Protein AF-0000000077412425 (afdb_homodimer)

Foldseek 3Di:
DPPDPVVVVVQVVQQVVLVVVLVVLCVVVVQWDADPPGRKIFGPCLVVQQFAAEEEEALWDQNLQCWQLFHRMYHYDTQSGGDALVVLLVVLVVSQVVHQLAYEYEYWDALRNCVSNVVSQVVCVVVVGHYDYHYQQQEQVQPPDPSNPGTGDDQSVLLRNLLSLVRNVRDGPVVSRVVSNVQSLQKHKYFQDCVQLPPPPPPDDPPVDDDDDDCVDDPPPSDDLVNLLVRLVVRLVSAADEDDVPDPPPPPDDPPPSRRHRHYDYAAWEKEKEKAWAPPDDPVSQVSSVLSNVVVCVVRNYFYAYYHYYHNIDRPVDTTIMMMMGTDPDPVSLVSLQDDIDRNSNDDDNHPDDTGDDSPDDDDDPPPDDPDPADDQAFAFADPLVLVLQLQLLLLLLVLLLVCLQVLLVQQVQPHVSRQSVLSNQLSVVVVVCVVVVNARSRGLLRNLQVSLVSLCVRNHDDLSNLSSLLSNQLSVLRRVHHHHDDDDLVSNLVSLVRSLVSSCVPVVDDAPQQALSPLSVQLSVQLVVCVVVPDDNLVSLVVSLVRLCVRQQVSDDPVGPGGDSNSNSSSRSSVSSSVSSPVSPPPD/DPPDPVVVVVQVVQQVVLVVVLVVLCVVVVQWDADPPGRKIFGPCLVVQQFAAEEEEALWDQNLQCWQLFHRMYHYDTQSGGDALVVLLVVLVVSQVVHQLAYEYEYWDALRNCVSNVVSQVVCVVVVGHYYYHYQQQEQVQPPDPSNPGTGDDQSVLLRNLLSLVRNVRDGPVVSRVVSNVQSLQKHKYFQDCVQLPPPPPDDDPPVDDDDDDCPDDPPPSDDLVRLLVSLVVRLVSAADEDDVPDPPPPPDDDPPSRRHRHYDYAAWEKEKEKAWQPPDDPVSQVSSVLSNVVVCVVRNYFYAYYHYYHNIDRPVDTTIMMMMGTDPDPVSLVSLQDDIDRNSNDDDNHPDDTGDDSPDDDDDPPPDDPDPADDQAFAFADPLVLVLQLQLLLLLLVLLLVCLQVLLVQQVQPHPSRQSVLSNQLSVVVVVCVVVVNARSRGLLRNLQNSLVSLCVRNHDDLSNLSSLLSNQLSVLRRVHHHHDDDDLVSNLVSLVRSLVSSCVVVVDDAPQQALSPLSVQLSVQLVVCVVVPDDNLVSLVVSLVRLCVRQQVSDDPVGPGGDSNSNSSSRSSVSSSVSNCVSVPPD

Secondary structure (DSSP, 8-state):
----HHHHHHHHHHHHHHHHHHHHHHHH-TTEEEETTSSEEEETTTTT--SPEEEEEESSB-GGGBSTTSBSEEEEPGGGPPPPHHHHHHHHHHHHTT--S-EEEEEE--HHHHHHHHHHHHHHHHTT--EEEEEE--BGGGTTS-GGG----THHHHHHHHHHHHHHTT--HHHHHHHHHHHHTTEEEEE---HHHHHT---------S--------------HHHHHHHHHHHHHHHEE---TT---------TT-----EE--TT-EEEEEEEEESSS-HHHHHHHHHHHHHHHHHTT-EEEEEEEE--SB-SS--EEEEEEEE---THHHHHHTS----TT----STT-SSPPPS--EE--S------SS----SPPPPHHHHHHHHHHHHHHHHHHHHTHHHHHHHHHTTS-S-HHHHHHHHHHHHHHHHHTT-S--S-HHHHHHHHHHHHHHHT-HHHHHHHHHHHHHHHHHHHTS-TTPPP-HHHHHHHHHHHHHHHHHHHT--TTSSSTHHHHHHHHHHHHHHHHTT--HHHHHHHHHHHHHHHHHHT--TT-SS--HHHHHHHHHHHHHHHHHHHHS---/----HHHHHHHHHHHHHHHHHHHHHHHH-TTEEEETTSSEEEETTTTT--SPEEEEEESSB-GGGBSTTSBSEEEEPGGGPPPPHHHHHHHHHHHHTT--S-EEEEEE--HHHHHHHHHHHHHHHHTT--EEEEEE--BGGGTTS-GGG----THHHHHHHHHHHHHHTT--HHHHHHHHHHHHTTEEEEE---HHHHHT---------S--------------HHHHHHHHHHHHHHHEE---TT---------TT-----EE--TT-EEEEEEEEESSS-HHHHHHHHHHHHHHHHHTT-EEEEEEEE--SB-SS--EEEEEEEE---THHHHHHTS----TT----STT-SSPPPS--EE--S------SS----SPPPPHHHHHHHHHHHHHHHHHHHHTHHHHHHHHHTTS-S-HHHHHHHHHHHHHHHHHTT-S--S-HHHHHHHHHHHHHHHT-HHHHHHHHHHHHHHHHHHHTS-TTPPP-HHHHHHHHHHHHHHHHHHHT--TTSSSTHHHHHHHHHHHHHHHHTT--HHHHHHHHHHHHHHHHHTT--TT-SS--HHHHHHHHHHHHHHHHHHHHS---

Organism: Phaedon cochleariae (NCBI:txid80249)

pLDDT: mean 85.63, std 17.8, range [21.22, 98.81]

Radius of gyration: 37.85 Å; Cα contacts (8 Å, |Δi|>4): 2326; chains: 2; bounding box: 78×133×84 Å

Sequence (1178 aa):
MQAPQTGKLLNNQGRNLSKNSLLGLTSLNQEVALFDYDNVLIQRNYIENEQVRIVSGGAYFLAEFVGKGMLTASIEGDNYLAPSSKIVLRTLRELSYNHIKGNLVIVRANSGDLLNFGLAVERAVNDNLRVKLLPISDDVDNVGVPKTCKRGLSGIILILKMAGAMSERQHSLTDIFKFCKKYSNNVVSTDIDYSLLSDNDGGNECTCNSKSAVHYGVKRMRSSLNLAQGLCVEALNHIVTIPQEDSNIEFDDYGEDGQHSKLLLKPEDNIVILLNNNGILNRNEEWLFAKEILDFLAGSSVQVHRFYVGNFMRCLERNNLNLTVMKVEDKEVLSYLDDPCSAPGWHKMNQGLIGPLSTDNVLNSKLKRKERLSPPIRGIKLDDNLANVLLFSTQFACDALISCEKQLNIIDAEKGDGDTGTRLKNAAEILLKRMKQDKLITSYPFTFFESLSKILESSLGGTIGCIYSILFEAAAKVFNEYSESTEITPSIWLNSFECAGEALKRYGNVEDGDGTMYDPIYAFTQTSRHEFEQGNNCMDSFGKGVKVAEETAQLTKKPKYRYPDSGAHAVGIWMRAVFEGVKLRCSFDMQAPQTGKLLNNQGRNLSKNSLLGLTSLNQEVALFDYDNVLIQRNYIENEQVRIVSGGAYFLAEFVGKGMLTASIEGDNYLAPSSKIVLRTLRELSYNHIKGNLVIVRANSGDLLNFGLAVERAVNDNLRVKLLPISDDVDNVGVPKTCKRGLSGIILILKMAGAMSERQHSLTDIFKFCKKYSNNVVSTDIDYSLLSDNDGGNECTCNSKSAVHYGVKRMRSSLNLAQGLCVEALNHIVTIPQEDSNIEFDDYGEDGQHSKLLLKPEDNIVILLNNNGILNRNEEWLFAKEILDFLAGSSVQVHRFYVGNFMRCLERNNLNLTVMKVEDKEVLSYLDDPCSAPGWHKMNQGLIGPLSTDNVLNSKLKRKERLSPPIRGIKLDDNLANVLLFSTQFACDALISCEKQLNIIDAEKGDGDTGTRLKNAAEILLKRMKQDKLITSYPFTFFESLSKILESSLGGTIGCIYSILFEAAAKVFNEYSESTEITPSIWLNSFECAGEALKRYGNVEDGDGTMYDPIYAFTQTSRHEFEQGNNCMDSFGKGVKVAEETAQLTKKPKYRYPDSGAHAVGIWMRAVFEGVKLRCSFD

Nearest PDB structures (foldseek):
  1un8-assembly1_B  TM=7.872E-01  e=1.068E-27  Citrobacter freundii
  1un9-assembly1_B  TM=7.916E-01  e=6.550E-26  Citrobacter freundii
  3ct4-assembly1_A  TM=8.100E-01  e=1.190E-18  Lactococcus lactis subsp. lactis
  1oi3-assembly1_A  TM=7.765E-01  e=7.299E-17  Escherichia coli
  3pnq-assembly1_B  TM=7.733E-01  e=5.716E-16  Escherichia coli K-12

Solvent-accessible surface area (backbone atoms only — not comparable to full-atom values): 59917 Å² total; per-residue (Å²): 132,74,80,57,71,66,58,52,52,53,45,52,53,40,44,48,45,54,47,43,18,50,43,14,46,22,31,44,37,72,62,31,23,32,38,73,88,49,57,31,36,32,32,65,59,53,86,77,50,80,42,34,36,33,34,37,38,17,35,43,56,45,60,47,38,36,20,61,31,25,23,40,27,18,41,43,24,62,90,55,30,43,37,54,32,66,59,50,32,51,48,53,53,48,69,40,59,97,43,84,47,32,37,42,35,46,34,55,29,33,54,59,33,29,36,23,50,36,37,18,49,51,51,38,43,69,68,70,44,59,68,49,77,46,73,32,62,19,24,40,77,36,50,93,47,49,48,54,67,30,36,33,52,66,42,50,58,61,49,44,33,35,47,13,27,40,18,72,70,60,42,50,51,68,56,44,50,52,52,49,56,59,48,52,74,39,30,40,15,44,73,45,80,55,68,72,51,63,61,70,50,74,75,76,77,67,72,76,78,84,78,82,78,85,67,77,61,54,60,58,84,61,60,48,70,65,52,46,42,50,47,42,50,51,44,46,59,64,42,39,41,65,78,58,91,80,57,80,64,74,67,77,70,74,58,88,85,70,58,50,62,58,44,80,46,51,70,66,38,40,29,36,39,39,40,34,37,30,75,69,61,55,72,60,49,48,21,32,44,50,32,43,44,51,52,56,38,49,74,55,44,34,34,43,48,39,59,44,74,44,68,60,62,40,47,75,49,46,71,41,38,34,45,24,45,29,62,51,90,49,74,64,55,58,54,26,66,56,42,76,62,65,15,77,54,61,71,87,46,49,63,86,60,86,60,55,61,54,77,83,38,68,36,78,74,80,66,78,75,70,80,74,87,66,68,65,91,44,23,26,48,49,57,71,67,56,18,47,34,54,50,46,13,50,50,35,19,30,51,49,42,46,72,39,19,66,61,30,15,57,38,21,42,73,85,51,88,31,46,58,12,57,32,49,23,54,30,29,51,53,49,52,52,35,49,75,66,67,70,57,53,49,39,24,53,18,29,30,26,39,45,50,15,56,49,32,38,71,51,41,31,72,68,68,11,44,51,51,20,31,27,25,38,38,27,14,46,54,35,51,75,41,53,48,83,46,79,87,48,72,66,56,54,52,49,19,54,43,43,11,47,50,43,39,34,66,27,47,32,44,51,83,79,61,39,43,48,58,29,16,52,47,43,20,45,54,45,22,48,53,35,43,74,72,66,47,56,67,66,57,17,49,50,54,9,40,51,45,11,38,52,42,9,55,62,26,38,47,90,92,46,96,46,32,31,39,62,10,40,48,51,27,50,34,47,46,27,27,50,54,29,38,56,69,63,48,74,79,120,134,76,81,56,70,66,57,55,52,52,43,53,53,40,44,49,43,53,48,43,18,50,44,14,46,21,31,43,37,72,63,31,21,32,38,71,86,50,59,31,36,30,34,66,60,54,87,77,50,80,40,33,36,32,33,36,37,17,35,42,56,46,59,47,37,36,21,60,31,25,22,40,28,17,40,44,25,62,89,55,31,42,38,53,32,66,60,50,33,52,48,53,52,48,68,42,59,97,46,86,48,30,37,42,35,44,35,54,29,33,54,60,34,30,37,22,49,35,37,19,48,50,51,37,44,69,69,70,43,59,68,49,77,46,74,34,62,18,24,42,80,37,52,93,45,50,48,53,67,31,36,34,55,67,43,49,58,61,49,44,33,36,47,13,26,40,19,74,70,60,42,50,50,66,56,46,48,54,50,49,56,59,48,52,73,38,29,41,16,44,73,46,81,55,68,71,50,63,61,70,50,73,78,79,77,67,72,75,75,88,78,82,82,80,71,76,60,53,60,59,83,61,60,47,72,66,51,46,41,50,46,43,51,52,44,46,58,64,41,39,41,65,76,58,91,81,58,79,64,75,66,77,68,72,57,88,84,70,57,50,59,58,44,80,45,53,70,66,39,38,30,35,37,38,40,33,36,30,74,69,61,54,72,60,50,48,21,32,45,52,33,42,46,49,52,57,37,49,74,55,46,34,33,42,49,40,59,44,74,45,68,60,62,42,47,76,51,48,72,42,38,35,45,22,44,29,61,51,88,49,76,64,55,58,52,27,66,54,41,75,62,64,15,76,53,61,70,88,47,49,64,85,58,85,59,56,60,52,76,82,39,69,36,78,75,81,66,78,74,70,80,74,87,66,65,66,90,45,25,28,48,48,54,71,67,58,17,48,36,54,51,47,13,50,50,36,18,31,51,48,42,46,71,39,19,68,60,30,15,57,38,21,42,76,82,52,88,30,47,58,12,55,32,49,24,54,31,28,52,53,51,51,51,35,50,75,68,66,69,56,54,49,40,24,55,18,28,29,26,39,46,50,14,57,50,32,39,72,52,41,30,71,71,67,10,44,51,51,20,30,27,24,39,36,26,14,46,54,34,51,76,42,54,49,82,46,79,87,47,71,65,56,54,51,49,19,53,42,42,10,47,50,45,39,33,65,26,47,33,44,52,81,78,60,38,44,48,59,31,16,53,47,44,19,46,53,44,23,49,53,36,41,73,73,66,46,55,66,67,58,17,48,50,53,9,41,53,46,11,37,53,42,11,56,62,27,38,47,89,94,47,95,47,34,32,39,61,11,40,48,50,26,49,34,47,47,27,28,51,53,29,38,56,71,64,48,74,77,123

Structure (mmCIF, N/CA/C/O backbone):
data_AF-0000000077412425-model_v1
#
loop_
_entity.id
_entity.type
_entity.pdbx_description
1 polymer 'Triokinase/FMN cyclase'
#
loop_
_atom_site.group_PDB
_atom_site.id
_atom_site.type_symbol
_atom_site.label_atom_id
_atom_site.label_alt_id
_atom_site.label_comp_id
_atom_site.label_asym_id
_atom_site.label_entity_id
_atom_site.label_seq_id
_atom_site.pdbx_PDB_ins_code
_atom_site.Cartn_x
_atom_site.Cartn_y
_atom_site.Cartn_z
_atom_site.occupancy
_atom_site.B_iso_or_equiv
_atom_site.auth_seq_id
_atom_site.auth_comp_id
_atom_site.auth_asym_id
_atom_site.auth_atom_id
_atom_site.pdbx_PDB_model_num
ATOM 1 N N . MET A 1 1 ? 6.07 -15.68 -41.281 1 21.22 1 MET A N 1
ATOM 2 C CA . MET A 1 1 ? 6.027 -14.32 -40.75 1 21.22 1 MET A CA 1
ATOM 3 C C . MET A 1 1 ? 6.902 -14.188 -39.5 1 21.22 1 MET A C 1
ATOM 5 O O . MET A 1 1 ? 6.758 -14.961 -38.562 1 21.22 1 MET A O 1
ATOM 9 N N . GLN A 1 2 ? 8.047 -13.617 -39.688 1 22.64 2 GLN A N 1
ATOM 10 C CA . GLN A 1 2 ? 9.18 -13.422 -38.781 1 22.64 2 GLN A CA 1
ATOM 11 C C . GLN A 1 2 ? 8.758 -12.711 -37.5 1 22.64 2 GLN A C 1
ATOM 13 O O . GLN A 1 2 ? 8.117 -11.656 -37.531 1 22.64 2 GLN A O 1
ATOM 18 N N . ALA A 1 3 ? 8.617 -13.531 -36.469 1 33.59 3 ALA A N 1
ATOM 19 C CA . ALA A 1 3 ? 8.289 -12.883 -35.219 1 33.59 3 ALA A CA 1
ATOM 20 C C . ALA A 1 3 ? 9.055 -11.57 -35.062 1 33.59 3 ALA A C 1
ATOM 22 O O . ALA A 1 3 ? 10.281 -11.555 -35.094 1 33.59 3 ALA A O 1
ATOM 23 N N . PRO A 1 4 ? 8.5 -10.453 -35.406 1 32.81 4 PRO A N 1
ATOM 24 C CA . PRO A 1 4 ? 9.242 -9.211 -35.594 1 32.81 4 PRO A CA 1
ATOM 25 C C . PRO A 1 4 ? 10.188 -8.891 -34.438 1 32.81 4 PRO A C 1
ATOM 27 O O . PRO A 1 4 ? 9.961 -9.344 -33.312 1 32.81 4 PRO A O 1
ATOM 30 N N . GLN A 1 5 ? 11.43 -8.453 -34.656 1 36.12 5 GLN A N 1
ATOM 31 C CA . GLN A 1 5 ? 12.578 -7.969 -33.906 1 36.12 5 GLN A CA 1
ATOM 32 C C . GLN A 1 5 ? 12.125 -7.105 -32.719 1 36.12 5 GLN A C 1
ATOM 34 O O . GLN A 1 5 ? 12.805 -7.051 -31.688 1 36.12 5 GLN A O 1
ATOM 39 N N . THR A 1 6 ? 11.109 -6.375 -32.875 1 35.28 6 THR A N 1
ATOM 40 C CA . THR A 1 6 ? 10.539 -5.457 -31.906 1 35.28 6 THR A CA 1
ATOM 41 C C . THR A 1 6 ? 9.992 -6.219 -30.703 1 35.28 6 THR A C 1
ATOM 43 O O . THR A 1 6 ? 10.008 -5.707 -29.578 1 35.28 6 THR A O 1
ATOM 46 N N . GLY A 1 7 ? 9.445 -7.438 -31 1 35.56 7 GLY A N 1
ATOM 47 C CA . GLY A 1 7 ? 8.93 -8.25 -29.906 1 35.56 7 GLY A CA 1
ATOM 48 C C . GLY A 1 7 ? 10.008 -8.734 -28.953 1 35.56 7 GLY A C 1
ATOM 49 O O . GLY A 1 7 ? 9.789 -8.797 -27.75 1 35.56 7 GLY A O 1
ATOM 50 N N . LYS A 1 8 ? 11.148 -9 -29.562 1 44.06 8 LYS A N 1
ATOM 51 C CA . LYS A 1 8 ? 12.297 -9.477 -28.797 1 44.06 8 LYS A CA 1
ATOM 52 C C . LYS A 1 8 ? 12.852 -8.367 -27.891 1 44.06 8 LYS A C 1
ATOM 54 O O . LYS A 1 8 ? 13.219 -8.609 -26.75 1 44.06 8 LYS A O 1
ATOM 59 N N . LEU A 1 9 ? 13.008 -7.223 -28.422 1 38.5 9 LEU A N 1
ATOM 60 C CA . LEU A 1 9 ? 13.539 -6.07 -27.703 1 38.5 9 LEU A CA 1
ATOM 61 C C . LEU A 1 9 ? 12.633 -5.691 -26.531 1 38.5 9 LEU A C 1
ATOM 63 O O . LEU A 1 9 ? 13.109 -5.375 -25.453 1 38.5 9 LEU A O 1
ATOM 67 N N . LEU A 1 10 ? 11.375 -5.715 -26.859 1 40.81 10 LEU A N 1
ATOM 68 C CA . LEU A 1 10 ? 10.398 -5.457 -25.812 1 40.81 10 LEU A CA 1
ATOM 69 C C . LEU A 1 10 ? 10.453 -6.543 -24.75 1 40.81 10 LEU A C 1
ATOM 71 O O . LEU A 1 10 ? 10.305 -6.254 -23.547 1 40.81 10 LEU A O 1
ATOM 75 N N . ASN A 1 11 ? 10.867 -7.738 -25.219 1 49.59 11 ASN A N 1
ATOM 76 C CA . ASN A 1 11 ? 10.969 -8.891 -24.328 1 49.59 11 ASN A CA 1
ATOM 77 C C . ASN A 1 11 ? 12.195 -8.797 -23.422 1 49.59 11 ASN A C 1
ATOM 79 O O . ASN A 1 11 ? 12.117 -9.102 -22.234 1 49.59 11 ASN A O 1
ATOM 83 N N . ASN A 1 12 ? 13.359 -8.312 -23.984 1 50.84 12 ASN A N 1
ATOM 84 C CA . ASN A 1 12 ? 14.57 -8.172 -23.188 1 50.84 12 ASN A CA 1
ATOM 85 C C . ASN A 1 12 ? 14.445 -7.027 -22.172 1 50.84 12 ASN A C 1
ATOM 87 O O . ASN A 1 12 ? 14.914 -7.141 -21.047 1 50.84 12 ASN A O 1
ATOM 91 N N . GLN A 1 13 ? 13.805 -6.035 -22.734 1 55.97 13 GLN A N 1
ATOM 92 C CA . GLN A 1 13 ? 13.57 -4.898 -21.844 1 55.97 13 GLN A CA 1
ATOM 93 C C . GLN A 1 13 ? 12.617 -5.27 -20.719 1 55.97 13 GLN A C 1
ATOM 95 O O . GLN A 1 13 ? 12.844 -4.895 -19.562 1 55.97 13 GLN A O 1
ATOM 100 N N . GLY A 1 14 ? 11.672 -6.055 -21.109 1 59.66 14 GLY A N 1
ATOM 101 C CA . GLY A 1 14 ? 10.727 -6.527 -20.109 1 59.66 14 GLY A CA 1
ATOM 102 C C . GLY A 1 14 ? 11.352 -7.453 -19.078 1 59.66 14 GLY A C 1
ATOM 103 O O . GLY A 1 14 ? 11.102 -7.328 -17.875 1 59.66 14 GLY A O 1
ATOM 104 N N . ARG A 1 15 ? 12.195 -8.336 -19.594 1 65.31 15 ARG A N 1
ATOM 105 C CA . ARG A 1 15 ? 12.891 -9.273 -18.719 1 65.31 15 ARG A CA 1
ATOM 106 C C . ARG A 1 15 ? 13.82 -8.539 -17.766 1 65.31 15 ARG A C 1
ATOM 108 O O . ARG A 1 15 ? 13.891 -8.883 -16.578 1 65.31 15 ARG A O 1
ATOM 115 N N . ASN A 1 16 ? 14.336 -7.664 -18.281 1 73.94 16 ASN A N 1
ATOM 116 C CA . ASN A 1 16 ? 15.258 -6.898 -17.438 1 73.94 16 ASN A CA 1
ATOM 117 C C . ASN A 1 16 ? 14.516 -6.078 -16.391 1 73.94 16 ASN A C 1
ATOM 119 O O . ASN A 1 16 ? 14.977 -5.945 -15.258 1 73.94 16 ASN A O 1
ATOM 123 N N . LEU A 1 17 ? 13.359 -5.762 -16.797 1 77.19 17 LEU A N 1
ATOM 124 C CA . LEU A 1 17 ? 12.562 -4.961 -15.875 1 77.19 17 LEU A CA 1
ATOM 125 C C . LEU A 1 17 ? 12.094 -5.805 -14.695 1 77.19 17 LEU A C 1
ATOM 127 O O . LEU A 1 17 ? 12.148 -5.355 -13.547 1 77.19 17 LEU A O 1
ATOM 131 N N . SER A 1 18 ? 11.664 -6.992 -15.016 1 82.31 18 SER A N 1
ATOM 132 C CA . SER A 1 18 ? 11.203 -7.887 -13.961 1 82.31 18 SER A CA 1
ATOM 133 C C . SER A 1 18 ? 12.344 -8.258 -13.016 1 82.31 18 SER A C 1
ATOM 135 O O . SER A 1 18 ? 12.172 -8.25 -11.797 1 82.31 18 SER A O 1
ATOM 137 N N . LYS A 1 19 ? 13.438 -8.523 -13.602 1 87.44 19 LYS A N 1
ATOM 138 C CA . LYS A 1 19 ? 14.602 -8.906 -12.812 1 87.44 19 LYS A CA 1
ATOM 139 C C . LYS A 1 19 ? 15.055 -7.758 -11.914 1 87.44 19 LYS A C 1
ATOM 141 O O . LYS A 1 19 ? 15.344 -7.961 -10.734 1 87.44 19 LYS A O 1
ATOM 146 N N . ASN A 1 20 ? 15.109 -6.594 -12.453 1 87.81 20 ASN A N 1
ATOM 147 C CA . ASN A 1 20 ? 15.555 -5.441 -11.68 1 87.81 20 ASN A CA 1
ATOM 148 C C . ASN A 1 20 ? 14.562 -5.098 -10.57 1 87.81 20 ASN A C 1
ATOM 150 O O . ASN A 1 20 ? 14.961 -4.648 -9.492 1 87.81 20 ASN A O 1
ATOM 154 N N . SER A 1 21 ? 13.32 -5.258 -10.859 1 88.69 21 SER A N 1
ATOM 155 C CA . SER A 1 21 ? 12.312 -5.059 -9.828 1 88.69 21 SER A CA 1
ATOM 156 C C . SER A 1 21 ? 12.484 -6.043 -8.672 1 88.69 21 SER A C 1
ATOM 158 O O . SER A 1 21 ? 12.398 -5.664 -7.504 1 88.69 21 SER A O 1
ATOM 160 N N . LEU A 1 22 ? 12.758 -7.273 -9.047 1 92.69 22 LEU A N 1
ATOM 161 C CA . LEU A 1 22 ? 12.953 -8.305 -8.031 1 92.69 22 LEU A CA 1
ATOM 162 C C . LEU A 1 22 ? 14.219 -8.023 -7.227 1 92.69 22 LEU A C 1
ATOM 164 O O . LEU A 1 22 ? 14.242 -8.242 -6.012 1 92.69 22 LEU A O 1
ATOM 168 N N . LEU A 1 23 ? 15.203 -7.574 -7.883 1 93.19 23 LEU A N 1
ATOM 169 C CA . LEU A 1 23 ? 16.422 -7.219 -7.176 1 93.19 23 LEU A CA 1
ATOM 170 C C . LEU A 1 23 ? 16.188 -6.043 -6.234 1 93.19 23 LEU A C 1
ATOM 172 O O . LEU A 1 23 ? 16.781 -5.977 -5.152 1 93.19 23 LEU A O 1
ATOM 176 N N . GLY A 1 24 ? 15.359 -5.102 -6.68 1 92.94 24 GLY A N 1
ATOM 177 C CA . GLY A 1 24 ? 14.938 -4.043 -5.777 1 92.94 24 GLY A CA 1
ATOM 178 C C . GLY A 1 24 ? 14.258 -4.559 -4.523 1 92.94 24 GLY A C 1
ATOM 179 O O . GLY A 1 24 ? 14.578 -4.125 -3.412 1 92.94 24 GLY A O 1
ATOM 180 N N . LEU A 1 25 ? 13.367 -5.484 -4.727 1 93.12 25 LEU A N 1
ATOM 181 C CA . LEU A 1 25 ? 12.664 -6.102 -3.605 1 93.12 25 LEU A CA 1
ATOM 182 C C . LEU A 1 25 ? 13.648 -6.773 -2.652 1 93.12 25 LEU A C 1
ATOM 184 O O . LEU A 1 25 ? 13.539 -6.613 -1.434 1 93.12 25 LEU A O 1
ATOM 188 N N . THR A 1 26 ? 14.656 -7.477 -3.164 1 94.06 26 THR A N 1
ATOM 189 C CA . THR A 1 26 ? 15.625 -8.18 -2.332 1 94.06 26 THR A CA 1
ATOM 190 C C . THR A 1 26 ? 16.547 -7.195 -1.615 1 94.06 26 THR A C 1
ATOM 192 O O . THR A 1 26 ? 17.047 -7.488 -0.532 1 94.06 26 THR A O 1
ATOM 195 N N . SER A 1 27 ? 16.766 -6.039 -2.201 1 92.75 27 SER A N 1
ATOM 196 C CA . SER A 1 27 ? 17.594 -5.027 -1.567 1 92.75 27 SER A CA 1
ATOM 197 C C . SER A 1 27 ? 16.922 -4.434 -0.338 1 92.75 27 SER A C 1
ATOM 199 O O . SER A 1 27 ? 17.594 -4.066 0.632 1 92.75 27 SER A O 1
ATOM 201 N N . LEU A 1 28 ? 15.656 -4.383 -0.404 1 91.62 28 LEU A N 1
ATOM 202 C CA . LEU A 1 28 ? 14.914 -3.82 0.717 1 91.62 28 LEU A CA 1
ATOM 203 C C . LEU A 1 28 ? 14.578 -4.898 1.741 1 91.62 28 LEU A C 1
ATOM 205 O O . LEU A 1 28 ? 14.43 -4.609 2.93 1 91.62 28 LEU A O 1
ATOM 209 N N . ASN A 1 29 ? 14.383 -6.102 1.283 1 90.81 29 ASN A N 1
ATOM 210 C CA . ASN A 1 29 ? 14.195 -7.262 2.146 1 90.81 29 ASN A CA 1
ATOM 211 C C . ASN A 1 29 ? 15.375 -8.227 2.055 1 90.81 29 ASN A C 1
ATOM 213 O O . ASN A 1 29 ? 15.344 -9.172 1.269 1 90.81 29 ASN A O 1
ATOM 217 N N . GLN A 1 30 ? 16.328 -8.086 2.904 1 89.25 30 GLN A N 1
ATOM 218 C CA . GLN A 1 30 ? 17.609 -8.781 2.781 1 89.25 30 GLN A CA 1
ATOM 219 C C . GLN A 1 30 ? 17.5 -10.227 3.258 1 89.25 30 GLN A C 1
ATOM 221 O O . GLN A 1 30 ? 18.453 -10.992 3.17 1 89.25 30 GLN A O 1
ATOM 226 N N . GLU A 1 31 ? 16.328 -10.641 3.68 1 90.62 31 GLU A N 1
ATOM 227 C CA . GLU A 1 31 ? 16.109 -12.016 4.102 1 90.62 31 GLU A CA 1
ATOM 228 C C . GLU A 1 31 ? 15.828 -12.922 2.904 1 90.62 31 GLU A C 1
ATOM 230 O O . GLU A 1 31 ? 15.844 -14.148 3.029 1 90.62 31 GLU A O 1
ATOM 235 N N . VAL A 1 32 ? 15.602 -12.328 1.789 1 94.75 32 VAL A N 1
ATOM 236 C CA . VAL A 1 32 ? 15.312 -13.094 0.581 1 94.75 32 VAL A CA 1
ATOM 237 C C . VAL A 1 32 ? 16.375 -12.805 -0.481 1 94.75 32 VAL A C 1
ATOM 239 O O . VAL A 1 32 ? 17.141 -11.852 -0.355 1 94.75 32 VAL A O 1
ATOM 242 N N . ALA A 1 33 ? 16.484 -13.633 -1.443 1 96.06 33 ALA A N 1
ATOM 243 C CA . ALA A 1 33 ? 17.438 -13.5 -2.533 1 96.06 33 ALA A CA 1
ATOM 244 C C . ALA A 1 33 ? 16.844 -13.977 -3.854 1 96.06 33 ALA A C 1
ATOM 246 O O . ALA A 1 33 ? 15.789 -14.609 -3.871 1 96.06 33 ALA A O 1
ATOM 247 N N . LEU A 1 34 ? 17.469 -13.539 -4.926 1 96.62 34 LEU A N 1
ATOM 248 C CA . LEU A 1 34 ? 17.109 -13.977 -6.266 1 96.62 34 LEU A CA 1
ATOM 249 C C . LEU A 1 34 ? 18.078 -15.031 -6.781 1 96.62 34 LEU A C 1
ATOM 251 O O . LEU A 1 34 ? 19.297 -14.836 -6.746 1 96.62 34 LEU A O 1
ATOM 255 N N . PHE A 1 35 ? 17.562 -16.141 -7.219 1 95.81 35 PHE A N 1
ATOM 256 C CA . PHE A 1 35 ? 18.469 -17.141 -7.785 1 95.81 35 PHE A CA 1
ATOM 257 C C . PHE A 1 35 ? 19.109 -16.625 -9.062 1 95.81 35 PHE A C 1
ATOM 259 O O . PHE A 1 35 ? 18.516 -15.82 -9.789 1 95.81 35 PHE A O 1
ATOM 266 N N . ASP A 1 36 ? 20.234 -17.125 -9.422 1 92.56 36 ASP A N 1
ATOM 267 C CA . ASP A 1 36 ? 21.016 -16.641 -10.547 1 92.56 36 ASP A CA 1
ATOM 268 C C . ASP A 1 36 ? 20.453 -17.156 -11.875 1 92.56 36 ASP A C 1
ATOM 270 O O . ASP A 1 36 ? 20.75 -16.609 -12.938 1 92.56 36 ASP A O 1
ATOM 274 N N . TYR A 1 37 ? 19.562 -18.141 -11.828 1 91.75 37 TYR A N 1
ATOM 275 C CA . TYR A 1 37 ? 19.203 -18.797 -13.078 1 91.75 37 TYR A CA 1
ATOM 276 C C . TYR A 1 37 ? 17.891 -18.234 -13.625 1 91.75 37 TYR A C 1
ATOM 278 O O . TYR A 1 37 ? 17.562 -18.438 -14.797 1 91.75 37 TYR A O 1
ATOM 286 N N . ASP A 1 38 ? 17.141 -17.562 -12.766 1 93.38 38 ASP A N 1
ATOM 287 C CA . ASP A 1 38 ? 15.898 -17 -13.281 1 93.38 38 ASP A CA 1
ATOM 288 C C . ASP A 1 38 ? 15.203 -16.156 -12.211 1 93.38 38 ASP A C 1
ATOM 290 O O . ASP A 1 38 ? 15.797 -15.82 -11.188 1 93.38 38 ASP A O 1
ATOM 294 N N . ASN A 1 39 ? 13.906 -15.734 -12.523 1 93.62 39 ASN A N 1
ATOM 295 C CA . ASN A 1 39 ? 13.109 -14.898 -11.617 1 93.62 39 ASN A CA 1
ATOM 296 C C . ASN A 1 39 ? 12.5 -15.727 -10.492 1 93.62 39 ASN A C 1
ATOM 298 O O . ASN A 1 39 ? 11.281 -15.812 -10.367 1 93.62 39 ASN A O 1
ATOM 302 N N . VAL A 1 40 ? 13.414 -16.25 -9.75 1 97 40 VAL A N 1
ATOM 303 C CA . VAL A 1 40 ? 13.008 -17.062 -8.609 1 97 40 VAL A CA 1
ATOM 304 C C . VAL A 1 40 ? 13.492 -16.422 -7.316 1 97 40 VAL A C 1
ATOM 306 O O . VAL A 1 40 ? 14.695 -16.391 -7.043 1 97 40 VAL A O 1
ATOM 309 N N . LEU A 1 41 ? 12.578 -15.93 -6.602 1 97.12 41 LEU A N 1
ATOM 310 C CA . LEU A 1 41 ? 12.883 -15.367 -5.289 1 97.12 41 LEU A CA 1
ATOM 311 C C . LEU A 1 41 ? 12.805 -16.438 -4.211 1 97.12 41 LEU A C 1
ATOM 313 O O . LEU A 1 41 ? 11.891 -17.266 -4.211 1 97.12 41 LEU A O 1
ATOM 317 N N . ILE A 1 42 ? 13.766 -16.438 -3.299 1 97.69 42 ILE A N 1
ATOM 318 C CA . ILE A 1 42 ? 13.883 -17.516 -2.326 1 97.69 42 ILE A CA 1
ATOM 319 C C . ILE A 1 42 ? 14.336 -16.953 -0.981 1 97.69 42 ILE A C 1
ATOM 321 O O . ILE A 1 42 ? 14.992 -15.914 -0.927 1 97.69 42 ILE A O 1
ATOM 325 N N . GLN A 1 43 ? 13.852 -17.594 0.121 1 96.62 43 GLN A N 1
ATOM 326 C CA . GLN A 1 43 ? 14.422 -17.281 1.426 1 96.62 43 GLN A CA 1
ATOM 327 C C . GLN A 1 43 ? 15.914 -17.609 1.469 1 96.62 43 GLN A C 1
ATOM 329 O O . GLN A 1 43 ? 16.328 -18.703 1.089 1 96.62 43 GLN A O 1
ATOM 334 N N . ARG A 1 44 ? 16.719 -16.688 1.948 1 92.81 44 ARG A N 1
ATOM 335 C CA . ARG A 1 44 ? 18.172 -16.859 1.936 1 92.81 44 ARG A CA 1
ATOM 336 C C . ARG A 1 44 ? 18.578 -18.078 2.74 1 92.81 44 ARG A C 1
ATOM 338 O O . ARG A 1 44 ? 19.562 -18.75 2.4 1 92.81 44 ARG A O 1
ATOM 345 N N . ASN A 1 45 ? 17.859 -18.406 3.742 1 92.62 45 ASN A N 1
ATOM 346 C CA . ASN A 1 45 ? 18.266 -19.5 4.633 1 92.62 45 ASN A CA 1
ATOM 347 C C . ASN A 1 45 ? 17.484 -20.781 4.332 1 92.62 45 ASN A C 1
ATOM 349 O O . ASN A 1 45 ? 17.266 -21.594 5.227 1 92.62 45 ASN A O 1
ATOM 353 N N . TYR A 1 46 ? 17.047 -20.969 3.096 1 94.06 46 TYR A N 1
ATOM 354 C CA . TYR A 1 46 ? 16.172 -22.062 2.748 1 94.06 46 TYR A CA 1
ATOM 355 C C . TYR A 1 46 ? 16.844 -23.406 3.012 1 94.06 46 TYR A C 1
ATOM 357 O O . TYR A 1 46 ? 16.172 -24.391 3.342 1 94.06 46 TYR A O 1
ATOM 365 N N . ILE A 1 47 ? 18.172 -23.516 2.936 1 92.31 47 ILE A N 1
ATOM 366 C CA . ILE A 1 47 ? 18.891 -24.766 3.104 1 92.31 47 ILE A CA 1
ATOM 367 C C . ILE A 1 47 ? 18.812 -25.219 4.562 1 92.31 47 ILE A C 1
ATOM 369 O O . ILE A 1 47 ? 18.797 -26.422 4.852 1 92.31 47 ILE A O 1
ATOM 373 N N . GLU A 1 48 ? 18.766 -24.219 5.418 1 91.19 48 GLU A N 1
ATOM 374 C CA . GLU A 1 48 ? 18.781 -24.516 6.852 1 91.19 48 GLU A CA 1
ATOM 375 C C . GLU A 1 48 ? 17.375 -24.812 7.363 1 91.19 48 GLU A C 1
ATOM 377 O O . GLU A 1 48 ? 17.219 -25.391 8.445 1 91.19 48 GLU A O 1
ATOM 382 N N . ASN A 1 49 ? 16.438 -24.5 6.57 1 88.81 49 ASN A N 1
ATOM 383 C CA . ASN A 1 49 ? 15.047 -24.719 6.984 1 88.81 49 ASN A CA 1
ATOM 384 C C . ASN A 1 49 ? 14.602 -26.156 6.727 1 88.81 49 ASN A C 1
ATOM 386 O O . ASN A 1 49 ? 14.727 -26.656 5.609 1 88.81 49 ASN A O 1
ATOM 390 N N . GLU A 1 50 ? 14.102 -26.828 7.762 1 91 50 GLU A N 1
ATOM 391 C CA . GLU A 1 50 ? 13.727 -28.234 7.637 1 91 50 GLU A CA 1
ATOM 392 C C . GLU A 1 50 ? 12.211 -28.406 7.609 1 91 50 GLU A C 1
ATOM 394 O O . GLU A 1 50 ? 11.703 -29.484 7.922 1 91 50 GLU A O 1
ATOM 399 N N . GLN A 1 51 ? 11.531 -27.422 7.363 1 96.56 51 GLN A N 1
ATOM 400 C CA . GLN A 1 51 ? 10.078 -27.5 7.277 1 96.56 51 GLN A CA 1
ATOM 401 C C . GLN A 1 51 ? 9.625 -27.734 5.836 1 96.56 51 GLN A C 1
ATOM 403 O O . GLN A 1 51 ? 10.438 -27.688 4.91 1 96.56 51 GLN A O 1
ATOM 408 N N . VAL A 1 52 ? 8.344 -28.078 5.711 1 98.56 52 VAL A N 1
ATOM 409 C CA . VAL A 1 52 ? 7.766 -28.172 4.375 1 98.56 52 VAL A CA 1
ATOM 410 C C . VAL A 1 52 ? 7.977 -26.844 3.633 1 98.56 52 VAL A C 1
ATOM 412 O O . VAL A 1 52 ? 7.809 -25.781 4.207 1 98.56 52 VAL A O 1
ATOM 415 N N . ARG A 1 53 ? 8.469 -26.906 2.465 1 98.56 53 ARG A N 1
ATOM 416 C CA . ARG A 1 53 ? 8.711 -25.703 1.689 1 98.56 53 ARG A CA 1
ATOM 417 C C . ARG A 1 53 ? 7.492 -25.344 0.844 1 98.56 53 ARG A C 1
ATOM 419 O O . ARG A 1 53 ? 6.988 -26.172 0.089 1 98.56 53 ARG A O 1
ATOM 426 N N . ILE A 1 54 ? 6.992 -24.141 1.056 1 98.81 54 ILE A N 1
ATOM 427 C CA . ILE A 1 54 ? 5.836 -23.656 0.316 1 98.81 54 ILE A CA 1
ATOM 428 C C . ILE A 1 54 ? 6.301 -22.875 -0.913 1 98.81 54 ILE A C 1
ATOM 430 O O . ILE A 1 54 ? 7.051 -21.906 -0.793 1 98.81 54 ILE A O 1
ATOM 434 N N . VAL A 1 55 ? 5.852 -23.281 -2.092 1 98.69 55 VAL A N 1
ATOM 435 C CA . VAL A 1 55 ? 6.277 -22.688 -3.355 1 98.69 55 VAL A CA 1
ATOM 436 C C . VAL A 1 55 ? 5.062 -22.172 -4.117 1 98.69 55 VAL A C 1
ATOM 438 O O . VAL A 1 55 ? 4.004 -22.797 -4.121 1 98.69 55 VAL A O 1
ATOM 441 N N . SER A 1 56 ? 5.141 -21.047 -4.645 1 98.06 56 SER A N 1
ATOM 442 C CA . SER A 1 56 ? 4.098 -20.484 -5.492 1 98.06 56 SER A CA 1
ATOM 443 C C . SER A 1 56 ? 4.691 -19.656 -6.629 1 98.06 56 SER A C 1
ATOM 445 O O . SER A 1 56 ? 5.879 -19.781 -6.941 1 98.06 56 SER A O 1
ATOM 447 N N . GLY A 1 57 ? 3.971 -18.906 -7.266 1 94.69 57 GLY A N 1
ATOM 448 C CA . GLY A 1 57 ? 4.363 -18.078 -8.398 1 94.69 57 GLY A CA 1
ATOM 449 C C . GLY A 1 57 ? 3.359 -18.094 -9.531 1 94.69 57 GLY A C 1
ATOM 450 O O . GLY A 1 57 ? 2.184 -18.406 -9.32 1 94.69 57 GLY A O 1
ATOM 451 N N . GLY A 1 58 ? 3.816 -17.719 -10.688 1 92 58 GLY A N 1
ATOM 452 C CA . GLY A 1 58 ? 2.949 -17.688 -11.852 1 92 58 GLY A CA 1
ATOM 453 C C . GLY A 1 58 ? 2.951 -16.344 -12.562 1 92 58 GLY A C 1
ATOM 454 O O . GLY A 1 58 ? 3.961 -15.641 -12.555 1 92 58 GLY A O 1
ATOM 455 N N . ALA A 1 59 ? 1.857 -16.094 -13.234 1 85.25 59 ALA A N 1
ATOM 456 C CA . ALA A 1 59 ? 1.71 -14.875 -14.016 1 85.25 59 ALA A CA 1
ATOM 457 C C . ALA A 1 59 ? 1.52 -13.664 -13.102 1 85.25 59 ALA A C 1
ATOM 459 O O . ALA A 1 59 ? 1.888 -12.547 -13.461 1 85.25 59 ALA A O 1
ATOM 460 N N . TYR A 1 60 ? 0.897 -13.891 -11.984 1 84.31 60 TYR A N 1
ATOM 461 C CA . TYR A 1 60 ? 0.737 -12.812 -11.016 1 84.31 60 TYR A CA 1
ATOM 462 C C . TYR A 1 60 ? 1.957 -12.711 -10.109 1 84.31 60 TYR A C 1
ATOM 464 O O . TYR A 1 60 ? 2.588 -13.727 -9.789 1 84.31 60 TYR A O 1
ATOM 472 N N . PHE A 1 61 ? 2.258 -11.547 -9.719 1 85.69 61 PHE A N 1
ATOM 473 C CA . PHE A 1 61 ? 3.426 -11.266 -8.891 1 85.69 61 PHE A CA 1
ATOM 474 C C . PHE A 1 61 ? 3.172 -11.664 -7.445 1 85.69 61 PHE A C 1
ATOM 476 O O . PHE A 1 61 ? 2.324 -11.07 -6.773 1 85.69 61 PHE A O 1
ATOM 483 N N . LEU A 1 62 ? 3.887 -12.703 -6.895 1 92.44 62 LEU A N 1
ATOM 484 C CA . LEU A 1 62 ? 3.721 -13.18 -5.527 1 92.44 62 LEU A CA 1
ATOM 485 C C . LEU A 1 62 ? 5.039 -13.109 -4.762 1 92.44 62 LEU A C 1
ATOM 487 O O . LEU A 1 62 ? 5.125 -13.562 -3.621 1 92.44 62 LEU A O 1
ATOM 491 N N . ALA A 1 63 ? 6.047 -12.484 -5.367 1 93.62 63 ALA A N 1
ATOM 492 C CA . ALA A 1 63 ? 7.398 -12.461 -4.809 1 93.62 63 ALA A CA 1
ATOM 493 C C . ALA A 1 63 ? 7.418 -11.766 -3.451 1 93.62 63 ALA A C 1
ATOM 495 O O . ALA A 1 63 ? 8.242 -12.086 -2.594 1 93.62 63 ALA A O 1
ATOM 496 N N . GLU A 1 64 ? 6.504 -10.891 -3.207 1 93.12 64 GLU A N 1
ATOM 497 C CA . GLU A 1 64 ? 6.473 -10.133 -1.962 1 93.12 64 GLU A CA 1
ATOM 498 C C . GLU A 1 64 ? 6.02 -11 -0.793 1 93.12 64 GLU A C 1
ATOM 500 O O . GLU A 1 64 ? 6.145 -10.602 0.367 1 93.12 64 GLU A O 1
ATOM 505 N N . PHE A 1 65 ? 5.582 -12.195 -1.059 1 96.31 65 PHE A N 1
ATOM 506 C CA . PHE A 1 65 ? 5.078 -13.055 -0.002 1 96.31 65 PHE A CA 1
ATOM 507 C C . PHE A 1 65 ? 6.109 -14.109 0.376 1 96.31 65 PHE A C 1
ATOM 509 O O . PHE A 1 65 ? 5.816 -15.031 1.148 1 96.31 65 PHE A O 1
ATOM 516 N N . VAL A 1 66 ? 7.328 -13.977 -0.175 1 97.31 66 VAL A N 1
ATOM 517 C CA . VAL A 1 66 ? 8.422 -14.836 0.249 1 97.31 66 VAL A CA 1
ATOM 518 C C . VAL A 1 66 ? 8.992 -14.344 1.577 1 97.31 66 VAL A C 1
ATOM 520 O O . VAL A 1 66 ? 9.344 -13.164 1.708 1 97.31 66 VAL A O 1
ATOM 523 N N . GLY A 1 67 ? 9.023 -15.18 2.514 1 95.88 67 GLY A N 1
ATOM 524 C CA . GLY A 1 67 ? 9.516 -14.883 3.848 1 95.88 67 GLY A CA 1
ATOM 525 C C . GLY A 1 67 ? 9.094 -15.906 4.883 1 95.88 67 GLY A C 1
ATOM 526 O O . GLY A 1 67 ? 8.195 -16.719 4.629 1 95.88 67 GLY A O 1
ATOM 527 N N . LYS A 1 68 ? 9.75 -15.836 6.043 1 95.38 68 LYS A N 1
ATOM 528 C CA . LYS A 1 68 ? 9.391 -16.734 7.137 1 95.38 68 LYS A CA 1
ATOM 529 C C . LYS A 1 68 ? 7.906 -16.609 7.48 1 95.38 68 LYS A C 1
ATOM 531 O O . LYS A 1 68 ? 7.387 -15.508 7.621 1 95.38 68 LYS A O 1
ATOM 536 N N . GLY A 1 69 ? 7.195 -17.766 7.504 1 96.19 69 GLY A N 1
ATOM 537 C CA . GLY A 1 69 ? 5.789 -17.797 7.867 1 96.19 69 GLY A CA 1
ATOM 538 C C . GLY A 1 69 ? 4.859 -17.766 6.668 1 96.19 69 GLY A C 1
ATOM 539 O O . GLY A 1 69 ? 3.639 -17.812 6.82 1 96.19 69 GLY A O 1
ATOM 540 N N . MET A 1 70 ? 5.438 -17.719 5.449 1 97.25 70 MET A N 1
ATOM 541 C CA . MET A 1 70 ? 4.641 -17.75 4.227 1 97.25 70 MET A CA 1
ATOM 542 C C . MET A 1 70 ? 5.363 -18.516 3.123 1 97.25 70 MET A C 1
ATOM 544 O O . MET A 1 70 ? 5.68 -19.688 3.283 1 97.25 70 MET A O 1
ATOM 548 N N . LEU A 1 71 ? 5.805 -17.922 2.037 1 98.31 71 LEU A N 1
ATOM 549 C CA . LEU A 1 71 ? 6.414 -18.641 0.926 1 98.31 71 LEU A CA 1
ATOM 550 C C . LEU A 1 71 ? 7.902 -18.859 1.17 1 98.31 71 LEU A C 1
ATOM 552 O O . LEU A 1 71 ? 8.594 -17.953 1.665 1 98.31 71 LEU A O 1
ATOM 556 N N . THR A 1 72 ? 8.359 -20.047 0.859 1 98.31 72 THR A N 1
ATOM 557 C CA . THR A 1 72 ? 9.797 -20.312 0.798 1 98.31 72 THR A CA 1
ATOM 558 C C . THR A 1 72 ? 10.398 -19.766 -0.492 1 98.31 72 THR A C 1
ATOM 560 O O . THR A 1 72 ? 11.508 -19.234 -0.487 1 98.31 72 THR A O 1
ATOM 563 N N . ALA A 1 73 ? 9.633 -19.938 -1.526 1 98.38 73 ALA A N 1
ATOM 564 C CA . ALA A 1 73 ? 10.094 -19.469 -2.828 1 98.38 73 ALA A CA 1
ATOM 565 C C . ALA A 1 73 ? 8.914 -19.047 -3.705 1 98.38 73 ALA A C 1
ATOM 567 O O . ALA A 1 73 ? 7.805 -19.562 -3.553 1 98.38 73 ALA A O 1
ATOM 568 N N . SER A 1 74 ? 9.164 -18.109 -4.566 1 97.69 74 SER A N 1
ATOM 569 C CA . SER A 1 74 ? 8.219 -17.703 -5.598 1 97.69 74 SER A CA 1
ATOM 570 C C . SER A 1 74 ? 8.875 -17.703 -6.977 1 97.69 74 SER A C 1
ATOM 572 O O . SER A 1 74 ? 9.93 -17.094 -7.176 1 97.69 74 SER A O 1
ATOM 574 N N . ILE A 1 75 ? 8.281 -18.391 -7.902 1 97.12 75 ILE A N 1
ATOM 575 C CA . ILE A 1 75 ? 8.758 -18.469 -9.281 1 97.12 75 ILE A CA 1
ATOM 576 C C . ILE A 1 75 ? 7.926 -17.562 -10.172 1 97.12 75 ILE A C 1
ATOM 578 O O . ILE A 1 75 ? 6.777 -17.875 -10.492 1 97.12 75 ILE A O 1
ATOM 582 N N . GLU A 1 76 ? 8.586 -16.531 -10.57 1 92.75 76 GLU A N 1
ATOM 583 C CA . GLU A 1 76 ? 7.855 -15.508 -11.328 1 92.75 76 GLU A CA 1
ATOM 584 C C . GLU A 1 76 ? 8.125 -15.633 -12.82 1 92.75 76 GLU A C 1
ATOM 586 O O . GLU A 1 76 ? 9.266 -15.852 -13.234 1 92.75 76 GLU A O 1
ATOM 591 N N . GLY A 1 77 ? 7.035 -15.555 -13.594 1 87.75 77 GLY A N 1
ATOM 592 C CA . GLY A 1 77 ? 7.215 -15.523 -15.039 1 87.75 77 GLY A CA 1
ATOM 593 C C . GLY A 1 77 ? 7.555 -14.141 -15.562 1 87.75 77 GLY A C 1
ATOM 594 O O . GLY A 1 77 ? 7.496 -13.156 -14.828 1 87.75 77 GLY A O 1
ATOM 595 N N . ASP A 1 78 ? 7.949 -14.109 -16.781 1 78.44 78 ASP A N 1
ATOM 596 C CA . ASP A 1 78 ? 8.242 -12.836 -17.422 1 78.44 78 ASP A CA 1
ATOM 597 C C . ASP A 1 78 ? 6.973 -12.211 -18 1 78.44 78 ASP A C 1
ATOM 599 O O . ASP A 1 78 ? 6.117 -12.914 -18.547 1 78.44 78 ASP A O 1
ATOM 603 N N . ASN A 1 79 ? 6.84 -10.945 -17.891 1 70.81 79 ASN A N 1
ATOM 604 C CA . ASN A 1 79 ? 5.77 -10.172 -18.516 1 70.81 79 ASN A CA 1
ATOM 605 C C . ASN A 1 79 ? 4.395 -10.734 -18.172 1 70.81 79 ASN A C 1
ATOM 607 O O . ASN A 1 79 ? 3.537 -10.859 -19.047 1 70.81 79 ASN A O 1
ATOM 611 N N . TYR A 1 80 ? 4.277 -11.359 -17.062 1 70.12 80 TYR A N 1
ATOM 612 C CA . TYR A 1 80 ? 3.004 -11.805 -16.5 1 70.12 80 TYR A CA 1
ATOM 613 C C . TYR A 1 80 ? 2.502 -13.055 -17.219 1 70.12 80 TYR A C 1
ATOM 615 O O . TYR A 1 80 ? 1.295 -13.242 -17.375 1 70.12 80 TYR A O 1
ATOM 623 N N . LEU A 1 81 ? 3.463 -13.703 -17.734 1 81.19 81 LEU A N 1
ATOM 624 C CA . LEU A 1 81 ? 3.201 -15.055 -18.234 1 81.19 81 LEU A CA 1
ATOM 625 C C . LEU A 1 81 ? 3.592 -16.094 -17.203 1 81.19 81 LEU A C 1
ATOM 627 O O . LEU A 1 81 ? 4.293 -15.789 -16.234 1 81.19 81 LEU A O 1
ATOM 631 N N . ALA A 1 82 ? 3.094 -17.234 -17.422 1 88.31 82 ALA A N 1
ATOM 632 C CA . ALA A 1 82 ? 3.48 -18.344 -16.547 1 88.31 82 ALA A CA 1
ATOM 633 C C . ALA A 1 82 ? 4.961 -18.672 -16.719 1 88.31 82 ALA A C 1
ATOM 635 O O . ALA A 1 82 ? 5.492 -18.641 -17.828 1 88.31 82 ALA A O 1
ATOM 636 N N . PRO A 1 83 ? 5.668 -18.953 -15.625 1 92.25 83 PRO A N 1
ATOM 637 C CA . PRO A 1 83 ? 7.043 -19.438 -15.773 1 92.25 83 PRO A CA 1
ATOM 638 C C . PRO A 1 83 ? 7.129 -20.781 -16.5 1 92.25 83 PRO A C 1
ATOM 640 O O . PRO A 1 83 ? 6.164 -21.547 -16.5 1 92.25 83 PRO A O 1
ATOM 643 N N . SER A 1 84 ? 8.266 -21.016 -17.125 1 90.94 84 SER A N 1
ATOM 644 C CA . SER A 1 84 ? 8.43 -22.266 -17.875 1 90.94 84 SER A CA 1
ATOM 645 C C . SER A 1 84 ? 8.477 -23.469 -16.922 1 90.94 84 SER A C 1
ATOM 647 O O . SER A 1 84 ? 8.953 -23.359 -15.797 1 90.94 84 SER A O 1
ATOM 649 N N . SER A 1 85 ? 8.023 -24.609 -17.438 1 93.06 85 SER A N 1
ATOM 650 C CA . SER A 1 85 ? 8.062 -25.844 -16.641 1 93.06 85 SER A CA 1
ATOM 651 C C . SER A 1 85 ? 9.492 -26.203 -16.281 1 93.06 85 SER A C 1
ATOM 653 O O . SER A 1 85 ? 9.734 -26.797 -15.219 1 93.06 85 SER A O 1
ATOM 655 N N . LYS A 1 86 ? 10.453 -25.828 -17.125 1 91.12 86 LYS A N 1
ATOM 656 C CA . LYS A 1 86 ? 11.859 -26.125 -16.875 1 91.12 86 LYS A CA 1
ATOM 657 C C . LYS A 1 86 ? 12.375 -25.406 -15.641 1 91.12 86 LYS A C 1
ATOM 659 O O . LYS A 1 86 ? 13.07 -26 -14.812 1 91.12 86 LYS A O 1
ATOM 664 N N . ILE A 1 87 ? 11.984 -24.156 -15.555 1 93.5 87 ILE A N 1
ATOM 665 C CA . ILE A 1 87 ? 12.43 -23.344 -14.422 1 93.5 87 ILE A CA 1
ATOM 666 C C . ILE A 1 87 ? 11.75 -23.828 -13.141 1 93.5 87 ILE A C 1
ATOM 668 O O . ILE A 1 87 ? 12.367 -23.859 -12.078 1 93.5 87 ILE A O 1
ATOM 672 N N . VAL A 1 88 ? 10.469 -24.141 -13.25 1 96.56 88 VAL A N 1
ATOM 673 C CA . VAL A 1 88 ? 9.734 -24.656 -12.094 1 96.56 88 VAL A CA 1
ATOM 674 C C . VAL A 1 88 ? 10.375 -25.953 -11.609 1 96.56 88 VAL A C 1
ATOM 676 O O . VAL A 1 88 ? 10.625 -26.125 -10.414 1 96.56 88 VAL A O 1
ATOM 679 N N . LEU A 1 89 ? 10.695 -26.859 -12.539 1 94.88 89 LEU A N 1
ATOM 680 C CA . LEU A 1 89 ? 11.289 -28.141 -12.188 1 94.88 89 LEU A CA 1
ATOM 681 C C . LEU A 1 89 ? 12.672 -27.938 -11.562 1 94.88 89 LEU A C 1
ATOM 683 O O . LEU A 1 89 ? 13 -28.578 -10.555 1 94.88 89 LEU A O 1
ATOM 687 N N . ARG A 1 90 ? 13.445 -27.078 -12.188 1 94.75 90 ARG A N 1
ATOM 688 C CA . ARG A 1 90 ? 14.773 -26.797 -11.648 1 94.75 90 ARG A CA 1
ATOM 689 C C . ARG A 1 90 ? 14.688 -26.312 -10.211 1 94.75 90 ARG A C 1
ATOM 691 O O . ARG A 1 90 ? 15.484 -26.719 -9.359 1 94.75 90 ARG A O 1
ATOM 698 N N . THR A 1 91 ? 13.758 -25.453 -9.953 1 96.75 91 THR A N 1
ATOM 699 C CA . THR A 1 91 ? 13.57 -24.891 -8.625 1 96.75 91 THR A CA 1
ATOM 700 C C . THR A 1 91 ? 13.133 -25.969 -7.637 1 96.75 91 THR A C 1
ATOM 702 O O . THR A 1 91 ? 13.625 -26.031 -6.508 1 96.75 91 THR A O 1
ATOM 705 N N . LEU A 1 92 ? 12.203 -26.828 -8.039 1 96.75 92 LEU A N 1
ATOM 706 C CA . LEU A 1 92 ? 11.742 -27.906 -7.172 1 96.75 92 LEU A CA 1
ATOM 707 C C . LEU A 1 92 ? 12.891 -28.844 -6.828 1 96.75 92 LEU A C 1
ATOM 709 O O . LEU A 1 92 ? 13 -29.312 -5.691 1 96.75 92 LEU A O 1
ATOM 713 N N . ARG A 1 93 ? 13.758 -29.141 -7.82 1 95.25 93 ARG A N 1
ATOM 714 C CA . ARG A 1 93 ? 14.93 -29.969 -7.57 1 95.25 93 ARG A CA 1
ATOM 715 C C . ARG A 1 93 ? 15.883 -29.297 -6.586 1 95.25 93 ARG A C 1
ATOM 717 O O . ARG A 1 93 ? 16.391 -29.938 -5.672 1 95.25 93 ARG A O 1
ATOM 724 N N . GLU A 1 94 ? 16.047 -28 -6.84 1 95.06 94 GLU A N 1
ATOM 725 C CA . GLU A 1 94 ? 16.906 -27.219 -5.945 1 95.06 94 GLU A CA 1
ATOM 726 C C . GLU A 1 94 ? 16.391 -27.266 -4.512 1 95.06 94 GLU A C 1
ATOM 728 O O . GLU A 1 94 ? 17.156 -27.469 -3.572 1 95.06 94 GLU A O 1
ATOM 733 N N . LEU A 1 95 ? 15.102 -27.094 -4.285 1 96.19 95 LEU A N 1
ATOM 734 C CA . LEU A 1 95 ? 14.484 -27.031 -2.965 1 96.19 95 LEU A CA 1
ATOM 735 C C . LEU A 1 95 ? 14.453 -28.422 -2.316 1 96.19 95 LEU A C 1
ATOM 737 O O . LEU A 1 95 ? 14.32 -28.531 -1.096 1 96.19 95 LEU A O 1
ATOM 741 N N . SER A 1 96 ? 14.562 -29.453 -3.131 1 94.81 96 SER A N 1
ATOM 742 C CA . SER A 1 96 ? 14.508 -30.828 -2.621 1 94.81 96 SER A CA 1
ATOM 743 C C . SER A 1 96 ? 15.898 -31.344 -2.273 1 94.81 96 SER A C 1
ATOM 745 O O . SER A 1 96 ? 16.031 -32.406 -1.688 1 94.81 96 SER A O 1
ATOM 747 N N . TYR A 1 97 ? 16.906 -30.578 -2.674 1 91.06 97 TYR A N 1
ATOM 748 C CA . TYR A 1 97 ? 18.281 -31 -2.393 1 91.06 97 TYR A CA 1
ATOM 749 C C . TYR A 1 97 ? 18.5 -31.172 -0.895 1 91.06 97 TYR A C 1
ATOM 751 O O . TYR A 1 97 ? 18.359 -30.203 -0.128 1 91.06 97 TYR A O 1
ATOM 759 N N . ASN A 1 98 ? 18.781 -32.406 -0.465 1 89.38 98 ASN A N 1
ATOM 760 C CA . ASN A 1 98 ? 19.016 -32.781 0.932 1 89.38 98 ASN A CA 1
ATOM 761 C C . ASN A 1 98 ? 17.828 -32.375 1.811 1 89.38 98 ASN A C 1
ATOM 763 O O . ASN A 1 98 ? 18.016 -31.844 2.908 1 89.38 98 ASN A O 1
ATOM 767 N N . HIS A 1 99 ? 16.609 -32.438 1.269 1 93.19 99 HIS A N 1
ATOM 768 C CA . HIS A 1 99 ? 15.398 -32.062 1.977 1 93.19 99 HIS A CA 1
ATOM 769 C C . HIS A 1 99 ? 14.336 -33.156 1.891 1 93.19 99 HIS A C 1
ATOM 771 O O . HIS A 1 99 ? 13.922 -33.531 0.794 1 93.19 99 HIS A O 1
ATOM 777 N N . ILE A 1 100 ? 13.82 -33.562 3.047 1 92.81 100 ILE A N 1
ATOM 778 C CA . ILE A 1 100 ? 12.984 -34.75 3.037 1 92.81 100 ILE A CA 1
ATOM 779 C C . ILE A 1 100 ? 11.539 -34.375 3.346 1 92.81 100 ILE A C 1
ATOM 781 O O . ILE A 1 100 ? 10.617 -35.188 3.121 1 92.81 100 ILE A O 1
ATOM 785 N N . LYS A 1 101 ? 11.258 -33.156 3.846 1 96.5 101 LYS A N 1
ATOM 786 C CA . LYS A 1 101 ? 9.93 -32.812 4.324 1 96.5 101 LYS A CA 1
ATOM 787 C C . LYS A 1 101 ? 8.992 -32.5 3.16 1 96.5 101 LYS A C 1
ATOM 789 O O . LYS A 1 101 ? 7.77 -32.469 3.33 1 96.5 101 LYS A O 1
ATOM 794 N N . GLY A 1 102 ? 9.547 -32.219 1.938 1 97.94 102 GLY A N 1
ATOM 795 C CA . GLY A 1 102 ? 8.742 -32.094 0.735 1 97.94 102 GLY A CA 1
ATOM 796 C C . GLY A 1 102 ? 8.414 -30.641 0.399 1 97.94 102 GLY A C 1
ATOM 797 O O . GLY A 1 102 ? 8.773 -29.734 1.143 1 97.94 102 GLY A O 1
ATOM 798 N N . ASN A 1 103 ? 7.82 -30.453 -0.798 1 98.31 103 ASN A N 1
ATOM 799 C CA . ASN A 1 103 ? 7.422 -29.156 -1.335 1 98.31 103 ASN A CA 1
ATOM 800 C C . ASN A 1 103 ? 5.926 -29.109 -1.634 1 98.31 103 ASN A C 1
ATOM 802 O O . ASN A 1 103 ? 5.379 -30.047 -2.225 1 98.31 103 ASN A O 1
ATOM 806 N N . LEU A 1 104 ? 5.258 -28.109 -1.141 1 98.81 104 LEU A N 1
ATOM 807 C CA . LEU A 1 104 ? 3.873 -27.844 -1.522 1 98.81 104 LEU A CA 1
ATOM 808 C C . LEU A 1 104 ? 3.789 -26.672 -2.5 1 98.81 104 LEU A C 1
ATOM 810 O O . LEU A 1 104 ? 4.16 -25.547 -2.164 1 98.81 104 LEU A O 1
ATOM 814 N N . VAL A 1 105 ? 3.328 -26.984 -3.703 1 98.56 105 VAL A N 1
ATOM 815 C CA . VAL A 1 105 ? 3.143 -25.953 -4.727 1 98.56 105 VAL A CA 1
ATOM 816 C C . VAL A 1 105 ? 1.693 -25.469 -4.723 1 98.56 105 VAL A C 1
ATOM 818 O O . VAL A 1 105 ? 0.768 -26.266 -4.898 1 98.56 105 VAL A O 1
ATOM 821 N N . ILE A 1 106 ? 1.481 -24.203 -4.453 1 98.19 106 ILE A N 1
ATOM 822 C CA . ILE A 1 106 ? 0.153 -23.609 -4.477 1 98.19 106 ILE A CA 1
ATOM 823 C C . ILE A 1 106 ? 0.081 -22.562 -5.586 1 98.19 106 ILE A C 1
ATOM 825 O O . ILE A 1 106 ? 0.844 -21.594 -5.586 1 98.19 106 ILE A O 1
ATOM 829 N N . VAL A 1 107 ? -0.814 -22.734 -6.523 1 95.62 107 VAL A N 1
ATOM 830 C CA . VAL A 1 107 ? -0.87 -21.812 -7.66 1 95.62 107 VAL A CA 1
ATOM 831 C C . VAL A 1 107 ? -2.316 -21.406 -7.918 1 95.62 107 VAL A C 1
ATOM 833 O O . VAL A 1 107 ? -3.248 -22.156 -7.609 1 95.62 107 VAL A O 1
ATOM 836 N N . ARG A 1 108 ? -2.42 -20.203 -8.375 1 92.62 108 ARG A N 1
ATOM 837 C CA . ARG A 1 108 ? -3.729 -19.719 -8.812 1 92.62 108 ARG A CA 1
ATOM 838 C C . ARG A 1 108 ? -4.195 -20.469 -10.062 1 92.62 108 ARG A C 1
ATOM 840 O O . ARG A 1 108 ? -3.4 -20.734 -10.969 1 92.62 108 ARG A O 1
ATOM 847 N N . ALA A 1 109 ? -5.477 -20.75 -10.07 1 89.12 109 ALA A N 1
ATOM 848 C CA . ALA A 1 109 ? -6.012 -21.469 -11.219 1 89.12 109 ALA A CA 1
ATOM 849 C C . ALA A 1 109 ? -6.004 -20.594 -12.469 1 89.12 109 ALA A C 1
ATOM 851 O O . ALA A 1 109 ? -6.668 -19.547 -12.508 1 89.12 109 ALA A O 1
ATOM 852 N N . ASN A 1 110 ? -5.277 -20.938 -13.336 1 86 110 ASN A N 1
ATOM 853 C CA . ASN A 1 110 ? -5.172 -20.453 -14.703 1 86 110 ASN A CA 1
ATOM 854 C C . ASN A 1 110 ? -4.488 -21.469 -15.617 1 86 110 ASN A C 1
ATOM 856 O O . ASN A 1 110 ? -3.586 -22.188 -15.18 1 86 110 ASN A O 1
ATOM 860 N N . SER A 1 111 ? -4.902 -21.516 -16.766 1 83.19 111 SER A N 1
ATOM 861 C CA . SER A 1 111 ? -4.48 -22.578 -17.672 1 83.19 111 SER A CA 1
ATOM 862 C C . SER A 1 111 ? -2.959 -22.625 -17.797 1 83.19 111 SER A C 1
ATOM 864 O O . SER A 1 111 ? -2.348 -23.688 -17.672 1 83.19 111 SER A O 1
ATOM 866 N N . GLY A 1 112 ? -2.355 -21.469 -17.984 1 84.75 112 GLY A N 1
ATOM 867 C CA . GLY A 1 112 ? -0.914 -21.422 -18.172 1 84.75 112 GLY A CA 1
ATOM 868 C C . GLY A 1 112 ? -0.137 -21.875 -16.953 1 84.75 112 GLY A C 1
ATOM 869 O O . GLY A 1 112 ? 0.785 -22.688 -17.062 1 84.75 112 GLY A O 1
ATOM 870 N N . ASP A 1 113 ? -0.485 -21.406 -15.852 1 90.44 113 ASP A N 1
ATOM 871 C CA . ASP A 1 113 ? 0.204 -21.766 -14.609 1 90.44 113 ASP A CA 1
ATOM 872 C C . ASP A 1 113 ? -0.014 -23.234 -14.266 1 90.44 113 ASP A C 1
ATOM 874 O O . ASP A 1 113 ? 0.932 -23.953 -13.914 1 90.44 113 ASP A O 1
ATOM 878 N N . LEU A 1 114 ? -1.204 -23.703 -14.414 1 91.25 114 LEU A N 1
ATOM 879 C CA . LEU A 1 114 ? -1.514 -25.078 -14.023 1 91.25 114 LEU A CA 1
ATOM 880 C C . LEU A 1 114 ? -0.793 -26.078 -14.914 1 91.25 114 LEU A C 1
ATOM 882 O O . LEU A 1 114 ? -0.307 -27.109 -14.445 1 91.25 114 LEU A O 1
ATOM 886 N N . LEU A 1 115 ? -0.709 -25.75 -16.141 1 90.12 115 LEU A N 1
ATOM 887 C CA . LEU A 1 115 ? -0.05 -26.656 -17.078 1 90.12 115 LEU A CA 1
ATOM 888 C C . LEU A 1 115 ? 1.454 -26.688 -16.828 1 90.12 115 LEU A C 1
ATOM 890 O O . LEU A 1 115 ? 2.041 -27.766 -16.703 1 90.12 115 LEU A O 1
ATOM 894 N N . ASN A 1 116 ? 2.049 -25.531 -16.703 1 92.75 116 ASN A N 1
ATOM 895 C CA . ASN A 1 116 ? 3.498 -25.484 -16.547 1 92.75 116 ASN A CA 1
ATOM 896 C C . ASN A 1 116 ? 3.934 -26.016 -15.18 1 92.75 116 ASN A C 1
ATOM 898 O O . ASN A 1 116 ? 4.898 -26.781 -15.094 1 92.75 116 ASN A O 1
ATOM 902 N N . PHE A 1 117 ? 3.266 -25.641 -14.195 1 95.31 117 PHE A N 1
ATOM 903 C CA . PHE A 1 117 ? 3.578 -26.172 -12.867 1 95.31 117 PHE A CA 1
ATOM 904 C C . PHE A 1 117 ? 3.223 -27.641 -12.781 1 95.31 117 PHE A C 1
ATOM 906 O O . PHE A 1 117 ? 3.936 -28.422 -12.141 1 95.31 117 PHE A O 1
ATOM 913 N N . GLY A 1 118 ? 2.104 -28 -13.367 1 93.19 118 GLY A N 1
ATOM 914 C CA . GLY A 1 118 ? 1.692 -29.391 -13.367 1 93.19 118 GLY A CA 1
ATOM 915 C C . GLY A 1 118 ? 2.711 -30.312 -14.016 1 93.19 118 GLY A C 1
ATOM 916 O O . GLY A 1 118 ? 3.033 -31.375 -13.469 1 93.19 118 GLY A O 1
ATOM 917 N N . LEU A 1 119 ? 3.197 -29.906 -15.164 1 92.62 119 LEU A N 1
ATOM 918 C CA . LEU A 1 119 ? 4.215 -30.688 -15.852 1 92.62 119 LEU A CA 1
ATOM 919 C C . LEU A 1 119 ? 5.465 -30.828 -14.984 1 92.62 119 LEU A C 1
ATOM 921 O O . LEU A 1 119 ? 6.02 -31.922 -14.875 1 92.62 119 LEU A O 1
ATOM 925 N N . ALA A 1 120 ? 5.863 -29.75 -14.414 1 94.88 120 ALA A N 1
ATOM 926 C CA . ALA A 1 120 ? 7.043 -29.781 -13.547 1 94.88 120 ALA A CA 1
ATOM 927 C C . ALA A 1 120 ? 6.832 -30.703 -12.359 1 94.88 120 ALA A C 1
ATOM 929 O O . ALA A 1 120 ? 7.738 -31.453 -11.977 1 94.88 120 ALA A O 1
ATOM 930 N N . VAL A 1 121 ? 5.684 -30.672 -11.812 1 94.62 121 VAL A N 1
ATOM 931 C CA . VAL A 1 121 ? 5.379 -31.5 -10.648 1 94.62 121 VAL A CA 1
ATOM 932 C C . VAL A 1 121 ? 5.379 -32.969 -11.039 1 94.62 121 VAL A C 1
ATOM 934 O O . VAL A 1 121 ? 5.914 -33.812 -10.312 1 94.62 121 VAL A O 1
ATOM 937 N N . GLU A 1 122 ? 4.766 -33.312 -12.203 1 91 122 GLU A N 1
ATOM 938 C CA . GLU A 1 122 ? 4.773 -34.719 -12.68 1 91 122 GLU A CA 1
ATOM 939 C C . GLU A 1 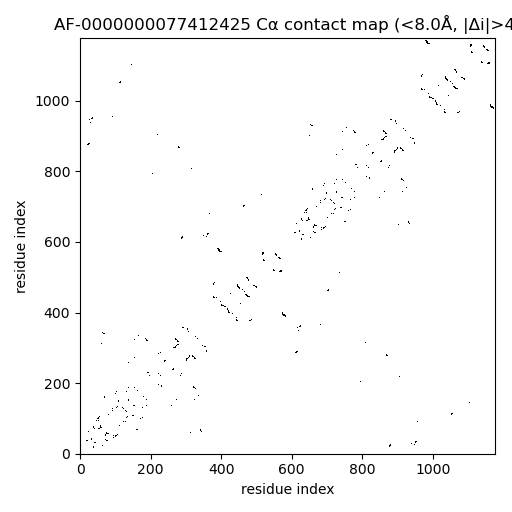122 ? 6.199 -35.219 -12.859 1 91 122 GLU A C 1
ATOM 941 O O . GLU A 1 122 ? 6.504 -36.344 -12.5 1 91 122 GLU A O 1
ATOM 946 N N . ARG A 1 123 ? 6.984 -34.406 -13.391 1 91.19 123 ARG A N 1
ATOM 947 C CA . ARG A 1 123 ? 8.383 -34.781 -13.602 1 91.19 123 ARG A CA 1
ATOM 948 C C . ARG A 1 123 ? 9.109 -34.938 -12.266 1 91.19 123 ARG A C 1
ATOM 950 O O . ARG A 1 123 ? 9.93 -35.844 -12.102 1 91.19 123 ARG A O 1
ATOM 957 N N . ALA A 1 124 ? 8.82 -34.062 -11.375 1 93.25 124 ALA A N 1
ATOM 958 C CA . ALA A 1 124 ? 9.438 -34.125 -10.055 1 93.25 124 ALA A CA 1
ATOM 959 C C . ALA A 1 124 ? 9.047 -35.438 -9.344 1 93.25 124 ALA A C 1
ATOM 961 O O . ALA A 1 124 ? 9.891 -36.062 -8.711 1 93.25 124 ALA A O 1
ATOM 962 N N . VAL A 1 125 ? 7.797 -35.781 -9.461 1 90 125 VAL A N 1
ATOM 963 C CA . VAL A 1 125 ? 7.316 -37 -8.844 1 90 125 VAL A CA 1
ATOM 964 C C . VAL A 1 125 ? 8.023 -38.219 -9.484 1 90 125 VAL A C 1
ATOM 966 O O . VAL A 1 125 ? 8.414 -39.156 -8.789 1 90 125 VAL A O 1
ATOM 969 N N . ASN A 1 126 ? 8.18 -38.156 -10.789 1 87.62 126 ASN A N 1
ATOM 970 C CA . ASN A 1 126 ? 8.883 -39.219 -11.5 1 87.62 126 ASN A CA 1
ATOM 971 C C . ASN A 1 126 ? 10.344 -39.312 -11.07 1 87.62 126 ASN A C 1
ATOM 973 O O . ASN A 1 126 ? 10.953 -40.375 -11.148 1 87.62 126 ASN A O 1
ATOM 977 N N . ASP A 1 127 ? 10.844 -38.188 -10.586 1 87.62 127 ASP A N 1
ATOM 978 C CA . ASP A 1 127 ? 12.195 -38.156 -10.039 1 87.62 127 ASP A CA 1
ATOM 979 C C . ASP A 1 127 ? 12.211 -38.594 -8.578 1 87.62 127 ASP A C 1
ATOM 981 O O . ASP A 1 127 ? 13.227 -38.438 -7.891 1 87.62 127 ASP A O 1
ATOM 985 N N . ASN A 1 128 ? 11.078 -39.031 -8.047 1 89.12 128 ASN A N 1
ATOM 986 C CA . ASN A 1 128 ? 10.891 -39.5 -6.68 1 89.12 128 ASN A CA 1
ATOM 987 C C . ASN A 1 128 ? 11.016 -38.375 -5.668 1 89.12 128 ASN A C 1
ATOM 989 O O . ASN A 1 128 ? 11.555 -38.562 -4.578 1 89.12 128 ASN A O 1
ATOM 993 N N . LEU A 1 129 ? 10.75 -37.188 -6.098 1 94.25 129 LEU A N 1
ATOM 994 C CA . LEU A 1 129 ? 10.688 -36.062 -5.18 1 94.25 129 LEU A CA 1
ATOM 995 C C . LEU A 1 129 ? 9.312 -35.969 -4.523 1 94.25 129 LEU A C 1
ATOM 997 O O . LEU A 1 129 ? 8.305 -36.344 -5.133 1 94.25 129 LEU A O 1
ATOM 1001 N N . ARG A 1 130 ? 9.297 -35.531 -3.305 1 96.5 130 ARG A N 1
ATOM 1002 C CA . ARG A 1 130 ? 8.047 -35.375 -2.574 1 96.5 130 ARG A CA 1
ATOM 1003 C C . ARG A 1 130 ? 7.438 -34 -2.852 1 96.5 130 ARG A C 1
ATOM 1005 O O . ARG A 1 130 ? 7.828 -33 -2.232 1 96.5 130 ARG A O 1
ATOM 1012 N N . VAL A 1 131 ? 6.496 -33.969 -3.771 1 97.12 131 VAL A N 1
ATOM 1013 C CA . VAL A 1 131 ? 5.891 -32.719 -4.184 1 97.12 131 VAL A CA 1
ATOM 1014 C C . VAL A 1 131 ? 4.383 -32.906 -4.355 1 97.12 131 VAL A C 1
ATOM 1016 O O . VAL A 1 131 ? 3.928 -33.938 -4.844 1 97.12 131 VAL A O 1
ATOM 1019 N N . LYS A 1 132 ? 3.58 -31.938 -3.895 1 96.56 132 LYS A N 1
ATOM 1020 C CA . LYS A 1 132 ? 2.145 -31.859 -4.145 1 96.56 132 LYS A CA 1
ATOM 1021 C C . LYS A 1 132 ? 1.773 -30.5 -4.73 1 96.56 132 LYS A C 1
ATOM 1023 O O . LYS A 1 132 ? 2.441 -29.5 -4.461 1 96.56 132 LYS A O 1
ATOM 1028 N N . LEU A 1 133 ? 0.764 -30.484 -5.559 1 96.38 133 LEU A N 1
ATOM 1029 C CA . LEU A 1 133 ? 0.285 -29.25 -6.168 1 96.38 133 LEU A CA 1
ATOM 1030 C C . LEU A 1 133 ? -1.162 -28.984 -5.773 1 96.38 133 LEU A C 1
ATOM 1032 O O . LEU A 1 133 ? -2.002 -29.875 -5.805 1 96.38 133 LEU A O 1
ATOM 1036 N N . LEU A 1 134 ? -1.455 -27.797 -5.305 1 95.94 134 LEU A N 1
ATOM 1037 C CA . LEU A 1 134 ? -2.799 -27.359 -4.934 1 95.94 134 LEU A CA 1
ATOM 1038 C C . LEU A 1 134 ? -3.227 -26.156 -5.766 1 95.94 134 LEU A C 1
ATOM 1040 O O . LEU A 1 134 ? -2.717 -25.047 -5.574 1 95.94 134 LEU A O 1
ATOM 1044 N N . PRO A 1 135 ? -4.117 -26.297 -6.711 1 93.75 135 PRO A N 1
ATOM 1045 C CA . PRO A 1 135 ? -4.684 -25.156 -7.426 1 93.75 135 PRO A CA 1
ATOM 1046 C C . PRO A 1 135 ? -5.762 -24.422 -6.625 1 93.75 135 PRO A C 1
ATOM 1048 O O . PRO A 1 135 ? -6.547 -25.062 -5.922 1 93.75 135 PRO A O 1
ATOM 1051 N N . ILE A 1 136 ? -5.766 -23.156 -6.668 1 94.56 136 ILE A N 1
ATOM 1052 C CA . ILE A 1 136 ? -6.789 -22.375 -5.992 1 94.56 136 ILE A CA 1
ATOM 1053 C C . ILE A 1 136 ? -7.727 -21.75 -7.023 1 94.56 136 ILE A C 1
ATOM 1055 O O . ILE A 1 136 ? -7.293 -20.953 -7.867 1 94.56 136 ILE A O 1
ATOM 1059 N N . SER A 1 137 ? -8.992 -22.094 -7.012 1 92.44 137 SER A N 1
ATOM 1060 C CA . SER A 1 137 ? -10.039 -21.594 -7.906 1 92.44 137 SER A CA 1
ATOM 1061 C C . SER A 1 137 ? -11.172 -20.938 -7.129 1 92.44 137 SER A C 1
ATOM 1063 O O . SER A 1 137 ? -12.289 -21.453 -7.109 1 92.44 137 SER A O 1
ATOM 1065 N N . ASP A 1 138 ? -10.961 -19.734 -6.668 1 93.75 138 ASP A N 1
ATOM 1066 C CA . ASP A 1 138 ? -11.883 -19.141 -5.703 1 93.75 138 ASP A CA 1
ATOM 1067 C C . ASP A 1 138 ? -12.844 -18.172 -6.383 1 93.75 138 ASP A C 1
ATOM 1069 O O . ASP A 1 138 ? -13.656 -17.531 -5.719 1 93.75 138 ASP A O 1
ATOM 1073 N N . ASP A 1 139 ? -12.812 -18.062 -7.695 1 93.19 139 ASP A N 1
ATOM 1074 C CA . ASP A 1 139 ? -13.703 -17.156 -8.398 1 93.19 139 ASP A CA 1
ATOM 1075 C C . ASP A 1 139 ? -15.148 -17.656 -8.367 1 93.19 139 ASP A C 1
ATOM 1077 O O . ASP A 1 139 ? -15.422 -18.781 -8.812 1 93.19 139 ASP A O 1
ATOM 1081 N N . VAL A 1 140 ? -16.031 -16.875 -7.934 1 92.62 140 VAL A N 1
ATOM 1082 C CA . VAL A 1 140 ? -17.422 -17.266 -7.824 1 92.62 140 VAL A CA 1
ATOM 1083 C C . VAL A 1 140 ? -18 -17.531 -9.219 1 92.62 140 VAL A C 1
ATOM 1085 O O . VAL A 1 140 ? -18.922 -18.328 -9.375 1 92.62 140 VAL A O 1
ATOM 1088 N N . ASP A 1 141 ? -17.484 -16.906 -10.211 1 89.38 141 ASP A N 1
ATOM 1089 C CA . ASP A 1 141 ? -18 -16.984 -11.57 1 89.38 141 ASP A CA 1
ATOM 1090 C C . ASP A 1 141 ? -17.516 -18.25 -12.273 1 89.38 141 ASP A C 1
ATOM 1092 O O . ASP A 1 141 ? -17.734 -18.438 -13.469 1 89.38 141 ASP A O 1
ATOM 1096 N N . ASN A 1 142 ? -16.812 -19.047 -11.492 1 88.25 142 ASN A N 1
ATOM 1097 C CA . ASN A 1 142 ? -16.328 -20.312 -12.047 1 88.25 142 ASN A CA 1
ATOM 1098 C C . ASN A 1 142 ? -17.484 -21.297 -12.227 1 88.25 142 ASN A C 1
ATOM 1100 O O . ASN A 1 142 ? -17.328 -22.312 -12.914 1 88.25 142 ASN A O 1
ATOM 1104 N N . VAL A 1 143 ? -18.625 -21 -11.688 1 81.06 143 VAL A N 1
ATOM 1105 C CA . VAL A 1 143 ? -19.75 -21.922 -11.758 1 81.06 143 VAL A CA 1
ATOM 1106 C C . VAL A 1 143 ? -20.281 -21.984 -13.188 1 81.06 143 VAL A C 1
ATOM 1108 O O . VAL A 1 143 ? -20.547 -20.953 -13.812 1 81.06 143 VAL A O 1
ATOM 1111 N N . GLY A 1 144 ? -20.453 -23.094 -13.719 1 75.56 144 GLY A N 1
ATOM 1112 C CA . GLY A 1 144 ? -21.047 -23.328 -15.023 1 75.56 144 GLY A CA 1
ATOM 1113 C C . GLY A 1 144 ? -20.078 -23.141 -16.172 1 75.56 144 GLY A C 1
ATOM 1114 O O . GLY A 1 144 ? -20.453 -23.219 -17.328 1 75.56 144 GLY A O 1
ATOM 1115 N N . VAL A 1 145 ? -18.906 -22.766 -15.82 1 78.31 145 VAL A N 1
ATOM 1116 C CA . VAL A 1 145 ? -17.922 -22.609 -16.891 1 78.31 145 VAL A CA 1
ATOM 1117 C C . VAL A 1 145 ? -17.031 -23.844 -16.969 1 78.31 145 VAL A C 1
ATOM 1119 O O . VAL A 1 145 ? -16.828 -24.547 -15.969 1 78.31 145 VAL A O 1
ATOM 1122 N N . PRO A 1 146 ? -16.562 -24.078 -18.219 1 75.62 146 PRO A N 1
ATOM 1123 C CA . PRO A 1 146 ? -15.641 -25.203 -18.344 1 75.62 146 PRO A CA 1
ATOM 1124 C C . PRO A 1 146 ? -14.43 -25.062 -17.406 1 75.62 146 PRO A C 1
ATOM 1126 O O . PRO A 1 146 ? -13.984 -23.953 -17.125 1 75.62 146 PRO A O 1
ATOM 1129 N N . LYS A 1 147 ? -14.008 -26.172 -16.891 1 74.5 147 LYS A N 1
ATOM 1130 C CA . LYS A 1 147 ? -12.922 -26.203 -15.914 1 74.5 147 LYS A CA 1
ATOM 1131 C C . LYS A 1 147 ? -11.688 -25.484 -16.453 1 74.5 147 LYS A C 1
ATOM 1133 O O . LYS A 1 147 ? -10.93 -24.891 -15.688 1 74.5 147 LYS A O 1
ATOM 1138 N N . THR A 1 148 ? -11.531 -25.562 -17.781 1 72.5 148 THR A N 1
ATOM 1139 C CA . THR A 1 148 ? -10.367 -24.938 -18.406 1 72.5 148 THR A CA 1
ATOM 1140 C C . THR A 1 148 ? -10.422 -23.422 -18.234 1 72.5 148 THR A C 1
ATOM 1142 O O . THR A 1 148 ? -9.406 -22.734 -18.391 1 72.5 148 THR A O 1
ATOM 1145 N N . CYS A 1 149 ? -11.57 -23.016 -17.891 1 71.81 149 CYS A N 1
ATOM 1146 C CA . CYS A 1 149 ? -11.766 -21.562 -17.828 1 71.81 149 CYS A CA 1
ATOM 1147 C C . CYS A 1 149 ? -11.828 -21.094 -16.375 1 71.81 149 CYS A C 1
ATOM 1149 O O . CYS A 1 149 ? -12 -19.891 -16.125 1 71.81 149 CYS A O 1
ATOM 1151 N N . LYS A 1 150 ? -11.703 -22.031 -15.531 1 80.25 150 LYS A N 1
ATOM 1152 C CA . LYS A 1 150 ? -11.781 -21.625 -14.133 1 80.25 150 LYS A CA 1
ATOM 1153 C C . LYS A 1 150 ? -10.562 -20.797 -13.727 1 80.25 150 LYS A C 1
ATOM 1155 O O . LYS A 1 150 ? -9.445 -21.078 -14.164 1 80.25 150 LYS A O 1
ATOM 1160 N N . ARG A 1 151 ? -10.867 -19.781 -12.969 1 87.56 151 ARG A N 1
ATOM 1161 C CA . ARG A 1 151 ? -9.805 -18.844 -12.594 1 87.56 151 ARG A CA 1
ATOM 1162 C C . ARG A 1 151 ? -9.742 -18.672 -11.078 1 87.56 151 ARG A C 1
ATOM 1164 O O . ARG A 1 151 ? -10.727 -18.906 -10.375 1 87.56 151 ARG A O 1
ATOM 1171 N N . GLY A 1 152 ? -8.523 -18.438 -10.641 1 91.5 152 GLY A N 1
ATOM 1172 C CA . GLY A 1 152 ? -8.312 -18.047 -9.258 1 91.5 152 GLY A CA 1
ATOM 1173 C C . GLY A 1 152 ? -8.117 -16.547 -9.094 1 91.5 152 GLY A C 1
ATOM 1174 O O . GLY A 1 152 ? -7.531 -15.891 -9.953 1 91.5 152 GLY A O 1
ATOM 1175 N N . LEU A 1 153 ? -8.656 -16.047 -7.992 1 93.12 153 LEU A N 1
ATOM 1176 C CA . LEU A 1 153 ? -8.492 -14.633 -7.672 1 93.12 153 LEU A CA 1
ATOM 1177 C C . LEU A 1 153 ? -7.648 -14.461 -6.414 1 93.12 153 LEU A C 1
ATOM 1179 O O . LEU A 1 153 ? -6.578 -15.055 -6.289 1 93.12 153 LEU A O 1
ATOM 1183 N N . SER A 1 154 ? -8 -13.602 -5.508 1 95.31 154 SER A N 1
ATOM 1184 C CA . SER A 1 154 ? -7.109 -13.203 -4.422 1 95.31 154 SER A CA 1
ATOM 1185 C C . SER A 1 154 ? -7.188 -14.18 -3.256 1 95.31 154 SER A C 1
ATOM 1187 O O . SER A 1 154 ? -6.414 -14.078 -2.299 1 95.31 154 SER A O 1
ATOM 1189 N N . GLY A 1 155 ? -8.023 -15.188 -3.246 1 96.62 155 GLY A N 1
ATOM 1190 C CA . GLY A 1 155 ? -8.148 -16.141 -2.158 1 96.62 155 GLY A CA 1
ATOM 1191 C C . GLY A 1 155 ? -6.855 -16.891 -1.872 1 96.62 155 GLY A C 1
ATOM 1192 O O . GLY A 1 155 ? -6.625 -17.328 -0.743 1 96.62 155 GLY A O 1
ATOM 1193 N N . ILE A 1 156 ? -6.008 -16.984 -2.865 1 97.19 156 ILE A N 1
ATOM 1194 C CA . ILE A 1 156 ? -4.758 -17.734 -2.754 1 97.19 156 ILE A CA 1
ATOM 1195 C C . ILE A 1 156 ? -3.885 -17.109 -1.666 1 97.19 156 ILE A C 1
ATOM 1197 O O . ILE A 1 156 ? -3.135 -17.812 -0.987 1 97.19 156 ILE A O 1
ATOM 1201 N N . ILE A 1 157 ? -4.016 -15.812 -1.418 1 97 157 ILE A N 1
ATOM 1202 C CA . ILE A 1 157 ? -3.178 -15.117 -0.446 1 97 157 ILE A CA 1
ATOM 1203 C C . ILE A 1 157 ? -3.447 -15.664 0.953 1 97 157 ILE A C 1
ATOM 1205 O O . ILE A 1 157 ? -2.514 -15.93 1.713 1 97 157 ILE A O 1
ATOM 1209 N N . LEU A 1 158 ? -4.715 -15.883 1.278 1 97.06 158 LEU A N 1
ATOM 1210 C CA . LEU A 1 158 ? -5.082 -16.422 2.584 1 97.06 158 LEU A CA 1
ATOM 1211 C C . LEU A 1 158 ? -4.586 -17.859 2.738 1 97.06 158 LEU A C 1
ATOM 1213 O O . LEU A 1 158 ? -4.102 -18.234 3.807 1 97.06 158 LEU A O 1
ATOM 1217 N N . ILE A 1 159 ? -4.66 -18.609 1.671 1 98.25 159 ILE A N 1
ATOM 1218 C CA . ILE A 1 159 ? -4.234 -20 1.701 1 98.25 159 ILE A CA 1
ATOM 1219 C C . ILE A 1 159 ? -2.719 -20.062 1.872 1 98.25 159 ILE A C 1
ATOM 1221 O O . ILE A 1 159 ? -2.213 -20.891 2.646 1 98.25 159 ILE A O 1
ATOM 1225 N N . LEU A 1 160 ? -1.979 -19.234 1.204 1 98.38 160 LEU A N 1
ATOM 1226 C CA . LEU A 1 160 ? -0.526 -19.188 1.325 1 98.38 160 LEU A CA 1
ATOM 1227 C C . LEU A 1 160 ? -0.109 -18.859 2.756 1 98.38 160 LEU A C 1
ATOM 1229 O O . LEU A 1 160 ? 0.844 -19.453 3.277 1 98.38 160 LEU A O 1
ATOM 1233 N N . LYS A 1 161 ? -0.805 -17.875 3.338 1 97.38 161 LYS A N 1
ATOM 1234 C CA . LYS A 1 161 ? -0.475 -17.5 4.711 1 97.38 161 LYS A CA 1
ATOM 1235 C C . LYS A 1 161 ? -0.698 -18.672 5.668 1 97.38 161 LYS A C 1
ATOM 1237 O O . LYS A 1 161 ? 0.135 -18.922 6.539 1 97.38 161 LYS A O 1
ATOM 1242 N N . MET A 1 162 ? -1.793 -19.375 5.539 1 97.75 162 MET A N 1
ATOM 1243 C CA . MET A 1 162 ? -2.092 -20.516 6.398 1 97.75 162 MET A CA 1
ATOM 1244 C C . MET A 1 162 ? -1.078 -21.641 6.188 1 97.75 162 MET A C 1
ATOM 1246 O O . MET A 1 162 ? -0.577 -22.219 7.156 1 97.75 162 MET A O 1
ATOM 1250 N N . ALA A 1 163 ? -0.751 -21.891 4.91 1 98.75 163 ALA A N 1
ATOM 1251 C CA . ALA A 1 163 ? 0.223 -22.938 4.598 1 98.75 163 ALA A CA 1
ATOM 1252 C C . ALA A 1 163 ? 1.582 -22.625 5.215 1 98.75 163 ALA A C 1
ATOM 1254 O O . ALA A 1 163 ? 2.217 -23.5 5.812 1 98.75 163 ALA A O 1
ATOM 1255 N N . GLY A 1 164 ? 2.002 -21.375 5.074 1 98.5 164 GLY A N 1
ATOM 1256 C CA . GLY A 1 164 ? 3.266 -20.953 5.664 1 98.5 164 GLY A CA 1
ATOM 1257 C C . GLY A 1 164 ? 3.291 -21.094 7.176 1 98.5 164 GLY A C 1
ATOM 1258 O O . GLY A 1 164 ? 4.289 -21.547 7.746 1 98.5 164 GLY A O 1
ATOM 1259 N N . ALA A 1 165 ? 2.201 -20.688 7.816 1 97.88 165 ALA A N 1
ATOM 1260 C CA . ALA A 1 165 ? 2.1 -20.812 9.266 1 97.88 165 ALA A CA 1
ATOM 1261 C C . ALA A 1 165 ? 2.174 -22.266 9.711 1 97.88 165 ALA A C 1
ATOM 1263 O O . ALA A 1 165 ? 2.861 -22.594 10.68 1 97.88 165 ALA A O 1
ATOM 1264 N N . MET A 1 166 ? 1.48 -23.156 9.023 1 98.44 166 MET A N 1
ATOM 1265 C CA . MET A 1 166 ? 1.484 -24.578 9.344 1 98.44 166 MET A CA 1
ATOM 1266 C C . MET A 1 166 ? 2.873 -25.188 9.148 1 98.44 166 MET A C 1
ATOM 1268 O O . MET A 1 166 ? 3.311 -26.016 9.938 1 98.44 166 MET A O 1
ATOM 1272 N N . SER A 1 167 ? 3.512 -24.719 8.07 1 98.44 167 SER A N 1
ATOM 1273 C CA . SER A 1 167 ? 4.879 -25.172 7.836 1 98.44 167 SER A CA 1
ATOM 1274 C C . SER A 1 167 ? 5.797 -24.781 8.992 1 98.44 167 SER A C 1
ATOM 1276 O O . SER A 1 167 ? 6.574 -25.594 9.477 1 98.44 167 SER A O 1
ATOM 1278 N N . GLU A 1 168 ? 5.707 -23.531 9.477 1 97.38 168 GLU A N 1
ATOM 1279 C CA . GLU A 1 168 ? 6.516 -23.047 10.594 1 97.38 168 GLU A CA 1
ATOM 1280 C C . GLU A 1 168 ? 6.242 -23.859 11.859 1 97.38 168 GLU A C 1
ATOM 1282 O O . GLU A 1 168 ? 7.133 -24.031 12.695 1 97.38 168 GLU A O 1
ATOM 1287 N N . ARG A 1 169 ? 5.031 -24.375 11.93 1 97.25 169 ARG A N 1
ATOM 1288 C CA . ARG A 1 169 ? 4.652 -25.172 13.086 1 97.25 169 ARG A CA 1
ATOM 1289 C C . ARG A 1 169 ? 4.984 -26.656 12.859 1 97.25 169 ARG A C 1
ATOM 1291 O O . ARG A 1 169 ? 4.516 -27.516 13.602 1 97.25 169 ARG A O 1
ATOM 1298 N N . GLN A 1 170 ? 5.625 -27.031 11.773 1 97.31 170 GLN A N 1
ATOM 1299 C CA . GLN A 1 170 ? 6.234 -28.312 11.484 1 97.31 170 GLN A CA 1
ATOM 1300 C C . GLN A 1 170 ? 5.18 -29.359 11.117 1 97.31 170 GLN A C 1
ATOM 1302 O O . GLN A 1 170 ? 5.352 -30.547 11.383 1 97.31 170 GLN A O 1
ATOM 1307 N N . HIS A 1 171 ? 4.027 -28.922 10.602 1 98.12 171 HIS A N 1
ATOM 1308 C CA . HIS A 1 171 ? 3.078 -29.875 10.039 1 98.12 171 HIS A CA 1
ATOM 1309 C C . HIS A 1 171 ? 3.666 -30.594 8.836 1 98.12 171 HIS A C 1
ATOM 1311 O O . HIS A 1 171 ? 4.543 -30.062 8.156 1 98.12 171 HIS A O 1
ATOM 1317 N N . SER A 1 172 ? 3.197 -31.766 8.578 1 98.31 172 SER A N 1
ATOM 1318 C CA . SER A 1 172 ? 3.68 -32.562 7.445 1 98.31 172 SER A CA 1
ATOM 1319 C C . SER A 1 172 ? 3.096 -32.031 6.133 1 98.31 172 SER A C 1
ATOM 1321 O O . SER A 1 172 ? 2.088 -31.328 6.129 1 98.31 172 SER A O 1
ATOM 1323 N N . LEU A 1 173 ? 3.734 -32.375 5.047 1 98.5 173 LEU A N 1
ATOM 1324 C CA . LEU A 1 173 ? 3.268 -32 3.717 1 98.5 173 LEU A CA 1
ATOM 1325 C C . LEU A 1 173 ? 1.822 -32.438 3.504 1 98.5 173 LEU A C 1
ATOM 1327 O O . LEU A 1 173 ? 1.004 -31.688 2.998 1 98.5 173 LEU A O 1
ATOM 1331 N N . THR A 1 174 ? 1.492 -33.656 3.9 1 98.19 174 THR A N 1
ATOM 1332 C CA . THR A 1 174 ? 0.158 -34.219 3.717 1 98.19 174 THR A CA 1
ATOM 1333 C C . THR A 1 174 ? -0.87 -33.469 4.547 1 98.19 174 THR A C 1
ATOM 1335 O O . THR A 1 174 ? -1.964 -33.156 4.066 1 98.19 174 THR A O 1
ATOM 1338 N N . ASP A 1 175 ? -0.481 -33.125 5.766 1 98.25 175 ASP A N 1
ATOM 1339 C CA . ASP A 1 175 ? -1.396 -32.375 6.645 1 98.25 175 ASP A CA 1
ATOM 1340 C C . ASP A 1 175 ? -1.684 -30.984 6.105 1 98.25 175 ASP A C 1
ATOM 1342 O O . ASP A 1 175 ? -2.832 -30.547 6.105 1 98.25 175 ASP A O 1
ATOM 1346 N N . ILE A 1 176 ? -0.626 -30.281 5.676 1 98.69 176 ILE A N 1
ATOM 1347 C CA . ILE A 1 176 ? -0.8 -28.938 5.133 1 98.69 176 ILE A CA 1
ATOM 1348 C C . ILE A 1 176 ? -1.674 -29 3.883 1 98.69 176 ILE A C 1
ATOM 1350 O O . ILE A 1 176 ? -2.615 -28.219 3.738 1 98.69 176 ILE A O 1
ATOM 1354 N N . PHE A 1 177 ? -1.391 -29.984 3.039 1 98.38 177 PHE A N 1
ATOM 1355 C CA . PHE A 1 177 ? -2.129 -30.125 1.791 1 98.38 177 PHE A CA 1
ATOM 1356 C C . PHE A 1 177 ? -3.609 -30.359 2.064 1 98.38 177 PHE A C 1
ATOM 1358 O O . PHE A 1 177 ? -4.469 -29.703 1.475 1 98.38 177 PHE A O 1
ATOM 1365 N N . LYS A 1 178 ? -3.918 -31.297 2.934 1 97.56 178 LYS A N 1
ATOM 1366 C CA . LYS A 1 178 ? -5.305 -31.641 3.234 1 97.56 178 LYS A CA 1
ATOM 1367 C C . LYS A 1 178 ? -6.055 -30.453 3.836 1 97.56 178 LYS A C 1
ATOM 1369 O O . LYS A 1 178 ? -7.195 -30.188 3.459 1 97.56 178 LYS A O 1
ATOM 1374 N N . PHE A 1 179 ? -5.418 -29.828 4.691 1 96.69 179 PHE A N 1
ATOM 1375 C CA . PHE A 1 179 ? -6.039 -28.688 5.359 1 96.69 179 PHE A CA 1
ATOM 1376 C C . PHE A 1 179 ? -6.324 -27.562 4.363 1 96.69 179 PHE A C 1
ATOM 1378 O O . PHE A 1 179 ? -7.438 -27.031 4.32 1 96.69 179 PHE A O 1
ATOM 1385 N N . CYS A 1 180 ? -5.309 -27.156 3.57 1 97.5 180 CYS A N 1
ATOM 1386 C CA . CYS A 1 180 ? -5.449 -26.062 2.609 1 97.5 180 CYS A CA 1
ATOM 1387 C C . CYS A 1 180 ? -6.473 -26.422 1.534 1 97.5 180 CYS A C 1
ATOM 1389 O O . CYS A 1 180 ? -7.215 -25.562 1.072 1 97.5 180 CYS A O 1
ATOM 1391 N N . LYS A 1 181 ? -6.484 -27.641 1.141 1 95.31 181 LYS A N 1
ATOM 1392 C CA . LYS A 1 181 ? -7.473 -28.094 0.161 1 95.31 181 LYS A CA 1
ATOM 1393 C C . LYS A 1 181 ? -8.891 -27.969 0.71 1 95.31 181 LYS A C 1
ATOM 1395 O O . LYS A 1 181 ? -9.781 -27.453 0.029 1 95.31 181 LYS A O 1
ATOM 1400 N N . LYS A 1 182 ? -9.062 -28.422 1.885 1 92.31 182 LYS A N 1
ATOM 1401 C CA . LYS A 1 182 ? -10.367 -28.312 2.533 1 92.31 182 LYS A CA 1
ATOM 1402 C C . LYS A 1 182 ? -10.812 -26.859 2.643 1 92.31 182 LYS A C 1
ATOM 1404 O O . LYS A 1 182 ? -11.953 -26.531 2.303 1 92.31 182 LYS A O 1
ATOM 1409 N N . TYR A 1 183 ? -9.977 -26.031 3.01 1 92.5 183 TYR A N 1
ATOM 1410 C CA . TYR A 1 183 ? -10.352 -24.641 3.285 1 92.5 183 TYR A CA 1
ATOM 1411 C C . TYR A 1 183 ? -10.492 -23.844 1.993 1 92.5 183 TYR A C 1
ATOM 1413 O O . TYR A 1 183 ? -11.133 -22.797 1.972 1 92.5 183 TYR A O 1
ATOM 1421 N N . SER A 1 184 ? -9.734 -24.281 0.984 1 93.19 184 SER A N 1
ATOM 1422 C CA . SER A 1 184 ? -9.898 -23.609 -0.304 1 93.19 184 SER A CA 1
ATOM 1423 C C . SER A 1 184 ? -11.359 -23.609 -0.739 1 93.19 184 SER A C 1
ATOM 1425 O O . SER A 1 184 ? -11.797 -22.703 -1.459 1 93.19 184 SER A O 1
ATOM 1427 N N . ASN A 1 185 ? -12.141 -24.547 -0.249 1 89.88 185 ASN A N 1
ATOM 1428 C CA . ASN A 1 185 ? -13.562 -24.641 -0.569 1 89.88 185 ASN A CA 1
ATOM 1429 C C . ASN A 1 185 ? -14.383 -23.625 0.234 1 89.88 185 ASN A C 1
ATOM 1431 O O . ASN A 1 185 ? -15.539 -23.359 -0.093 1 89.88 185 ASN A O 1
ATOM 1435 N N . ASN A 1 186 ? -13.805 -23.062 1.256 1 93 186 ASN A N 1
ATOM 1436 C CA . ASN A 1 186 ? -14.469 -22.078 2.096 1 93 186 ASN A CA 1
ATOM 1437 C C . ASN A 1 186 ? -14.094 -20.656 1.688 1 93 186 ASN A C 1
ATOM 1439 O O . ASN A 1 186 ? -14.391 -19.703 2.406 1 93 186 ASN A O 1
ATOM 1443 N N . VAL A 1 187 ? -13.375 -20.5 0.61 1 96.06 187 VAL A N 1
ATOM 1444 C CA . VAL A 1 187 ? -12.938 -19.188 0.14 1 96.06 187 VAL A CA 1
ATOM 1445 C C . VAL A 1 187 ? -13.609 -18.875 -1.19 1 96.06 187 VAL A C 1
ATOM 1447 O O . VAL A 1 187 ? -13.57 -19.672 -2.127 1 96.06 187 VAL A O 1
ATOM 1450 N N . VAL A 1 188 ? -14.242 -17.766 -1.257 1 96.06 188 VAL A N 1
ATOM 1451 C CA . VAL A 1 188 ? -14.867 -17.312 -2.496 1 96.06 188 VAL A CA 1
ATOM 1452 C C . VAL A 1 188 ? -14.469 -15.859 -2.773 1 96.06 188 VAL A C 1
ATOM 1454 O O . VAL A 1 188 ? -14.391 -15.047 -1.853 1 96.06 188 VAL A O 1
ATOM 1457 N N . SER A 1 189 ? -14.148 -15.57 -3.998 1 96.12 189 SER A N 1
ATOM 1458 C CA . SER A 1 189 ? -13.734 -14.234 -4.41 1 96.12 189 SER A CA 1
ATOM 1459 C C . SER A 1 189 ? -14.547 -13.75 -5.609 1 96.12 189 SER A C 1
ATOM 1461 O O . SER A 1 189 ? -15.141 -14.562 -6.328 1 96.12 189 SER A O 1
ATOM 1463 N N . THR A 1 190 ? -14.648 -12.445 -5.777 1 94.94 190 THR A N 1
ATOM 1464 C CA . THR A 1 190 ? -15.273 -11.844 -6.949 1 94.94 190 THR A CA 1
ATOM 1465 C C . THR A 1 190 ? -14.547 -10.562 -7.352 1 94.94 190 THR A C 1
ATOM 1467 O O . THR A 1 190 ? -13.906 -9.922 -6.52 1 94.94 190 THR A O 1
ATOM 1470 N N . ASP A 1 191 ? -14.617 -10.273 -8.633 1 91.19 191 ASP A N 1
ATOM 1471 C CA . ASP A 1 191 ? -14.195 -8.961 -9.117 1 91.19 191 ASP A CA 1
ATOM 1472 C C . ASP A 1 191 ? -15.266 -7.91 -8.859 1 91.19 191 ASP A C 1
ATOM 1474 O O . ASP A 1 191 ? -16.453 -8.164 -9.062 1 91.19 191 ASP A O 1
ATOM 1478 N N . ILE A 1 192 ? -14.852 -6.871 -8.25 1 90.5 192 ILE A N 1
ATOM 1479 C CA . ILE A 1 192 ? -15.781 -5.754 -8.102 1 90.5 192 ILE A CA 1
ATOM 1480 C C . ILE A 1 192 ? -15.781 -4.906 -9.367 1 90.5 192 ILE A C 1
ATOM 1482 O O . ILE A 1 192 ? -14.727 -4.488 -9.844 1 90.5 192 ILE A O 1
ATOM 1486 N N . ASP A 1 193 ? -16.953 -4.77 -9.953 1 79.5 193 ASP A N 1
ATOM 1487 C CA . ASP A 1 193 ? -17.109 -3.938 -11.148 1 79.5 193 ASP A CA 1
ATOM 1488 C C . ASP A 1 193 ? -17 -2.455 -10.797 1 79.5 193 ASP A C 1
ATOM 1490 O O . ASP A 1 193 ? -17.875 -1.894 -10.148 1 79.5 193 ASP A O 1
ATOM 1494 N N . TYR A 1 194 ? -15.953 -1.812 -11.18 1 71.69 194 TYR A N 1
ATOM 1495 C CA . TYR A 1 194 ? -15.703 -0.423 -10.812 1 71.69 194 TYR A CA 1
ATOM 1496 C C . TYR A 1 194 ? -15.961 0.506 -11.992 1 71.69 194 TYR A C 1
ATOM 1498 O O . TYR A 1 194 ? -15.539 1.664 -11.984 1 71.69 194 TYR A O 1
ATOM 1506 N N . SER A 1 195 ? -16.531 0.027 -13.016 1 65.62 195 SER A N 1
ATOM 1507 C CA . SER A 1 195 ? -16.781 0.827 -14.211 1 65.62 195 SER A CA 1
ATOM 1508 C C . SER A 1 195 ? -17.5 2.129 -13.859 1 65.62 195 SER A C 1
ATOM 1510 O O . SER A 1 195 ? -17.281 3.156 -14.508 1 65.62 195 SER A O 1
ATOM 1512 N N . LEU A 1 196 ? -18.312 2.025 -12.859 1 58.28 196 LEU A N 1
ATOM 1513 C CA . LEU A 1 196 ? -19.094 3.193 -12.461 1 58.28 196 LEU A CA 1
ATOM 1514 C C . LEU A 1 196 ? -18.219 4.215 -11.742 1 58.28 196 LEU A C 1
ATOM 1516 O O . LEU A 1 196 ? -18.578 5.391 -11.648 1 58.28 196 LEU A O 1
ATOM 1520 N N . LEU A 1 197 ? -17.141 3.812 -11.211 1 61.03 197 LEU A N 1
ATOM 1521 C CA . LEU A 1 197 ? -16.219 4.734 -10.539 1 61.03 197 LEU A CA 1
ATOM 1522 C C . LEU A 1 197 ? -15.508 5.621 -11.555 1 61.03 197 LEU A C 1
ATOM 1524 O O . LEU A 1 197 ? -15.164 6.766 -11.25 1 61.03 197 LEU A O 1
ATOM 1528 N N . SER A 1 198 ? -15.195 5.152 -12.867 1 52.06 198 SER A N 1
ATOM 1529 C CA . SER A 1 198 ? -14.484 5.867 -13.922 1 52.06 198 SER A CA 1
ATOM 1530 C C . SER A 1 198 ? -15.383 6.891 -14.609 1 52.06 198 SER A C 1
ATOM 1532 O O . SER A 1 198 ? -14.914 7.934 -15.055 1 52.06 198 SER A O 1
ATOM 1534 N N . ASP A 1 199 ? -16.688 6.613 -14.977 1 46.09 199 ASP A N 1
ATOM 1535 C CA . ASP A 1 199 ? -17.578 7.496 -15.734 1 46.09 199 ASP A CA 1
ATOM 1536 C C . ASP A 1 199 ? -17.828 8.805 -14.984 1 46.09 199 ASP A C 1
ATOM 1538 O O . ASP A 1 199 ? -18.078 9.844 -15.602 1 46.09 199 ASP A O 1
ATOM 1542 N N . ASN A 1 200 ? -17.953 8.82 -13.906 1 40.59 200 ASN A N 1
ATOM 1543 C CA . ASN A 1 200 ? -18.328 10.078 -13.258 1 40.59 200 ASN A CA 1
ATOM 1544 C C . ASN A 1 200 ? -17.203 11.094 -13.305 1 40.59 200 ASN A C 1
ATOM 1546 O O . ASN A 1 200 ? -17.188 12.047 -12.523 1 40.59 200 ASN A O 1
ATOM 1550 N N . ASP A 1 201 ? -16.125 10.711 -13.922 1 36.97 201 ASP A N 1
ATOM 1551 C CA . ASP A 1 201 ? -15.289 11.859 -14.266 1 36.97 201 ASP A CA 1
ATOM 1552 C C . ASP A 1 201 ? -15.969 12.734 -15.32 1 36.97 201 ASP A C 1
ATOM 1554 O O . ASP A 1 201 ? -16.312 12.25 -16.406 1 36.97 201 ASP A O 1
ATOM 1558 N N . GLY A 1 202 ? -16.891 13.57 -15.156 1 32.75 202 GLY A N 1
ATOM 1559 C CA . GLY A 1 202 ? -17.359 14.562 -1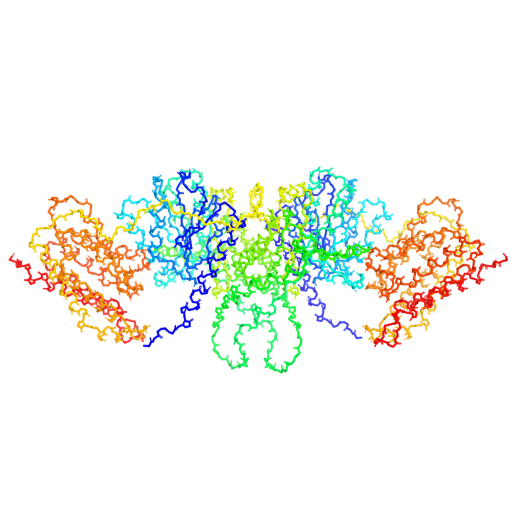6.109 1 32.75 202 GLY A CA 1
ATOM 1560 C C . GLY A 1 202 ? -16.375 14.82 -17.234 1 32.75 202 GLY A C 1
ATOM 1561 O O . GLY A 1 202 ? -16.5 15.82 -17.953 1 32.75 202 GLY A O 1
ATOM 1562 N N . GLY A 1 203 ? -15.148 14.562 -17.188 1 31.52 203 GLY A N 1
ATOM 1563 C CA . GLY A 1 203 ? -14.43 14.992 -18.375 1 31.52 203 GLY A CA 1
ATOM 1564 C C . GLY A 1 203 ? -14.953 14.367 -19.656 1 31.52 203 GLY A C 1
ATOM 1565 O O . GLY A 1 203 ? -14.992 13.141 -19.781 1 31.52 203 GLY A O 1
ATOM 1566 N N . ASN A 1 204 ? -16.062 15.016 -20.328 1 29.03 204 ASN A N 1
ATOM 1567 C CA . ASN A 1 204 ? -16.297 15 -21.766 1 29.03 204 ASN A CA 1
ATOM 1568 C C . ASN A 1 204 ? -15.047 14.609 -22.547 1 29.03 204 ASN A C 1
ATOM 1570 O O . ASN A 1 204 ? -13.953 14.547 -21.984 1 29.03 204 ASN A O 1
ATOM 1574 N N . GLU A 1 205 ? -14.93 15.5 -23.859 1 27.8 205 GLU A N 1
ATOM 1575 C CA . GLU A 1 205 ? -14.344 15.773 -25.156 1 27.8 205 GLU A CA 1
ATOM 1576 C C . GLU A 1 205 ? -12.836 15.992 -25.047 1 27.8 205 GLU A C 1
ATOM 1578 O O . GLU A 1 205 ? -12.383 16.828 -24.266 1 27.8 205 GLU A O 1
ATOM 1583 N N . CYS A 1 206 ? -12.086 15.062 -25.484 1 27.61 206 CYS A N 1
ATOM 1584 C CA . CYS A 1 206 ? -10.719 15.227 -25.953 1 27.61 206 CYS A CA 1
ATOM 1585 C C . CYS A 1 206 ? -10.57 16.5 -26.797 1 27.61 206 CYS A C 1
ATOM 1587 O O . CYS A 1 206 ? -10.906 16.5 -27.984 1 27.61 206 CYS A O 1
ATOM 1589 N N . THR A 1 207 ? -11.203 17.656 -26.578 1 25.97 207 THR A N 1
ATOM 1590 C CA . THR A 1 207 ? -10.609 18.688 -27.406 1 25.97 207 THR A CA 1
ATOM 1591 C C . THR A 1 207 ? -9.102 18.766 -27.203 1 25.97 207 THR A C 1
ATOM 1593 O O . THR A 1 207 ? -8.633 18.906 -26.078 1 25.97 207 THR A O 1
ATOM 1596 N N . CYS A 1 208 ? -8.305 18.016 -28.109 1 26.66 208 CYS A N 1
ATOM 1597 C CA . CYS A 1 208 ? -6.887 18.047 -28.453 1 26.66 208 CYS A CA 1
ATOM 1598 C C . CYS A 1 208 ? -6.352 19.469 -28.438 1 26.66 208 CYS A C 1
ATOM 1600 O O . CYS A 1 208 ? -5.293 19.75 -29.016 1 26.66 208 CYS A O 1
ATOM 1602 N N . ASN A 1 209 ? -7.043 20.578 -28.172 1 24.03 209 ASN A N 1
ATOM 1603 C CA . ASN A 1 209 ? -6.238 21.766 -28.422 1 24.03 209 ASN A CA 1
ATOM 1604 C C . ASN A 1 209 ? -4.922 21.719 -27.656 1 24.03 209 ASN A C 1
ATOM 1606 O O . ASN A 1 209 ? -4.816 21.062 -26.625 1 24.03 209 ASN A O 1
ATOM 1610 N N . SER A 1 210 ? -3.754 22.422 -28.234 1 24.08 210 SER A N 1
ATOM 1611 C CA . SER A 1 210 ? -2.32 22.609 -28.031 1 24.08 210 SER A CA 1
ATOM 1612 C C . SER A 1 210 ? -1.983 22.75 -26.547 1 24.08 210 SER A C 1
ATOM 1614 O O . SER A 1 210 ? -1.09 22.078 -26.047 1 24.08 210 SER A O 1
ATOM 1616 N N . LYS A 1 211 ? -1.734 24.016 -26.141 1 25.08 211 LYS A N 1
ATOM 1617 C CA . LYS A 1 211 ? -0.762 24.656 -25.266 1 25.08 211 LYS A CA 1
ATOM 1618 C C . LYS A 1 211 ? -1.075 24.391 -23.797 1 25.08 211 LYS A C 1
ATOM 1620 O O . LYS A 1 211 ? -0.362 24.859 -22.906 1 25.08 211 LYS A O 1
ATOM 1625 N N . SER A 1 212 ? -2.295 24.484 -23.422 1 25.98 212 SER A N 1
ATOM 1626 C CA . SER A 1 212 ? -2.418 24.891 -22.031 1 25.98 212 SER A CA 1
ATOM 1627 C C . SER A 1 212 ? -1.962 23.781 -21.094 1 25.98 212 SER A C 1
ATOM 1629 O O . SER A 1 212 ? -2.037 22.594 -21.438 1 25.98 212 SER A O 1
ATOM 1631 N N . ALA A 1 213 ? -1.236 24.109 -19.938 1 26.66 213 ALA A N 1
ATOM 1632 C CA . ALA A 1 213 ? -0.566 23.656 -18.719 1 26.66 213 ALA A CA 1
ATOM 1633 C C . ALA A 1 213 ? -1.371 22.562 -18.016 1 26.66 213 ALA A C 1
ATOM 1635 O O . ALA A 1 213 ? -2.596 22.5 -18.156 1 26.66 213 ALA A O 1
ATOM 1636 N N . VAL A 1 214 ? -0.624 21.547 -17.484 1 27.94 214 VAL A N 1
ATOM 1637 C CA . VAL A 1 214 ? -0.597 20.344 -16.656 1 27.94 214 VAL A CA 1
ATOM 1638 C C . VAL A 1 214 ? -1.553 20.5 -15.477 1 27.94 214 VAL A C 1
ATOM 1640 O O . VAL A 1 214 ? -1.157 20.969 -14.406 1 27.94 214 VAL A O 1
ATOM 1643 N N . HIS A 1 215 ? -2.504 21.312 -15.57 1 26.28 215 HIS A N 1
ATOM 1644 C CA . HIS A 1 215 ? -3.289 21.203 -14.344 1 26.28 215 HIS A CA 1
ATOM 1645 C C . HIS A 1 215 ? -3.838 19.781 -14.18 1 26.28 215 HIS A C 1
ATOM 1647 O O . HIS A 1 215 ? -4.855 19.438 -14.773 1 26.28 215 HIS A O 1
ATOM 1653 N N . TYR A 1 216 ? -3.023 18.734 -14.352 1 30.22 216 TYR A N 1
ATOM 1654 C CA . TYR A 1 216 ? -3.438 17.422 -13.891 1 30.22 216 TYR A CA 1
ATOM 1655 C C . TYR A 1 216 ? -4.289 17.516 -12.633 1 30.22 216 TYR A C 1
ATOM 1657 O O . TYR A 1 216 ? -3.779 17.844 -11.555 1 30.22 216 TYR A O 1
ATOM 1665 N N . GLY A 1 217 ? -5.367 18.203 -12.734 1 28.66 217 GLY A N 1
ATOM 1666 C CA . GLY A 1 217 ? -6.398 18.484 -11.75 1 28.66 217 GLY A CA 1
ATOM 1667 C C . GLY A 1 217 ? -6.703 17.312 -10.844 1 28.66 217 GLY A C 1
ATOM 1668 O O . GLY A 1 217 ? -6.277 16.188 -11.125 1 28.66 217 GLY A O 1
ATOM 1669 N N . VAL A 1 218 ? -7.371 17.609 -9.719 1 30.19 218 VAL A N 1
ATOM 1670 C CA . VAL A 1 218 ? -7.945 16.922 -8.57 1 30.19 218 VAL A CA 1
ATOM 1671 C C . VAL A 1 218 ? -8.727 15.695 -9.031 1 30.19 218 VAL A C 1
ATOM 1673 O O . VAL A 1 218 ? -9.75 15.828 -9.719 1 30.19 218 VAL A O 1
ATOM 1676 N N . LYS A 1 219 ? -8.188 14.703 -9.445 1 35.88 219 LYS A N 1
ATOM 1677 C CA . LYS A 1 219 ? -9.117 13.578 -9.461 1 35.88 219 LYS A CA 1
ATOM 1678 C C . LYS A 1 219 ? -9.984 13.555 -8.211 1 35.88 219 LYS A C 1
ATOM 1680 O O . LYS A 1 219 ? -9.477 13.391 -7.098 1 35.88 219 LYS A O 1
ATOM 1685 N N . ARG A 1 220 ? -11.055 14.305 -8.016 1 37.06 220 ARG A N 1
ATOM 1686 C CA . ARG A 1 220 ? -12.094 14.312 -6.996 1 37.06 220 ARG A CA 1
ATOM 1687 C C . ARG A 1 220 ? -12.367 12.906 -6.48 1 37.06 220 ARG A C 1
ATOM 1689 O O . ARG A 1 220 ? -12.188 11.93 -7.207 1 37.06 220 ARG A O 1
ATOM 1696 N N . MET A 1 221 ? -12.297 12.773 -5.203 1 45.91 221 MET A N 1
ATOM 1697 C CA . MET A 1 221 ? -12.93 11.594 -4.629 1 45.91 221 MET A CA 1
ATOM 1698 C C . MET A 1 221 ? -14.109 11.133 -5.484 1 45.91 221 MET A C 1
ATOM 1700 O O . MET A 1 221 ? -15.102 11.852 -5.605 1 45.91 221 MET A O 1
ATOM 1704 N N . ARG A 1 222 ? -13.844 10.312 -6.531 1 48.5 222 ARG A N 1
ATOM 1705 C CA . ARG A 1 222 ? -14.75 9.781 -7.547 1 48.5 222 ARG A CA 1
ATOM 1706 C C . ARG A 1 222 ? -16 9.18 -6.91 1 48.5 222 ARG A C 1
ATOM 1708 O O . ARG A 1 222 ? -17.078 9.195 -7.516 1 48.5 222 ARG A O 1
ATOM 1715 N N . SER A 1 223 ? -15.703 8.531 -5.625 1 53.03 223 SER A N 1
ATOM 1716 C CA . SER A 1 223 ? -16.828 7.703 -5.191 1 53.03 223 SER A CA 1
ATOM 1717 C C . SER A 1 223 ? -17.734 8.461 -4.219 1 53.03 223 SER A C 1
ATOM 1719 O O . SER A 1 223 ? -17.234 9.109 -3.293 1 53.03 223 SER A O 1
ATO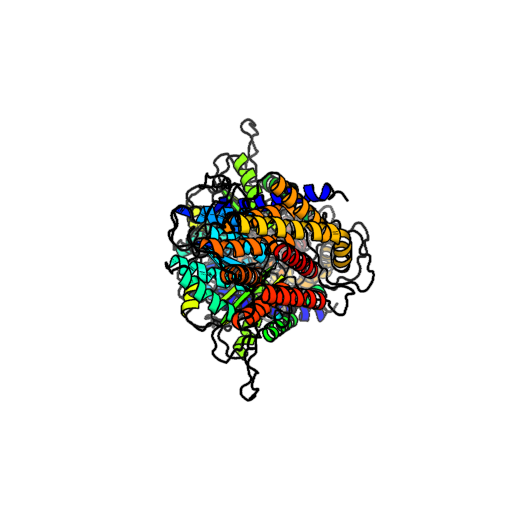M 1721 N N . SER A 1 224 ? -18.844 8.812 -4.59 1 63.88 224 SER A N 1
ATOM 1722 C CA . SER A 1 224 ? -19.844 9.148 -3.59 1 63.88 224 SER A CA 1
ATOM 1723 C C . SER A 1 224 ? -20.078 7.996 -2.619 1 63.88 224 SER A C 1
ATOM 1725 O O . SER A 1 224 ? -19.766 6.844 -2.932 1 63.88 224 SER A O 1
ATOM 1727 N N . LEU A 1 225 ? -20.25 8.375 -1.399 1 68.81 225 LEU A N 1
ATOM 1728 C CA . LEU A 1 225 ? -20.594 7.383 -0.386 1 68.81 225 LEU A CA 1
ATOM 1729 C C . LEU A 1 225 ? -21.594 6.371 -0.93 1 68.81 225 LEU A C 1
ATOM 1731 O O . LEU A 1 225 ? -21.453 5.168 -0.703 1 68.81 225 LEU A O 1
ATOM 1735 N N . ASN A 1 226 ? -22.438 6.848 -1.651 1 71.44 226 ASN A N 1
ATOM 1736 C CA . ASN A 1 226 ? -23.5 5.988 -2.174 1 71.44 226 ASN A CA 1
ATOM 1737 C C . ASN A 1 226 ? -22.953 5.016 -3.221 1 71.44 226 ASN A C 1
ATOM 1739 O O . ASN A 1 226 ? -23.375 3.857 -3.27 1 71.44 226 ASN A O 1
ATOM 1743 N N . LEU A 1 227 ? -22.078 5.469 -3.924 1 77.94 227 LEU A N 1
ATOM 1744 C CA . LEU A 1 227 ? -21.484 4.605 -4.945 1 77.94 227 LEU A CA 1
ATOM 1745 C C . LEU A 1 227 ? -20.656 3.502 -4.309 1 77.94 227 LEU A C 1
ATOM 1747 O O . LEU A 1 227 ? -20.75 2.336 -4.695 1 77.94 227 LEU A O 1
ATOM 1751 N N . ALA A 1 228 ? -19.859 3.898 -3.393 1 81.31 228 ALA A N 1
ATOM 1752 C CA . ALA A 1 228 ? -19.062 2.908 -2.688 1 81.31 228 ALA A CA 1
ATOM 1753 C C . ALA A 1 228 ? -19.938 1.854 -2.023 1 81.31 228 ALA A C 1
ATOM 1755 O O . ALA A 1 228 ? -19.656 0.656 -2.113 1 81.31 228 ALA A O 1
ATOM 1756 N N . GLN A 1 229 ? -21 2.318 -1.425 1 83.69 229 GLN A N 1
ATOM 1757 C CA . GLN A 1 229 ? -21.922 1.408 -0.766 1 83.69 229 GLN A CA 1
ATOM 1758 C C . GLN A 1 229 ? -22.578 0.458 -1.771 1 83.69 229 GLN A C 1
ATOM 1760 O O . GLN A 1 229 ? -22.656 -0.749 -1.528 1 83.69 229 GLN A O 1
ATOM 1765 N N . GLY A 1 230 ? -22.984 0.996 -2.801 1 85.38 230 GLY A N 1
ATOM 1766 C CA . GLY A 1 230 ? -23.609 0.183 -3.826 1 85.38 230 GLY A CA 1
ATOM 1767 C C . GLY A 1 230 ? -22.703 -0.888 -4.391 1 85.38 230 GLY A C 1
ATOM 1768 O O . GLY A 1 230 ? -23.109 -2.039 -4.547 1 85.38 230 GLY A O 1
ATOM 1769 N N . LEU A 1 231 ? -21.531 -0.531 -4.652 1 87.12 231 LEU A N 1
ATOM 1770 C CA . LEU A 1 231 ? -20.562 -1.461 -5.219 1 87.12 231 LEU A CA 1
ATOM 1771 C C . LEU A 1 231 ? -20.25 -2.584 -4.234 1 87.12 231 LEU A C 1
ATOM 1773 O O . LEU A 1 231 ? -20.156 -3.75 -4.625 1 87.12 231 LEU A O 1
ATOM 1777 N N . CYS A 1 232 ? -20.062 -2.205 -3.01 1 90.06 232 CYS A N 1
ATOM 1778 C CA . CYS A 1 232 ? -19.75 -3.188 -1.978 1 90.06 232 CYS A CA 1
ATOM 1779 C C . CYS A 1 232 ? -20.906 -4.164 -1.788 1 90.06 232 CYS A C 1
ATOM 1781 O O . CYS A 1 232 ? -20.688 -5.375 -1.706 1 90.06 232 CYS A O 1
ATOM 1783 N N . VAL A 1 233 ? -22.078 -3.635 -1.755 1 89.69 233 VAL A N 1
ATOM 1784 C CA . VAL A 1 233 ? -23.266 -4.465 -1.557 1 89.69 233 VAL A CA 1
ATOM 1785 C C . VAL A 1 233 ? -23.438 -5.418 -2.738 1 89.69 233 VAL A C 1
ATOM 1787 O O . VAL A 1 233 ? -23.719 -6.602 -2.553 1 89.69 233 VAL A O 1
ATOM 1790 N N . GLU A 1 234 ? -23.25 -4.949 -3.879 1 90.5 234 GLU A N 1
ATOM 1791 C CA . GLU A 1 234 ? -23.359 -5.773 -5.078 1 90.5 234 GLU A CA 1
ATOM 1792 C C . GLU A 1 234 ? -22.328 -6.898 -5.066 1 90.5 234 GLU A C 1
ATOM 1794 O O . GLU A 1 234 ? -22.641 -8.047 -5.395 1 90.5 234 GLU A O 1
ATOM 1799 N N . ALA A 1 235 ? -21.141 -6.543 -4.766 1 92.31 235 ALA A N 1
ATOM 1800 C CA . ALA A 1 235 ? -20.078 -7.543 -4.711 1 92.31 235 ALA A CA 1
ATOM 1801 C C . ALA A 1 235 ? -20.391 -8.609 -3.666 1 92.31 235 ALA A C 1
ATOM 1803 O O . ALA A 1 235 ? -20.219 -9.805 -3.924 1 92.31 235 ALA A O 1
ATOM 1804 N N . LEU A 1 236 ? -20.812 -8.164 -2.502 1 93.12 236 LEU A N 1
ATOM 1805 C CA . LEU A 1 236 ? -21.109 -9.094 -1.42 1 93.12 236 LEU A CA 1
ATOM 1806 C C . LEU A 1 236 ? -22.297 -9.984 -1.787 1 93.12 236 LEU A C 1
ATOM 1808 O O . LEU A 1 236 ? -22.25 -11.195 -1.562 1 93.12 236 LEU A O 1
ATOM 1812 N N . ASN A 1 237 ? -23.297 -9.414 -2.402 1 90.44 237 ASN A N 1
ATOM 1813 C CA . ASN A 1 237 ? -24.453 -10.195 -2.816 1 90.44 237 ASN A CA 1
ATOM 1814 C C . ASN A 1 237 ? -24.078 -11.219 -3.885 1 90.44 237 ASN A C 1
ATOM 1816 O O . ASN A 1 237 ? -24.734 -12.258 -4.008 1 90.44 237 ASN A O 1
ATOM 1820 N N . HIS A 1 238 ? -23.062 -10.867 -4.578 1 90.56 238 HIS A N 1
ATOM 1821 C CA . HIS A 1 238 ? -22.625 -11.75 -5.648 1 90.56 238 HIS A CA 1
ATOM 1822 C C . HIS A 1 238 ? -21.906 -12.977 -5.086 1 90.56 238 HIS A C 1
ATOM 1824 O O . HIS A 1 238 ? -21.891 -14.039 -5.715 1 90.56 238 HIS A O 1
ATOM 1830 N N . ILE A 1 239 ? -21.359 -12.867 -3.846 1 92.19 239 ILE A N 1
ATOM 1831 C CA . ILE A 1 239 ? -20.5 -13.969 -3.414 1 92.19 239 ILE A CA 1
ATOM 1832 C C . ILE A 1 239 ? -21.094 -14.625 -2.17 1 92.19 239 ILE A C 1
ATOM 1834 O O . ILE A 1 239 ? -20.719 -15.734 -1.803 1 92.19 239 ILE A O 1
ATOM 1838 N N . VAL A 1 240 ? -22.047 -13.93 -1.49 1 90.31 240 VAL A N 1
ATOM 1839 C CA . VAL A 1 240 ? -22.594 -14.523 -0.274 1 90.31 240 VAL A CA 1
ATOM 1840 C C . VAL A 1 240 ? -24.109 -14.555 -0.356 1 90.31 240 VAL A C 1
ATOM 1842 O O . VAL A 1 240 ? -24.719 -13.719 -1.027 1 90.31 240 VAL A O 1
ATOM 1845 N N . THR A 1 241 ? -24.672 -15.562 0.179 1 88.19 241 THR A N 1
ATOM 1846 C CA . THR A 1 241 ? -26.109 -15.656 0.406 1 88.19 241 THR A CA 1
ATOM 1847 C C . THR A 1 241 ? -26.422 -15.711 1.898 1 88.19 241 THR A C 1
ATOM 1849 O O . THR A 1 241 ? -25.859 -16.547 2.625 1 88.19 241 THR A O 1
ATOM 1852 N N . ILE A 1 242 ? -27.172 -14.836 2.334 1 85.31 242 ILE A N 1
ATOM 1853 C CA . ILE A 1 242 ? -27.609 -14.789 3.729 1 85.31 242 ILE A CA 1
ATOM 1854 C C . ILE A 1 242 ? -29.109 -15.055 3.812 1 85.31 242 ILE A C 1
ATOM 1856 O O . ILE A 1 242 ? -29.922 -14.188 3.457 1 85.31 242 ILE A O 1
ATOM 1860 N N . PRO A 1 243 ? -29.438 -16.328 4.168 1 76.81 243 PRO A N 1
ATOM 1861 C CA . PRO A 1 243 ? -30.875 -16.641 4.211 1 76.81 243 PRO A CA 1
ATOM 1862 C C . PRO A 1 243 ? -31.641 -15.742 5.172 1 76.81 243 PRO A C 1
ATOM 1864 O O . PRO A 1 243 ? -31.109 -15.344 6.215 1 76.81 243 PRO A O 1
ATOM 1867 N N . GLN A 1 244 ? -32.688 -15.133 4.703 1 63.53 244 GLN A N 1
ATOM 1868 C CA . GLN A 1 244 ? -33.562 -14.391 5.594 1 63.53 244 GLN A CA 1
ATOM 1869 C C . GLN A 1 244 ? -34.344 -15.336 6.512 1 63.53 244 GLN A C 1
ATOM 1871 O O . GLN A 1 244 ? -34.594 -16.5 6.164 1 63.53 244 GLN A O 1
ATOM 1876 N N . GLU A 1 245 ? -34.469 -15.156 7.855 1 56 245 GLU A N 1
ATOM 1877 C CA . GLU A 1 245 ? -35.156 -15.992 8.828 1 56 245 GLU A CA 1
ATOM 1878 C C . GLU A 1 245 ? -36.25 -16.828 8.164 1 56 245 GLU A C 1
ATOM 1880 O O . GLU A 1 245 ? -36.375 -18.016 8.461 1 56 245 GLU A O 1
ATOM 1885 N N . ASP A 1 246 ? -37.281 -16.203 7.641 1 48.06 246 ASP A N 1
ATOM 1886 C CA . ASP A 1 246 ? -38.5 -16.922 7.352 1 48.06 246 ASP A CA 1
ATOM 1887 C C . ASP A 1 246 ? -38.406 -17.672 6.031 1 48.06 246 ASP A C 1
ATOM 1889 O O . ASP A 1 246 ? -39.406 -18.266 5.57 1 48.06 246 ASP A O 1
ATOM 1893 N N . SER A 1 247 ? -37.5 -17.406 5.297 1 45.5 247 SER A N 1
ATOM 1894 C CA . SER A 1 247 ? -37.688 -18.016 3.979 1 45.5 247 SER A CA 1
ATOM 1895 C C . SER A 1 247 ? -37.094 -19.422 3.932 1 45.5 247 SER A C 1
ATOM 1897 O O . SER A 1 247 ? -35.938 -19.625 4.246 1 45.5 247 SER A O 1
ATOM 1899 N N . ASN A 1 248 ? -37.906 -20.422 4.176 1 42.03 248 ASN A N 1
ATOM 1900 C CA . ASN A 1 248 ? -37.719 -21.844 3.922 1 42.03 248 ASN A CA 1
ATOM 1901 C C . ASN A 1 248 ? -37.062 -22.094 2.572 1 42.03 248 ASN A C 1
ATOM 1903 O O . ASN A 1 248 ? -37.656 -22.703 1.681 1 42.03 248 ASN A O 1
ATOM 1907 N N . ILE A 1 249 ? -36.531 -21.078 2.029 1 42.5 249 ILE A N 1
ATOM 1908 C CA . ILE A 1 249 ? -36.031 -21.406 0.703 1 42.5 249 ILE A CA 1
ATOM 1909 C C . ILE A 1 249 ? -35 -22.531 0.812 1 42.5 249 ILE A C 1
ATOM 1911 O O . ILE A 1 249 ? -34.031 -22.406 1.538 1 42.5 249 ILE A O 1
ATOM 1915 N N . GLU A 1 250 ? -35.5 -23.672 0.644 1 38.12 250 GLU A N 1
ATOM 1916 C CA . GLU A 1 250 ? -34.656 -24.828 0.371 1 38.12 250 GLU A CA 1
ATOM 1917 C C . GLU A 1 250 ? -33.5 -24.469 -0.564 1 38.12 250 GLU A C 1
ATOM 1919 O O . GLU A 1 250 ? -33.719 -24.219 -1.754 1 38.12 250 GLU A O 1
ATOM 1924 N N . PHE A 1 251 ? -32.656 -23.688 -0.079 1 40.5 251 PHE A N 1
ATOM 1925 C CA . PHE A 1 251 ? -31.531 -23.406 -0.952 1 40.5 251 PHE A CA 1
ATOM 1926 C C . PHE A 1 251 ? -30.922 -24.703 -1.475 1 40.5 251 PHE A C 1
ATOM 1928 O O . PHE A 1 251 ? -30.766 -25.672 -0.721 1 40.5 251 PHE A O 1
ATOM 1935 N N . ASP A 1 252 ? -31.344 -25.031 -2.619 1 36.88 252 ASP A N 1
ATOM 1936 C CA . ASP A 1 252 ? -30.719 -26.141 -3.33 1 36.88 252 ASP A CA 1
ATOM 1937 C C . ASP A 1 252 ? -29.219 -26.203 -3.025 1 36.88 252 ASP A C 1
ATOM 1939 O O . ASP A 1 252 ? -28.5 -25.219 -3.158 1 36.88 252 ASP A O 1
ATOM 1943 N N . ASP A 1 253 ? -28.906 -27.078 -2.129 1 37.88 253 ASP A N 1
ATOM 1944 C CA . ASP A 1 253 ? -27.547 -27.516 -1.783 1 37.88 253 ASP A CA 1
ATOM 1945 C C . ASP A 1 253 ? -26.578 -27.234 -2.924 1 37.88 253 ASP A C 1
ATOM 1947 O O . ASP A 1 253 ? -26.984 -27 -4.059 1 37.88 253 ASP A O 1
ATOM 1951 N N . TYR A 1 254 ? -25.234 -27.547 -2.504 1 38.75 254 TYR A N 1
ATOM 1952 C CA . TYR A 1 254 ? -23.953 -27.672 -3.191 1 38.75 254 TYR A CA 1
ATOM 1953 C C . TYR A 1 254 ? -24.125 -28.406 -4.52 1 38.75 254 TYR A C 1
ATOM 1955 O O . TYR A 1 254 ? -24.797 -29.438 -4.59 1 38.75 254 TYR A O 1
ATOM 1963 N N . GLY A 1 255 ? -24.328 -27.734 -5.477 1 38.44 255 GLY A N 1
ATOM 1964 C CA . GLY A 1 255 ? -24.188 -28.609 -6.629 1 38.44 255 GLY A CA 1
ATOM 1965 C C . GLY A 1 255 ? -23.188 -29.734 -6.414 1 38.44 255 GLY A C 1
ATOM 1966 O O . GLY A 1 255 ? -22.344 -29.641 -5.523 1 38.44 255 GLY A O 1
ATOM 1967 N N . GLU A 1 256 ? -23.594 -30.922 -6.566 1 39.03 256 GLU A N 1
ATOM 1968 C CA . GLU A 1 256 ? -22.844 -32.156 -6.402 1 39.03 256 GLU A CA 1
ATOM 1969 C C . GLU A 1 256 ? -21.344 -31.922 -6.602 1 39.03 256 GLU A C 1
ATOM 1971 O O . GLU A 1 256 ? -20.516 -32.625 -6.027 1 39.03 256 GLU A O 1
ATOM 1976 N N . ASP A 1 257 ? -20.859 -31.25 -7.703 1 42.59 257 ASP A N 1
ATOM 1977 C CA . ASP A 1 257 ? -19.453 -31.359 -8.102 1 42.59 257 ASP A CA 1
ATOM 1978 C C . ASP A 1 257 ? -18.594 -30.328 -7.375 1 42.59 257 ASP A C 1
ATOM 1980 O O . ASP A 1 257 ? -17.484 -30.016 -7.812 1 42.59 257 ASP A O 1
ATOM 1984 N N . GLY A 1 258 ? -18.953 -29.797 -6.117 1 43.62 258 GLY A N 1
ATOM 1985 C CA . GLY A 1 258 ? -18.031 -28.953 -5.355 1 43.62 258 GLY A CA 1
ATOM 1986 C C . GLY A 1 258 ? -17.922 -27.547 -5.906 1 43.62 258 GLY A C 1
ATOM 1987 O O . GLY A 1 258 ? -16.969 -26.828 -5.59 1 43.62 258 GLY A O 1
ATOM 1988 N N . GLN A 1 259 ? -18.375 -27.25 -7.051 1 47.66 259 GLN A N 1
ATOM 1989 C CA . GLN A 1 259 ? -18.156 -25.969 -7.711 1 47.66 259 GLN A CA 1
ATOM 1990 C C . GLN A 1 259 ? -18.641 -24.812 -6.844 1 47.66 259 GLN A C 1
ATOM 1992 O O . GLN A 1 259 ? -19.688 -24.906 -6.195 1 47.66 259 GLN A O 1
ATOM 1997 N N . HIS A 1 260 ? -17.656 -23.938 -6.508 1 54.19 260 HIS A N 1
ATOM 1998 C CA . HIS A 1 260 ? -17.797 -22.797 -5.605 1 54.19 260 HIS A CA 1
ATOM 1999 C C . HIS A 1 260 ? -18.953 -21.906 -6.023 1 54.19 260 HIS A C 1
ATOM 2001 O O . HIS A 1 260 ? -18.906 -21.266 -7.082 1 54.19 260 HIS A O 1
ATOM 2007 N N . SER A 1 261 ? -20.203 -22.266 -5.52 1 71 261 SER A N 1
ATOM 2008 C CA . SER A 1 261 ? -21.438 -21.484 -5.34 1 71 261 SER A CA 1
ATOM 2009 C C . SER A 1 261 ? -21.25 -20.406 -4.285 1 71 261 SER A C 1
ATOM 2011 O O . SER A 1 261 ? -20.234 -20.375 -3.586 1 71 261 SER A O 1
ATOM 2013 N N . LYS A 1 262 ? -22.031 -19.406 -4.312 1 82.94 262 LYS A N 1
ATOM 2014 C CA . LYS A 1 262 ? -22.094 -18.406 -3.252 1 82.94 262 LYS A CA 1
ATOM 2015 C C . LYS A 1 262 ? -21.891 -19.047 -1.88 1 82.94 262 LYS A C 1
ATOM 2017 O O . LYS A 1 262 ? -22.25 -20.203 -1.671 1 82.94 262 LYS A O 1
ATOM 2022 N N . LEU A 1 263 ? -21.094 -18.438 -1.047 1 90.31 263 LEU A N 1
ATOM 2023 C CA . LEU A 1 263 ? -20.953 -18.875 0.334 1 90.31 263 LEU A CA 1
ATOM 2024 C C . LEU A 1 263 ? -22.234 -18.656 1.12 1 90.31 263 LEU A C 1
ATOM 2026 O O . LEU A 1 263 ? -22.797 -17.547 1.095 1 90.31 263 LEU A O 1
ATOM 2030 N N . LEU A 1 264 ? -22.703 -19.672 1.688 1 89.62 264 LEU A N 1
ATOM 2031 C CA . LEU A 1 264 ? -23.859 -19.531 2.57 1 89.62 264 LEU A CA 1
ATOM 2032 C C . LEU A 1 264 ? -23.422 -19.031 3.947 1 89.62 264 LEU A C 1
ATOM 2034 O O . LEU A 1 264 ? -22.641 -19.688 4.629 1 89.62 264 LEU A O 1
ATOM 2038 N N . LEU A 1 265 ? -23.922 -17.891 4.277 1 91.81 265 LEU A N 1
ATOM 2039 C CA . LEU A 1 265 ? -23.609 -17.312 5.586 1 91.81 265 LEU A CA 1
ATOM 2040 C C . LEU A 1 265 ? -24.859 -17.203 6.445 1 91.81 265 LEU A C 1
ATOM 2042 O O . LEU A 1 265 ? -25.922 -16.844 5.949 1 91.81 265 LEU A O 1
ATOM 2046 N N . LYS A 1 266 ? -24.734 -17.609 7.652 1 91.19 266 LYS A N 1
ATOM 2047 C CA . LYS A 1 266 ? -25.781 -17.469 8.664 1 91.19 266 LYS A CA 1
ATOM 2048 C C . LYS A 1 266 ? -25.375 -16.469 9.734 1 91.19 266 LYS A C 1
ATOM 2050 O O . LYS A 1 266 ? -24.203 -16.141 9.883 1 91.19 266 LYS A O 1
ATOM 2055 N N . PRO A 1 267 ? -26.406 -16.016 10.438 1 90.44 267 PRO A N 1
ATOM 2056 C CA . PRO A 1 267 ? -26.062 -15.141 11.57 1 90.44 267 PRO A CA 1
ATOM 2057 C C . PRO A 1 267 ? -25.078 -15.797 12.539 1 90.44 267 PRO A C 1
ATOM 2059 O O . PRO A 1 267 ? -25.172 -17 12.797 1 90.44 267 PRO A O 1
ATOM 2062 N N . GLU A 1 268 ? -24.047 -15.156 12.914 1 89.38 268 GLU A N 1
ATOM 2063 C CA . GLU A 1 268 ? -23.047 -15.531 13.906 1 89.38 268 GLU A CA 1
ATOM 2064 C C . GLU A 1 268 ? -21.922 -16.328 13.266 1 89.38 268 GLU A C 1
ATOM 2066 O O . GLU A 1 268 ? -21 -16.766 13.953 1 89.38 268 GLU A O 1
ATOM 2071 N N . ASP A 1 269 ? -22.062 -16.531 11.938 1 93 269 ASP A N 1
ATOM 2072 C CA . ASP A 1 269 ? -20.922 -17.141 11.266 1 93 269 ASP A CA 1
ATOM 2073 C C . ASP A 1 269 ? -19.688 -16.234 11.375 1 93 269 ASP A C 1
ATOM 2075 O O . ASP A 1 269 ? -19.812 -15.008 11.438 1 93 269 ASP A O 1
ATOM 2079 N N . ASN A 1 270 ? -18.594 -16.875 11.469 1 94.56 270 ASN A N 1
ATOM 2080 C CA . ASN A 1 270 ? -17.312 -16.188 11.531 1 94.56 270 ASN A CA 1
ATOM 2081 C C . ASN A 1 270 ? -16.625 -16.156 10.172 1 94.56 270 ASN A C 1
ATOM 2083 O O . ASN A 1 270 ? -16.5 -17.203 9.516 1 94.56 270 ASN A O 1
ATOM 2087 N N . ILE A 1 271 ? -16.203 -14.961 9.734 1 96 271 ILE A N 1
ATOM 2088 C CA . ILE A 1 271 ? -15.586 -14.914 8.414 1 96 271 ILE A CA 1
ATOM 2089 C C . ILE A 1 271 ? -14.352 -14.016 8.461 1 96 271 ILE A C 1
ATOM 2091 O O . ILE A 1 271 ? -14.133 -13.297 9.438 1 96 271 ILE A O 1
ATOM 2095 N N . VAL A 1 272 ? -13.523 -14.148 7.469 1 95.81 272 VAL A N 1
ATOM 2096 C CA . VAL A 1 272 ? -12.367 -13.305 7.168 1 95.81 272 VAL A CA 1
ATOM 2097 C C . VAL A 1 272 ? -12.539 -12.672 5.793 1 95.81 272 VAL A C 1
ATOM 2099 O O . VAL A 1 272 ? -13.039 -13.305 4.859 1 95.81 272 VAL A O 1
ATOM 2102 N N . ILE A 1 273 ? -12.211 -11.383 5.703 1 96.62 273 ILE A N 1
ATOM 2103 C CA . ILE A 1 273 ? -12.375 -10.664 4.445 1 96.62 273 ILE A CA 1
ATOM 2104 C C . ILE A 1 273 ? -11.016 -10.18 3.949 1 96.62 273 ILE A C 1
ATOM 2106 O O . ILE A 1 273 ? -10.172 -9.75 4.746 1 96.62 273 ILE A O 1
ATOM 2110 N N . LEU A 1 274 ? -10.766 -10.273 2.664 1 96.56 274 LEU A N 1
ATOM 2111 C CA . LEU A 1 274 ? -9.602 -9.703 1.995 1 96.56 274 LEU A CA 1
ATOM 2112 C C . LEU A 1 274 ? -10.023 -8.867 0.793 1 96.56 274 LEU A C 1
ATOM 2114 O O . LEU A 1 274 ? -10.656 -9.375 -0.135 1 96.56 274 LEU A O 1
ATOM 2118 N N . LEU A 1 275 ? -9.828 -7.598 0.877 1 95.88 275 LEU A N 1
AT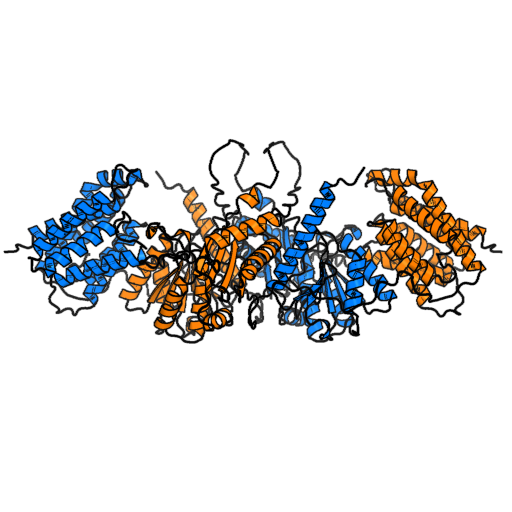OM 2119 C CA . LEU A 1 275 ? -10.055 -6.676 -0.231 1 95.88 275 LEU A CA 1
ATOM 2120 C C . LEU A 1 275 ? -8.75 -6.371 -0.959 1 95.88 275 LEU A C 1
ATOM 2122 O O . LEU A 1 275 ? -7.914 -5.613 -0.454 1 95.88 275 LEU A O 1
ATOM 2126 N N . ASN A 1 276 ? -8.57 -6.906 -2.148 1 94.38 276 ASN A N 1
ATOM 2127 C CA . ASN A 1 276 ? -7.387 -6.68 -2.967 1 94.38 276 ASN A CA 1
ATOM 2128 C C . ASN A 1 276 ? -7.57 -5.488 -3.904 1 94.38 276 ASN A C 1
ATOM 2130 O O . ASN A 1 276 ? -8.461 -5.496 -4.758 1 94.38 276 ASN A O 1
ATOM 2134 N N . ASN A 1 277 ? -6.742 -4.512 -3.719 1 91.62 277 ASN A N 1
ATOM 2135 C CA . ASN A 1 277 ? -6.793 -3.303 -4.539 1 91.62 277 ASN A CA 1
ATOM 2136 C C . ASN A 1 277 ? -5.535 -3.146 -5.387 1 91.62 277 ASN A C 1
ATOM 2138 O O . ASN A 1 277 ? -4.5 -2.701 -4.891 1 91.62 277 ASN A O 1
ATOM 2142 N N . ASN A 1 278 ? -5.691 -3.465 -6.617 1 87.12 278 ASN A N 1
ATOM 2143 C CA . ASN A 1 278 ? -4.57 -3.283 -7.531 1 87.12 278 ASN A CA 1
ATOM 2144 C C . ASN A 1 278 ? -4.676 -1.962 -8.289 1 87.12 278 ASN A C 1
ATOM 2146 O O . ASN A 1 278 ? -4.742 -1.951 -9.523 1 87.12 278 ASN A O 1
ATOM 2150 N N . GLY A 1 279 ? -4.664 -0.892 -7.527 1 79.25 279 GLY A N 1
ATOM 2151 C CA . GLY A 1 279 ? -4.508 0.428 -8.117 1 79.25 279 GLY A CA 1
ATOM 2152 C C . GLY A 1 279 ? -5.828 1.09 -8.461 1 79.25 279 GLY A C 1
ATOM 2153 O O . GLY A 1 279 ? -5.855 2.117 -9.148 1 79.25 279 GLY A O 1
ATOM 2154 N N . ILE A 1 280 ? -6.945 0.522 -8.039 1 82.75 280 ILE A N 1
ATOM 2155 C CA . ILE A 1 280 ? -8.234 1.102 -8.383 1 82.75 280 ILE A CA 1
ATOM 2156 C C . ILE A 1 280 ? -8.633 2.141 -7.34 1 82.75 280 ILE A C 1
ATOM 2158 O O . ILE A 1 280 ? -8.984 3.273 -7.68 1 82.75 280 ILE A O 1
ATOM 2162 N N . LEU A 1 281 ? -8.57 1.771 -6.121 1 85.12 281 LEU A N 1
ATOM 2163 C CA . LEU A 1 281 ? -8.945 2.646 -5.016 1 85.12 281 LEU A CA 1
ATOM 2164 C C . LEU A 1 281 ? -7.73 3.357 -4.438 1 85.12 281 LEU A C 1
ATOM 2166 O O . LEU A 1 281 ? -6.652 2.766 -4.336 1 85.12 281 LEU A O 1
ATOM 2170 N N . ASN A 1 282 ? -7.91 4.602 -4.133 1 82.31 282 ASN A N 1
ATOM 2171 C CA . ASN A 1 282 ? -6.891 5.215 -3.287 1 82.31 282 ASN A CA 1
ATOM 2172 C C . ASN A 1 282 ? -7.02 4.77 -1.834 1 82.31 282 ASN A C 1
ATOM 2174 O O . ASN A 1 282 ? -7.969 4.066 -1.479 1 82.31 282 ASN A O 1
ATOM 2178 N N . ARG A 1 283 ? -6.145 5.113 -1.02 1 84.38 283 ARG A N 1
ATOM 2179 C CA . ARG A 1 283 ? -6.074 4.598 0.344 1 84.38 283 ARG A CA 1
ATOM 2180 C C . ARG A 1 283 ? -7.312 4.992 1.144 1 84.38 283 ARG A C 1
ATOM 2182 O O . ARG A 1 283 ? -7.832 4.191 1.923 1 84.38 283 ARG A O 1
ATOM 2189 N N . ASN A 1 284 ? -7.805 6.234 1.077 1 83.62 284 ASN A N 1
ATOM 2190 C CA . ASN A 1 284 ? -9.008 6.668 1.78 1 83.62 284 ASN A CA 1
ATOM 2191 C C . ASN A 1 284 ? -10.234 5.875 1.332 1 83.62 284 ASN A C 1
ATOM 2193 O O . ASN A 1 284 ? -11.102 5.555 2.145 1 83.62 284 ASN A O 1
ATOM 2197 N N . GLU A 1 285 ? -10.242 5.621 0.106 1 85.88 285 GLU A N 1
ATOM 2198 C CA . GLU A 1 285 ? -11.336 4.824 -0.433 1 85.88 285 GLU A CA 1
ATOM 2199 C C . GLU A 1 285 ? -11.281 3.389 0.087 1 85.88 285 GLU A C 1
ATOM 2201 O O . GLU A 1 285 ? -12.32 2.76 0.298 1 85.88 285 GLU A O 1
ATOM 2206 N N . GLU A 1 286 ? -10.078 2.898 0.182 1 90.25 286 GLU A N 1
ATOM 2207 C CA . GLU A 1 286 ? -9.938 1.565 0.763 1 90.25 286 GLU A CA 1
ATOM 2208 C C . GLU A 1 286 ? -10.641 1.479 2.115 1 90.25 286 GLU A C 1
ATOM 2210 O O . GLU A 1 286 ? -11.367 0.518 2.385 1 90.25 286 GLU A O 1
ATOM 2215 N N . TRP A 1 287 ? -10.414 2.492 2.926 1 90.19 287 TRP A N 1
ATOM 2216 C CA . TRP A 1 287 ? -11.023 2.521 4.25 1 90.19 287 TRP A CA 1
ATOM 2217 C C . TRP A 1 287 ? -12.539 2.648 4.145 1 90.19 287 TRP A C 1
ATOM 2219 O O . TRP A 1 287 ? -13.281 2.006 4.902 1 90.19 287 TRP A O 1
ATOM 2229 N N . LEU A 1 288 ? -12.977 3.488 3.277 1 89.56 288 LEU A N 1
ATOM 2230 C CA . LEU A 1 288 ? -14.406 3.67 3.07 1 89.56 288 LEU A CA 1
ATOM 2231 C C . LEU A 1 288 ? -15.07 2.354 2.676 1 89.56 288 LEU A C 1
ATOM 2233 O O . LEU A 1 288 ? -16.125 2 3.209 1 89.56 288 LEU A O 1
ATOM 2237 N N . PHE A 1 289 ? -14.477 1.63 1.715 1 92.06 289 PHE A N 1
ATOM 2238 C CA . PHE A 1 289 ? -15.008 0.346 1.271 1 92.06 289 PHE A CA 1
ATOM 2239 C C . PHE A 1 289 ? -15.047 -0.651 2.422 1 92.06 289 PHE A C 1
ATOM 2241 O O . PHE A 1 289 ? -16.016 -1.4 2.568 1 92.06 289 PHE A O 1
ATOM 2248 N N . ALA A 1 290 ? -13.969 -0.641 3.162 1 93.19 290 ALA A N 1
ATOM 2249 C CA . ALA A 1 290 ? -13.93 -1.541 4.312 1 93.19 290 ALA A CA 1
ATOM 2250 C C . ALA A 1 290 ? -15.094 -1.27 5.262 1 93.19 290 ALA A C 1
ATOM 2252 O O . ALA A 1 290 ? -15.75 -2.203 5.73 1 93.19 290 ALA A O 1
ATOM 2253 N N . LYS A 1 291 ? -15.336 -0.046 5.539 1 92.19 291 LYS A N 1
ATOM 2254 C CA . LYS A 1 291 ? -16.422 0.328 6.43 1 92.19 291 LYS A CA 1
ATOM 2255 C C . LYS A 1 291 ? -17.766 -0.144 5.875 1 92.19 291 LYS A C 1
ATOM 2257 O O . LYS A 1 291 ? -18.594 -0.706 6.609 1 92.19 291 LYS A O 1
ATOM 2262 N N . GLU A 1 292 ? -17.969 0.111 4.602 1 90.94 292 GLU A N 1
ATOM 2263 C CA . GLU A 1 292 ? -19.234 -0.248 3.977 1 90.94 292 GLU A CA 1
ATOM 2264 C C . GLU A 1 292 ? -19.453 -1.757 4.008 1 90.94 292 GLU A C 1
ATOM 2266 O O . GLU A 1 292 ? -20.578 -2.221 4.234 1 90.94 292 GLU A O 1
ATOM 2271 N N . ILE A 1 293 ? -18.422 -2.482 3.723 1 94.5 293 ILE A N 1
ATOM 2272 C CA . ILE A 1 293 ? -18.5 -3.938 3.746 1 94.5 293 ILE A CA 1
ATOM 2273 C C . ILE A 1 293 ? -18.844 -4.414 5.156 1 94.5 293 ILE A C 1
ATOM 2275 O O . ILE A 1 293 ? -19.734 -5.242 5.344 1 94.5 293 ILE A O 1
ATOM 2279 N N . LEU A 1 294 ? -18.156 -3.854 6.141 1 94.31 294 LEU A N 1
ATOM 2280 C CA . LEU A 1 294 ? -18.391 -4.234 7.531 1 94.31 294 LEU A CA 1
ATOM 2281 C C . LEU A 1 294 ? -19.797 -3.877 7.969 1 94.31 294 LEU A C 1
ATOM 2283 O O . LEU A 1 294 ? -20.453 -4.664 8.656 1 94.31 294 LEU A O 1
ATOM 2287 N N . ASP A 1 295 ? -20.25 -2.688 7.582 1 91.44 295 ASP A N 1
ATOM 2288 C CA . ASP A 1 295 ? -21.594 -2.252 7.941 1 91.44 295 ASP A CA 1
ATOM 2289 C C . ASP A 1 295 ? -22.656 -3.197 7.371 1 91.44 295 ASP A C 1
ATOM 2291 O O . ASP A 1 295 ? -23.609 -3.553 8.055 1 91.44 295 ASP A O 1
ATOM 2295 N N . PHE A 1 296 ? -22.469 -3.582 6.129 1 91.44 296 PHE A N 1
ATOM 2296 C CA . PHE A 1 296 ? -23.406 -4.492 5.477 1 91.44 296 PHE A CA 1
ATOM 2297 C C . PHE A 1 296 ? -23.484 -5.82 6.219 1 91.44 296 PHE A C 1
ATOM 2299 O O . PHE A 1 296 ? -24.562 -6.324 6.496 1 91.44 296 PHE A O 1
ATOM 2306 N N . LEU A 1 297 ? -22.344 -6.367 6.52 1 93.06 297 LEU A N 1
ATOM 2307 C CA . LEU A 1 297 ? -22.266 -7.676 7.16 1 93.06 297 LEU A CA 1
ATOM 2308 C C . LEU A 1 297 ? -22.766 -7.602 8.602 1 93.06 297 LEU A C 1
ATOM 2310 O O . LEU A 1 297 ? -23.359 -8.555 9.109 1 93.06 297 LEU A O 1
ATOM 2314 N N . ALA A 1 298 ? -22.469 -6.488 9.289 1 90.75 298 ALA A N 1
ATOM 2315 C CA . ALA A 1 298 ? -22.984 -6.289 10.641 1 90.75 298 ALA A CA 1
ATOM 2316 C C . ALA A 1 298 ? -24.5 -6.309 10.664 1 90.75 298 ALA A C 1
ATOM 2318 O O . ALA A 1 298 ? -25.109 -6.797 11.625 1 90.75 298 ALA A O 1
ATOM 2319 N N . GLY A 1 299 ? -25.078 -5.766 9.656 1 88.56 299 GLY A N 1
ATOM 2320 C CA . GLY A 1 299 ? -26.531 -5.77 9.547 1 88.56 299 GLY A CA 1
ATOM 2321 C C . GLY A 1 299 ? -27.125 -7.168 9.508 1 88.56 299 GLY A C 1
ATOM 2322 O O . GLY A 1 299 ? -28.266 -7.371 9.914 1 88.56 299 GLY A O 1
ATOM 2323 N N . SER A 1 300 ? -26.344 -8.109 9.062 1 89.44 300 SER A N 1
ATOM 2324 C CA . SER A 1 300 ? -26.812 -9.492 8.969 1 89.44 300 SER A CA 1
ATOM 2325 C C . SER A 1 300 ? -26.266 -10.328 10.125 1 89.44 300 SER A C 1
ATOM 2327 O O . SER A 1 300 ? -26.328 -11.555 10.094 1 89.44 300 SER A O 1
ATOM 2329 N N . SER A 1 301 ? -25.594 -9.719 11.117 1 91.62 301 SER A N 1
ATOM 2330 C CA . SER A 1 301 ? -25.047 -10.32 12.328 1 91.62 301 SER A CA 1
ATOM 2331 C C . SER A 1 301 ? -23.953 -11.336 12 1 91.62 301 SER A C 1
ATOM 2333 O O . SER A 1 301 ? -23.828 -12.359 12.672 1 91.62 301 SER A O 1
ATOM 2335 N N . VAL A 1 302 ? -23.375 -11.148 10.852 1 93.62 302 VAL A N 1
ATOM 2336 C CA . VAL A 1 302 ? -22.188 -11.93 10.516 1 93.62 302 VAL A CA 1
ATOM 2337 C C . VAL A 1 302 ? -20.969 -11.32 11.203 1 93.62 302 VAL A C 1
ATOM 2339 O O . VAL A 1 302 ? -20.828 -10.102 11.258 1 93.62 302 VAL A O 1
ATOM 2342 N N . GLN A 1 303 ? -20.125 -12.18 11.703 1 93.31 303 GLN A N 1
ATOM 2343 C CA . GLN A 1 303 ? -19 -11.703 12.484 1 93.31 303 GLN A CA 1
ATOM 2344 C C . GLN A 1 303 ? -17.719 -11.719 11.656 1 93.31 303 GLN A C 1
ATOM 2346 O O . GLN A 1 303 ? -17.234 -12.789 11.258 1 93.31 303 GLN A O 1
ATOM 2351 N N . VAL A 1 304 ? -17.172 -10.539 11.414 1 95.06 304 VAL A N 1
ATOM 2352 C CA . VAL A 1 304 ? -15.906 -10.43 10.711 1 95.06 304 VAL A CA 1
ATOM 2353 C C . VAL A 1 304 ? -14.758 -10.375 11.719 1 95.06 304 VAL A C 1
ATOM 2355 O O . VAL A 1 304 ? -14.703 -9.469 12.555 1 95.06 304 VAL A O 1
ATOM 2358 N N . HIS A 1 305 ? -13.852 -11.297 11.664 1 93.69 305 HIS A N 1
ATOM 2359 C CA . HIS A 1 305 ? -12.781 -11.391 12.656 1 93.69 305 HIS A CA 1
ATOM 2360 C C . HIS A 1 305 ? -11.5 -10.75 12.141 1 93.69 305 HIS A C 1
ATOM 2362 O O . HIS A 1 305 ? -10.695 -10.242 12.93 1 93.69 305 HIS A O 1
ATOM 2368 N N . ARG A 1 306 ? -11.234 -10.867 10.891 1 94.75 306 ARG A N 1
ATOM 2369 C CA . ARG A 1 306 ? -10.094 -10.227 10.242 1 94.75 306 ARG A CA 1
ATOM 2370 C C . ARG A 1 306 ? -10.5 -9.586 8.922 1 94.75 306 ARG A C 1
ATOM 2372 O O . ARG A 1 306 ? -11.305 -10.141 8.18 1 94.75 306 ARG A O 1
ATOM 2379 N N . PHE A 1 307 ? -10 -8.445 8.664 1 95.12 307 PHE A N 1
ATOM 2380 C CA . PHE A 1 307 ? -10.195 -7.719 7.418 1 95.12 307 PHE A CA 1
ATOM 2381 C C . PHE A 1 307 ? -8.875 -7.188 6.879 1 95.12 307 PHE A C 1
ATOM 2383 O O . PHE A 1 307 ? -8.242 -6.332 7.5 1 95.12 307 PHE A O 1
ATOM 2390 N N . TYR A 1 308 ? -8.43 -7.758 5.762 1 94.62 308 TYR A N 1
ATOM 2391 C CA . TYR A 1 308 ? -7.191 -7.34 5.117 1 94.62 308 TYR A CA 1
ATOM 2392 C C . TYR A 1 308 ? -7.477 -6.477 3.893 1 94.62 308 TYR A C 1
ATOM 2394 O O . TYR A 1 308 ? -8.305 -6.836 3.051 1 94.62 308 TYR A O 1
ATOM 2402 N N . VAL A 1 309 ? -6.855 -5.352 3.814 1 93 309 VAL A N 1
ATOM 2403 C CA . VAL A 1 309 ? -6.988 -4.477 2.654 1 93 309 VAL A CA 1
ATOM 2404 C C . VAL A 1 309 ? -5.602 -4.078 2.146 1 93 309 VAL A C 1
ATOM 2406 O O . VAL A 1 309 ? -4.703 -3.797 2.941 1 93 309 VAL A O 1
ATOM 2409 N N . GLY A 1 310 ? -5.383 -4.102 0.85 1 90.62 310 GLY A N 1
ATOM 2410 C CA . GLY A 1 310 ? -4.113 -3.699 0.266 1 90.62 310 GLY A CA 1
ATOM 2411 C C . GLY A 1 310 ? -3.904 -4.238 -1.137 1 90.62 310 GLY A C 1
ATOM 2412 O O . GLY A 1 310 ? -4.848 -4.707 -1.774 1 90.62 310 GLY A O 1
ATOM 2413 N N . ASN A 1 311 ? -2.711 -4.047 -1.603 1 90.06 311 ASN A N 1
ATOM 2414 C CA . ASN A 1 311 ? -2.305 -4.562 -2.904 1 90.06 311 ASN A CA 1
ATOM 2415 C C . ASN A 1 311 ? -1.586 -5.902 -2.779 1 90.06 311 ASN A C 1
ATOM 2417 O O . ASN A 1 311 ? -0.355 -5.957 -2.822 1 90.06 311 ASN A O 1
ATOM 2421 N N . PHE A 1 312 ? -2.336 -6.977 -2.715 1 91.31 312 PHE A N 1
ATOM 2422 C CA . PHE A 1 312 ? -1.78 -8.297 -2.447 1 91.31 312 PHE A CA 1
ATOM 2423 C C . PHE A 1 312 ? -1.427 -9.008 -3.746 1 91.31 312 PHE A C 1
ATOM 2425 O O . PHE A 1 312 ? -0.33 -9.555 -3.883 1 91.31 312 PHE A O 1
ATOM 2432 N N . MET A 1 313 ? -2.383 -9.086 -4.57 1 86.19 313 MET A N 1
ATOM 2433 C CA . MET A 1 313 ? -2.184 -9.766 -5.844 1 86.19 313 MET A CA 1
ATOM 2434 C C . MET A 1 313 ? -2.209 -8.773 -7 1 86.19 313 MET A C 1
ATOM 2436 O O . MET A 1 313 ? -3.174 -8.023 -7.16 1 86.19 313 MET A O 1
ATOM 2440 N N . ARG A 1 314 ? -1.105 -8.852 -7.738 1 79.69 314 ARG A N 1
ATOM 2441 C CA . ARG A 1 314 ? -0.947 -7.832 -8.766 1 79.69 314 ARG A CA 1
ATOM 2442 C C . ARG A 1 314 ? -0.764 -8.469 -10.141 1 79.69 314 ARG A C 1
ATOM 2444 O O . ARG A 1 314 ? -0.152 -9.531 -10.266 1 79.69 314 ARG A O 1
ATOM 2451 N N . CYS A 1 315 ? -1.501 -7.965 -11.016 1 68.88 315 CYS A N 1
ATOM 2452 C CA . CYS A 1 315 ? -1.225 -8.219 -12.43 1 68.88 315 CYS A CA 1
ATOM 2453 C C . CYS A 1 315 ? -0.863 -6.922 -13.148 1 68.88 315 CYS A C 1
ATOM 2455 O O . CYS A 1 315 ? -1.439 -5.871 -12.875 1 68.88 315 CYS A O 1
ATOM 2457 N N . LEU A 1 316 ? 0.223 -6.867 -13.719 1 59.56 316 LEU A N 1
ATOM 2458 C CA . LEU A 1 316 ? 0.738 -5.648 -14.336 1 59.56 316 LEU A CA 1
ATOM 2459 C C . LEU A 1 316 ? -0.19 -5.164 -15.445 1 59.56 316 LEU A C 1
ATOM 2461 O O . LEU A 1 316 ? -0.212 -3.975 -15.766 1 59.56 316 LEU A O 1
ATOM 2465 N N . GLU A 1 317 ? -0.862 -6.137 -15.938 1 57.62 317 GLU A N 1
ATOM 2466 C CA . GLU A 1 317 ? -1.569 -5.773 -17.156 1 57.62 317 GLU A CA 1
ATOM 2467 C C . GLU A 1 317 ? -2.869 -5.039 -16.859 1 57.62 317 GLU A C 1
ATOM 2469 O O . GLU A 1 317 ? -3.322 -4.207 -17.641 1 57.62 317 GLU A O 1
ATOM 2474 N N . ARG A 1 318 ? -3.42 -5.355 -15.711 1 67.5 318 ARG A N 1
ATOM 2475 C CA . ARG A 1 318 ? -4.73 -4.762 -15.461 1 67.5 318 ARG A CA 1
ATOM 2476 C C . ARG A 1 318 ? -4.922 -4.457 -13.984 1 67.5 318 ARG A C 1
ATOM 2478 O O . ARG A 1 318 ? -4.613 -5.293 -13.125 1 67.5 318 ARG A O 1
ATOM 2485 N N . ASN A 1 319 ? -5.355 -3.182 -13.781 1 76.44 319 ASN A N 1
ATOM 2486 C CA . ASN A 1 319 ? -5.816 -2.877 -12.438 1 76.44 319 ASN A CA 1
ATOM 2487 C C . ASN A 1 319 ? -7.113 -3.605 -12.109 1 76.44 319 ASN A C 1
ATOM 2489 O O . ASN A 1 319 ? -7.934 -3.848 -12.992 1 76.44 319 ASN A O 1
ATOM 2493 N N . ASN A 1 320 ? -7.215 -4.066 -10.945 1 84.38 320 ASN A N 1
ATOM 2494 C CA . ASN A 1 320 ? -8.438 -4.754 -10.547 1 84.38 320 ASN A CA 1
ATOM 2495 C C . ASN A 1 320 ? -8.719 -4.598 -9.055 1 84.38 320 ASN A C 1
ATOM 2497 O O . ASN A 1 320 ? -7.848 -4.156 -8.305 1 84.38 320 ASN A O 1
ATOM 2501 N N . LEU A 1 321 ? -9.953 -4.789 -8.781 1 90.25 321 LEU A N 1
ATOM 2502 C CA . LEU A 1 321 ? -10.477 -4.785 -7.418 1 90.25 321 LEU A CA 1
ATOM 2503 C C . LEU A 1 321 ? -11.234 -6.074 -7.125 1 90.25 321 LEU A C 1
ATOM 2505 O O . LEU A 1 321 ? -12.195 -6.406 -7.824 1 90.25 321 LEU A O 1
ATOM 2509 N N . ASN A 1 322 ? -10.68 -6.867 -6.105 1 94.12 322 ASN A N 1
ATOM 2510 C CA . ASN A 1 322 ? -11.289 -8.148 -5.773 1 94.12 322 ASN A CA 1
ATOM 2511 C C . ASN A 1 322 ? -11.703 -8.211 -4.305 1 94.12 322 ASN A C 1
ATOM 2513 O O . ASN A 1 322 ? -10.992 -7.719 -3.432 1 94.12 322 ASN A O 1
ATOM 2517 N N . LEU A 1 323 ? -12.852 -8.75 -4.086 1 96.69 323 LEU A N 1
ATOM 2518 C CA . LEU A 1 323 ? -13.32 -9.031 -2.732 1 96.69 323 LEU A CA 1
ATOM 2519 C C . LEU A 1 323 ? -13.297 -10.531 -2.451 1 96.69 323 LEU A C 1
ATOM 2521 O O . LEU A 1 323 ? -13.844 -11.32 -3.223 1 96.69 323 LEU A O 1
ATOM 2525 N N . THR A 1 324 ? -12.609 -10.969 -1.459 1 97.44 324 THR A N 1
ATOM 2526 C CA . THR A 1 324 ? -12.516 -12.359 -1.041 1 97.44 324 THR A CA 1
ATOM 2527 C C . THR A 1 324 ? -13.125 -12.555 0.345 1 97.44 324 THR A C 1
ATOM 2529 O O . THR A 1 324 ? -12.859 -11.773 1.261 1 97.44 324 THR A O 1
ATOM 2532 N N . VAL A 1 325 ? -13.992 -13.547 0.528 1 97.38 325 VAL A N 1
ATOM 2533 C CA . VAL A 1 325 ? -14.578 -13.922 1.81 1 97.38 325 VAL A CA 1
ATOM 2534 C C . VAL A 1 325 ? -14.219 -15.367 2.141 1 97.38 325 VAL A C 1
ATOM 2536 O O . VAL A 1 325 ? -14.312 -16.25 1.28 1 97.38 325 VAL A O 1
ATOM 2539 N N . MET A 1 326 ? -13.766 -15.578 3.312 1 96.62 326 MET A N 1
ATOM 2540 C CA . MET A 1 326 ? -13.461 -16.922 3.789 1 96.62 326 MET A CA 1
ATOM 2541 C C . MET A 1 326 ? -14.258 -17.25 5.051 1 96.62 326 MET A C 1
ATOM 2543 O O . MET A 1 326 ? -14.195 -16.516 6.035 1 96.62 326 MET A O 1
ATOM 2547 N N . LYS A 1 327 ? -15.023 -18.281 5.039 1 95.44 327 LYS A N 1
ATOM 2548 C CA . LYS A 1 327 ? -15.742 -18.734 6.223 1 95.44 327 LYS A CA 1
ATOM 2549 C C . LYS A 1 327 ? -14.805 -19.438 7.199 1 95.44 327 LYS A C 1
ATOM 2551 O O . LYS A 1 327 ? -13.984 -20.266 6.789 1 95.44 327 LYS A O 1
ATOM 2556 N N . VAL A 1 328 ? -14.875 -19.062 8.438 1 94.38 328 VAL A N 1
ATOM 2557 C CA . VAL A 1 328 ? -14.016 -19.641 9.469 1 94.38 328 VAL A CA 1
ATOM 2558 C C . VAL A 1 328 ? -14.789 -20.688 10.258 1 94.38 328 VAL A C 1
ATOM 2560 O O . VAL A 1 328 ? -15.617 -20.359 11.109 1 94.38 328 VAL A O 1
ATOM 2563 N N . GLU A 1 329 ? -14.508 -21.906 10.07 1 88.75 329 GLU A N 1
ATOM 2564 C CA . GLU A 1 329 ? -15.148 -23 10.781 1 88.75 329 GLU A CA 1
ATOM 2565 C C . GLU A 1 329 ? -14.344 -23.406 12.023 1 88.75 329 GLU A C 1
ATOM 2567 O O . GLU A 1 329 ? -14.906 -23.875 13.008 1 88.75 329 GLU A O 1
ATOM 2572 N N . ASP A 1 330 ? -13.016 -23.25 11.82 1 84.06 330 ASP A N 1
ATOM 2573 C CA . ASP A 1 330 ? -12.062 -23.594 12.875 1 84.06 330 ASP A CA 1
ATOM 2574 C C . ASP A 1 330 ? -11.297 -22.359 13.344 1 84.06 330 ASP A C 1
ATOM 2576 O O . ASP A 1 330 ? -10.664 -21.672 12.539 1 84.06 330 ASP A O 1
ATOM 2580 N N . LYS A 1 331 ? -11.32 -22.203 14.688 1 84.44 331 LYS A N 1
ATOM 2581 C CA . LYS A 1 331 ? -10.625 -21.047 15.242 1 84.44 331 LYS A CA 1
ATOM 2582 C C . LYS A 1 331 ? -9.125 -21.125 14.977 1 84.44 331 LYS A C 1
ATOM 2584 O O . LYS A 1 331 ? -8.43 -20.109 15.039 1 84.44 331 LYS A O 1
ATOM 2589 N N . GLU A 1 332 ? -8.68 -22.281 14.68 1 90.06 332 GLU A N 1
ATOM 2590 C CA . GLU A 1 332 ? -7.258 -22.469 14.383 1 90.06 332 GLU A CA 1
ATOM 2591 C C . GLU A 1 332 ? -6.84 -21.656 13.148 1 90.06 332 GLU A C 1
ATOM 2593 O O . GLU A 1 332 ? -5.691 -21.234 13.047 1 90.06 332 GLU A O 1
ATOM 2598 N N . VAL A 1 333 ? -7.762 -21.406 12.32 1 93.81 333 VAL A N 1
ATOM 2599 C CA . VAL A 1 333 ? -7.516 -20.641 11.094 1 93.81 333 VAL A CA 1
ATOM 2600 C C . VAL A 1 333 ? -7.051 -19.234 11.445 1 93.81 333 VAL A C 1
ATOM 2602 O O . VAL A 1 333 ? -6.113 -18.719 10.836 1 93.81 333 VAL A O 1
ATOM 2605 N N . LEU A 1 334 ? -7.715 -18.656 12.445 1 93.31 334 LEU A N 1
ATOM 2606 C CA . LEU A 1 334 ? -7.355 -17.297 12.859 1 93.31 334 LEU A CA 1
ATOM 2607 C C . LEU A 1 334 ? -5.949 -17.266 13.445 1 93.31 334 LEU A C 1
ATOM 2609 O O . LEU A 1 334 ? -5.215 -16.281 13.25 1 93.31 334 LEU A O 1
ATOM 2613 N N . SER A 1 335 ? -5.598 -18.312 14.133 1 94.06 335 SER A N 1
ATOM 2614 C CA . SER A 1 335 ? -4.25 -18.391 14.695 1 94.06 335 SER A CA 1
ATOM 2615 C C . SER A 1 335 ? -3.199 -18.5 13.594 1 94.06 335 SER A C 1
ATOM 2617 O O . SER A 1 335 ? -2.102 -17.953 13.727 1 94.06 335 SER A O 1
ATOM 2619 N N . TYR A 1 336 ? -3.48 -19.234 12.484 1 95.94 336 TYR A N 1
ATOM 2620 C CA . TYR A 1 336 ? -2.561 -19.312 11.352 1 95.94 336 TYR A CA 1
ATOM 2621 C C . TYR A 1 336 ? -2.41 -17.969 10.664 1 95.94 336 TYR A C 1
ATOM 2623 O O . TYR A 1 336 ? -1.303 -17.562 10.297 1 95.94 336 TYR A O 1
ATOM 2631 N N . LEU A 1 337 ? -3.504 -17.25 10.57 1 94.94 337 LEU A N 1
ATOM 2632 C CA . LEU A 1 337 ? -3.486 -15.945 9.906 1 94.94 337 LEU A CA 1
ATOM 2633 C C . LEU A 1 337 ? -2.725 -14.914 10.734 1 94.94 337 LEU A C 1
ATOM 2635 O O . LEU A 1 337 ? -2.127 -13.992 10.188 1 94.94 337 LEU A O 1
ATOM 2639 N N . ASP A 1 338 ? -2.732 -15.117 12.039 1 93.5 338 ASP A N 1
ATOM 2640 C CA . ASP A 1 338 ? -2.092 -14.18 12.945 1 93.5 338 ASP A CA 1
ATOM 2641 C C . ASP A 1 338 ? -0.646 -14.578 13.227 1 93.5 338 ASP A C 1
ATOM 2643 O O . ASP A 1 338 ? 0.085 -13.852 13.906 1 93.5 338 ASP A O 1
ATOM 2647 N N . ASP A 1 339 ? -0.214 -15.703 12.719 1 95 339 ASP A N 1
ATOM 2648 C CA . ASP A 1 339 ? 1.135 -16.188 13 1 95 339 ASP A CA 1
ATOM 2649 C C . ASP A 1 339 ? 2.188 -15.211 12.484 1 95 339 ASP A C 1
ATOM 2651 O O . ASP A 1 339 ? 1.987 -14.562 11.453 1 95 339 ASP A O 1
ATOM 2655 N N . PRO A 1 340 ? 3.33 -15.07 13.242 1 91.94 340 PRO A N 1
ATOM 2656 C CA . PRO A 1 340 ? 4.375 -14.141 12.797 1 91.94 340 PRO A CA 1
ATOM 2657 C C . PRO A 1 340 ? 4.809 -14.398 11.352 1 91.94 340 PRO A C 1
ATOM 2659 O O . PRO A 1 340 ? 4.883 -15.547 10.914 1 91.94 340 PRO A O 1
ATOM 2662 N N . CYS A 1 341 ? 5.02 -13.32 10.617 1 91.62 341 CYS A N 1
ATOM 2663 C CA . CYS A 1 341 ? 5.395 -13.391 9.203 1 91.62 341 CYS A CA 1
ATOM 2664 C C . CYS A 1 341 ? 6.375 -12.289 8.844 1 91.62 341 CYS A C 1
ATOM 2666 O O . CYS A 1 341 ? 6.227 -11.148 9.297 1 91.62 341 CYS A O 1
ATOM 2668 N N . SER A 1 342 ? 7.395 -12.625 8.078 1 90.06 342 SER A N 1
ATOM 2669 C CA . SER A 1 342 ? 8.391 -11.625 7.699 1 90.06 342 SER A CA 1
ATOM 2670 C C . SER A 1 342 ? 8.219 -11.195 6.246 1 90.06 342 SER A C 1
ATOM 2672 O O . SER A 1 342 ? 8.961 -10.336 5.754 1 90.06 342 SER A O 1
ATOM 2674 N N . ALA A 1 343 ? 7.258 -11.797 5.492 1 92.38 343 ALA A N 1
ATOM 2675 C CA . ALA A 1 343 ? 7.02 -11.398 4.105 1 92.38 343 ALA A CA 1
ATOM 2676 C C . ALA A 1 343 ? 6.488 -9.977 4.027 1 92.38 343 ALA A C 1
ATOM 2678 O O . ALA A 1 343 ? 5.484 -9.641 4.66 1 92.38 343 ALA A O 1
ATOM 2679 N N . PRO A 1 344 ? 7.086 -9.148 3.23 1 88.62 344 PRO A N 1
ATOM 2680 C CA . PRO A 1 344 ? 6.691 -7.738 3.182 1 88.62 344 PRO A CA 1
ATOM 2681 C C . PRO A 1 344 ? 5.289 -7.539 2.611 1 88.62 344 PRO A C 1
ATOM 2683 O O . PRO A 1 344 ? 4.633 -6.539 2.916 1 88.62 344 PRO A O 1
ATOM 2686 N N . GLY A 1 345 ? 4.859 -8.422 1.803 1 90.25 345 GLY A N 1
ATOM 2687 C CA . GLY A 1 345 ? 3.545 -8.289 1.193 1 90.25 345 GLY A CA 1
ATOM 2688 C C . GLY A 1 345 ? 2.408 -8.562 2.158 1 90.25 345 GLY A C 1
ATOM 2689 O O . GLY A 1 345 ? 1.255 -8.227 1.882 1 90.25 345 GLY A O 1
ATOM 2690 N N . TRP A 1 346 ? 2.727 -9.234 3.258 1 91.19 346 TRP A N 1
ATOM 2691 C CA . TRP A 1 346 ? 1.713 -9.531 4.266 1 91.19 346 TRP A CA 1
ATOM 2692 C C . TRP A 1 346 ? 1.672 -8.438 5.332 1 91.19 346 TRP A C 1
ATOM 2694 O O . TRP A 1 346 ? 2.65 -8.234 6.055 1 91.19 346 TRP A O 1
ATOM 2704 N N . HIS A 1 347 ? 0.651 -7.641 5.289 1 77 347 HIS A N 1
ATOM 2705 C CA . HIS A 1 347 ? 0.511 -6.57 6.27 1 77 347 HIS A CA 1
ATOM 2706 C C . HIS A 1 347 ? -0.427 -6.977 7.402 1 77 347 HIS A C 1
ATOM 2708 O O . HIS A 1 347 ? -1.573 -7.359 7.156 1 77 347 HIS A O 1
ATOM 2714 N N . LYS A 1 348 ? 0.159 -6.883 8.539 1 71.25 348 LYS A N 1
ATOM 2715 C CA . LYS A 1 348 ? -0.623 -7.211 9.727 1 71.25 348 LYS A CA 1
ATOM 2716 C C . LYS A 1 348 ? -1.694 -6.156 9.984 1 71.25 348 LYS A C 1
ATOM 2718 O O . LYS A 1 348 ? -1.428 -4.953 9.891 1 71.25 348 LYS A O 1
ATOM 2723 N N . MET A 1 349 ? -2.906 -6.637 9.781 1 72.12 349 MET A N 1
ATOM 2724 C CA . MET A 1 349 ? -3.977 -5.73 10.18 1 72.12 349 MET A CA 1
ATOM 2725 C C . MET A 1 349 ? -4.883 -6.379 11.227 1 72.12 349 MET A C 1
ATOM 2727 O O . MET A 1 349 ? -5.254 -7.547 11.086 1 72.12 349 MET A O 1
ATOM 2731 N N . ASN A 1 350 ? -5.211 -5.777 12.266 1 73 350 ASN A N 1
ATOM 2732 C CA . ASN A 1 350 ? -6.176 -6.137 13.297 1 73 350 ASN A CA 1
ATOM 2733 C C . ASN A 1 350 ? -5.898 -7.527 13.867 1 73 350 ASN A C 1
ATOM 2735 O O . ASN A 1 350 ? -6.809 -8.352 13.961 1 73 350 ASN A O 1
ATOM 2739 N N . GLN A 1 351 ? -4.559 -7.781 14.117 1 70.31 351 GLN A N 1
ATOM 2740 C CA . GLN A 1 351 ? -4.141 -9.086 14.617 1 70.31 351 GLN A CA 1
ATOM 2741 C C . GLN A 1 351 ? -4.414 -9.211 16.109 1 70.31 351 GLN A C 1
ATOM 2743 O O . GLN A 1 351 ? -4.492 -8.211 16.812 1 70.31 351 GLN A O 1
ATOM 2748 N N . GLY A 1 352 ? -4.594 -10.406 16.484 1 66.31 352 GLY A N 1
ATOM 2749 C CA . GLY A 1 352 ? -4.633 -10.75 17.906 1 66.31 352 GLY A CA 1
ATOM 2750 C C . GLY A 1 352 ? -5.898 -10.273 18.594 1 66.31 352 GLY A C 1
ATOM 2751 O O . GLY A 1 352 ? -5.969 -10.266 19.828 1 66.31 352 GLY A O 1
ATOM 2752 N N . LEU A 1 353 ? -6.82 -9.805 17.828 1 73.38 353 LEU A N 1
ATOM 2753 C CA . LEU A 1 353 ? -8.055 -9.312 18.438 1 73.38 353 LEU A CA 1
ATOM 2754 C C . LEU A 1 353 ? -8.906 -10.477 18.938 1 73.38 353 LEU A C 1
ATOM 2756 O O . LEU A 1 353 ? -8.984 -11.523 18.281 1 73.38 353 LEU A O 1
ATOM 2760 N N . ILE A 1 354 ? -9.297 -10.164 20.172 1 74.25 354 ILE A N 1
ATOM 2761 C CA . ILE A 1 354 ? -10.25 -11.117 20.719 1 74.25 354 ILE A CA 1
ATOM 2762 C C . ILE A 1 354 ? -11.664 -10.75 20.281 1 74.25 354 ILE A C 1
ATOM 2764 O O . ILE A 1 354 ? -12.156 -9.664 20.594 1 74.25 354 ILE A O 1
ATOM 2768 N N . GLY A 1 355 ? -12.281 -11.422 19.359 1 79.81 355 GLY A N 1
ATOM 2769 C CA . GLY A 1 355 ? -13.633 -11.18 18.891 1 79.81 355 GLY A CA 1
ATOM 2770 C C . GLY A 1 355 ? -13.688 -10.555 17.516 1 79.81 355 GLY A C 1
ATOM 2771 O O . GLY A 1 355 ? -12.656 -10.359 16.875 1 79.81 355 GLY A O 1
ATOM 2772 N N . PRO A 1 356 ? -14.93 -10.195 17.078 1 87.75 356 PRO A N 1
ATOM 2773 C CA . PRO A 1 356 ? -15.109 -9.617 15.742 1 87.75 356 PRO A CA 1
ATOM 2774 C C . PRO A 1 356 ? -14.789 -8.125 15.695 1 87.75 356 PRO A C 1
ATOM 2776 O O . PRO A 1 356 ? -14.703 -7.477 16.734 1 87.75 356 PRO A O 1
ATOM 2779 N N . LEU A 1 357 ? -14.586 -7.586 14.547 1 90.88 357 LEU A N 1
ATOM 2780 C CA . LEU A 1 357 ? -14.32 -6.172 14.328 1 90.88 357 LEU A CA 1
ATOM 2781 C C . LEU A 1 357 ? -15.57 -5.336 14.602 1 90.88 357 LEU A C 1
ATOM 2783 O O . LEU A 1 357 ? -16.688 -5.742 14.258 1 90.88 357 LEU A O 1
ATOM 2787 N N . SER A 1 358 ? -15.336 -4.258 15.281 1 84.75 358 SER A N 1
ATOM 2788 C CA . SER A 1 358 ? -16.438 -3.342 15.562 1 84.75 358 SER A CA 1
ATOM 2789 C C . SER A 1 358 ? -16.406 -2.135 14.625 1 84.75 358 SER A C 1
ATOM 2791 O O . SER A 1 358 ? -15.328 -1.652 14.273 1 84.75 358 SER A O 1
ATOM 2793 N N . THR A 1 359 ? -17.578 -1.667 14.258 1 82.88 359 THR A N 1
ATOM 2794 C CA . THR A 1 359 ? -17.656 -0.466 13.438 1 82.88 359 THR A CA 1
ATOM 2795 C C . THR A 1 359 ? -17.984 0.757 14.289 1 82.88 359 THR A C 1
ATOM 2797 O O . THR A 1 359 ? -17.969 1.887 13.797 1 82.88 359 THR A O 1
ATOM 2800 N N . ASP A 1 360 ? -18.25 0.536 15.555 1 83.25 360 ASP A N 1
ATOM 2801 C CA . ASP A 1 360 ? -18.5 1.643 16.469 1 83.25 360 ASP A CA 1
ATOM 2802 C C . ASP A 1 360 ? -17.203 2.086 17.156 1 83.25 360 ASP A C 1
ATOM 2804 O O . ASP A 1 360 ? -16.875 1.592 18.234 1 83.25 360 ASP A O 1
ATOM 2808 N N . ASN A 1 361 ? -16.547 3.006 16.609 1 91.25 361 ASN A N 1
ATOM 2809 C CA . ASN A 1 361 ? -15.25 3.395 17.141 1 91.25 361 ASN A CA 1
ATOM 2810 C C . ASN A 1 361 ? -15.172 4.898 17.391 1 91.25 361 ASN A C 1
ATOM 2812 O O . ASN A 1 361 ? -14.094 5.488 17.328 1 91.25 361 ASN A O 1
ATOM 2816 N N . VAL A 1 362 ? -16.375 5.5 17.734 1 93.56 362 VAL A N 1
ATOM 2817 C CA . VAL A 1 362 ? -16.406 6.902 18.125 1 93.56 362 VAL A CA 1
ATOM 2818 C C . VAL A 1 362 ? -16.172 7.023 19.625 1 93.56 362 VAL A C 1
ATOM 2820 O O . VAL A 1 362 ? -16.75 6.281 20.422 1 93.56 362 VAL A O 1
ATOM 2823 N N . LEU A 1 363 ? -15.305 7.836 20.031 1 93.88 363 LEU A N 1
ATOM 2824 C CA . LEU A 1 363 ? -14.945 8.055 21.422 1 93.88 363 LEU A CA 1
ATOM 2825 C C . LEU A 1 363 ? -15.453 9.406 21.922 1 93.88 363 LEU A C 1
ATOM 2827 O O . LEU A 1 363 ? -15.266 10.43 21.25 1 93.88 363 LEU A O 1
ATOM 2831 N N . ASN A 1 364 ? -16.094 9.422 23.031 1 92.06 364 ASN A N 1
ATOM 2832 C CA . ASN A 1 364 ? -16.547 10.672 23.641 1 92.06 364 ASN A CA 1
ATOM 2833 C C . ASN A 1 364 ? -15.406 11.375 24.375 1 92.06 364 ASN A C 1
ATOM 2835 O O . ASN A 1 364 ? -14.633 10.742 25.094 1 92.06 364 ASN A O 1
ATOM 2839 N N . SER A 1 365 ? -15.375 12.727 24.141 1 89.56 365 SER A N 1
ATOM 2840 C CA . SER A 1 365 ? -14.367 13.523 24.828 1 89.56 365 SER A CA 1
ATOM 2841 C C . SER A 1 365 ? -14.594 13.523 26.328 1 89.56 365 SER A C 1
ATOM 2843 O O . SER A 1 365 ? -15.727 13.359 26.797 1 89.56 365 SER A O 1
ATOM 2845 N N . LYS A 1 366 ? -13.578 13.602 27.047 1 86.19 366 LYS A N 1
ATOM 2846 C CA . LYS A 1 366 ? -13.664 13.656 28.5 1 86.19 366 LYS A CA 1
ATOM 2847 C C . LYS A 1 366 ? -13.859 15.094 28.984 1 86.19 366 LYS A C 1
ATOM 2849 O O . LYS A 1 366 ? -14.406 15.32 30.078 1 86.19 366 LYS A O 1
ATOM 2854 N N . LEU A 1 367 ? -13.297 16.047 28.172 1 82.75 367 LEU A N 1
ATOM 2855 C CA . LEU A 1 367 ? -13.453 17.453 28.516 1 82.75 367 LEU A CA 1
ATOM 2856 C C . LEU A 1 367 ? -14.906 17.891 28.359 1 82.75 367 LEU A C 1
ATOM 2858 O O . LEU A 1 367 ? -15.492 17.75 27.281 1 82.75 367 LEU A O 1
ATOM 2862 N N . LYS A 1 368 ? -15.641 17.844 29.469 1 66.44 368 LYS A N 1
ATOM 2863 C CA . LYS A 1 368 ? -17.047 18.219 29.484 1 66.44 368 LYS A CA 1
ATOM 2864 C C . LYS A 1 368 ? -17.203 19.734 29.344 1 66.44 368 LYS A C 1
ATOM 2866 O O . LYS A 1 368 ? -18.234 20.219 28.875 1 66.44 368 LYS A O 1
ATOM 2871 N N . ARG A 1 369 ? -16.156 20.5 29.641 1 61.19 369 ARG A N 1
ATOM 2872 C CA . ARG A 1 369 ? -16.406 21.922 29.828 1 61.19 369 ARG A CA 1
ATOM 2873 C C . ARG A 1 369 ? -16.453 22.656 28.484 1 61.19 369 ARG A C 1
ATOM 2875 O O . ARG A 1 369 ? -15.625 22.406 27.594 1 61.19 369 ARG A O 1
ATOM 2882 N N . LYS A 1 370 ? -17.625 23.25 28.391 1 57.38 370 LYS A N 1
ATOM 2883 C CA . LYS A 1 370 ? -17.938 24.125 27.266 1 57.38 370 LYS A CA 1
ATOM 2884 C C . LYS A 1 370 ? -16.938 25.281 27.172 1 57.38 370 LYS A C 1
ATOM 2886 O O . LYS A 1 370 ? -16.391 25.719 28.172 1 57.38 370 LYS A O 1
ATOM 2891 N N . GLU A 1 371 ? -16.312 25.5 25.984 1 59.47 371 GLU A N 1
ATOM 2892 C CA . GLU A 1 371 ? -15.445 26.625 25.688 1 59.47 371 GLU A CA 1
ATOM 2893 C C . GLU A 1 371 ? -15.922 27.891 26.406 1 59.47 371 GLU A C 1
ATOM 2895 O O . GLU A 1 371 ? -17.125 28.188 26.422 1 59.47 371 GLU A O 1
ATOM 2900 N N . ARG A 1 372 ? -15.109 28.328 27.453 1 58.44 372 ARG A N 1
ATOM 2901 C CA . ARG A 1 372 ? -15.461 29.625 28.031 1 58.44 372 ARG A CA 1
ATOM 2902 C C . ARG A 1 372 ? -15.523 30.703 26.953 1 58.44 372 ARG A C 1
ATOM 2904 O O . ARG A 1 372 ? -14.602 30.844 26.156 1 58.44 372 ARG A O 1
ATOM 2911 N N . LEU A 1 373 ? -16.656 31.281 26.797 1 58.88 373 LEU A N 1
ATOM 2912 C CA . LEU A 1 373 ? -16.891 32.312 25.797 1 58.88 373 LEU A CA 1
ATOM 2913 C C . LEU A 1 373 ? -16.094 33.562 26.125 1 58.88 373 LEU A C 1
ATOM 2915 O O . LEU A 1 373 ? -15.578 34.25 25.219 1 58.88 373 LEU A O 1
ATOM 2919 N N . SER A 1 374 ? -15.93 33.844 27.5 1 70.12 374 SER A N 1
ATOM 2920 C CA . SER A 1 374 ? -15.25 35.094 27.844 1 70.12 374 SER A CA 1
ATOM 2921 C C . SER A 1 374 ? -13.859 34.844 28.406 1 70.12 374 SER A C 1
ATOM 2923 O O . SER A 1 374 ? -13.672 33.938 29.234 1 70.12 374 SER A O 1
ATOM 2925 N N . PRO A 1 375 ? -12.898 35.625 27.875 1 82.25 375 PRO A N 1
ATOM 2926 C CA . PRO A 1 375 ? -11.539 35.469 28.406 1 82.25 375 PRO A CA 1
ATOM 2927 C C . PRO A 1 375 ? -11.445 35.781 29.891 1 82.25 375 PRO A C 1
ATOM 2929 O O . PRO A 1 375 ? -12.227 36.594 30.406 1 82.25 375 PRO A O 1
ATOM 2932 N N . PRO A 1 376 ? -10.633 35.188 30.562 1 84.5 376 PRO A N 1
ATOM 2933 C CA . PRO A 1 376 ? -10.453 35.469 32 1 84.5 376 PRO A CA 1
ATOM 2934 C C . PRO A 1 376 ? -9.844 36.844 32.25 1 84.5 376 PRO A C 1
ATOM 2936 O O . PRO A 1 376 ? -9.109 37.344 31.406 1 84.5 376 PRO A O 1
ATOM 2939 N N . ILE A 1 377 ? -10.219 37.406 33.375 1 89.88 377 ILE A N 1
ATOM 2940 C CA . ILE A 1 377 ? -9.633 38.688 33.812 1 89.88 377 ILE A CA 1
ATOM 2941 C C . ILE A 1 377 ? -8.328 38.438 34.562 1 89.88 377 ILE A C 1
ATOM 2943 O O . ILE A 1 377 ? -8.336 37.906 35.656 1 89.88 377 ILE A O 1
ATOM 2947 N N . ARG A 1 378 ? -7.293 38.75 33.844 1 90.19 378 ARG A N 1
ATOM 2948 C CA . ARG A 1 378 ? -5.973 38.5 34.406 1 90.19 378 ARG A CA 1
ATOM 2949 C C . ARG A 1 378 ? -4.965 39.531 33.906 1 90.19 378 ARG A C 1
ATOM 2951 O O . ARG A 1 378 ? -5.215 40.219 32.938 1 90.19 378 ARG A O 1
ATOM 2958 N N . GLY A 1 379 ? -3.85 39.719 34.656 1 91.62 379 GLY A N 1
ATOM 2959 C CA . GLY A 1 379 ? -2.738 40.531 34.219 1 91.62 379 GLY A CA 1
ATOM 2960 C C . GLY A 1 379 ? -2.771 41.938 34.812 1 91.62 379 GLY A C 1
ATOM 2961 O O . GLY A 1 379 ? -3.475 42.188 35.812 1 91.62 379 GLY A O 1
ATOM 2962 N N . ILE A 1 380 ? -2.072 42.781 34.188 1 94.25 380 ILE A N 1
ATOM 2963 C CA . ILE A 1 380 ? -1.917 44.156 34.656 1 94.25 380 ILE A CA 1
ATOM 2964 C C . ILE A 1 380 ? -3.256 44.875 34.562 1 94.25 380 ILE A C 1
ATOM 2966 O O . ILE A 1 380 ? -3.982 44.75 33.562 1 94.25 380 ILE A O 1
ATOM 2970 N N . LYS A 1 381 ? -3.57 45.625 35.562 1 95.44 381 LYS A N 1
ATOM 2971 C CA . LYS A 1 381 ? -4.746 46.5 35.5 1 95.44 381 LYS A CA 1
ATOM 2972 C C . LYS A 1 381 ? -4.355 47.906 35.156 1 95.44 381 LYS A C 1
ATOM 2974 O O . LYS A 1 381 ? -3.477 48.5 35.781 1 95.44 381 LYS A O 1
ATOM 2979 N N . LEU A 1 382 ? -4.992 48.469 34.188 1 95.06 382 LEU A N 1
ATOM 2980 C CA . LEU A 1 382 ? -4.777 49.875 33.781 1 95.06 382 LEU A CA 1
ATOM 2981 C C . LEU A 1 382 ? -5.633 50.812 34.625 1 95.06 382 LEU A C 1
ATOM 2983 O O . LEU A 1 382 ? -6.746 50.438 35.031 1 95.06 382 LEU A O 1
ATOM 2987 N N . ASP A 1 383 ? -5.043 51.938 34.875 1 92.69 383 ASP A N 1
ATOM 2988 C CA . ASP A 1 383 ? -5.895 52.969 35.5 1 92.69 383 ASP A CA 1
ATOM 2989 C C . ASP A 1 383 ? -6.941 53.469 34.5 1 92.69 383 ASP A C 1
ATOM 2991 O O . ASP A 1 383 ? -6.902 53.125 33.312 1 92.69 383 ASP A O 1
ATOM 2995 N N . ASP A 1 384 ? -7.84 54.219 34.938 1 92.38 384 ASP A N 1
ATOM 2996 C CA . ASP A 1 384 ? -8.984 54.656 34.125 1 92.38 384 ASP A CA 1
ATOM 2997 C C . ASP A 1 384 ? -8.531 55.5 32.938 1 92.38 384 ASP A C 1
ATOM 2999 O O . ASP A 1 384 ? -9.117 55.406 31.859 1 92.38 384 ASP A O 1
ATOM 3003 N N . ASN A 1 385 ? -7.598 56.312 33.125 1 91.81 385 ASN A N 1
ATOM 3004 C CA . ASN A 1 385 ? -7.109 57.156 32.031 1 91.81 385 ASN A CA 1
ATOM 3005 C C . ASN A 1 385 ? -6.508 56.344 30.906 1 91.81 385 ASN A C 1
ATOM 3007 O O . ASN A 1 385 ? -6.824 56.562 29.734 1 91.81 385 ASN A O 1
ATOM 3011 N N . LEU A 1 386 ? -5.703 55.5 31.297 1 92.94 386 LEU A N 1
ATOM 3012 C CA . LEU A 1 386 ? -5.055 54.656 30.297 1 92.94 386 LEU A CA 1
ATOM 3013 C C . LEU A 1 386 ? -6.059 53.719 29.625 1 92.94 386 LEU A C 1
ATOM 3015 O O . LEU A 1 386 ? -5.941 53.406 28.438 1 92.94 386 LEU A O 1
ATOM 3019 N N . ALA A 1 387 ? -6.973 53.188 30.391 1 94.19 387 ALA A N 1
ATOM 3020 C CA . ALA A 1 387 ? -8.039 52.375 29.828 1 94.19 387 ALA A CA 1
ATOM 3021 C C . ALA A 1 387 ? -8.828 53.125 28.766 1 94.19 387 ALA A C 1
ATOM 3023 O O . ALA A 1 387 ? -9.227 52.562 27.75 1 94.19 387 ALA A O 1
ATOM 3024 N N . ASN A 1 388 ? -9.031 54.375 29.047 1 93 388 ASN A N 1
ATOM 3025 C CA . ASN A 1 388 ? -9.742 55.219 28.094 1 93 388 ASN A CA 1
ATOM 3026 C C . ASN A 1 388 ? -8.914 55.469 26.844 1 93 388 ASN A C 1
ATOM 3028 O O . ASN A 1 388 ? -9.461 55.625 25.75 1 93 388 ASN A O 1
ATOM 3032 N N . VAL A 1 389 ? -7.668 55.625 27.016 1 93.94 389 VAL A N 1
ATOM 3033 C CA . VAL A 1 389 ? -6.785 55.812 25.859 1 93.94 389 VAL A CA 1
ATOM 3034 C C . VAL A 1 389 ? -6.871 54.594 24.953 1 93.94 389 VAL A C 1
ATOM 3036 O O . VAL A 1 389 ? -6.93 54.719 23.719 1 93.94 389 VAL A O 1
ATOM 3039 N N . LEU A 1 390 ? -6.82 53.438 25.578 1 94.75 390 LEU A N 1
ATOM 3040 C CA . LEU A 1 390 ? -6.918 52.188 24.812 1 94.75 390 LEU A CA 1
ATOM 3041 C C . LEU A 1 390 ? -8.242 52.125 24.062 1 94.75 390 LEU A C 1
ATOM 3043 O O . LEU A 1 390 ? -8.281 51.719 22.891 1 94.75 390 LEU A O 1
ATOM 3047 N N . LEU A 1 391 ? -9.273 52.469 24.672 1 93.69 391 LEU A N 1
ATOM 3048 C CA . LEU A 1 391 ? -10.602 52.5 24.078 1 93.69 391 LEU A CA 1
ATOM 3049 C C . LEU A 1 391 ? -10.648 53.438 22.875 1 93.69 391 LEU A C 1
ATOM 3051 O O . LEU A 1 391 ? -11.109 53.062 21.797 1 93.69 391 LEU A O 1
ATOM 3055 N N . PHE A 1 392 ? -10.156 54.656 23.047 1 93.12 392 PHE A N 1
ATOM 3056 C CA . PHE A 1 392 ? -10.203 55.656 22 1 93.12 392 PHE A CA 1
ATOM 3057 C C . PHE A 1 392 ? -9.312 55.281 20.828 1 93.12 392 PHE A C 1
ATOM 3059 O O . PHE A 1 392 ? -9.695 55.469 19.672 1 93.12 392 PHE A O 1
ATOM 3066 N N . SER A 1 393 ? -8.164 54.875 21.125 1 95.5 393 SER A N 1
ATOM 3067 C CA . SER A 1 393 ? -7.25 54.469 20.062 1 95.5 393 SER A CA 1
ATOM 3068 C C . SER A 1 393 ? -7.832 53.344 19.219 1 95.5 393 SER A C 1
ATOM 3070 O O . SER A 1 393 ? -7.652 53.312 18 1 95.5 393 SER A O 1
ATOM 3072 N N . THR A 1 394 ? -8.516 52.375 19.844 1 96.62 394 THR A N 1
ATOM 3073 C CA . THR A 1 394 ? -9.164 51.281 19.125 1 96.62 394 THR A CA 1
ATOM 3074 C C . THR A 1 394 ? -10.289 51.812 18.25 1 96.62 394 THR A C 1
ATOM 3076 O O . THR A 1 394 ? -10.453 51.375 17.109 1 96.62 394 THR A O 1
ATOM 3079 N N . GLN A 1 395 ? -11.023 52.688 18.797 1 96.25 395 GLN A N 1
ATOM 3080 C CA . GLN A 1 395 ? -12.086 53.312 18.016 1 96.25 395 GLN A CA 1
ATOM 3081 C C . GLN A 1 395 ? -11.523 54.031 16.781 1 96.25 395 GLN A C 1
ATOM 3083 O O . GLN A 1 395 ? -12.086 53.906 15.695 1 96.25 395 GLN A O 1
ATOM 3088 N N . PHE A 1 396 ? -10.445 54.75 16.938 1 96.94 396 PHE A N 1
ATOM 3089 C CA . PHE A 1 396 ? -9.805 55.438 15.828 1 96.94 396 PHE A CA 1
ATOM 3090 C C . PHE A 1 396 ? -9.367 54.438 14.75 1 96.94 396 PHE A C 1
ATOM 3092 O O . PHE A 1 396 ? -9.562 54.688 13.555 1 96.94 396 PHE A O 1
ATOM 3099 N N . ALA A 1 397 ? -8.781 53.406 15.195 1 97.88 397 ALA A N 1
ATOM 3100 C CA . ALA A 1 397 ? -8.328 52.375 14.25 1 97.88 397 ALA A CA 1
ATOM 3101 C C . ALA A 1 397 ? -9.5 51.812 13.484 1 97.88 397 ALA A C 1
ATOM 3103 O O . ALA A 1 397 ? -9.43 51.625 12.266 1 97.88 397 ALA A O 1
ATOM 3104 N N . CYS A 1 398 ? -10.578 51.438 14.172 1 97.94 398 CYS A N 1
ATOM 3105 C CA . CYS A 1 398 ? -11.766 50.875 13.547 1 97.94 398 CYS A CA 1
ATOM 3106 C C . CYS A 1 398 ? -12.367 51.844 12.539 1 97.94 398 CYS A C 1
ATOM 3108 O O . CYS A 1 398 ? -12.688 51.438 11.414 1 97.94 398 CYS A O 1
ATOM 3110 N N . ASP A 1 399 ? -12.445 53.062 12.898 1 97.88 399 ASP A N 1
ATOM 3111 C CA . ASP A 1 399 ? -13 54.094 12.008 1 97.88 399 ASP A CA 1
ATOM 3112 C C . ASP A 1 399 ? -12.141 54.25 10.758 1 97.88 399 ASP A C 1
ATOM 3114 O O . ASP A 1 399 ? -12.664 54.438 9.664 1 97.88 399 ASP A O 1
ATOM 3118 N N . ALA A 1 400 ? -10.906 54.281 10.961 1 98.12 400 ALA A N 1
ATOM 3119 C CA . ALA A 1 400 ? -9.992 54.406 9.828 1 98.12 400 ALA A CA 1
ATOM 3120 C C . ALA A 1 400 ? -10.164 53.25 8.852 1 98.12 400 ALA A C 1
ATOM 3122 O O . ALA A 1 400 ? -10.164 53.469 7.633 1 98.12 400 ALA A O 1
ATOM 3123 N N . LEU A 1 401 ? -10.242 52.031 9.344 1 97.94 401 LEU A N 1
ATOM 3124 C CA . LEU A 1 401 ? -10.391 50.875 8.492 1 97.94 401 LEU A CA 1
ATOM 3125 C C . LEU A 1 401 ? -11.719 50.875 7.75 1 97.94 401 LEU A C 1
ATOM 3127 O O . LEU A 1 401 ? -11.797 50.469 6.59 1 97.94 401 LEU A O 1
ATOM 3131 N N . ILE A 1 402 ? -12.766 51.312 8.445 1 98 402 ILE A N 1
ATOM 3132 C CA . ILE A 1 402 ? -14.078 51.438 7.812 1 98 402 ILE A CA 1
ATOM 3133 C C . ILE A 1 402 ? -14 52.438 6.664 1 98 402 ILE A C 1
ATOM 3135 O O . ILE A 1 402 ? -14.523 52.188 5.578 1 98 402 ILE A O 1
ATOM 3139 N N . SER A 1 403 ? -13.328 53.531 6.883 1 98 403 SER A N 1
ATOM 3140 C CA . SER A 1 403 ? -13.219 54.594 5.895 1 98 403 SER A CA 1
ATOM 3141 C C . SER A 1 403 ? -12.383 54.156 4.699 1 98 403 SER A C 1
ATOM 3143 O O . SER A 1 403 ? -12.539 54.688 3.598 1 98 403 SER A O 1
ATOM 3145 N N . CYS A 1 404 ? -11.531 53.25 4.871 1 97.56 404 CYS A N 1
ATOM 3146 C CA . CYS A 1 404 ? -10.602 52.844 3.82 1 97.56 404 CYS A CA 1
ATOM 3147 C C . CYS A 1 404 ? -11.07 51.594 3.121 1 97.56 404 CYS A C 1
ATOM 3149 O O . CYS A 1 404 ? -10.305 50.938 2.412 1 97.56 404 CYS A O 1
ATOM 3151 N N . GLU A 1 405 ? -12.289 51.156 3.27 1 97.88 405 GLU A N 1
ATOM 3152 C CA . GLU A 1 405 ? -12.82 49.906 2.725 1 97.88 405 GLU A CA 1
ATOM 3153 C C . GLU A 1 405 ? -12.594 49.812 1.217 1 97.88 405 GLU A C 1
ATOM 3155 O O . GLU A 1 405 ? -12.031 48.844 0.72 1 97.88 405 GLU A O 1
ATOM 3160 N N . LYS A 1 406 ? -13 50.812 0.507 1 97.25 406 LYS A N 1
ATOM 3161 C CA . LYS A 1 406 ? -12.945 50.812 -0.952 1 97.25 406 LYS A CA 1
ATOM 3162 C C . LYS A 1 406 ? -11.5 50.75 -1.445 1 97.25 406 LYS A C 1
ATOM 3164 O O . LYS A 1 406 ? -11.195 50.031 -2.395 1 97.25 406 LYS A O 1
ATOM 3169 N N . GLN A 1 407 ? -10.734 51.531 -0.84 1 96.81 407 GLN A N 1
ATOM 3170 C CA . GLN A 1 407 ? -9.32 51.562 -1.211 1 96.81 407 GLN A CA 1
ATOM 3171 C C . GLN A 1 407 ? -8.672 50.188 -1.019 1 96.81 407 GLN A C 1
ATOM 3173 O O . GLN A 1 407 ? -7.965 49.688 -1.905 1 96.81 407 GLN A O 1
ATOM 3178 N N . LEU A 1 408 ? -8.891 49.562 0.071 1 97.19 408 LEU A N 1
ATOM 3179 C CA . LEU A 1 408 ? -8.297 48.281 0.381 1 97.19 408 LEU A CA 1
ATOM 3180 C C . LEU A 1 408 ? -8.836 47.188 -0.552 1 97.19 408 LEU A C 1
ATOM 3182 O O . LEU A 1 408 ? -8.109 46.25 -0.916 1 97.19 408 LEU A O 1
ATOM 3186 N N . ASN A 1 409 ? -10.086 47.25 -0.893 1 97.12 409 ASN A N 1
ATOM 3187 C CA . ASN A 1 409 ? -10.664 46.312 -1.832 1 97.12 409 ASN A CA 1
ATOM 3188 C C . ASN A 1 409 ? -10.031 46.406 -3.215 1 97.12 409 ASN A C 1
ATOM 3190 O O . ASN A 1 409 ? -9.797 45.406 -3.881 1 97.12 409 ASN A O 1
ATOM 3194 N N . ILE A 1 410 ? -9.789 47.625 -3.596 1 96.19 410 ILE A N 1
ATOM 3195 C CA . ILE A 1 410 ? -9.156 47.875 -4.887 1 96.19 410 ILE A CA 1
ATOM 3196 C C . ILE A 1 410 ? -7.75 47.281 -4.887 1 96.19 410 ILE A C 1
ATOM 3198 O O . ILE A 1 410 ? -7.359 46.594 -5.84 1 96.19 410 ILE A O 1
ATOM 3202 N N . ILE A 1 411 ? -7.074 47.469 -3.891 1 95.56 411 ILE A N 1
ATOM 3203 C CA . ILE A 1 411 ? -5.719 46.969 -3.756 1 95.56 411 ILE A CA 1
ATOM 3204 C C . ILE A 1 411 ? -5.738 45.438 -3.766 1 95.56 411 ILE A C 1
ATOM 3206 O O . ILE A 1 411 ? -4.961 44.812 -4.48 1 95.56 411 ILE A O 1
ATOM 3210 N N . ASP A 1 412 ? -6.641 44.875 -3.037 1 94.12 412 ASP A N 1
ATOM 3211 C CA . ASP A 1 412 ? -6.723 43.406 -2.9 1 94.12 412 ASP A CA 1
ATOM 3212 C C . ASP A 1 412 ? -7.176 42.781 -4.203 1 94.12 412 ASP A C 1
ATOM 3214 O O . ASP A 1 412 ? -6.844 41.625 -4.477 1 94.12 412 ASP A O 1
ATOM 3218 N N . ALA A 1 413 ? -7.938 43.406 -4.984 1 92.75 413 ALA A N 1
ATOM 3219 C CA . ALA A 1 413 ? -8.508 42.844 -6.211 1 92.75 413 ALA A CA 1
ATOM 3220 C C . ALA A 1 413 ? -7.414 42.531 -7.234 1 92.75 413 ALA A C 1
ATOM 3222 O O . ALA A 1 413 ? -7.594 41.688 -8.109 1 92.75 413 ALA A O 1
ATOM 3223 N N . GLU A 1 414 ? -6.367 43.219 -7.074 1 91.62 414 GLU A N 1
ATOM 3224 C CA . GLU A 1 414 ? -5.277 42.969 -8.016 1 91.62 414 GLU A CA 1
ATOM 3225 C C . GLU A 1 414 ? -4.746 41.562 -7.902 1 91.62 414 GLU A C 1
ATOM 3227 O O . GLU A 1 414 ? -4.406 40.938 -8.914 1 91.62 414 GLU A O 1
ATOM 3232 N N . LYS A 1 415 ? -4.594 41.062 -6.754 1 84.19 415 LYS A N 1
ATOM 3233 C CA . LYS A 1 415 ? -3.979 39.75 -6.543 1 84.19 415 LYS A CA 1
ATOM 3234 C C . LYS A 1 415 ? -4.965 38.781 -5.902 1 84.19 415 LYS A C 1
ATOM 3236 O O . LYS A 1 415 ? -4.73 37.562 -5.891 1 84.19 415 LYS A O 1
ATOM 3241 N N . GLY A 1 416 ? -5.996 39.281 -5.391 1 85.19 416 GLY A N 1
ATOM 3242 C CA . GLY A 1 416 ? -6.906 38.438 -4.629 1 85.19 416 GLY A CA 1
ATOM 3243 C C . GLY A 1 416 ? -8.359 38.594 -5.039 1 85.19 416 GLY A C 1
ATOM 3244 O O . GLY A 1 416 ? -8.648 38.844 -6.207 1 85.19 416 GLY A O 1
ATOM 3245 N N . ASP A 1 417 ? -9.242 38.375 -4.062 1 87.19 417 ASP A N 1
ATOM 3246 C CA . ASP A 1 417 ? -10.664 38.375 -4.371 1 87.19 417 ASP A CA 1
ATOM 3247 C C . ASP A 1 417 ? -11.281 39.75 -4.082 1 87.19 417 ASP A C 1
ATOM 3249 O O . ASP A 1 417 ? -12.492 39.906 -4.195 1 87.19 417 ASP A O 1
ATOM 3253 N N . GLY A 1 418 ? -10.438 40.688 -3.619 1 91.19 418 GLY A N 1
ATOM 3254 C CA . GLY A 1 418 ? -10.859 42.062 -3.494 1 91.19 418 GLY A CA 1
ATOM 3255 C C . GLY A 1 418 ? -11.82 42.312 -2.344 1 91.19 418 GLY A C 1
ATOM 3256 O O . GLY A 1 418 ? -12.742 43.125 -2.447 1 91.19 418 GLY A O 1
ATOM 3257 N N . ASP A 1 419 ? -11.672 41.562 -1.315 1 92.88 419 ASP A N 1
ATOM 3258 C CA . ASP A 1 419 ? -12.648 41.719 -0.235 1 92.88 419 ASP A CA 1
ATOM 3259 C C . ASP A 1 419 ? -11.953 42.031 1.09 1 92.88 419 ASP A C 1
ATOM 3261 O O . ASP A 1 419 ? -12.578 41.969 2.15 1 92.88 419 ASP A O 1
ATOM 3265 N N . THR A 1 420 ? -10.688 42.312 1.047 1 93.94 420 THR A N 1
ATOM 3266 C CA . THR A 1 420 ? -9.945 42.594 2.27 1 93.94 420 THR A CA 1
ATOM 3267 C C . THR A 1 420 ? -10.562 43.781 3.012 1 93.94 420 THR A C 1
ATOM 3269 O O . THR A 1 420 ? -10.75 43.719 4.227 1 93.94 420 THR A O 1
ATOM 3272 N N . GLY A 1 421 ? -10.852 44.844 2.305 1 96.06 421 GLY A N 1
ATOM 3273 C CA . GLY A 1 421 ? -11.453 46 2.916 1 96.06 421 GLY A CA 1
ATOM 3274 C C . GLY A 1 421 ? -12.805 45.719 3.549 1 96.06 421 GLY A C 1
ATOM 3275 O O . GLY A 1 421 ? -13.086 46.188 4.656 1 96.06 421 GLY A O 1
ATOM 3276 N N . THR A 1 422 ? -13.578 45 2.822 1 96.19 422 THR A N 1
ATOM 3277 C CA . THR A 1 422 ? -14.914 44.656 3.305 1 96.19 422 THR A CA 1
ATOM 3278 C C . THR A 1 422 ? -14.828 43.781 4.555 1 96.19 422 THR A C 1
ATOM 3280 O O . THR A 1 422 ? -15.594 44 5.504 1 96.19 422 THR A O 1
ATOM 3283 N N . ARG A 1 423 ? -13.938 42.875 4.621 1 94.62 423 ARG A N 1
ATOM 3284 C CA . ARG A 1 423 ? -13.773 42 5.777 1 94.62 423 ARG A CA 1
ATOM 3285 C C . ARG A 1 423 ? -13.297 42.812 6.992 1 94.62 423 ARG A C 1
ATOM 3287 O O . ARG A 1 423 ? -13.797 42.594 8.102 1 94.62 423 ARG A O 1
ATOM 3294 N N . LEU A 1 424 ? -12.398 43.656 6.742 1 96.56 424 LEU A N 1
ATOM 3295 C CA . LEU A 1 424 ? -11.875 44.469 7.832 1 96.56 424 LEU A CA 1
ATOM 3296 C C . LEU A 1 424 ? -12.938 45.438 8.344 1 96.56 424 LEU A C 1
ATOM 3298 O O . LEU A 1 424 ? -13.031 45.656 9.555 1 96.56 424 LEU A O 1
ATOM 3302 N N . LYS A 1 425 ? -13.664 46 7.441 1 97.25 425 LYS A N 1
ATOM 3303 C CA . LYS A 1 425 ? -14.758 46.875 7.832 1 97.25 425 LYS A CA 1
ATOM 3304 C C . LYS A 1 425 ? -15.766 46.125 8.711 1 97.25 425 LYS A C 1
ATOM 3306 O O . LYS A 1 425 ? -16.172 46.656 9.75 1 97.25 425 LYS A O 1
ATOM 3311 N N . ASN A 1 426 ? -16.172 45.031 8.25 1 96 426 ASN A N 1
ATOM 3312 C CA . ASN A 1 426 ? -17.141 44.25 9.008 1 96 426 ASN A CA 1
ATOM 3313 C C . ASN A 1 426 ? -16.625 43.938 10.414 1 96 426 ASN A C 1
ATOM 3315 O O . ASN A 1 426 ? -17.375 44.031 11.391 1 96 426 ASN A O 1
ATOM 3319 N N . ALA A 1 427 ? -15.398 43.531 10.508 1 95.94 427 ALA A N 1
ATOM 3320 C CA . ALA A 1 427 ? -14.797 43.25 11.812 1 95.94 427 ALA A CA 1
ATOM 3321 C C . ALA A 1 427 ? -14.766 44.5 12.68 1 95.94 427 ALA A C 1
ATOM 3323 O O . ALA A 1 427 ? -15.039 44.438 13.883 1 95.94 427 ALA A O 1
ATOM 3324 N N . ALA A 1 428 ? -14.391 45.594 12.109 1 97.12 428 ALA A N 1
ATOM 3325 C CA . ALA A 1 428 ? -14.328 46.875 12.82 1 97.12 428 ALA A CA 1
ATOM 3326 C C . ALA A 1 428 ? -15.695 47.281 13.352 1 97.12 428 ALA A C 1
ATOM 3328 O O . ALA A 1 428 ? -15.812 47.75 14.477 1 97.12 428 ALA A O 1
ATOM 3329 N N . GLU A 1 429 ? -16.672 47.062 12.578 1 97.12 429 GLU A N 1
ATOM 3330 C CA . GLU A 1 429 ? -18.031 47.406 12.984 1 97.12 429 GLU A CA 1
ATOM 3331 C C . GLU A 1 429 ? -18.484 46.562 14.164 1 97.12 429 GLU A C 1
ATOM 3333 O O . GLU A 1 429 ? -19.156 47.031 15.078 1 97.12 429 GLU A O 1
ATOM 3338 N N . ILE A 1 430 ? -18.156 45.344 14.109 1 95.69 430 ILE A N 1
ATOM 3339 C CA . ILE A 1 430 ? -18.5 44.438 15.203 1 95.69 430 ILE A CA 1
ATOM 3340 C C . ILE A 1 430 ? -17.766 44.875 16.484 1 95.69 430 ILE A C 1
ATOM 3342 O O . ILE A 1 430 ? -18.359 44.844 17.562 1 95.69 430 ILE A O 1
ATOM 3346 N N . LEU A 1 431 ? -16.547 45.219 16.344 1 95.12 431 LEU A N 1
ATOM 3347 C CA . LEU A 1 431 ? -15.766 45.688 17.5 1 95.12 431 LEU A CA 1
ATOM 3348 C C . LEU A 1 431 ? -16.359 46.938 18.094 1 95.12 431 LEU A C 1
ATOM 3350 O O . LEU A 1 431 ? -16.469 47.062 19.312 1 95.12 431 LEU A O 1
ATOM 3354 N N . LEU A 1 432 ? -16.719 47.875 17.234 1 96.19 432 LEU A N 1
ATOM 3355 C CA . LEU A 1 432 ? -17.312 49.125 17.688 1 96.19 432 LEU A CA 1
ATOM 3356 C C . LEU A 1 432 ? -18.641 48.875 18.406 1 96.19 432 LEU A C 1
ATOM 3358 O O . LEU A 1 432 ? -18.938 49.5 19.406 1 96.19 432 LEU A O 1
ATOM 3362 N N . LYS A 1 433 ? -19.359 47.969 17.875 1 95.62 433 LYS A N 1
ATOM 3363 C CA . LYS A 1 433 ? -20.625 47.594 18.5 1 95.62 433 LYS A CA 1
ATOM 3364 C C . LYS A 1 433 ? -20.406 47 19.891 1 95.62 433 LYS A C 1
ATOM 3366 O O . LYS A 1 433 ? -21.109 47.375 20.844 1 95.62 433 LYS A O 1
ATOM 3371 N N . ARG A 1 434 ? -19.453 46.188 19.984 1 93.56 434 ARG A N 1
ATOM 3372 C CA . ARG A 1 434 ? -19.156 45.562 21.281 1 93.56 434 ARG A CA 1
ATOM 3373 C C . ARG A 1 434 ? -18.641 46.594 22.266 1 93.56 434 ARG A C 1
ATOM 3375 O O . ARG A 1 434 ? -18.891 46.5 23.469 1 93.56 434 ARG A O 1
ATOM 3382 N N . MET A 1 435 ? -17.891 47.531 21.766 1 91.94 435 MET A N 1
ATOM 3383 C CA . MET A 1 435 ? -17.391 48.625 22.609 1 91.94 435 MET A CA 1
ATOM 3384 C C . MET A 1 435 ? -18.531 49.469 23.141 1 91.94 435 MET A C 1
ATOM 3386 O O . MET A 1 435 ? -18.547 49.812 24.328 1 91.94 435 MET A O 1
ATOM 3390 N N . LYS A 1 436 ? -19.438 49.719 22.312 1 92.06 436 LYS A N 1
ATOM 3391 C CA . LYS A 1 436 ? -20.594 50.531 22.703 1 92.06 436 LYS A CA 1
ATOM 3392 C C . LYS A 1 436 ? -21.438 49.812 23.75 1 92.06 436 LYS A C 1
ATOM 3394 O O . LYS A 1 436 ? -22.062 50.469 24.594 1 92.06 436 LYS A O 1
ATOM 3399 N N . GLN A 1 437 ? -21.375 48.531 23.75 1 93.12 437 GLN A N 1
ATOM 3400 C CA . GLN A 1 437 ? -22.156 47.719 24.672 1 93.12 437 GLN A CA 1
ATOM 3401 C C . GLN A 1 437 ? -21.359 47.375 25.938 1 93.12 437 GLN A C 1
ATOM 3403 O O . GLN A 1 437 ? -21.781 46.594 26.766 1 93.12 437 GLN A O 1
ATOM 3408 N N . ASP A 1 438 ? -20.219 47.906 26.047 1 88.94 438 ASP A N 1
ATOM 3409 C CA . ASP A 1 438 ? -19.312 47.688 27.172 1 88.94 438 ASP A CA 1
ATOM 3410 C C . ASP A 1 438 ? -18.984 46.219 27.359 1 88.94 438 ASP A C 1
ATOM 3412 O O . ASP A 1 438 ? -18.922 45.719 28.484 1 88.94 438 ASP A O 1
ATOM 3416 N N . LYS A 1 439 ? -18.828 45.594 26.25 1 88.62 439 LYS A N 1
ATOM 3417 C CA . LYS A 1 439 ? -18.516 44.188 26.281 1 88.62 439 LYS A CA 1
ATOM 3418 C C . LYS A 1 439 ? -17.031 43.938 26.047 1 88.62 439 LYS A C 1
ATOM 3420 O O . LYS A 1 439 ? -16.578 42.781 26.062 1 88.62 439 LYS A O 1
ATOM 3425 N N . LEU A 1 440 ? -16.344 44.969 25.828 1 91 440 LEU A N 1
ATOM 3426 C CA . LEU A 1 440 ? -14.891 44.906 25.703 1 91 440 LEU A CA 1
ATOM 3427 C C . LEU A 1 440 ? -14.203 45.531 26.906 1 91 440 LEU A C 1
ATOM 3429 O O . LEU A 1 440 ? -14.297 46.75 27.109 1 91 440 LEU A O 1
ATOM 3433 N N . ILE A 1 441 ? -13.547 44.719 27.656 1 91.88 441 ILE A N 1
ATOM 3434 C CA . ILE A 1 441 ? -12.883 45.188 28.875 1 91.88 441 ILE A CA 1
ATOM 3435 C C . ILE A 1 441 ? -11.539 45.812 28.5 1 91.88 441 ILE A C 1
ATOM 3437 O O . ILE A 1 441 ? -10.633 45.125 28.016 1 91.88 441 ILE A O 1
ATOM 3441 N N . THR A 1 442 ? -11.375 47.062 28.766 1 93.69 442 THR A N 1
ATOM 3442 C CA . THR A 1 442 ? -10.148 47.781 28.359 1 93.69 442 THR A CA 1
ATOM 3443 C C . THR A 1 442 ? -9.234 47.969 29.562 1 93.69 442 THR A C 1
ATOM 3445 O O . THR A 1 442 ? -8.062 48.312 29.406 1 93.69 442 THR A O 1
ATOM 3448 N N . SER A 1 443 ? -9.727 47.719 30.797 1 94.88 443 SER A N 1
ATOM 3449 C CA . SER A 1 443 ? -8.938 47.906 32 1 94.88 443 SER A CA 1
ATOM 3450 C C . SER A 1 443 ? -7.867 46.844 32.156 1 94.88 443 SER A C 1
ATOM 3452 O O . SER A 1 443 ? -6.906 47 32.906 1 94.88 443 SER A O 1
ATOM 3454 N N . TYR A 1 444 ? -8.102 45.719 31.484 1 95.5 444 TYR A N 1
ATOM 3455 C CA . TYR A 1 444 ? -7.145 44.625 31.516 1 95.5 444 TYR A CA 1
ATOM 3456 C C . TYR A 1 444 ? -6.664 44.312 30.109 1 95.5 444 TYR A C 1
ATOM 3458 O O . TYR A 1 444 ? -7.328 43.562 29.375 1 95.5 444 TYR A O 1
ATOM 3466 N N . PRO A 1 445 ? -5.43 44.719 29.812 1 96.44 445 PRO A N 1
ATOM 3467 C CA . PRO A 1 445 ? -4.922 44.5 28.453 1 96.44 445 PRO A CA 1
ATOM 3468 C C . PRO A 1 445 ? -4.926 43.031 28.047 1 96.44 445 PRO A C 1
ATOM 3470 O O . PRO A 1 445 ? -5.176 42.719 26.891 1 96.44 445 PRO A O 1
ATOM 3473 N N . PHE A 1 446 ? -4.621 42.094 28.969 1 95.25 446 PHE A N 1
ATOM 3474 C CA . PHE A 1 446 ? -4.676 40.688 28.656 1 95.25 446 PHE A CA 1
ATOM 3475 C C . PHE A 1 446 ? -6.059 40.281 28.141 1 95.25 446 PHE A C 1
ATOM 3477 O O . PHE A 1 446 ? -6.184 39.688 27.078 1 95.25 446 PHE A O 1
ATOM 3484 N N . THR A 1 447 ? -7.078 40.625 28.906 1 94.44 447 THR A N 1
ATOM 3485 C CA . THR A 1 447 ? -8.461 40.312 28.578 1 94.44 447 THR A CA 1
ATOM 3486 C C . THR A 1 447 ? -8.883 41 27.281 1 94.44 447 THR A C 1
ATOM 3488 O O . THR A 1 447 ? -9.602 40.438 26.469 1 94.44 447 THR A O 1
ATOM 3491 N N . PHE A 1 448 ? -8.422 42.219 27.203 1 95.38 448 PHE A N 1
ATOM 3492 C CA . PHE A 1 448 ? -8.758 43.031 26.031 1 95.38 448 PHE A CA 1
ATOM 3493 C C . PHE A 1 448 ? -8.227 42.375 24.75 1 95.38 448 PHE A C 1
ATOM 3495 O O . PHE A 1 448 ? -8.977 42.156 23.812 1 95.38 448 PHE A O 1
ATOM 3502 N N . PHE A 1 449 ? -6.957 42.062 24.719 1 96.44 449 PHE A N 1
ATOM 3503 C CA . PHE A 1 449 ? -6.324 41.5 23.516 1 96.44 449 PHE A CA 1
ATOM 3504 C C . PHE A 1 449 ? -6.848 40.094 23.25 1 96.44 449 PHE A C 1
ATOM 3506 O O . PHE A 1 449 ? -6.984 39.688 22.094 1 96.44 449 PHE A O 1
ATOM 3513 N N . GLU A 1 450 ? -7.137 39.344 24.25 1 93.94 450 GLU A N 1
ATOM 3514 C CA . GLU A 1 450 ? -7.746 38.031 24.062 1 93.94 450 GLU A CA 1
ATOM 3515 C C . GLU A 1 450 ? -9.117 38.125 23.391 1 93.94 450 GLU A C 1
ATOM 3517 O O . GLU A 1 450 ? -9.477 37.312 22.547 1 93.94 450 GLU A O 1
ATOM 3522 N N . SER A 1 451 ? -9.867 39.062 23.859 1 93.44 451 SER A N 1
ATOM 3523 C CA . SER A 1 451 ? -11.18 39.312 23.266 1 93.44 451 SER A CA 1
ATOM 3524 C C . SER A 1 451 ? -11.07 39.688 21.797 1 93.44 451 SER A C 1
ATOM 3526 O O . SER A 1 451 ? -11.844 39.219 20.969 1 93.44 451 SER A O 1
ATOM 3528 N N . LEU A 1 452 ? -10.109 40.562 21.531 1 94.81 452 LEU A N 1
ATOM 3529 C CA . LEU A 1 452 ? -9.898 40.938 20.141 1 94.81 452 LEU A CA 1
ATOM 3530 C C . LEU A 1 452 ? -9.555 39.719 19.281 1 94.81 452 LEU A C 1
ATOM 3532 O O . LEU A 1 452 ? -10.047 39.594 18.172 1 94.81 452 LEU A O 1
ATOM 3536 N N . SER A 1 453 ? -8.664 38.938 19.797 1 94.19 453 SER A N 1
ATOM 3537 C CA . SER A 1 453 ? -8.25 37.719 19.094 1 94.19 453 SER A CA 1
ATOM 3538 C C . SER A 1 453 ? -9.445 36.844 18.719 1 94.19 453 SER A C 1
ATOM 3540 O O . SER A 1 453 ? -9.586 36.438 17.578 1 94.19 453 SER A O 1
ATOM 3542 N N . LYS A 1 454 ? -10.32 36.625 19.625 1 90.75 454 LYS A N 1
ATOM 3543 C CA . LYS A 1 454 ? -11.477 35.75 19.422 1 90.75 454 LYS A CA 1
ATOM 3544 C C . LYS A 1 454 ? -12.477 36.375 18.453 1 90.75 454 LYS A C 1
ATOM 3546 O O . LYS A 1 454 ? -13.008 35.688 17.578 1 90.75 454 LYS A O 1
ATOM 3551 N N . ILE A 1 455 ? -12.703 37.625 18.609 1 90.88 455 ILE A N 1
ATOM 3552 C CA . ILE A 1 455 ? -13.664 38.312 17.766 1 90.88 455 ILE A CA 1
ATOM 3553 C C . ILE A 1 455 ? -13.172 38.344 16.328 1 90.88 455 ILE A C 1
ATOM 3555 O O . ILE A 1 455 ? -13.945 38.125 15.391 1 90.88 455 ILE A O 1
ATOM 3559 N N . LEU A 1 456 ? -11.938 38.594 16.125 1 91.31 456 LEU A N 1
ATOM 3560 C CA . LEU A 1 456 ? -11.398 38.719 14.766 1 91.31 456 LEU A CA 1
ATOM 3561 C C . LEU A 1 456 ? -11.336 37.375 14.078 1 91.31 456 LEU A C 1
ATOM 3563 O O . LEU A 1 456 ? -11.492 37.281 12.859 1 91.31 456 LEU A O 1
ATOM 3567 N N . GLU A 1 457 ? -11.078 36.375 14.805 1 88.38 457 GLU A N 1
ATOM 3568 C CA . GLU A 1 457 ? -11.094 35.031 14.219 1 88.38 457 GLU A CA 1
ATOM 3569 C C . GLU A 1 457 ? -12.445 34.719 13.57 1 88.38 457 GLU A C 1
ATOM 3571 O O . GLU A 1 457 ? -12.5 34.219 12.453 1 88.38 457 GLU A O 1
ATOM 3576 N N . SER A 1 458 ? -13.477 35.062 14.219 1 86.12 458 SER A N 1
ATOM 3577 C CA . SER A 1 458 ? -14.82 34.75 13.758 1 86.12 458 SER A CA 1
ATOM 3578 C C . SER A 1 458 ? -15.32 35.75 12.734 1 86.12 458 SER A C 1
ATOM 3580 O O . SER A 1 458 ? -16.047 35.406 11.797 1 86.12 458 SER A O 1
ATOM 3582 N N . SER A 1 459 ? -14.945 37 12.898 1 87.81 459 SER A N 1
ATOM 3583 C CA . SER A 1 459 ? -15.531 38.062 12.094 1 87.81 459 SER A CA 1
ATOM 3584 C C . SER A 1 459 ? -14.758 38.281 10.797 1 87.81 459 SER A C 1
ATOM 3586 O O . SER A 1 459 ? -15.352 38.594 9.758 1 87.81 459 SER A O 1
ATOM 3588 N N . LEU A 1 460 ? -13.477 38.25 10.891 1 87.94 460 LEU A N 1
ATOM 3589 C CA . LEU A 1 460 ? -12.648 38.469 9.711 1 87.94 460 LEU A CA 1
ATOM 3590 C C . LEU A 1 460 ? -12.516 37.156 8.906 1 87.94 460 LEU A C 1
ATOM 3592 O O . LEU A 1 460 ? -12.688 37.188 7.684 1 87.94 460 LEU A O 1
ATOM 3596 N N . GLY A 1 461 ? -12.297 36.156 9.57 1 78.5 461 GLY A N 1
ATOM 3597 C CA . GLY A 1 461 ? -12.133 34.844 8.938 1 78.5 461 GLY A CA 1
ATOM 3598 C C . GLY A 1 461 ? -10.945 34.781 8 1 78.5 461 GLY A C 1
ATOM 3599 O O . GLY A 1 461 ? -10.234 35.781 7.828 1 78.5 461 GLY A O 1
ATOM 3600 N N . GLY A 1 462 ? -10.672 33.562 7.508 1 78.56 462 GLY A N 1
ATOM 3601 C CA . GLY A 1 462 ? -9.633 33.375 6.512 1 78.56 462 GLY A CA 1
ATOM 3602 C C . GLY A 1 462 ? -8.234 33.531 7.07 1 78.56 462 GLY A C 1
ATOM 3603 O O . GLY A 1 462 ? -8.023 33.469 8.281 1 78.56 462 GLY A O 1
ATOM 3604 N N . THR A 1 463 ? -7.328 33.844 6.211 1 84.56 463 THR A N 1
ATOM 3605 C CA . THR A 1 463 ? -5.914 33.938 6.555 1 84.56 463 THR A CA 1
ATOM 3606 C C . THR A 1 463 ? -5.652 35.219 7.363 1 84.56 463 THR A C 1
ATOM 3608 O O . THR A 1 463 ? -4.93 35.188 8.359 1 84.56 463 THR A O 1
ATOM 3611 N N . ILE A 1 464 ? -6.266 36.312 6.973 1 89.38 464 ILE A N 1
ATOM 3612 C CA . ILE A 1 464 ? -6.043 37.594 7.641 1 89.38 464 ILE A CA 1
ATOM 3613 C C . ILE A 1 464 ? -6.602 37.531 9.062 1 89.38 464 ILE A C 1
ATOM 3615 O O . ILE A 1 464 ? -6 38.062 9.992 1 89.38 464 ILE A O 1
ATOM 3619 N N . GLY A 1 465 ? -7.75 36.875 9.195 1 90.69 465 GLY A N 1
ATOM 3620 C CA . GLY A 1 465 ? -8.312 36.688 10.523 1 90.69 465 GLY A CA 1
ATOM 3621 C C . GLY A 1 465 ? -7.43 35.875 11.445 1 90.69 465 GLY A C 1
ATOM 3622 O O . GLY A 1 465 ? -7.262 36.219 12.617 1 90.69 465 GLY A O 1
ATOM 3623 N N . CYS A 1 466 ? -6.914 34.938 10.906 1 91.19 466 CYS A N 1
ATOM 3624 C CA . CYS A 1 466 ? -6.023 34.094 11.688 1 91.19 466 CYS A CA 1
ATOM 3625 C C . CYS A 1 466 ? -4.762 34.844 12.086 1 91.19 466 CYS A C 1
ATOM 3627 O O . CYS A 1 466 ? -4.289 34.719 13.219 1 91.19 466 CYS A O 1
ATOM 3629 N N . ILE A 1 467 ? -4.242 35.594 11.227 1 93.31 467 ILE A N 1
ATOM 3630 C CA . ILE A 1 467 ? -3.023 36.344 11.469 1 93.31 467 ILE A CA 1
ATOM 3631 C C . ILE A 1 467 ? -3.248 37.344 12.609 1 93.31 467 ILE A C 1
ATOM 3633 O O . ILE A 1 467 ? -2.467 37.375 13.562 1 93.31 467 ILE A O 1
ATOM 3637 N N . TYR A 1 468 ? -4.289 38.062 12.539 1 96 468 TYR A N 1
ATOM 3638 C CA . TYR A 1 468 ? -4.574 39.031 13.586 1 96 468 TYR A CA 1
ATOM 3639 C C . TYR A 1 468 ? -4.863 38.344 14.906 1 96 468 TYR A C 1
ATOM 3641 O O . TYR A 1 468 ? -4.508 38.844 15.977 1 96 468 TYR A O 1
ATOM 3649 N N . SER A 1 469 ? -5.516 37.25 14.828 1 95 469 SER A N 1
ATOM 3650 C CA . SER A 1 469 ? -5.781 36.469 16.047 1 95 469 SER A CA 1
ATOM 3651 C C . SER A 1 469 ? -4.488 36.031 16.719 1 95 469 SER A C 1
ATOM 3653 O O . SER A 1 469 ? -4.363 36.125 17.938 1 95 469 SER A O 1
ATOM 3655 N N . ILE A 1 470 ? -3.566 35.656 15.914 1 94.62 470 ILE A N 1
ATOM 3656 C CA . ILE A 1 470 ? -2.268 35.25 16.438 1 94.62 470 ILE A CA 1
ATOM 3657 C C . ILE A 1 470 ? -1.569 36.438 17.078 1 94.62 470 ILE A C 1
ATOM 3659 O O . ILE A 1 470 ? -1.023 36.344 18.188 1 94.62 470 ILE A O 1
ATOM 3663 N N . LEU A 1 471 ? -1.61 37.531 16.406 1 96.31 471 LEU A N 1
ATOM 3664 C CA . LEU A 1 471 ? -0.963 38.75 16.891 1 96.31 471 LEU A CA 1
ATOM 3665 C C . LEU A 1 471 ? -1.516 39.156 18.266 1 96.31 471 LEU A C 1
ATOM 3667 O O . LEU A 1 471 ? -0.751 39.406 19.203 1 96.31 471 LEU A O 1
ATOM 3671 N N . PHE A 1 472 ? -2.801 39.125 18.375 1 96.62 472 PHE A N 1
ATOM 3672 C CA . PHE A 1 472 ? -3.426 39.625 19.594 1 96.62 472 PHE A CA 1
ATOM 3673 C C . PHE A 1 472 ? -3.299 38.594 20.719 1 96.62 472 PHE A C 1
ATOM 3675 O O . PHE A 1 472 ? -3.178 38.969 21.891 1 96.62 472 PHE A O 1
ATOM 3682 N N . GLU A 1 473 ? -3.314 37.375 20.375 1 94.44 473 GLU A N 1
ATOM 3683 C CA . GLU A 1 473 ? -3.074 36.344 21.391 1 94.44 473 GLU A CA 1
ATOM 3684 C C . GLU A 1 473 ? -1.676 36.469 21.984 1 94.44 473 GLU A C 1
ATOM 3686 O O . GLU A 1 473 ? -1.502 36.375 23.203 1 94.44 473 GLU A O 1
ATOM 3691 N N . ALA A 1 474 ? -0.732 36.656 21.125 1 95.62 474 ALA A N 1
ATOM 3692 C CA . ALA A 1 474 ? 0.653 36.781 21.562 1 95.62 474 ALA A CA 1
ATOM 3693 C C . ALA A 1 474 ? 0.857 38.062 22.375 1 95.62 474 ALA A C 1
ATOM 3695 O O . ALA A 1 474 ? 1.613 38.062 23.344 1 95.62 474 ALA A O 1
ATOM 3696 N N . ALA A 1 475 ? 0.211 39.094 21.953 1 96.69 475 ALA A N 1
ATOM 3697 C CA . ALA A 1 475 ? 0.283 40.344 22.688 1 96.69 475 ALA A CA 1
ATOM 3698 C C . ALA A 1 475 ? -0.289 40.188 24.094 1 96.69 475 ALA A C 1
ATOM 3700 O O . ALA A 1 475 ? 0.267 40.719 25.062 1 96.69 475 ALA A O 1
ATOM 3701 N N . ALA A 1 476 ? -1.361 39.531 24.219 1 95.69 476 ALA A N 1
ATOM 3702 C CA . ALA A 1 476 ? -2.041 39.312 25.5 1 95.69 476 ALA A CA 1
ATOM 3703 C C . ALA A 1 476 ? -1.136 38.594 26.484 1 95.69 476 ALA A C 1
ATOM 3705 O O . ALA A 1 476 ? -1.101 38.938 27.672 1 95.69 476 ALA A O 1
ATOM 3706 N N . LYS A 1 477 ? -0.445 37.688 26 1 93.75 477 LYS A N 1
ATOM 3707 C CA . LYS A 1 477 ? 0.386 36.844 26.828 1 93.75 477 LYS A CA 1
ATOM 3708 C C . LYS A 1 477 ? 1.365 37.656 27.672 1 93.75 477 LYS A C 1
ATOM 3710 O O . LYS A 1 477 ? 1.61 37.344 28.844 1 93.75 477 LYS A O 1
ATOM 3715 N N . VAL A 1 478 ? 1.923 38.688 27.125 1 95.5 478 VAL A N 1
ATOM 3716 C CA . VAL A 1 478 ? 2.938 39.5 27.781 1 95.5 478 VAL A CA 1
ATOM 3717 C C . VAL A 1 478 ? 2.346 40.156 29.031 1 95.5 478 VAL A C 1
ATOM 3719 O O . VAL A 1 478 ? 2.99 40.188 30.078 1 95.5 478 VAL A O 1
ATOM 3722 N N . PHE A 1 479 ? 1.127 40.625 28.984 1 95.38 479 PHE A N 1
ATOM 3723 C CA . PHE A 1 479 ? 0.496 41.312 30.094 1 95.38 479 PHE A CA 1
ATOM 3724 C C . PHE A 1 479 ? 0.115 40.344 31.203 1 95.38 479 PHE A C 1
ATOM 3726 O O . PHE A 1 479 ? -0.036 40.75 32.375 1 95.38 479 PHE A O 1
ATOM 3733 N N . ASN A 1 480 ? -0.04 39.125 30.828 1 92.38 480 ASN A N 1
ATOM 3734 C CA . ASN A 1 480 ? -0.399 38.094 31.797 1 92.38 480 ASN A CA 1
ATOM 3735 C C . ASN A 1 480 ? 0.799 37.688 32.656 1 92.38 480 ASN A C 1
ATOM 3737 O O . ASN A 1 480 ? 0.638 37.031 33.688 1 92.38 480 ASN A O 1
ATOM 3741 N N . GLU A 1 481 ? 1.979 38.062 32.25 1 91.94 481 GLU A N 1
ATOM 3742 C CA . GLU A 1 481 ? 3.197 37.688 32.969 1 91.94 481 GLU A CA 1
ATOM 3743 C C . GLU A 1 481 ? 3.404 38.594 34.188 1 91.94 481 GLU A C 1
ATOM 3745 O O . GLU A 1 481 ? 4.215 38.281 35.062 1 91.94 481 GLU A O 1
ATOM 3750 N N . TYR A 1 482 ? 2.633 39.656 34.312 1 92.94 482 TYR A N 1
ATOM 3751 C CA . TYR A 1 482 ? 2.807 40.656 35.375 1 92.94 482 TYR A CA 1
ATOM 3752 C C . TYR A 1 482 ? 1.642 40.594 36.344 1 92.94 482 TYR A C 1
ATOM 3754 O O . TYR A 1 482 ? 0.558 40.094 36.031 1 92.94 482 TYR A O 1
ATOM 3762 N N . SER A 1 483 ? 1.965 41.094 37.562 1 92.25 483 SER A N 1
ATOM 3763 C CA . SER A 1 483 ? 0.917 41.188 38.562 1 92.25 483 SER A CA 1
ATOM 3764 C C . SER A 1 483 ? -0.029 42.344 38.312 1 92.25 483 SER A C 1
ATOM 3766 O O . SER A 1 483 ? 0.319 43.281 37.594 1 92.25 483 SER A O 1
ATOM 3768 N N . GLU A 1 484 ? -1.149 42.281 38.875 1 92.31 484 GLU A N 1
ATOM 3769 C CA . GLU A 1 484 ? -2.197 43.281 38.688 1 92.31 484 GLU A CA 1
ATOM 3770 C C . GLU A 1 484 ? -1.723 44.656 39.125 1 92.31 484 GLU A C 1
ATOM 3772 O O . GLU A 1 484 ? -2.141 45.688 38.562 1 92.31 484 GLU A O 1
ATOM 3777 N N . SER A 1 485 ? -0.812 44.719 40.094 1 92.12 485 SER A N 1
ATOM 3778 C CA . SER A 1 485 ? -0.39 46 40.688 1 92.12 485 SER A CA 1
ATOM 3779 C C . SER A 1 485 ? 0.823 46.562 39.969 1 92.12 485 SER A C 1
ATOM 3781 O O . SER A 1 485 ? 1.259 47.688 40.25 1 92.12 485 SER A O 1
ATOM 3783 N N . THR A 1 486 ? 1.269 45.875 38.938 1 92.88 486 THR A N 1
ATOM 3784 C CA . THR A 1 486 ? 2.438 46.344 38.188 1 92.88 486 THR A CA 1
ATOM 3785 C C . THR A 1 486 ? 2.098 47.625 37.406 1 92.88 486 THR A C 1
ATOM 3787 O O . THR A 1 486 ? 1.033 47.688 36.812 1 92.88 486 THR A O 1
ATOM 3790 N N . GLU A 1 487 ? 2.951 48.625 37.531 1 91.25 487 GLU A N 1
ATOM 3791 C CA . GLU A 1 487 ? 2.76 49.844 36.75 1 91.25 487 GLU A CA 1
ATOM 3792 C C . GLU A 1 487 ? 3.105 49.625 35.281 1 91.25 487 GLU A C 1
ATOM 3794 O O . GLU A 1 487 ? 4.191 49.156 34.969 1 91.25 487 GLU A O 1
ATOM 3799 N N . ILE A 1 488 ? 2.221 49.938 34.438 1 92.31 488 ILE A N 1
ATOM 3800 C CA . ILE A 1 488 ? 2.412 49.75 33 1 92.31 488 ILE A CA 1
ATOM 3801 C C . ILE A 1 488 ? 3.338 50.844 32.469 1 92.31 488 ILE A C 1
ATOM 3803 O O . ILE A 1 488 ? 3.172 52.031 32.781 1 92.31 488 ILE A O 1
ATOM 3807 N N . THR A 1 489 ? 4.344 50.469 31.719 1 90.25 489 THR A N 1
ATOM 3808 C CA . THR A 1 489 ? 5.305 51.375 31.094 1 90.25 489 THR A CA 1
ATOM 3809 C C . THR A 1 489 ? 5.289 51.219 29.578 1 90.25 489 THR A C 1
ATOM 3811 O O . THR A 1 489 ? 4.824 50.188 29.047 1 90.25 489 THR A O 1
ATOM 3814 N N . PRO A 1 490 ? 5.738 52.25 28.875 1 90.69 490 PRO A N 1
ATOM 3815 C CA . PRO A 1 490 ? 5.852 52.125 27.422 1 90.69 490 PRO A CA 1
ATOM 3816 C C . PRO A 1 490 ? 6.691 50.906 27 1 90.69 490 PRO A C 1
ATOM 3818 O O . PRO A 1 490 ? 6.438 50.344 25.938 1 90.69 490 PRO A O 1
ATOM 3821 N N . SER A 1 491 ? 7.59 50.562 27.812 1 92 491 SER A N 1
ATOM 3822 C CA . SER A 1 491 ? 8.445 49.438 27.5 1 92 491 SER A CA 1
ATOM 3823 C C . SER A 1 491 ? 7.645 48.125 27.469 1 92 491 SER A C 1
ATOM 3825 O O . SER A 1 491 ? 7.922 47.25 26.672 1 92 491 SER A O 1
ATOM 3827 N N . ILE A 1 492 ? 6.66 48.031 28.344 1 95.06 492 ILE A N 1
ATOM 3828 C CA . ILE A 1 492 ? 5.824 46.844 28.391 1 95.06 492 ILE A CA 1
ATOM 3829 C C . ILE A 1 492 ? 4.961 46.75 27.141 1 95.06 492 ILE A C 1
ATOM 3831 O O . ILE A 1 492 ? 4.801 45.688 26.547 1 95.06 492 ILE A O 1
ATOM 3835 N N . TRP A 1 493 ? 4.465 47.906 26.734 1 94.69 493 TRP A N 1
ATOM 3836 C CA . TRP A 1 493 ? 3.672 47.938 25.516 1 94.69 493 TRP A CA 1
ATOM 3837 C C . TRP A 1 493 ? 4.512 47.562 24.297 1 94.69 493 TRP A C 1
ATOM 3839 O O . TRP A 1 493 ? 4.051 46.812 23.422 1 94.69 493 TRP A O 1
ATOM 3849 N N . LEU A 1 494 ? 5.699 48.125 24.234 1 95.19 494 LEU A N 1
ATOM 3850 C CA . LEU A 1 494 ? 6.598 47.812 23.125 1 95.19 494 LEU A CA 1
ATOM 3851 C C . LEU A 1 494 ? 6.973 46.344 23.125 1 95.19 494 LEU A C 1
ATOM 3853 O O . LEU A 1 494 ? 7.039 45.719 22.062 1 95.19 494 LEU A O 1
ATOM 3857 N N . ASN A 1 495 ? 7.211 45.812 24.281 1 95.88 495 ASN A N 1
ATOM 3858 C CA . ASN A 1 495 ? 7.504 44.375 24.406 1 95.88 495 ASN A CA 1
ATOM 3859 C C . ASN A 1 495 ? 6.34 43.531 23.922 1 95.88 495 ASN A C 1
ATOM 3861 O O . ASN A 1 495 ? 6.543 42.469 23.297 1 95.88 495 ASN A O 1
ATOM 3865 N N . SER A 1 496 ? 5.113 43.875 24.312 1 96.81 496 SER A N 1
ATOM 3866 C CA . SER A 1 496 ? 3.916 43.156 23.859 1 96.81 496 SER A CA 1
ATOM 3867 C C . SER A 1 496 ? 3.828 43.156 22.328 1 96.81 496 SER A C 1
ATOM 3869 O O . SER A 1 496 ? 3.555 42.094 21.734 1 96.81 496 SER A O 1
ATOM 3871 N N . PHE A 1 497 ? 4.074 44.25 21.719 1 96.44 497 PHE A N 1
ATOM 3872 C CA . PHE A 1 497 ? 4.008 44.375 20.266 1 96.44 497 PHE A CA 1
ATOM 3873 C C . PHE A 1 497 ? 5.105 43.531 19.609 1 96.44 497 PHE A C 1
ATOM 3875 O O . PHE A 1 497 ? 4.887 42.906 18.562 1 96.44 497 PHE A O 1
ATOM 3882 N N . GLU A 1 498 ? 6.262 43.562 20.156 1 95.88 498 GLU A N 1
ATOM 3883 C CA . GLU A 1 498 ? 7.379 42.75 19.672 1 95.88 498 GLU A CA 1
ATOM 3884 C C . GLU A 1 498 ? 7.059 41.25 19.719 1 95.88 498 GLU A C 1
ATOM 3886 O O . GLU A 1 498 ? 7.336 40.531 18.766 1 95.88 498 GLU A O 1
ATOM 3891 N N . CYS A 1 499 ? 6.488 40.844 20.797 1 95.88 499 CYS A N 1
ATOM 3892 C CA . CYS A 1 499 ? 6.113 39.438 20.953 1 95.88 499 CYS A CA 1
ATOM 3893 C C . CYS A 1 499 ? 5.043 39.031 19.953 1 95.88 499 CYS A C 1
ATOM 3895 O O . CYS A 1 499 ? 5.051 37.906 19.438 1 95.88 499 CYS A O 1
ATOM 3897 N N . ALA A 1 500 ? 4.152 39.906 19.719 1 96.31 500 ALA A N 1
ATOM 3898 C CA . ALA A 1 500 ? 3.131 39.688 18.703 1 96.31 500 ALA A CA 1
ATOM 3899 C C . ALA A 1 500 ? 3.762 39.469 17.328 1 96.31 500 ALA A C 1
ATOM 3901 O O . ALA A 1 500 ? 3.393 38.531 16.609 1 96.31 500 ALA A O 1
ATOM 3902 N N . GLY A 1 501 ? 4.711 40.312 16.984 1 95.56 501 GLY A N 1
ATOM 3903 C CA . GLY A 1 501 ? 5.422 40.156 15.719 1 95.56 501 GLY A CA 1
ATOM 3904 C C . GLY A 1 501 ? 6.195 38.844 15.633 1 95.56 501 GLY A C 1
ATOM 3905 O O . GLY A 1 501 ? 6.219 38.219 14.578 1 95.56 501 GLY A O 1
ATOM 3906 N N . GLU A 1 502 ? 6.789 38.5 16.688 1 94.12 502 GLU A N 1
ATOM 3907 C CA . GLU A 1 502 ? 7.555 37.25 16.719 1 94.12 502 GLU A CA 1
ATOM 3908 C C . GLU A 1 502 ? 6.648 36.031 16.531 1 94.12 502 GLU A C 1
ATOM 3910 O O . GLU A 1 502 ? 7.035 35.062 15.898 1 94.12 502 GLU A O 1
ATOM 3915 N N . ALA A 1 503 ? 5.504 36.094 17.172 1 93.19 503 ALA A N 1
ATOM 3916 C CA . ALA A 1 503 ? 4.539 35 17.016 1 93.19 503 ALA A CA 1
ATOM 3917 C C . ALA A 1 503 ? 4.102 34.875 15.555 1 93.19 503 ALA A C 1
ATOM 3919 O O . ALA A 1 503 ? 3.963 33.75 15.039 1 93.19 503 ALA A O 1
ATOM 3920 N N . LEU A 1 504 ? 3.867 35.969 14.969 1 93.19 504 LEU A N 1
ATOM 3921 C CA . LEU A 1 504 ? 3.48 35.969 13.562 1 93.19 504 LEU A CA 1
ATOM 3922 C C . LEU A 1 504 ? 4.602 35.375 12.695 1 93.19 504 LEU A C 1
ATOM 3924 O O . LEU A 1 504 ? 4.34 34.656 11.75 1 93.19 504 LEU A O 1
ATOM 3928 N N . LYS A 1 505 ? 5.797 35.781 12.969 1 91.12 505 LYS A N 1
ATOM 3929 C CA . LYS A 1 505 ? 6.941 35.219 12.242 1 91.12 505 LYS A CA 1
ATOM 3930 C C . LYS A 1 505 ? 7.012 33.719 12.383 1 91.12 505 LYS A C 1
ATOM 3932 O O . LYS A 1 505 ? 7.238 33 11.398 1 91.12 505 LYS A O 1
ATOM 3937 N N . ARG A 1 506 ? 6.762 33.312 13.508 1 86.88 506 ARG A N 1
ATOM 3938 C CA . ARG A 1 506 ? 6.895 31.875 13.836 1 86.88 506 ARG A CA 1
ATOM 3939 C C . ARG A 1 506 ? 5.793 31.062 13.172 1 86.88 506 ARG A C 1
ATOM 3941 O O . ARG A 1 506 ? 6.066 30.031 12.547 1 86.88 506 ARG A O 1
ATOM 3948 N N . TYR A 1 507 ? 4.555 31.516 13.297 1 88.81 507 TYR A N 1
ATOM 3949 C CA . TYR A 1 507 ? 3.42 30.688 12.875 1 88.81 507 TYR A CA 1
ATOM 3950 C C . TYR A 1 507 ? 3.01 31.016 11.445 1 88.81 507 TYR A C 1
ATOM 3952 O O . TYR A 1 507 ? 2.346 30.219 10.789 1 88.81 507 TYR A O 1
ATOM 3960 N N . GLY A 1 508 ? 3.346 32.188 11.047 1 85.25 508 GLY A N 1
ATOM 3961 C CA . GLY A 1 508 ? 3.031 32.562 9.68 1 85.25 508 GLY A CA 1
ATOM 3962 C C . GLY A 1 508 ? 4.125 32.188 8.688 1 85.25 508 GLY A C 1
ATOM 3963 O O . GLY A 1 508 ? 3.938 32.312 7.477 1 85.25 508 GLY A O 1
ATOM 3964 N N . ASN A 1 509 ? 5.164 31.672 9.234 1 80.44 509 ASN A N 1
ATOM 3965 C CA . ASN A 1 509 ? 6.316 31.359 8.398 1 80.44 509 ASN A CA 1
ATOM 3966 C C . ASN A 1 509 ? 6.684 32.531 7.48 1 80.44 509 ASN A C 1
ATOM 3968 O O . ASN A 1 509 ? 6.77 32.344 6.262 1 80.44 509 ASN A O 1
ATOM 3972 N N . VAL A 1 510 ? 6.816 33.688 8.047 1 86.62 510 VAL A N 1
ATOM 3973 C CA . VAL A 1 510 ? 7.102 34.906 7.316 1 86.62 510 VAL A CA 1
ATOM 3974 C C . VAL A 1 510 ? 8.383 35.531 7.855 1 86.62 510 VAL A C 1
ATOM 3976 O O . VAL A 1 510 ? 8.82 35.219 8.961 1 86.62 510 VAL A O 1
ATOM 3979 N N . GLU A 1 511 ? 8.984 36.344 7.016 1 88.31 511 GLU A N 1
ATOM 3980 C CA . GLU A 1 511 ? 10.148 37.125 7.406 1 88.31 511 GLU A CA 1
ATOM 3981 C C . GLU A 1 511 ? 10.125 38.5 6.766 1 88.31 511 GLU A C 1
ATOM 3983 O O . GLU A 1 511 ? 9.344 38.75 5.844 1 88.31 511 GLU A O 1
ATOM 3988 N N . ASP A 1 512 ? 10.953 39.312 7.43 1 92.12 512 ASP A N 1
ATOM 3989 C CA . ASP A 1 512 ? 11.055 40.688 6.879 1 92.12 512 ASP A CA 1
ATOM 3990 C C . ASP A 1 512 ? 11.492 40.625 5.418 1 92.12 512 ASP A C 1
ATOM 3992 O O . ASP A 1 512 ? 12.422 39.906 5.062 1 92.12 512 ASP A O 1
ATOM 3996 N N . GLY A 1 513 ? 10.797 41.312 4.594 1 89.25 513 GLY A N 1
ATOM 3997 C CA . GLY A 1 513 ? 11.141 41.375 3.182 1 89.25 513 GLY A CA 1
ATOM 3998 C C . GLY A 1 513 ? 10.227 40.5 2.324 1 89.25 513 GLY A C 1
ATOM 3999 O O . GLY A 1 513 ? 10.242 40.625 1.096 1 89.25 513 GLY A O 1
ATOM 4000 N N . ASP A 1 514 ? 9.391 39.781 2.867 1 88.5 514 ASP A N 1
ATOM 4001 C CA . ASP A 1 514 ? 8.5 38.875 2.129 1 88.5 514 ASP A CA 1
ATOM 4002 C C . ASP A 1 514 ? 7.371 39.656 1.462 1 88.5 514 ASP A C 1
ATOM 4004 O O . ASP A 1 514 ? 6.676 39.125 0.592 1 88.5 514 ASP A O 1
ATOM 4008 N N . GLY A 1 515 ? 7.203 40.844 1.849 1 89.81 515 GLY A N 1
ATOM 4009 C CA . GLY A 1 515 ? 6.148 41.656 1.274 1 89.81 515 GLY A CA 1
ATOM 4010 C C . GLY A 1 515 ? 4.773 41.344 1.843 1 89.81 515 GLY A C 1
ATOM 4011 O O . GLY A 1 515 ? 3.787 41.312 1.107 1 89.81 515 GLY A O 1
ATOM 4012 N N . THR A 1 516 ? 4.758 41.062 3.164 1 91.94 516 THR A N 1
ATOM 4013 C CA . THR A 1 516 ? 3.516 40.719 3.85 1 91.94 516 THR A CA 1
ATOM 4014 C C . THR A 1 516 ? 3.225 41.75 4.961 1 91.94 516 THR A C 1
ATOM 4016 O O . THR A 1 516 ? 3.977 42.688 5.148 1 91.94 516 THR A O 1
ATOM 4019 N N . MET A 1 517 ? 2.182 41.469 5.672 1 93.81 517 MET A N 1
ATOM 4020 C CA . MET A 1 517 ? 1.793 42.344 6.781 1 93.81 517 MET A CA 1
ATOM 4021 C C . MET A 1 517 ? 2.85 42.312 7.883 1 93.81 517 MET A C 1
ATOM 4023 O O . MET A 1 517 ? 2.893 43.219 8.719 1 93.81 517 MET A O 1
ATOM 4027 N N . TYR A 1 518 ? 3.686 41.344 7.816 1 95 518 TYR A N 1
ATOM 4028 C CA . TYR A 1 518 ? 4.73 41.219 8.828 1 95 518 TYR A CA 1
ATOM 4029 C C . TYR A 1 518 ? 5.754 42.344 8.672 1 95 518 TYR A C 1
ATOM 4031 O O . TYR A 1 518 ? 6.312 42.844 9.664 1 95 518 TYR A O 1
ATOM 4039 N N . ASP A 1 519 ? 5.984 42.844 7.473 1 96.44 519 ASP A N 1
ATOM 4040 C CA . ASP A 1 519 ? 7.047 43.781 7.176 1 96.44 519 ASP A CA 1
ATOM 4041 C C . ASP A 1 519 ? 6.832 45.094 7.938 1 96.44 519 ASP A C 1
ATOM 4043 O O . ASP A 1 519 ? 7.723 45.562 8.664 1 96.44 519 ASP A O 1
ATOM 4047 N N . PRO A 1 520 ? 5.703 45.688 7.773 1 97.81 520 PRO A N 1
ATOM 4048 C CA . PRO A 1 520 ? 5.504 46.938 8.523 1 97.81 520 PRO A CA 1
ATOM 4049 C C . PRO A 1 520 ? 5.492 46.719 10.039 1 97.81 520 PRO A C 1
ATOM 4051 O O . PRO A 1 520 ? 5.922 47.594 10.789 1 97.81 520 PRO A O 1
ATOM 4054 N N . ILE A 1 521 ? 4.996 45.625 10.523 1 97.31 521 ILE A N 1
ATOM 4055 C CA . ILE A 1 521 ? 4.98 45.344 11.953 1 97.31 521 ILE A CA 1
ATOM 4056 C C . ILE A 1 521 ? 6.41 45.219 12.477 1 97.31 521 ILE A C 1
ATOM 4058 O O . ILE A 1 521 ? 6.738 45.781 13.523 1 97.31 521 ILE A O 1
ATOM 4062 N N . TYR A 1 522 ? 7.195 44.562 11.719 1 96.69 522 TYR A N 1
ATOM 4063 C CA . TYR A 1 522 ? 8.602 44.375 12.078 1 96.69 522 TYR A CA 1
ATOM 4064 C C . TYR A 1 522 ? 9.336 45.719 12.055 1 96.69 522 TYR A C 1
ATOM 4066 O O . TYR A 1 522 ? 10.102 46.031 12.977 1 96.69 522 TYR A O 1
ATOM 4074 N N . ALA A 1 523 ? 9.156 46.469 11.047 1 97.5 523 ALA A N 1
ATOM 4075 C CA . ALA A 1 523 ? 9.805 47.781 10.906 1 97.5 523 ALA A CA 1
ATOM 4076 C C . ALA A 1 523 ? 9.438 48.688 12.062 1 97.5 523 ALA A C 1
ATOM 4078 O O . ALA A 1 523 ? 10.289 49.406 12.586 1 97.5 523 ALA A O 1
ATOM 4079 N N . PHE A 1 524 ? 8.227 48.781 12.477 1 97.25 524 PHE A N 1
ATOM 4080 C CA . PHE A 1 524 ? 7.766 49.562 13.609 1 97.25 524 PHE A CA 1
ATOM 4081 C C . PHE A 1 524 ? 8.508 49.188 14.875 1 97.25 524 PHE A C 1
ATOM 4083 O O . PHE A 1 524 ? 9.008 50.062 15.602 1 97.25 524 PHE A O 1
ATOM 4090 N N . THR A 1 525 ? 8.477 47.812 15.109 1 95.94 525 THR A N 1
ATOM 4091 C CA . THR A 1 525 ? 9.07 47.312 16.344 1 95.94 525 THR A CA 1
ATOM 4092 C C . THR A 1 525 ? 10.555 47.656 16.422 1 95.94 525 THR A C 1
ATOM 4094 O O . THR A 1 525 ? 11.039 48.125 17.453 1 95.94 525 THR A O 1
ATOM 4097 N N . GLN A 1 526 ? 11.25 47.5 15.328 1 95.81 526 GLN A N 1
ATOM 4098 C CA . GLN A 1 526 ? 12.68 47.75 15.297 1 95.81 526 GLN A CA 1
ATOM 4099 C C . GLN A 1 526 ? 12.977 49.25 15.5 1 95.81 526 GLN A C 1
ATOM 4101 O O . GLN A 1 526 ? 13.844 49.594 16.297 1 95.81 526 GLN A O 1
ATOM 4106 N N . THR A 1 527 ? 12.273 50.031 14.844 1 96.56 527 THR A N 1
ATOM 4107 C CA . THR A 1 527 ? 12.5 51.469 14.891 1 96.56 527 THR A CA 1
ATOM 4108 C C . THR A 1 527 ? 12.109 52.031 16.266 1 96.56 527 THR A C 1
ATOM 4110 O O . THR A 1 527 ? 12.852 52.812 16.844 1 96.56 527 THR A O 1
ATOM 4113 N N . SER A 1 528 ? 10.938 51.688 16.766 1 95.69 528 SER A N 1
ATOM 4114 C CA . SER A 1 528 ? 10.477 52.188 18.062 1 95.69 528 SER A CA 1
ATOM 4115 C C . SER A 1 528 ? 11.422 51.75 19.188 1 95.69 528 SER A C 1
ATOM 4117 O O . SER A 1 528 ? 11.719 52.531 20.078 1 95.69 528 SER A O 1
ATOM 4119 N N . ARG A 1 529 ? 11.844 50.531 19.109 1 93.75 529 ARG A N 1
ATOM 4120 C CA . ARG A 1 529 ? 12.773 50.031 20.109 1 93.75 529 ARG A CA 1
ATOM 4121 C C . ARG A 1 529 ? 14.094 50.812 20.078 1 93.75 529 ARG A C 1
ATOM 4123 O O . ARG A 1 529 ? 14.609 51.219 21.125 1 93.75 529 ARG A O 1
ATOM 4130 N N . HIS A 1 530 ? 14.609 50.969 18.906 1 94.75 530 HIS A N 1
ATOM 4131 C CA . HIS A 1 530 ? 15.852 51.719 18.734 1 94.75 530 HIS A CA 1
ATOM 4132 C C . HIS A 1 530 ? 15.727 53.125 19.25 1 94.75 530 HIS A C 1
ATOM 4134 O O . HIS A 1 530 ? 16.609 53.594 19.984 1 94.75 530 HIS A O 1
ATOM 4140 N N . GLU A 1 531 ? 14.664 53.781 18.906 1 93.62 531 GLU A N 1
ATOM 4141 C CA . GLU A 1 531 ? 14.438 55.156 19.328 1 93.62 531 GLU A CA 1
ATOM 4142 C C . GLU A 1 531 ? 14.234 55.25 20.844 1 93.62 531 GLU A C 1
ATOM 4144 O O . GLU A 1 531 ? 14.695 56.188 21.484 1 93.62 531 GLU A O 1
ATOM 4149 N N . PHE A 1 532 ? 13.547 54.281 21.359 1 90.44 532 PHE A N 1
ATOM 4150 C CA . PHE A 1 532 ? 13.289 54.25 22.781 1 90.44 532 PHE A CA 1
ATOM 4151 C C . PHE A 1 532 ? 14.586 54.031 23.562 1 90.44 532 PHE A C 1
ATOM 4153 O O . PHE A 1 532 ? 14.812 54.688 24.594 1 90.44 532 PHE A O 1
ATOM 4160 N N . GLU A 1 533 ? 15.414 53.219 23.141 1 90.81 533 GLU A N 1
ATOM 4161 C CA . GLU A 1 533 ? 16.688 52.906 23.797 1 90.81 533 GLU A CA 1
ATOM 4162 C C . GLU A 1 533 ? 17.656 54.094 23.719 1 90.81 533 GLU A C 1
ATOM 4164 O O . GLU A 1 533 ? 18.531 54.25 24.578 1 90.81 533 GLU A O 1
ATOM 4169 N N . GLN A 1 534 ? 17.516 54.906 22.766 1 91.19 534 GLN A N 1
ATOM 4170 C CA . GLN A 1 534 ? 18.344 56.094 22.609 1 91.19 534 GLN A CA 1
ATOM 4171 C C . GLN A 1 534 ? 17.906 57.219 23.562 1 91.19 534 GLN A C 1
ATOM 4173 O O . GLN A 1 534 ? 18.578 58.219 23.688 1 91.19 534 GLN A O 1
ATOM 4178 N N . GLY A 1 535 ? 16.828 57.031 24.25 1 86.31 535 GLY A N 1
ATOM 4179 C CA . GLY A 1 535 ? 16.391 57.969 25.281 1 86.31 535 GLY A CA 1
ATOM 4180 C C . GLY A 1 535 ? 15.344 58.938 24.797 1 86.31 535 GLY A C 1
ATOM 4181 O O . GLY A 1 535 ? 14.992 59.875 25.516 1 86.31 535 GLY A O 1
ATOM 4182 N N . ASN A 1 536 ? 14.859 58.719 23.656 1 85.06 536 ASN A N 1
ATOM 4183 C CA . ASN A 1 536 ? 13.812 59.625 23.141 1 85.06 536 ASN A CA 1
ATOM 4184 C C . ASN A 1 536 ? 12.492 59.406 23.906 1 85.06 536 ASN A C 1
ATOM 4186 O O . ASN A 1 536 ? 12.289 58.375 24.531 1 85.06 536 ASN A O 1
ATOM 4190 N N . ASN A 1 537 ? 11.656 60.469 23.781 1 89.56 537 ASN A N 1
ATOM 4191 C CA . ASN A 1 537 ? 10.328 60.406 24.391 1 89.56 537 ASN A CA 1
ATOM 4192 C C . ASN A 1 537 ? 9.492 59.281 23.75 1 89.56 537 ASN A C 1
ATOM 4194 O O . ASN A 1 537 ? 9.625 59.031 22.547 1 89.56 537 ASN A O 1
ATOM 4198 N N . CYS A 1 538 ? 8.664 58.688 24.516 1 89.44 538 CYS A N 1
ATOM 4199 C CA . CYS A 1 538 ? 7.883 57.531 24.109 1 89.44 538 CYS A CA 1
ATOM 4200 C C . CYS A 1 538 ? 6.977 57.875 22.938 1 89.44 538 CYS A C 1
ATOM 4202 O O . CYS A 1 538 ? 6.82 57.094 22 1 89.44 538 CYS A O 1
ATOM 4204 N N . MET A 1 539 ? 6.43 59.062 22.922 1 91.31 539 MET A N 1
ATOM 4205 C CA . MET A 1 539 ? 5.516 59.469 21.875 1 91.31 539 MET A CA 1
ATOM 4206 C C . MET A 1 539 ? 6.266 59.688 20.562 1 91.31 539 MET A C 1
ATOM 4208 O O . MET A 1 539 ? 5.766 59.375 19.484 1 91.31 539 MET A O 1
ATOM 4212 N N . ASP A 1 540 ? 7.406 60.281 20.688 1 92.81 540 ASP A N 1
ATOM 4213 C CA . ASP A 1 540 ? 8.234 60.5 19.5 1 92.81 540 ASP A CA 1
ATOM 4214 C C . ASP A 1 540 ? 8.695 59.188 18.906 1 92.81 540 ASP A C 1
ATOM 4216 O O . ASP A 1 540 ? 8.703 59 17.688 1 92.81 540 ASP A O 1
ATOM 4220 N N . SER A 1 541 ? 9.094 58.312 19.781 1 94.75 541 SER A N 1
ATOM 4221 C CA . SER A 1 541 ? 9.508 57 19.328 1 94.75 541 SER A CA 1
ATOM 4222 C C . SER A 1 541 ? 8.367 56.25 18.641 1 94.75 541 SER A C 1
ATOM 4224 O O . SER A 1 541 ? 8.562 55.625 17.609 1 94.75 541 SER A O 1
ATOM 4226 N N . PHE A 1 542 ? 7.207 56.344 19.25 1 95.38 542 PHE A N 1
ATOM 4227 C CA . PHE A 1 542 ? 6.004 55.75 18.672 1 95.38 542 PHE A CA 1
ATOM 4228 C C . PHE A 1 542 ? 5.715 56.375 17.297 1 95.38 542 PHE A C 1
ATOM 4230 O O . PHE A 1 542 ? 5.484 55.625 16.328 1 95.38 542 PHE A O 1
ATOM 4237 N N . GLY A 1 543 ? 5.766 57.625 17.188 1 95.62 543 GLY A N 1
ATOM 4238 C CA . GLY A 1 543 ? 5.504 58.312 15.938 1 95.62 543 GLY A CA 1
ATOM 4239 C C . GLY A 1 543 ? 6.48 57.938 14.836 1 95.62 543 GLY A C 1
ATOM 4240 O O . GLY A 1 543 ? 6.086 57.75 13.688 1 95.62 543 GLY A O 1
ATOM 4241 N N . LYS A 1 544 ? 7.715 57.906 15.148 1 96.81 544 LYS A N 1
ATOM 4242 C CA . LYS A 1 544 ? 8.734 57.531 14.18 1 96.81 544 LYS A CA 1
ATOM 4243 C C . LYS A 1 544 ? 8.523 56.094 13.711 1 96.81 544 LYS A C 1
ATOM 4245 O O . LYS A 1 544 ? 8.703 55.781 12.531 1 96.81 544 LYS A O 1
ATOM 4250 N N . GLY A 1 545 ? 8.211 55.25 14.695 1 97.38 545 GLY A N 1
ATOM 4251 C CA . GLY A 1 545 ? 7.902 53.875 14.336 1 97.38 545 GLY A CA 1
ATOM 4252 C C . GLY A 1 545 ? 6.738 53.75 13.375 1 97.38 545 GLY A C 1
ATOM 4253 O O . GLY A 1 545 ? 6.797 53 12.414 1 97.38 545 GLY A O 1
ATOM 4254 N N . VAL A 1 546 ? 5.684 54.5 13.609 1 97.88 546 VAL A N 1
ATOM 4255 C CA . VAL A 1 546 ? 4.492 54.469 12.773 1 97.88 546 VAL A CA 1
ATOM 4256 C C . VAL A 1 546 ? 4.84 54.969 11.367 1 97.88 546 VAL A C 1
ATOM 4258 O O . VAL A 1 546 ? 4.379 54.406 10.375 1 97.88 546 VAL A O 1
ATOM 4261 N N . LYS A 1 547 ? 5.625 55.969 11.297 1 97.81 547 LYS A N 1
ATOM 4262 C CA . LYS A 1 547 ? 6.035 56.5 10.008 1 97.81 547 LYS A CA 1
ATOM 4263 C C . LYS A 1 547 ? 6.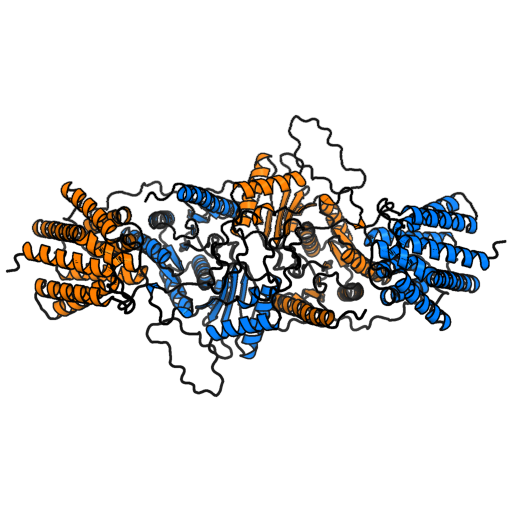789 55.469 9.188 1 97.81 547 LYS A C 1
ATOM 4265 O O . LYS A 1 547 ? 6.508 55.281 8 1 97.81 547 LYS A O 1
ATOM 4270 N N . VAL A 1 548 ? 7.676 54.844 9.812 1 98 548 VAL A N 1
ATOM 4271 C CA . VAL A 1 548 ? 8.477 53.812 9.125 1 98 548 VAL A CA 1
ATOM 4272 C C . VAL A 1 548 ? 7.582 52.656 8.703 1 98 548 VAL A C 1
ATOM 4274 O O . VAL A 1 548 ? 7.789 52.062 7.648 1 98 548 VAL A O 1
ATOM 4277 N N . ALA A 1 549 ? 6.645 52.25 9.555 1 98 549 ALA A N 1
ATOM 4278 C CA . ALA A 1 549 ? 5.719 51.188 9.219 1 98 549 ALA A CA 1
ATOM 4279 C C . ALA A 1 549 ? 4.906 51.531 7.973 1 98 549 ALA A C 1
ATOM 4281 O O . ALA A 1 549 ? 4.703 50.656 7.105 1 98 549 ALA A O 1
ATOM 4282 N N . GLU A 1 550 ? 4.434 52.719 7.875 1 97.5 550 GLU A N 1
ATOM 4283 C CA . GLU A 1 550 ? 3.676 53.156 6.711 1 97.5 550 GLU A CA 1
ATOM 4284 C C . GLU A 1 550 ? 4.531 53.125 5.445 1 97.5 550 GLU A C 1
ATOM 4286 O O . GLU A 1 550 ? 4.062 52.719 4.387 1 97.5 550 GLU A O 1
ATOM 4291 N N . GLU A 1 551 ? 5.723 53.562 5.566 1 97.62 551 GLU A N 1
ATOM 4292 C CA . GLU A 1 551 ? 6.645 53.531 4.438 1 97.62 551 GLU A CA 1
ATOM 4293 C C . GLU A 1 551 ? 6.941 52.094 3.998 1 97.62 551 GLU A C 1
ATOM 4295 O O . GLU A 1 551 ? 6.961 51.812 2.801 1 97.62 551 GLU A O 1
ATOM 4300 N N . THR A 1 552 ? 7.199 51.312 5.016 1 97.81 552 THR A N 1
ATOM 4301 C CA . THR A 1 552 ? 7.512 49.906 4.738 1 97.81 552 THR A CA 1
ATOM 4302 C C . THR A 1 552 ? 6.328 49.219 4.074 1 97.81 552 THR A C 1
ATOM 4304 O O . THR A 1 552 ? 6.512 48.344 3.219 1 97.81 552 THR A O 1
ATOM 4307 N N . ALA A 1 553 ? 5.094 49.531 4.512 1 97.5 553 ALA A N 1
ATOM 4308 C CA . ALA A 1 553 ? 3.898 48.969 3.887 1 97.5 553 ALA A CA 1
ATOM 4309 C C . ALA A 1 553 ? 3.871 49.25 2.391 1 97.5 553 ALA A C 1
ATOM 4311 O O . ALA A 1 553 ? 3.496 48.406 1.585 1 97.5 553 ALA A O 1
ATOM 4312 N N . GLN A 1 554 ? 4.312 50.406 2.01 1 95.44 554 GLN A N 1
ATOM 4313 C CA . GLN A 1 554 ? 4.348 50.812 0.607 1 95.44 554 GLN A CA 1
ATOM 4314 C C . GLN A 1 554 ? 5.422 50.031 -0.157 1 95.44 554 GLN A C 1
ATOM 4316 O O . GLN A 1 554 ? 5.27 49.781 -1.35 1 95.44 554 GLN A O 1
ATOM 4321 N N . LEU A 1 555 ? 6.387 49.656 0.505 1 95.12 555 LEU A N 1
ATOM 4322 C CA . LEU A 1 555 ? 7.516 49 -0.117 1 95.12 555 LEU A CA 1
ATOM 4323 C C . LEU A 1 555 ? 7.18 47.531 -0.394 1 95.12 555 LEU A C 1
ATOM 4325 O O . LEU A 1 555 ? 7.926 46.844 -1.09 1 95.12 555 LEU A O 1
ATOM 4329 N N . THR A 1 556 ? 6.07 47.062 0.083 1 94.06 556 THR A N 1
ATOM 4330 C CA . THR A 1 556 ? 5.676 45.688 -0.174 1 94.06 556 THR A CA 1
ATOM 4331 C C . THR A 1 556 ? 5.172 45.531 -1.605 1 94.06 556 THR A C 1
ATOM 4333 O O . THR A 1 556 ? 4.855 44.406 -2.035 1 94.06 556 THR A O 1
ATOM 4336 N N . LYS A 1 557 ? 5.117 46.562 -2.352 1 93 557 LYS A N 1
ATOM 4337 C CA . LYS A 1 557 ? 4.723 46.5 -3.756 1 93 557 LYS A CA 1
ATOM 4338 C C . LYS A 1 557 ? 5.738 45.719 -4.59 1 93 557 LYS A C 1
ATOM 4340 O O . LYS A 1 557 ? 6.934 46.031 -4.562 1 93 557 LYS A O 1
ATOM 4345 N N . LYS A 1 558 ? 5.23 44.75 -5.266 1 87.44 558 LYS A N 1
ATOM 4346 C CA . LYS A 1 558 ? 6.074 44 -6.184 1 87.44 558 LYS A CA 1
ATOM 4347 C C . LYS A 1 558 ? 6.062 44.625 -7.578 1 87.44 558 LYS A C 1
ATOM 4349 O O . LYS A 1 558 ? 5.109 45.312 -7.949 1 87.44 558 LYS A O 1
ATOM 4354 N N . PRO A 1 559 ? 7.078 44.375 -8.375 1 86.12 559 PRO A N 1
ATOM 4355 C CA . PRO A 1 559 ? 7.219 45.031 -9.672 1 86.12 559 PRO A CA 1
ATOM 4356 C C . PRO A 1 559 ? 6.051 44.75 -10.609 1 86.12 559 PRO A C 1
ATOM 4358 O O . PRO A 1 559 ? 5.625 45.625 -11.367 1 86.12 559 PRO A O 1
ATOM 4361 N N . LYS A 1 560 ? 5.461 43.625 -10.586 1 87.56 560 LYS A N 1
ATOM 4362 C CA . LYS A 1 560 ? 4.418 43.281 -11.539 1 87.56 560 LYS A CA 1
ATOM 4363 C C . LYS A 1 560 ? 3.061 43.812 -11.102 1 87.56 560 LYS A C 1
ATOM 4365 O O . LYS A 1 560 ? 2.107 43.812 -11.883 1 87.56 560 LYS A O 1
ATOM 4370 N N . TYR A 1 561 ? 3.072 44.438 -9.938 1 90.44 561 TYR A N 1
ATOM 4371 C CA . TYR A 1 561 ? 1.784 44.875 -9.406 1 90.44 561 TYR A CA 1
ATOM 4372 C C . TYR A 1 561 ? 1.751 46.406 -9.234 1 90.44 561 TYR A C 1
ATOM 4374 O O . TYR A 1 561 ? 2.797 47.031 -9.109 1 90.44 561 TYR A O 1
ATOM 4382 N N . ARG A 1 562 ? 0.562 46.969 -9.305 1 89.38 562 ARG A N 1
ATOM 4383 C CA . ARG A 1 562 ? 0.361 48.406 -9.203 1 89.38 562 ARG A CA 1
ATOM 4384 C C . ARG A 1 562 ? 0.271 48.844 -7.742 1 89.38 562 ARG A C 1
ATOM 4386 O O . ARG A 1 562 ? 0.533 50.031 -7.418 1 89.38 562 ARG A O 1
ATOM 4393 N N . TYR A 1 563 ? -0.057 47.969 -6.863 1 94.5 563 TYR A N 1
ATOM 4394 C CA . TYR A 1 563 ? -0.324 48.312 -5.473 1 94.5 563 TYR A CA 1
ATOM 4395 C C . TYR A 1 563 ? 0.479 47.438 -4.527 1 94.5 563 TYR A C 1
ATOM 4397 O O . TYR A 1 563 ? 0.909 46.344 -4.902 1 94.5 563 TYR A O 1
ATOM 4405 N N . PRO A 1 564 ? 0.722 48 -3.252 1 95.44 564 PRO A N 1
ATOM 4406 C CA . PRO A 1 564 ? 1.339 47.156 -2.234 1 95.44 564 PRO A CA 1
ATOM 4407 C C . PRO A 1 564 ? 0.401 46.062 -1.737 1 95.44 564 PRO A C 1
ATOM 4409 O O . PRO A 1 564 ? -0.739 45.938 -2.197 1 95.44 564 PRO A O 1
ATOM 4412 N N . ASP A 1 565 ? 0.933 45.219 -0.868 1 93.62 565 ASP A N 1
ATOM 4413 C CA . ASP A 1 565 ? 0.108 44.188 -0.256 1 93.62 565 ASP A CA 1
ATOM 4414 C C . ASP A 1 565 ? -1.035 44.812 0.551 1 93.62 565 ASP A C 1
ATOM 4416 O O . ASP A 1 565 ? -0.821 45.719 1.338 1 93.62 565 ASP A O 1
ATOM 4420 N N . SER A 1 566 ? -2.234 44.375 0.314 1 95 566 SER A N 1
ATOM 4421 C CA . SER A 1 566 ? -3.404 44.969 0.964 1 95 566 SER A CA 1
ATOM 4422 C C . SER A 1 566 ? -3.33 44.812 2.479 1 95 566 SER A C 1
ATOM 4424 O O . SER A 1 566 ? -3.723 45.719 3.223 1 95 566 SER A O 1
ATOM 4426 N N . GLY A 1 567 ? -2.838 43.656 2.949 1 94.94 567 GLY A N 1
ATOM 4427 C CA . GLY A 1 567 ? -2.686 43.438 4.379 1 94.94 567 GLY A CA 1
ATOM 4428 C C . GLY A 1 567 ? -1.661 44.375 5.012 1 94.94 567 GLY A C 1
ATOM 4429 O O . GLY A 1 567 ? -1.886 44.906 6.102 1 94.94 567 GLY A O 1
ATOM 4430 N N . ALA A 1 568 ? -0.559 44.531 4.324 1 96.25 568 ALA A N 1
ATOM 4431 C CA . ALA A 1 568 ? 0.484 45.438 4.801 1 96.25 568 ALA A CA 1
ATOM 4432 C C . ALA A 1 568 ? -0.022 46.875 4.859 1 96.25 568 ALA A C 1
ATOM 4434 O O . ALA A 1 568 ? 0.269 47.594 5.809 1 96.25 568 ALA A O 1
ATOM 4435 N N . HIS A 1 569 ? -0.699 47.219 3.865 1 97.06 569 HIS A N 1
ATOM 4436 C CA . HIS A 1 569 ? -1.258 48.562 3.818 1 97.06 569 HIS A CA 1
ATOM 4437 C C . HIS A 1 569 ? -2.24 48.812 4.965 1 97.06 569 HIS A C 1
ATOM 4439 O O . HIS A 1 569 ? -2.271 49.875 5.555 1 97.06 569 HIS A O 1
ATOM 4445 N N . ALA A 1 570 ? -3.029 47.875 5.203 1 97.62 570 ALA A N 1
ATOM 4446 C CA . ALA A 1 570 ? -3.977 47.938 6.309 1 97.62 570 ALA A CA 1
ATOM 4447 C C . ALA A 1 570 ? -3.254 48.156 7.633 1 97.62 570 ALA A C 1
ATOM 4449 O O . ALA A 1 570 ? -3.734 48.906 8.5 1 97.62 570 ALA A O 1
ATOM 4450 N N . VAL A 1 571 ? -2.137 47.531 7.801 1 97.94 571 VAL A N 1
ATOM 4451 C CA . VAL A 1 571 ? -1.339 47.688 9.016 1 97.94 571 VAL A CA 1
ATOM 4452 C C . VAL A 1 571 ? -0.897 49.156 9.156 1 97.94 571 VAL A C 1
ATOM 4454 O O . VAL A 1 571 ? -0.969 49.719 10.25 1 97.94 571 VAL A O 1
ATOM 4457 N N . GLY A 1 572 ? -0.469 49.688 8.062 1 97.38 572 GLY A N 1
ATOM 4458 C CA . GLY A 1 572 ? -0.11 51.094 8.094 1 97.38 572 GLY A CA 1
ATOM 4459 C C . GLY A 1 572 ? -1.263 52 8.492 1 97.38 572 GLY A C 1
ATOM 4460 O O . GLY A 1 572 ? -1.077 52.969 9.25 1 97.38 572 GLY A O 1
ATOM 4461 N N . ILE A 1 573 ? -2.381 51.688 8 1 97.25 573 ILE A N 1
ATOM 4462 C CA . ILE A 1 573 ? -3.57 52.5 8.234 1 97.25 573 ILE A CA 1
ATOM 4463 C C . ILE A 1 573 ? -3.936 52.469 9.711 1 97.25 573 ILE A C 1
ATOM 4465 O O . ILE A 1 573 ? -4.086 53.531 10.344 1 97.25 573 ILE A O 1
ATOM 4469 N N . TRP A 1 574 ? -4.109 51.281 10.273 1 97.31 574 TRP A N 1
ATOM 4470 C CA . TRP A 1 574 ? -4.602 51.25 11.641 1 97.31 574 TRP A CA 1
ATOM 4471 C C . TRP A 1 574 ? -3.512 51.656 12.625 1 97.31 574 TRP A C 1
ATOM 4473 O O . TRP A 1 574 ? -3.805 52.219 13.688 1 97.31 574 TRP A O 1
ATOM 4483 N N . MET A 1 575 ? -2.242 51.469 12.312 1 97.69 575 MET A N 1
ATOM 4484 C CA . MET A 1 575 ? -1.171 51.938 13.188 1 97.69 575 MET A CA 1
ATOM 4485 C C . MET A 1 575 ? -1.172 53.469 13.273 1 97.69 575 MET A C 1
ATOM 4487 O O . MET A 1 575 ? -1 54.031 14.359 1 97.69 575 MET A O 1
ATOM 4491 N N . ARG A 1 576 ? -1.312 54.062 12.125 1 97.38 576 ARG A N 1
ATOM 4492 C CA . ARG A 1 576 ? -1.401 55.531 12.102 1 97.38 576 ARG A CA 1
ATOM 4493 C C . ARG A 1 576 ? -2.611 56.031 12.891 1 97.38 576 ARG A C 1
ATOM 4495 O O . ARG A 1 576 ? -2.51 56.969 13.664 1 97.38 576 ARG A O 1
ATOM 4502 N N . ALA A 1 577 ? -3.646 55.375 12.703 1 97.44 577 ALA A N 1
ATOM 4503 C CA . ALA A 1 577 ? -4.867 55.781 13.406 1 97.44 577 ALA A CA 1
ATOM 4504 C C . ALA A 1 577 ? -4.699 55.625 14.914 1 97.44 577 ALA A C 1
ATOM 4506 O O . ALA A 1 577 ? -5.148 56.469 15.688 1 97.44 577 ALA A O 1
ATOM 4507 N N . VAL A 1 578 ? -4.125 54.562 15.375 1 97 578 VAL A N 1
ATOM 4508 C CA . VAL A 1 578 ? -3.873 54.344 16.797 1 97 578 VAL A CA 1
ATOM 4509 C C . VAL A 1 578 ? -2.967 55.438 17.344 1 97 578 VAL A C 1
ATOM 4511 O O . VAL A 1 578 ? -3.213 55.969 18.438 1 97 578 VAL A O 1
ATOM 4514 N N . PHE A 1 579 ? -1.925 55.75 16.641 1 96.38 579 PHE A N 1
ATOM 4515 C CA . PHE A 1 579 ? -0.997 56.812 17.047 1 96.38 579 PHE A CA 1
ATOM 4516 C C . PHE A 1 579 ? -1.725 58.125 17.25 1 96.38 579 PHE A C 1
ATOM 4518 O O . PHE A 1 579 ? -1.517 58.812 18.25 1 96.38 579 PHE A O 1
ATOM 4525 N N . GLU A 1 580 ? -2.557 58.438 16.266 1 94.56 580 GLU A N 1
ATOM 4526 C CA . GLU A 1 580 ? -3.311 59.688 16.344 1 94.56 580 GLU A CA 1
ATOM 4527 C C . GLU A 1 580 ? -4.277 59.656 17.531 1 94.56 580 GLU A C 1
ATOM 4529 O O . GLU A 1 580 ? -4.488 60.688 18.188 1 94.56 580 GLU A O 1
ATOM 4534 N N . GLY A 1 581 ? -4.852 58.531 17.75 1 92.88 581 GLY A N 1
ATOM 4535 C CA . GLY A 1 581 ? -5.734 58.406 18.906 1 92.88 581 GLY A CA 1
ATOM 4536 C C . GLY A 1 581 ? -5.02 58.562 20.234 1 92.88 581 GLY A C 1
ATOM 4537 O O . GLY A 1 581 ? -5.527 59.219 21.141 1 92.88 581 GLY A O 1
ATOM 4538 N N . VAL A 1 582 ? -3.869 58 20.344 1 94.06 582 VAL A N 1
ATOM 4539 C CA . VAL A 1 582 ? -3.074 58.094 21.578 1 94.06 582 VAL A CA 1
ATOM 4540 C C . VAL A 1 582 ? -2.596 59.531 21.766 1 94.06 582 VAL A C 1
ATOM 4542 O O . VAL A 1 582 ? -2.637 60.062 22.875 1 94.06 582 VAL A O 1
ATOM 4545 N N . LYS A 1 583 ? -2.137 60.125 20.688 1 90.5 583 LYS A N 1
ATOM 4546 C CA . LYS A 1 583 ? -1.628 61.469 20.734 1 90.5 583 LYS A CA 1
ATOM 4547 C C . LYS A 1 583 ? -2.705 62.469 21.188 1 90.5 583 LYS A C 1
ATOM 4549 O O . LYS A 1 583 ? -2.418 63.406 21.922 1 90.5 583 LYS A O 1
ATOM 4554 N N . LEU A 1 584 ? -3.836 62.25 20.844 1 87.94 584 LEU A N 1
ATOM 4555 C CA . LEU A 1 584 ? -4.941 63.156 21.172 1 87.94 584 LEU A CA 1
ATOM 4556 C C . LEU A 1 584 ? -5.309 63.031 22.641 1 87.94 584 LEU A C 1
ATOM 4558 O O . LEU A 1 584 ? -5.73 64 23.266 1 87.94 584 LEU A O 1
ATOM 4562 N N . ARG A 1 585 ? -5.203 61.906 23.219 1 83.81 585 ARG A N 1
ATOM 4563 C CA . ARG A 1 585 ? -5.68 61.688 24.578 1 83.81 585 ARG A CA 1
ATOM 4564 C C . ARG A 1 585 ? -4.547 61.844 25.594 1 83.81 585 ARG A C 1
ATOM 4566 O O . ARG A 1 585 ? -4.789 62.094 26.766 1 83.81 585 ARG A O 1
ATOM 4573 N N . CYS A 1 586 ? -3.377 61.438 25.188 1 75.56 586 CYS A N 1
ATOM 4574 C CA . CYS A 1 586 ? -2.262 61.531 26.125 1 75.56 586 CYS A CA 1
ATOM 4575 C C . CYS A 1 586 ? -1.587 62.875 26.047 1 75.56 586 CYS A C 1
ATOM 4577 O O . CYS A 1 586 ? -1.235 63.344 24.953 1 75.56 586 CYS A O 1
ATOM 4579 N N . SER A 1 587 ? -2.137 63.969 26.625 1 57.09 587 SER A N 1
ATOM 4580 C CA . SER A 1 587 ? -1.474 65.25 26.703 1 57.09 587 SER A CA 1
ATOM 4581 C C . SER A 1 587 ? -0.011 65.125 27.109 1 57.09 587 SER A C 1
ATOM 4583 O O . SER A 1 587 ? 0.289 64.625 28.219 1 57.09 587 SER A O 1
ATOM 4585 N N . PHE A 1 588 ? 0.744 64.562 26.391 1 45.28 588 PHE A N 1
ATOM 4586 C CA . PHE A 1 588 ? 2.115 64.5 26.875 1 45.28 588 PHE A CA 1
ATOM 4587 C C . PHE A 1 588 ? 2.678 65.938 27.016 1 45.28 588 PHE A C 1
ATOM 4589 O O . PHE A 1 588 ? 2.748 66.688 26.047 1 45.28 588 PHE A O 1
ATOM 4596 N N . ASP A 1 589 ? 2.289 66.625 28.062 1 38.22 589 ASP A N 1
ATOM 4597 C CA . ASP A 1 589 ? 3.236 67.625 28.562 1 38.22 589 ASP A CA 1
ATOM 4598 C C . ASP A 1 589 ? 4.586 66.938 28.875 1 38.22 589 ASP A C 1
ATOM 4600 O O . ASP A 1 589 ? 4.648 65.875 29.438 1 38.22 589 ASP A O 1
ATOM 4604 N N . MET B 1 1 ? -22.812 37.688 -4.828 1 21.53 1 MET B N 1
ATOM 4605 C CA . MET B 1 1 ? -22.797 36.438 -5.559 1 21.53 1 MET B CA 1
ATOM 4606 C C . MET B 1 1 ? -22.828 35.25 -4.598 1 21.53 1 MET B C 1
ATOM 4608 O O . MET B 1 1 ? -22 35.156 -3.686 1 21.53 1 MET B O 1
ATOM 4612 N N . GLN B 1 2 ? -23.969 34.594 -4.477 1 22.25 2 GLN B N 1
ATOM 4613 C CA . GLN B 1 2 ? -24.453 33.562 -3.566 1 22.25 2 GLN B CA 1
ATOM 4614 C C . GLN B 1 2 ? -23.594 32.312 -3.646 1 22.25 2 GLN B C 1
ATOM 4616 O O . GLN B 1 2 ? -23.375 31.781 -4.73 1 22.25 2 GLN B O 1
ATOM 4621 N N . ALA B 1 3 ? -22.641 32.25 -2.734 1 31.84 3 ALA B N 1
ATOM 4622 C CA . ALA B 1 3 ? -21.812 31.047 -2.697 1 31.84 3 ALA B CA 1
ATOM 4623 C C . ALA B 1 3 ? -22.656 29.812 -2.986 1 31.84 3 ALA B C 1
ATOM 4625 O O . ALA B 1 3 ? -23.609 29.516 -2.271 1 31.84 3 ALA B O 1
ATOM 4626 N N . PRO B 1 4 ? -22.75 29.359 -4.238 1 32 4 PRO B N 1
ATOM 4627 C CA . PRO B 1 4 ? -23.781 28.453 -4.746 1 32 4 PRO B CA 1
ATOM 4628 C C . PRO B 1 4 ? -23.953 27.203 -3.883 1 32 4 PRO B C 1
ATOM 4630 O O . PRO B 1 4 ? -23.031 26.812 -3.178 1 32 4 PRO B O 1
ATOM 4633 N N . GLN B 1 5 ? -25.156 26.734 -3.6 1 35.41 5 GLN B N 1
ATOM 4634 C CA . GLN B 1 5 ? -25.766 25.578 -2.941 1 35.41 5 GLN B CA 1
ATOM 4635 C C . GLN B 1 5 ? -24.969 24.297 -3.242 1 35.41 5 GLN B C 1
ATOM 4637 O O . GLN B 1 5 ? -24.984 23.359 -2.451 1 35.41 5 GLN B O 1
ATOM 4642 N N . THR B 1 6 ? -24.438 24.188 -4.391 1 34.91 6 THR B N 1
ATOM 4643 C CA . THR B 1 6 ? -23.688 23.047 -4.902 1 34.91 6 THR B CA 1
ATOM 4644 C C . THR B 1 6 ? -22.391 22.844 -4.113 1 34.91 6 THR B C 1
ATOM 4646 O O . THR B 1 6 ? -21.906 21.719 -3.986 1 34.91 6 THR B O 1
ATOM 4649 N N . GLY B 1 7 ? -21.766 23.891 -3.648 1 34.34 7 GLY B N 1
ATOM 4650 C CA . GLY B 1 7 ? -20.562 23.859 -2.836 1 34.34 7 GLY B CA 1
ATOM 4651 C C . GLY B 1 7 ? -20.781 23.234 -1.474 1 34.34 7 GLY B C 1
ATOM 4652 O O . GLY B 1 7 ? -19.938 22.469 -0.997 1 34.34 7 GLY B O 1
ATOM 4653 N N . LYS B 1 8 ? -21.922 23.594 -0.808 1 40.69 8 LYS B N 1
ATOM 4654 C CA . LYS B 1 8 ? -22.297 23.047 0.496 1 40.69 8 LYS B CA 1
ATOM 4655 C C . LYS B 1 8 ? -22.547 21.547 0.411 1 40.69 8 LYS B C 1
ATOM 4657 O O . LYS B 1 8 ? -22.125 20.781 1.288 1 40.69 8 LYS B O 1
ATOM 4662 N N . LEU B 1 9 ? -23.297 21.141 -0.59 1 37.12 9 LEU B N 1
ATOM 4663 C CA . LEU B 1 9 ? -23.625 19.719 -0.782 1 37.12 9 LEU B CA 1
ATOM 4664 C C . LEU B 1 9 ? -22.375 18.906 -1.043 1 37.12 9 LEU B C 1
ATOM 4666 O O . LEU B 1 9 ? -22.234 17.797 -0.522 1 37.12 9 LEU B O 1
ATOM 4670 N N . LEU B 1 10 ? -21.578 19.484 -1.887 1 40.19 10 LEU B N 1
ATOM 4671 C CA . LEU B 1 10 ? -20.297 18.844 -2.141 1 40.19 10 LEU B CA 1
ATOM 4672 C C . LEU B 1 10 ? -19.453 18.797 -0.869 1 40.19 10 LEU B C 1
ATOM 4674 O O . LEU B 1 10 ? -18.734 17.812 -0.632 1 40.19 10 LEU B O 1
ATOM 4678 N N . ASN B 1 11 ? -19.75 19.812 0.002 1 48.81 11 ASN B N 1
ATOM 4679 C CA . ASN B 1 11 ? -19.031 19.922 1.271 1 48.81 11 ASN B CA 1
ATOM 4680 C C . ASN B 1 11 ? -19.516 18.875 2.275 1 48.81 11 ASN B C 1
ATOM 4682 O O . ASN B 1 11 ? -18.703 18.266 2.975 1 48.81 11 ASN B O 1
ATOM 4686 N N . ASN B 1 12 ? -20.891 18.641 2.332 1 50.69 12 ASN B N 1
ATOM 4687 C CA . ASN B 1 12 ? -21.422 17.641 3.262 1 50.69 12 ASN B CA 1
ATOM 4688 C C . ASN B 1 12 ? -21.062 16.219 2.828 1 50.69 12 ASN B C 1
ATOM 4690 O O . ASN B 1 12 ? -20.781 15.367 3.666 1 50.69 12 ASN B O 1
ATOM 4694 N N . GLN B 1 13 ? -21.141 16.141 1.518 1 55.69 13 GLN B N 1
ATOM 4695 C CA . GLN B 1 13 ? -20.766 14.836 0.977 1 55.69 13 GLN B CA 1
ATOM 4696 C C . GLN B 1 13 ? -19.297 14.555 1.211 1 55.69 13 GLN B C 1
ATOM 4698 O O . GLN B 1 13 ? -18.922 13.43 1.576 1 55.69 13 GLN B O 1
ATOM 4703 N N . GLY B 1 14 ? -18.547 15.602 1.077 1 59.62 14 GLY B N 1
ATOM 4704 C CA . GLY B 1 14 ? -17.125 15.469 1.331 1 59.62 14 GLY B CA 1
ATOM 4705 C C . GLY B 1 14 ? -16.797 15.195 2.787 1 59.62 14 GLY B C 1
ATOM 4706 O O . GLY B 1 14 ? -15.969 14.336 3.09 1 59.62 14 GLY B O 1
ATOM 4707 N N . ARG B 1 15 ? -17.547 15.914 3.646 1 64.06 15 ARG B N 1
ATOM 4708 C CA . ARG B 1 15 ? -17.344 15.727 5.078 1 64.06 15 ARG B CA 1
ATOM 4709 C C . ARG B 1 15 ? -17.734 14.32 5.512 1 64.06 15 ARG B C 1
ATOM 4711 O O . ARG B 1 15 ? -17.047 13.695 6.316 1 64.06 15 ARG B O 1
ATOM 4718 N N . ASN B 1 16 ? -18.672 13.953 4.941 1 73.69 16 ASN B N 1
ATOM 4719 C CA . ASN B 1 16 ? -19.125 12.609 5.281 1 73.69 16 ASN B CA 1
ATOM 4720 C C . ASN B 1 16 ? -18.172 11.539 4.758 1 73.69 16 ASN B C 1
ATOM 4722 O O . ASN B 1 16 ? -17.953 10.523 5.422 1 73.69 16 ASN B O 1
ATOM 4726 N N . LEU B 1 17 ? -17.578 11.93 3.711 1 77.25 17 LEU B N 1
ATOM 4727 C CA . LEU B 1 17 ? -16.656 10.969 3.119 1 77.25 17 LEU B CA 1
ATOM 4728 C C . LEU B 1 17 ? -15.406 10.82 3.977 1 77.25 17 LEU B C 1
ATOM 4730 O O . LEU B 1 17 ? -14.938 9.703 4.203 1 77.25 17 LEU B O 1
ATOM 4734 N N . SER B 1 18 ? -14.922 11.945 4.434 1 82.25 18 SER B N 1
ATOM 4735 C CA . SER B 1 18 ? -13.734 11.914 5.277 1 82.25 18 SER B CA 1
ATOM 4736 C C . SER B 1 18 ? -14.008 11.188 6.59 1 82.25 18 SER B C 1
ATOM 4738 O O . SER B 1 18 ? -13.203 10.359 7.031 1 82.25 18 SER B O 1
ATOM 4740 N N . LYS B 1 19 ? -15.133 11.469 7.125 1 87.38 19 LYS B N 1
ATOM 4741 C CA . LYS B 1 19 ? -15.508 10.844 8.391 1 87.38 19 LYS B CA 1
ATOM 4742 C C . LYS B 1 19 ? -15.672 9.336 8.227 1 87.38 19 LYS B C 1
ATOM 4744 O O . LYS B 1 19 ? -15.195 8.562 9.055 1 87.38 19 LYS B O 1
ATOM 4749 N N . ASN B 1 20 ? -16.328 8.938 7.195 1 87.88 20 ASN B N 1
ATOM 4750 C CA . ASN B 1 20 ? -16.562 7.516 6.973 1 87.88 20 ASN B CA 1
ATOM 4751 C C . ASN B 1 20 ? -15.25 6.777 6.684 1 87.88 20 ASN B C 1
ATOM 4753 O O . ASN B 1 20 ? -15.086 5.617 7.074 1 87.88 20 ASN B O 1
ATOM 4757 N N . SER B 1 21 ? -14.398 7.418 5.98 1 88.75 21 SER B N 1
ATOM 4758 C CA . SER B 1 21 ? -13.078 6.836 5.738 1 88.75 21 SER B CA 1
ATOM 4759 C C . SER B 1 21 ? -12.32 6.629 7.043 1 88.75 21 SER B C 1
ATOM 4761 O O . SER B 1 21 ? -11.703 5.582 7.254 1 88.75 21 SER B O 1
ATOM 4763 N N . LEU B 1 22 ? -12.406 7.633 7.891 1 92.75 22 LEU B N 1
ATOM 4764 C CA . LEU B 1 22 ? -11.727 7.539 9.18 1 92.75 22 LEU B CA 1
ATOM 4765 C C . LEU B 1 22 ? -12.352 6.445 10.039 1 92.75 22 LEU B C 1
ATOM 4767 O O . LEU B 1 22 ? -11.633 5.727 10.742 1 92.75 22 LEU B O 1
ATOM 4771 N N . LEU B 1 23 ? -13.617 6.344 9.977 1 93.31 23 LEU B N 1
ATOM 4772 C CA . LEU B 1 23 ? -14.281 5.281 10.719 1 93.31 23 LEU B CA 1
ATOM 4773 C C . LEU B 1 23 ? -13.891 3.91 10.18 1 93.31 23 LEU B C 1
ATOM 4775 O O . LEU B 1 23 ? -13.766 2.947 10.945 1 93.31 23 LEU B O 1
ATOM 4779 N N . GLY B 1 24 ? -13.734 3.824 8.859 1 93.06 24 GLY B N 1
ATOM 4780 C CA . GLY B 1 24 ? -13.195 2.604 8.289 1 93.06 24 GLY B CA 1
ATOM 4781 C C . GLY B 1 24 ? -11.82 2.246 8.836 1 93.06 24 GLY B C 1
ATOM 4782 O O . GLY B 1 24 ? -11.578 1.094 9.195 1 93.06 24 GLY B O 1
ATOM 4783 N N . LEU B 1 25 ? -10.969 3.246 8.891 1 93.25 25 LEU B N 1
ATOM 4784 C CA . LEU B 1 25 ? -9.633 3.053 9.438 1 93.25 25 LEU B CA 1
ATOM 4785 C C . LEU B 1 25 ? -9.695 2.557 10.875 1 93.25 25 LEU B C 1
ATOM 4787 O O . LEU B 1 25 ? -8.984 1.624 11.25 1 93.25 25 LEU B O 1
ATOM 4791 N N . THR B 1 26 ? -10.594 3.098 11.703 1 94.12 26 THR B N 1
ATOM 4792 C CA . THR B 1 26 ? -10.703 2.713 13.102 1 94.12 26 THR B CA 1
ATOM 4793 C C . THR B 1 26 ? -11.289 1.311 13.234 1 94.12 26 THR B C 1
ATOM 4795 O O . THR B 1 26 ? -11.016 0.604 14.203 1 94.12 26 THR B O 1
ATOM 4798 N N . SER B 1 27 ? -12.109 0.908 12.281 1 92.88 27 SER B N 1
ATOM 4799 C CA . SER B 1 27 ? -12.688 -0.43 12.312 1 92.88 27 SER B CA 1
ATOM 4800 C C . SER B 1 27 ? -11.625 -1.5 12.07 1 92.88 27 SER B C 1
ATOM 4802 O O . SER B 1 27 ? -11.711 -2.602 12.617 1 92.88 27 SER B O 1
ATOM 4804 N N . LEU B 1 28 ? -10.695 -1.145 11.289 1 91.75 28 LEU B N 1
ATOM 4805 C CA . LEU B 1 28 ? -9.633 -2.104 10.984 1 91.75 28 LEU B CA 1
ATOM 4806 C C . LEU B 1 28 ? -8.508 -2.023 12.008 1 91.75 28 LEU B C 1
ATOM 4808 O O . LEU B 1 28 ? -7.82 -3.012 12.258 1 91.75 28 LEU B O 1
ATOM 4812 N N . ASN B 1 29 ? -8.281 -0.857 12.547 1 90.94 29 ASN B N 1
ATOM 4813 C CA . ASN B 1 29 ? -7.34 -0.651 13.648 1 90.94 29 ASN B CA 1
ATOM 4814 C C . ASN B 1 29 ? -8.062 -0.273 14.938 1 90.94 29 ASN B C 1
ATOM 4816 O O . ASN B 1 29 ? -8.219 0.911 15.242 1 90.94 29 ASN B O 1
ATOM 4820 N N . GLN B 1 30 ? -8.375 -1.216 15.742 1 89.25 30 GLN B N 1
ATOM 4821 C CA . GLN B 1 30 ? -9.266 -1.019 16.891 1 89.25 30 GLN B CA 1
ATOM 4822 C C . GLN B 1 30 ? -8.531 -0.377 18.047 1 89.25 30 GLN B C 1
ATOM 4824 O O . GLN B 1 30 ? -9.133 -0.074 19.078 1 89.25 30 GLN B O 1
ATOM 4829 N N . GLU B 1 31 ? -7.266 -0.097 17.891 1 90.69 31 GLU B N 1
ATOM 4830 C CA . GLU B 1 31 ? -6.48 0.573 18.922 1 90.69 31 GLU B CA 1
ATOM 4831 C C . GLU B 1 31 ? -6.684 2.084 18.875 1 90.69 31 GLU B C 1
ATOM 4833 O O . GLU B 1 31 ? -6.297 2.797 19.797 1 90.69 31 GLU B O 1
ATOM 4838 N N . VAL B 1 32 ? -7.289 2.539 17.828 1 94.81 32 VAL B N 1
ATOM 4839 C CA . VAL B 1 32 ? -7.523 3.971 17.672 1 94.81 32 VAL B CA 1
ATOM 4840 C C . VAL B 1 32 ? -9.023 4.242 17.578 1 94.81 32 VAL B C 1
ATOM 4842 O O . VAL B 1 32 ? -9.82 3.316 17.391 1 94.81 32 VAL B O 1
ATOM 4845 N N . ALA B 1 33 ? -9.422 5.438 17.812 1 96.12 33 ALA B N 1
ATOM 4846 C CA . ALA B 1 33 ? -10.82 5.863 17.766 1 96.12 33 ALA B CA 1
ATOM 4847 C C . ALA B 1 33 ? -10.953 7.266 17.188 1 96.12 33 ALA B C 1
ATOM 4849 O O . ALA B 1 33 ? -9.961 7.98 17.031 1 96.12 33 ALA B O 1
ATOM 4850 N N . LEU B 1 34 ? -12.164 7.555 16.75 1 96.62 34 LEU B N 1
ATOM 4851 C CA . LEU B 1 34 ? -12.5 8.883 16.25 1 96.62 34 LEU B CA 1
ATOM 4852 C C . LEU B 1 34 ? -13.258 9.68 17.312 1 96.62 34 LEU B C 1
ATOM 4854 O O . LEU B 1 34 ? -14.258 9.195 17.859 1 96.62 34 LEU B O 1
ATOM 4858 N N . PHE B 1 35 ? -12.797 10.859 17.609 1 95.75 35 PHE B N 1
ATOM 4859 C CA . PHE B 1 35 ? -13.555 11.664 18.562 1 95.75 35 PHE B CA 1
ATOM 4860 C C . PHE B 1 35 ? -14.914 12.047 17.984 1 95.75 35 PHE B C 1
ATOM 4862 O O . PHE B 1 35 ? -15.055 12.203 16.766 1 95.75 35 PHE B O 1
ATOM 4869 N N . ASP B 1 36 ? -15.859 12.32 18.797 1 92.56 36 ASP B N 1
ATOM 4870 C CA . ASP B 1 36 ? -17.234 12.586 18.391 1 92.56 36 ASP B CA 1
ATOM 4871 C C . ASP B 1 36 ? -17.375 14.008 17.859 1 92.56 36 ASP B C 1
ATOM 4873 O O . ASP B 1 36 ? -18.344 14.32 17.156 1 92.56 36 ASP B O 1
ATOM 4877 N N . TYR B 1 37 ? -16.391 14.875 18.094 1 91.56 37 TYR B N 1
ATOM 4878 C CA . TYR B 1 37 ? -16.609 16.281 17.797 1 91.56 37 TYR B CA 1
ATOM 4879 C C . TYR B 1 37 ? -16.047 16.656 16.438 1 91.56 37 TYR B C 1
ATOM 4881 O O . TYR B 1 37 ? -16.375 17.703 15.883 1 91.56 37 TYR B O 1
ATOM 4889 N N . ASP B 1 38 ? -15.133 15.812 15.938 1 93.31 38 ASP B N 1
ATOM 4890 C CA . ASP B 1 38 ? -14.602 16.141 14.617 1 93.31 38 ASP B CA 1
ATOM 4891 C C . ASP B 1 38 ? -13.688 15.023 14.109 1 93.31 38 ASP B C 1
ATOM 4893 O O . ASP B 1 38 ? -13.672 13.922 14.664 1 93.31 38 ASP B O 1
ATOM 4897 N N . ASN B 1 39 ? -12.961 15.312 12.961 1 93.62 39 ASN B N 1
ATOM 4898 C CA . ASN B 1 39 ? -12.055 14.352 12.336 1 93.62 39 ASN B CA 1
ATOM 4899 C C . ASN B 1 39 ? -10.727 14.266 13.086 1 93.62 39 ASN B C 1
ATOM 4901 O O . ASN B 1 39 ? -9.672 14.562 12.516 1 93.62 39 ASN B O 1
ATOM 4905 N N . VAL B 1 40 ? -10.891 13.844 14.289 1 97 40 VAL B N 1
ATOM 4906 C CA . VAL B 1 40 ? -9.719 13.688 15.141 1 97 40 VAL B CA 1
ATOM 4907 C C . VAL B 1 40 ? -9.562 12.219 15.523 1 97 40 VAL B C 1
ATOM 4909 O O . VAL B 1 40 ? -10.367 11.68 16.281 1 97 40 VAL B O 1
ATOM 4912 N N . LEU B 1 41 ? -8.578 11.633 14.984 1 97.12 41 LEU B N 1
ATOM 4913 C CA . LEU B 1 41 ? -8.242 10.258 15.344 1 97.12 41 LEU B CA 1
ATOM 4914 C C . LEU B 1 41 ? -7.297 10.227 16.531 1 97.12 41 LEU B C 1
ATOM 4916 O O . LEU B 1 41 ? -6.352 11.016 16.609 1 97.12 41 LEU B O 1
ATOM 4920 N N . ILE B 1 42 ? -7.551 9.32 17.469 1 97.69 42 ILE B N 1
ATOM 4921 C CA . ILE B 1 42 ? -6.809 9.312 18.719 1 97.69 42 ILE B CA 1
ATOM 4922 C C . ILE B 1 42 ? -6.574 7.871 19.172 1 97.69 42 ILE B C 1
ATOM 4924 O O . ILE B 1 42 ? -7.34 6.969 18.828 1 97.69 42 ILE B O 1
ATOM 4928 N N . GLN B 1 43 ? -5.406 7.637 19.844 1 96.69 43 GLN B N 1
ATOM 4929 C CA . GLN B 1 43 ? -5.219 6.355 20.516 1 96.69 43 GLN B CA 1
ATOM 4930 C C . GLN B 1 43 ? -6.281 6.137 21.594 1 96.69 43 GLN B C 1
ATOM 4932 O O . GLN B 1 43 ? -6.52 7.016 22.422 1 96.69 43 GLN B O 1
ATOM 4937 N N . ARG B 1 44 ? -6.891 4.988 21.594 1 92.88 44 ARG B N 1
ATOM 4938 C CA . ARG B 1 44 ? -7.996 4.711 22.516 1 92.88 44 ARG B CA 1
ATOM 4939 C C . ARG B 1 44 ? -7.551 4.836 23.969 1 92.88 44 ARG B C 1
ATOM 4941 O O . ARG B 1 44 ? -8.328 5.242 24.828 1 92.88 44 ARG B O 1
ATOM 4948 N N . ASN B 1 45 ? -6.344 4.539 24.25 1 92.69 45 ASN B N 1
ATOM 4949 C CA . ASN B 1 45 ? -5.863 4.516 25.625 1 92.69 45 ASN B CA 1
ATOM 4950 C C . ASN B 1 45 ? -5.078 5.777 25.969 1 92.69 45 ASN B C 1
ATOM 4952 O O . ASN B 1 45 ? -4.18 5.746 26.797 1 92.69 45 ASN B O 1
ATOM 4956 N N . TYR B 1 46 ? -5.375 6.895 25.312 1 94.12 46 TYR B N 1
ATOM 4957 C CA . TYR B 1 46 ? -4.574 8.102 25.438 1 94.12 46 TYR B CA 1
ATOM 4958 C C . TYR B 1 46 ? -4.594 8.617 26.875 1 94.12 46 TYR B C 1
ATOM 4960 O O . TYR B 1 46 ? -3.615 9.203 27.344 1 94.12 46 TYR B O 1
ATOM 4968 N N . ILE B 1 47 ? -5.648 8.367 27.656 1 92.19 47 ILE B N 1
ATOM 4969 C CA . ILE B 1 47 ? -5.781 8.875 29.031 1 92.19 47 ILE B CA 1
ATOM 4970 C C . ILE B 1 47 ? -4.793 8.156 29.938 1 92.19 47 ILE B C 1
ATOM 4972 O O . ILE B 1 47 ? -4.293 8.75 30.906 1 92.19 47 ILE B O 1
ATOM 4976 N N . GLU B 1 48 ? -4.555 6.922 29.594 1 91 48 GLU B N 1
ATOM 4977 C CA . GLU B 1 48 ? -3.695 6.094 30.438 1 91 48 GLU B CA 1
ATOM 4978 C C . GLU B 1 48 ? -2.223 6.312 30.094 1 91 48 GLU B C 1
ATOM 4980 O O . GLU B 1 48 ? -1.342 5.973 30.891 1 91 48 GLU B O 1
ATOM 4985 N N . ASN B 1 49 ? -2.002 6.918 29.016 1 88.75 49 ASN B N 1
ATOM 4986 C CA . ASN B 1 49 ? -0.627 7.141 28.578 1 88.75 49 ASN B CA 1
ATOM 4987 C C . ASN B 1 49 ? -0.032 8.391 29.219 1 88.75 49 ASN B C 1
ATOM 4989 O O . ASN B 1 49 ? -0.608 9.477 29.125 1 88.75 49 ASN B O 1
ATOM 4993 N N . GLU B 1 50 ? 1.109 8.242 29.891 1 90.88 50 GLU B N 1
ATOM 4994 C CA . GLU B 1 50 ? 1.709 9.359 30.625 1 90.88 50 GLU B CA 1
ATOM 4995 C C . GLU B 1 50 ? 2.936 9.898 29.891 1 90.88 50 GLU B C 1
ATOM 4997 O O . GLU B 1 50 ? 3.805 10.523 30.516 1 90.88 50 GLU B O 1
ATOM 5002 N N . GLN B 1 51 ? 3.066 9.602 28.703 1 96.56 51 GLN B N 1
ATOM 5003 C CA . GLN B 1 51 ? 4.184 10.109 27.906 1 96.56 51 GLN B CA 1
ATOM 5004 C C . GLN B 1 51 ? 3.809 11.398 27.188 1 96.56 51 GLN B C 1
ATOM 5006 O O . GLN B 1 51 ? 2.646 11.805 27.203 1 96.56 51 GLN B O 1
ATOM 5011 N N . VAL B 1 52 ? 4.848 12.062 26.656 1 98.56 52 VAL B N 1
ATOM 5012 C CA . VAL B 1 52 ? 4.586 13.219 25.812 1 98.56 52 VAL B CA 1
ATOM 5013 C C . VAL B 1 52 ? 3.654 12.82 24.672 1 98.56 52 VAL B C 1
ATOM 5015 O O . VAL B 1 52 ? 3.818 11.758 24.078 1 98.56 52 VAL B O 1
ATOM 5018 N N . ARG B 1 53 ? 2.637 13.547 24.484 1 98.56 53 ARG B N 1
ATOM 5019 C CA . ARG B 1 53 ? 1.689 13.234 23.406 1 98.56 53 ARG B CA 1
ATOM 5020 C C . ARG B 1 53 ? 2.084 13.922 22.109 1 98.56 53 ARG B C 1
ATOM 5022 O O . ARG B 1 53 ? 2.297 15.141 22.078 1 98.56 53 ARG B O 1
ATOM 5029 N N . ILE B 1 54 ? 2.275 13.133 21.078 1 98.81 54 ILE B N 1
ATOM 5030 C CA . ILE B 1 54 ? 2.645 13.641 19.766 1 98.81 54 ILE B CA 1
ATOM 5031 C C . ILE B 1 54 ? 1.388 13.875 18.922 1 98.81 54 ILE B C 1
ATOM 5033 O O . ILE B 1 54 ? 0.6 12.953 18.703 1 98.81 54 ILE B O 1
ATOM 5037 N N . VAL B 1 55 ? 1.201 15.094 18.453 1 98.69 55 VAL B N 1
ATOM 5038 C CA . VAL B 1 55 ? 0.006 15.484 17.703 1 98.69 55 VAL B CA 1
ATOM 5039 C C . VAL B 1 55 ? 0.401 16 16.328 1 98.69 55 VAL B C 1
ATOM 5041 O O . VAL B 1 55 ? 1.401 16.719 16.188 1 98.69 55 VAL B O 1
ATOM 5044 N N . SER B 1 56 ? -0.263 15.617 15.344 1 98.06 56 SER B N 1
ATOM 5045 C CA . SER B 1 56 ? -0.061 16.125 13.992 1 98.06 56 SER B CA 1
ATOM 5046 C C . SER B 1 56 ? -1.382 16.234 13.234 1 98.06 56 SER B C 1
ATOM 5048 O O . SER B 1 56 ? -2.455 16.203 13.844 1 98.06 56 SER B O 1
ATOM 5050 N N . GLY B 1 57 ? -1.374 16.375 12.023 1 94.75 57 GLY B N 1
ATOM 5051 C CA . GLY B 1 57 ? -2.531 16.531 11.156 1 94.75 57 GLY B CA 1
ATOM 5052 C C . GLY B 1 57 ? -2.363 17.609 10.125 1 94.75 57 GLY B C 1
ATOM 5053 O O . GLY B 1 57 ? -1.238 18 9.797 1 94.75 57 GLY B O 1
ATOM 5054 N N . GLY B 1 58 ? -3.461 18.062 9.586 1 92 58 GLY B N 1
ATOM 5055 C CA . GLY B 1 58 ? -3.434 19.109 8.562 1 92 58 GLY B CA 1
ATOM 5056 C C . GLY B 1 58 ? -4.188 18.719 7.305 1 92 58 GLY B C 1
ATOM 5057 O O . GLY B 1 58 ? -5.172 17.984 7.363 1 92 58 GLY B O 1
ATOM 5058 N N . ALA B 1 59 ? -3.764 19.328 6.234 1 85.5 59 ALA B N 1
ATOM 5059 C CA . ALA B 1 59 ? -4.41 19.109 4.941 1 85.5 59 ALA B CA 1
ATOM 5060 C C . ALA B 1 59 ? -4.082 17.734 4.387 1 85.5 59 ALA B C 1
ATOM 5062 O O . ALA B 1 59 ? -4.875 17.141 3.646 1 85.5 59 ALA B O 1
ATOM 5063 N N . TYR B 1 60 ? -2.916 17.266 4.695 1 84.62 60 TYR B N 1
ATOM 5064 C CA . TYR B 1 60 ? -2.543 15.914 4.277 1 84.62 60 TYR B CA 1
ATOM 5065 C C . TYR B 1 60 ? -3.031 14.875 5.285 1 84.62 60 TYR B C 1
ATOM 5067 O O . TYR B 1 60 ? -3.082 15.148 6.484 1 84.62 60 TYR B O 1
ATOM 5075 N N . PHE B 1 61 ? -3.367 13.758 4.797 1 86.12 61 PHE B N 1
ATOM 5076 C CA . PHE B 1 61 ? -3.906 12.68 5.609 1 86.12 61 PHE B CA 1
ATOM 5077 C C . PHE B 1 61 ? -2.797 11.984 6.391 1 86.12 61 PHE B C 1
ATOM 5079 O O . PHE B 1 61 ? -1.922 11.344 5.801 1 86.12 61 PHE B O 1
ATOM 5086 N N . LEU B 1 62 ? -2.773 12.078 7.762 1 92.44 62 LEU B N 1
ATOM 5087 C CA . LEU B 1 62 ? -1.756 11.469 8.609 1 92.44 62 LEU B CA 1
ATOM 5088 C C . LEU B 1 62 ? -2.389 10.523 9.625 1 92.44 62 LEU B C 1
ATOM 5090 O O . LEU B 1 62 ? -1.701 10 10.5 1 92.44 62 LEU B O 1
ATOM 5094 N N . ALA B 1 63 ? -3.68 10.273 9.477 1 93.69 63 ALA B N 1
ATOM 5095 C CA . ALA B 1 63 ? -4.441 9.5 10.453 1 93.69 63 ALA B CA 1
ATOM 5096 C C . ALA B 1 63 ? -3.895 8.086 10.578 1 93.69 63 ALA B C 1
ATOM 5098 O O . ALA B 1 63 ? -3.984 7.469 11.641 1 93.69 63 ALA B O 1
ATOM 5099 N N . GLU B 1 64 ? -3.279 7.586 9.57 1 93.19 64 GLU B N 1
ATOM 5100 C CA . GLU B 1 64 ? -2.77 6.219 9.57 1 93.19 64 GLU B CA 1
ATOM 5101 C C . GLU B 1 64 ? -1.534 6.09 10.453 1 93.19 64 GLU B C 1
ATOM 5103 O O . GLU B 1 64 ? -1.1 4.977 10.758 1 93.19 64 GLU B O 1
ATOM 5108 N N . PHE B 1 65 ? -1.011 7.176 10.938 1 96.31 65 PHE B N 1
ATOM 5109 C CA . PHE B 1 65 ? 0.207 7.137 11.734 1 96.31 65 PHE B CA 1
ATOM 5110 C C . PHE B 1 65 ? -0.115 7.281 13.219 1 96.31 65 PHE B C 1
ATOM 5112 O O . PHE B 1 65 ? 0.79 7.414 14.047 1 96.31 65 PHE B O 1
ATOM 5119 N N . VAL B 1 66 ? -1.42 7.246 13.547 1 97.31 66 VAL B N 1
ATOM 5120 C CA . VAL B 1 66 ? -1.816 7.219 14.953 1 97.31 66 VAL B CA 1
ATOM 5121 C C . VAL B 1 66 ? -1.661 5.805 15.508 1 97.31 66 VAL B C 1
ATOM 5123 O O . VAL B 1 66 ? -2.182 4.848 14.93 1 97.31 66 VAL B O 1
ATOM 5126 N N . GLY B 1 67 ? -0.939 5.684 16.516 1 95.94 67 GLY B N 1
ATOM 5127 C CA . GLY B 1 67 ? -0.669 4.414 17.172 1 95.94 67 GLY B CA 1
ATOM 5128 C C . GLY B 1 67 ? 0.518 4.473 18.125 1 95.94 67 GLY B C 1
ATOM 5129 O O . GLY B 1 67 ? 1.302 5.422 18.078 1 95.94 67 GLY B O 1
ATOM 5130 N N . LYS B 1 68 ? 0.621 3.432 18.953 1 95.44 68 LYS B N 1
ATOM 5131 C CA . LYS B 1 68 ? 1.754 3.35 19.875 1 95.44 68 LYS B CA 1
ATOM 5132 C C . LYS B 1 68 ? 3.078 3.434 19.125 1 95.44 68 LYS B C 1
ATOM 5134 O O . LYS B 1 68 ? 3.271 2.75 18.109 1 95.44 68 LYS B O 1
ATOM 5139 N N . GLY B 1 69 ? 3.963 4.363 19.547 1 96.19 69 GLY B N 1
ATOM 5140 C CA . GLY B 1 69 ? 5.281 4.508 18.953 1 96.19 69 GLY B CA 1
ATOM 5141 C C . GLY B 1 69 ? 5.34 5.586 17.891 1 96.19 69 GLY B C 1
ATOM 5142 O O . GLY B 1 69 ? 6.398 5.844 17.312 1 96.19 69 GLY B O 1
ATOM 5143 N N . MET B 1 70 ? 4.191 6.25 17.641 1 97.25 70 MET B N 1
ATOM 5144 C CA . MET B 1 70 ? 4.152 7.344 16.672 1 97.25 70 MET B CA 1
ATOM 5145 C C . MET B 1 70 ? 3.178 8.43 17.125 1 97.25 70 MET B C 1
ATOM 5147 O O . MET B 1 70 ? 3.336 9.008 18.203 1 97.25 70 MET B O 1
ATOM 5151 N N . LEU B 1 71 ? 2.074 8.672 16.469 1 98.25 71 LEU B N 1
ATOM 5152 C CA . LEU B 1 71 ? 1.173 9.766 16.828 1 98.25 71 LEU B CA 1
ATOM 5153 C C . LEU B 1 71 ? 0.192 9.336 17.906 1 98.25 71 LEU B C 1
ATOM 5155 O O . LEU B 1 71 ? -0.316 8.211 17.875 1 98.25 71 LEU B O 1
ATOM 5159 N N . THR B 1 72 ? -0.021 10.219 18.875 1 98.31 72 THR B N 1
ATOM 5160 C CA . THR B 1 72 ? -1.111 10.055 19.828 1 98.31 72 THR B CA 1
ATOM 5161 C C . THR B 1 72 ? -2.447 10.438 19.203 1 98.31 72 THR B C 1
ATOM 5163 O O . THR B 1 72 ? -3.463 9.781 19.438 1 98.31 72 THR B O 1
ATOM 5166 N N . ALA B 1 73 ? -2.371 11.484 18.438 1 98.38 73 ALA B N 1
ATOM 5167 C CA . ALA B 1 73 ? -3.582 11.969 17.781 1 98.38 73 ALA B CA 1
ATOM 5168 C C . ALA B 1 73 ? -3.252 12.625 16.438 1 98.38 73 ALA B C 1
ATOM 5170 O O . ALA B 1 73 ? -2.154 13.156 16.266 1 98.38 73 ALA B O 1
ATOM 5171 N N . SER B 1 74 ? -4.184 12.555 15.531 1 97.62 74 SER B N 1
ATOM 5172 C CA . SER B 1 74 ? -4.125 13.266 14.258 1 97.62 74 SER B CA 1
ATOM 5173 C C . SER B 1 74 ? -5.398 14.07 14.016 1 97.62 74 SER B C 1
ATOM 5175 O O . SER B 1 74 ? -6.504 13.523 14.094 1 97.62 74 SER B O 1
ATOM 5177 N N . ILE B 1 75 ? -5.25 15.336 13.766 1 97.06 75 ILE B N 1
ATOM 5178 C CA . ILE B 1 75 ? -6.367 16.234 13.477 1 97.06 75 ILE B CA 1
ATOM 5179 C C . ILE B 1 75 ? -6.449 16.484 11.977 1 97.06 75 ILE B C 1
ATOM 5181 O O . ILE B 1 75 ? -5.648 17.234 11.422 1 97.06 75 ILE B O 1
ATOM 5185 N N . GLU B 1 76 ? -7.477 15.898 11.43 1 92.75 76 GLU B N 1
ATOM 5186 C CA . GLU B 1 76 ? -7.594 15.961 9.977 1 92.75 76 GLU B CA 1
ATOM 5187 C C . GLU B 1 76 ? -8.602 17.016 9.547 1 92.75 76 GLU B C 1
ATOM 5189 O O . GLU B 1 76 ? -9.672 17.141 10.141 1 92.75 76 GLU B O 1
ATOM 5194 N N . GLY B 1 77 ? -8.18 17.828 8.555 1 87.75 77 GLY B N 1
ATOM 5195 C CA . GLY B 1 77 ? -9.125 18.766 7.992 1 87.75 77 GLY B CA 1
ATOM 5196 C C . GLY B 1 77 ? -10.062 18.141 6.977 1 87.75 77 GLY B C 1
ATOM 5197 O O . GLY B 1 77 ? -9.875 16.984 6.578 1 87.75 77 GLY B O 1
ATOM 5198 N N . ASP B 1 78 ? -11.062 18.875 6.633 1 78.69 78 ASP B N 1
ATOM 5199 C CA . ASP B 1 78 ? -11.992 18.422 5.613 1 78.69 78 ASP B CA 1
ATOM 5200 C C . ASP B 1 78 ? -11.484 18.75 4.211 1 78.69 78 ASP B C 1
ATOM 5202 O O . ASP B 1 78 ? -10.922 19.812 3.986 1 78.69 78 ASP B O 1
ATOM 5206 N N . ASN B 1 79 ? -11.656 17.859 3.299 1 71.56 79 ASN B N 1
ATOM 5207 C CA . ASN B 1 79 ? -11.359 18.062 1.883 1 71.56 79 ASN B CA 1
ATOM 5208 C C . ASN B 1 79 ? -9.938 18.578 1.671 1 71.56 79 ASN B C 1
ATOM 5210 O O . ASN B 1 79 ? -9.711 19.5 0.889 1 71.56 79 ASN B O 1
ATOM 5214 N N . TYR B 1 80 ? -9.062 18.219 2.541 1 70.31 80 TYR B N 1
ATOM 5215 C CA . TYR B 1 80 ? -7.637 18.469 2.395 1 70.31 80 TYR B CA 1
ATOM 5216 C C . TYR B 1 80 ? -7.301 19.922 2.672 1 70.31 80 TYR B C 1
ATOM 5218 O O . TYR B 1 80 ? -6.391 20.484 2.059 1 70.31 80 TYR B O 1
ATOM 5226 N N . LEU B 1 81 ? -8.164 20.469 3.436 1 81.31 81 LEU B N 1
ATOM 5227 C CA . LEU B 1 81 ? -7.867 21.781 4.008 1 81.31 81 LEU B CA 1
ATOM 5228 C C . LEU B 1 81 ? -7.316 21.641 5.426 1 81.31 81 LEU B C 1
ATOM 5230 O O . LEU B 1 81 ? -7.418 20.578 6.031 1 81.31 81 LEU B O 1
ATOM 5234 N N . ALA B 1 82 ? -6.75 22.672 5.859 1 88.31 82 ALA B N 1
ATOM 5235 C CA . ALA B 1 82 ? -6.27 22.688 7.238 1 88.31 82 ALA B CA 1
ATOM 5236 C C . ALA B 1 82 ? -7.438 22.625 8.227 1 88.31 82 ALA B C 1
ATOM 5238 O O . ALA B 1 82 ? -8.477 23.234 7.996 1 88.31 82 ALA B O 1
ATOM 5239 N N . PRO B 1 83 ? -7.316 21.859 9.289 1 92.25 83 PRO B N 1
ATOM 5240 C CA . PRO B 1 83 ? -8.352 21.906 10.32 1 92.25 83 PRO B CA 1
ATOM 5241 C C . PRO B 1 83 ? -8.461 23.266 10.992 1 92.25 83 PRO B C 1
ATOM 5243 O O . PRO B 1 83 ? -7.492 24.031 11 1 92.25 83 PRO B O 1
ATOM 5246 N N . SER B 1 84 ? -9.633 23.562 11.523 1 91 84 SER B N 1
ATOM 5247 C CA . SER B 1 84 ? -9.828 24.859 12.164 1 91 84 SER B CA 1
ATOM 5248 C C . SER B 1 84 ? -9.031 24.969 13.461 1 91 84 SER B C 1
ATOM 5250 O O . SER B 1 84 ? -8.805 23.969 14.141 1 91 84 SER B O 1
ATOM 5252 N N . SER B 1 85 ? -8.648 26.188 13.789 1 93.06 85 SER B N 1
ATOM 5253 C CA . SER B 1 85 ? -7.91 26.422 15.031 1 93.06 85 SER B CA 1
ATOM 5254 C C . SER B 1 85 ? -8.734 26.016 16.25 1 93.06 85 SER B C 1
ATOM 5256 O O . SER B 1 85 ? -8.18 25.594 17.266 1 93.06 85 SER B O 1
ATOM 5258 N N . LYS B 1 86 ? -10.055 26.109 16.125 1 91.12 86 LYS B N 1
ATOM 5259 C CA . LYS B 1 86 ? -10.953 25.75 17.234 1 91.12 86 LYS B CA 1
ATOM 5260 C C . LYS B 1 86 ? -10.867 24.266 17.547 1 91.12 86 LYS B C 1
ATOM 5262 O O . LYS B 1 86 ? -10.797 23.875 18.719 1 91.12 86 LYS B O 1
ATOM 5267 N N . ILE B 1 87 ? -10.852 23.484 16.484 1 93.56 87 ILE B N 1
ATOM 5268 C CA . ILE B 1 87 ? -10.797 22.047 16.672 1 93.56 87 ILE B CA 1
ATOM 5269 C C . ILE B 1 87 ? -9.422 21.641 17.188 1 93.56 87 ILE B C 1
ATOM 5271 O O . ILE B 1 87 ? -9.312 20.734 18.031 1 93.56 87 ILE B O 1
ATOM 5275 N N . VAL B 1 88 ? -8.383 22.266 16.672 1 96.62 88 VAL B N 1
ATOM 5276 C CA . VAL B 1 88 ? -7.027 21.984 17.141 1 96.62 88 VAL B CA 1
ATOM 5277 C C . VAL B 1 88 ? -6.918 22.312 18.625 1 96.62 88 VAL B C 1
ATOM 5279 O O . VAL B 1 88 ? -6.406 21.516 19.406 1 96.62 88 VAL B O 1
ATOM 5282 N N . LEU B 1 89 ? -7.438 23.484 19.016 1 94.94 89 LEU B N 1
ATOM 5283 C CA . LEU B 1 89 ? -7.367 23.906 20.422 1 94.94 89 LEU B CA 1
ATOM 5284 C C . LEU B 1 89 ? -8.164 22.969 21.312 1 94.94 89 LEU B C 1
ATOM 5286 O O . LEU B 1 89 ? -7.691 22.594 22.391 1 94.94 89 LEU B O 1
ATOM 5290 N N . ARG B 1 90 ? -9.352 22.641 20.859 1 94.75 90 ARG B N 1
ATOM 5291 C CA . ARG B 1 90 ? -10.172 21.719 21.641 1 94.75 90 ARG B CA 1
ATOM 5292 C C . ARG B 1 90 ? -9.438 20.406 21.875 1 94.75 90 ARG B C 1
ATOM 5294 O O . ARG B 1 90 ? -9.492 19.844 22.984 1 94.75 90 ARG B O 1
ATOM 5301 N N . THR B 1 91 ? -8.797 19.906 20.875 1 96.75 91 THR B N 1
ATOM 5302 C CA . THR B 1 91 ? -8.07 18.656 20.969 1 96.75 91 THR B CA 1
ATOM 5303 C C . THR B 1 91 ? -6.887 18.781 21.922 1 96.75 91 THR B C 1
ATOM 5305 O O . THR B 1 91 ? -6.637 17.891 22.734 1 96.75 91 THR B O 1
ATOM 5308 N N . LEU B 1 92 ? -6.137 19.875 21.828 1 96.81 92 LEU B N 1
ATOM 5309 C CA . LEU B 1 92 ? -5.008 20.094 22.719 1 96.81 92 LEU B CA 1
ATOM 5310 C C . LEU B 1 92 ? -5.465 20.156 24.172 1 96.81 92 LEU B C 1
ATOM 5312 O O . LEU B 1 92 ? -4.793 19.641 25.062 1 96.81 92 LEU B O 1
ATOM 5316 N N . ARG B 1 93 ? -6.621 20.812 24.422 1 95.19 93 ARG B N 1
ATOM 5317 C CA . ARG B 1 93 ? -7.184 20.859 25.766 1 95.19 93 ARG B CA 1
ATOM 5318 C C . ARG B 1 93 ? -7.57 19.469 26.25 1 95.19 93 ARG B C 1
ATOM 5320 O O . ARG B 1 93 ? -7.297 19.109 27.391 1 95.19 93 ARG B O 1
ATOM 5327 N N . GLU B 1 94 ? -8.188 18.75 25.312 1 95 94 GLU B N 1
ATOM 5328 C CA . GLU B 1 94 ? -8.578 17.391 25.625 1 95 94 GLU B CA 1
ATOM 5329 C C . GLU B 1 94 ? -7.367 16.547 26.016 1 95 94 GLU B C 1
ATOM 5331 O O . GLU B 1 94 ? -7.402 15.805 27 1 95 94 GLU B O 1
ATOM 5336 N N . LEU B 1 95 ? -6.273 16.625 25.281 1 96.19 95 LEU B N 1
ATOM 5337 C CA . LEU B 1 95 ? -5.074 15.828 25.484 1 96.19 95 LEU B CA 1
ATOM 5338 C C . LEU B 1 95 ? -4.32 16.281 26.734 1 96.19 95 LEU B C 1
ATOM 5340 O O . LEU B 1 95 ? -3.508 15.531 27.281 1 96.19 95 LEU B O 1
ATOM 5344 N N . SER B 1 96 ? -4.578 17.5 27.172 1 94.75 96 SER B N 1
ATOM 5345 C CA . SER B 1 96 ? -3.881 18.062 28.328 1 94.75 96 SER B CA 1
ATOM 5346 C C . SER B 1 96 ? -4.645 17.781 29.625 1 94.75 96 SER B C 1
ATOM 5348 O O . SER B 1 96 ? -4.137 18.031 30.719 1 94.75 96 SER B O 1
ATOM 5350 N N . TYR B 1 97 ? -5.863 17.266 29.453 1 91 97 TYR B N 1
ATOM 5351 C CA . TYR B 1 97 ? -6.672 16.969 30.641 1 91 97 TYR B CA 1
ATOM 5352 C C . TYR B 1 97 ? -5.969 15.969 31.547 1 91 97 TYR B C 1
ATOM 5354 O O . TYR B 1 97 ? -5.699 14.836 31.125 1 91 97 TYR B O 1
ATOM 5362 N N . ASN B 1 98 ? -5.617 16.406 32.75 1 89.25 98 ASN B N 1
ATOM 5363 C CA . ASN B 1 98 ? -4.926 15.594 33.75 1 89.25 98 ASN B CA 1
ATOM 5364 C C . ASN B 1 98 ? -3.617 15.031 33.219 1 89.25 98 ASN B C 1
ATOM 5366 O O . ASN B 1 98 ? -3.303 13.859 33.406 1 89.25 98 ASN B O 1
ATOM 5370 N N . HIS B 1 99 ? -2.939 15.797 32.344 1 93.19 99 HIS B N 1
ATOM 5371 C CA . HIS B 1 99 ? -1.694 15.375 31.719 1 93.19 99 HIS B CA 1
ATOM 5372 C C . HIS B 1 99 ? -0.612 16.438 31.875 1 93.19 99 HIS B C 1
ATOM 5374 O O . HIS B 1 99 ? -0.79 17.578 31.438 1 93.19 99 HIS B O 1
ATOM 5380 N N . ILE B 1 100 ? 0.55 16.031 32.406 1 92.69 100 ILE B N 1
ATOM 5381 C CA . ILE B 1 100 ? 1.526 17.047 32.781 1 92.69 100 ILE B CA 1
ATOM 5382 C C . ILE B 1 100 ? 2.734 16.984 31.844 1 92.69 100 ILE B C 1
ATOM 5384 O O . ILE B 1 100 ? 3.547 17.906 31.797 1 92.69 100 ILE B O 1
ATOM 5388 N N . LYS B 1 101 ? 2.895 15.906 31.031 1 96.56 101 LYS B N 1
ATOM 5389 C CA . LYS B 1 101 ? 4.113 15.695 30.266 1 96.56 101 LYS B CA 1
ATOM 5390 C C . LYS B 1 101 ? 4.121 16.578 29.016 1 96.56 101 LYS B C 1
ATOM 5392 O O . LYS B 1 101 ? 5.172 16.781 28.391 1 96.56 101 LYS B O 1
ATOM 5397 N N . GLY B 1 102 ? 2.93 17.109 28.594 1 97.94 102 GLY B N 1
ATOM 5398 C CA . GLY B 1 102 ? 2.861 18.078 27.516 1 97.94 102 GLY B CA 1
ATOM 5399 C C . GLY B 1 102 ? 2.547 17.469 26.156 1 97.94 102 GLY B C 1
ATOM 5400 O O . GLY B 1 102 ? 2.426 16.25 26.047 1 97.94 102 GLY B O 1
ATOM 5401 N N . ASN B 1 103 ? 2.293 18.344 25.172 1 98.31 103 ASN B N 1
ATOM 5402 C CA . ASN B 1 103 ? 1.959 17.984 23.797 1 98.31 103 ASN B CA 1
ATOM 5403 C C . ASN B 1 103 ? 2.959 18.562 22.797 1 98.31 103 ASN B C 1
ATOM 5405 O O . ASN B 1 103 ? 3.318 19.734 22.891 1 98.31 103 ASN B O 1
ATOM 5409 N N . LEU B 1 104 ? 3.494 17.75 21.938 1 98.81 104 LEU B N 1
ATOM 5410 C CA . LEU B 1 104 ? 4.305 18.219 20.828 1 98.81 104 LEU B CA 1
ATOM 5411 C C . LEU B 1 104 ? 3.516 18.172 19.516 1 98.81 104 LEU B C 1
ATOM 5413 O O . LEU B 1 104 ? 3.107 17.094 19.078 1 98.81 104 LEU B O 1
ATOM 5417 N N . VAL B 1 105 ? 3.293 19.328 18.953 1 98.56 105 VAL B N 1
ATOM 5418 C CA . VAL B 1 105 ? 2.598 19.438 17.672 1 98.56 105 VAL B CA 1
ATOM 5419 C C . VAL B 1 105 ? 3.613 19.5 16.547 1 98.56 105 VAL B C 1
ATOM 5421 O O . VAL B 1 105 ? 4.461 20.406 16.516 1 98.56 105 VAL B O 1
ATOM 5424 N N . ILE B 1 106 ? 3.586 18.547 15.641 1 98.19 106 ILE B N 1
ATOM 5425 C CA . ILE B 1 106 ? 4.457 18.531 14.469 1 98.19 106 ILE B CA 1
ATOM 5426 C C . ILE B 1 106 ? 3.617 18.656 13.195 1 98.19 106 ILE B C 1
ATOM 5428 O O . ILE B 1 106 ? 2.758 17.812 12.938 1 98.19 106 ILE B O 1
ATOM 5432 N N . VAL B 1 107 ? 3.852 19.672 12.414 1 95.56 107 VAL B N 1
ATOM 5433 C CA . VAL B 1 107 ? 3.021 19.891 11.234 1 95.56 107 VAL B CA 1
ATOM 5434 C C . VAL B 1 107 ? 3.908 20.188 10.023 1 95.56 107 VAL B C 1
ATOM 5436 O O . VAL B 1 107 ? 5.016 20.703 10.172 1 95.56 107 VAL B O 1
ATOM 5439 N N . ARG B 1 108 ? 3.402 19.75 8.914 1 92.56 108 ARG B N 1
ATOM 5440 C CA . ARG B 1 108 ? 4.062 20.094 7.664 1 92.56 108 ARG B CA 1
ATOM 5441 C C . ARG B 1 108 ? 3.941 21.594 7.375 1 92.56 108 ARG B C 1
ATOM 5443 O O . ARG B 1 108 ? 2.887 22.188 7.602 1 92.56 108 ARG B O 1
ATOM 5450 N N . ALA B 1 109 ? 5.031 22.125 6.859 1 89 109 ALA B N 1
ATOM 5451 C CA . ALA B 1 109 ? 5.012 23.562 6.562 1 89 109 ALA B CA 1
ATOM 5452 C C . ALA B 1 109 ? 4.078 23.859 5.395 1 89 109 ALA B C 1
ATOM 5454 O O . ALA B 1 109 ? 4.297 23.391 4.277 1 89 109 ALA B O 1
ATOM 5455 N N . ASN B 1 110 ? 3.123 24.516 5.668 1 86 110 ASN B N 1
ATOM 5456 C CA . ASN B 1 110 ? 2.152 25.125 4.77 1 86 110 ASN B CA 1
ATOM 5457 C C . ASN B 1 110 ? 1.378 26.25 5.457 1 86 110 ASN B C 1
ATOM 5459 O O . ASN B 1 110 ? 1.1 26.172 6.656 1 86 110 ASN B O 1
ATOM 5463 N N . SER B 1 111 ? 1.08 27.203 4.75 1 83.06 111 SER B N 1
ATOM 5464 C CA . SER B 1 111 ? 0.533 28.422 5.336 1 83.06 111 SER B CA 1
ATOM 5465 C C . SER B 1 111 ? -0.727 28.125 6.145 1 83.06 111 SER B C 1
ATOM 5467 O O . SER B 1 111 ? -0.861 28.594 7.281 1 83.06 111 SER B O 1
ATOM 5469 N N . GLY B 1 112 ? -1.625 27.344 5.59 1 84.81 112 GLY B N 1
ATOM 5470 C CA . GLY B 1 112 ? -2.879 27.047 6.266 1 84.81 112 GLY B CA 1
ATOM 5471 C C . GLY B 1 112 ? -2.691 26.266 7.559 1 84.81 112 GLY B C 1
ATOM 5472 O O . GLY B 1 112 ? -3.264 26.641 8.594 1 84.81 112 GLY B O 1
ATOM 5473 N N . ASP B 1 113 ? -1.931 25.281 7.535 1 90.5 113 ASP B N 1
ATOM 5474 C CA . ASP B 1 113 ? -1.692 24.453 8.719 1 90.5 113 ASP B CA 1
ATOM 5475 C C . ASP B 1 113 ? -0.933 25.234 9.789 1 90.5 113 ASP B C 1
ATOM 5477 O O . ASP B 1 113 ? -1.288 25.188 10.969 1 90.5 113 ASP B O 1
ATOM 5481 N N . LEU B 1 114 ? 0.058 25.969 9.391 1 91.12 114 LEU B N 1
ATOM 5482 C CA . LEU B 1 114 ? 0.891 26.672 10.359 1 91.12 114 LEU B CA 1
ATOM 5483 C C . LEU B 1 114 ? 0.096 27.766 11.062 1 91.12 114 LEU B C 1
ATOM 5485 O O . LEU B 1 114 ? 0.258 27.984 12.266 1 91.12 114 LEU B O 1
ATOM 5489 N N . LEU B 1 115 ? -0.744 28.391 10.336 1 90 115 LEU B N 1
ATOM 5490 C CA . LEU B 1 115 ? -1.534 29.469 10.93 1 90 115 LEU B CA 1
ATOM 5491 C C . LEU B 1 115 ? -2.57 28.906 11.898 1 90 115 LEU B C 1
ATOM 5493 O O . LEU B 1 115 ? -2.674 29.359 13.039 1 90 115 LEU B O 1
ATOM 5497 N N . ASN B 1 116 ? -3.287 27.906 11.469 1 92.75 116 ASN B N 1
ATOM 5498 C CA . ASN B 1 116 ? -4.355 27.359 12.305 1 92.75 116 ASN B CA 1
ATOM 5499 C C . ASN B 1 116 ? -3.805 26.625 13.523 1 92.75 116 ASN B C 1
ATOM 5501 O O . ASN B 1 116 ? -4.309 26.797 14.633 1 92.75 116 ASN B O 1
ATOM 5505 N N . PHE B 1 117 ? -2.832 25.859 13.328 1 95.25 117 PHE B N 1
ATOM 5506 C CA . PHE B 1 117 ? -2.205 25.188 14.453 1 95.25 117 PHE B CA 1
ATOM 5507 C C . PHE B 1 117 ? -1.476 26.188 15.344 1 95.25 117 PHE B C 1
ATOM 5509 O O . PHE B 1 117 ? -1.476 26.062 16.562 1 95.25 117 PHE B O 1
ATOM 5516 N N . GLY B 1 118 ? -0.815 27.141 14.719 1 93.06 118 GLY B N 1
ATOM 5517 C CA . GLY B 1 118 ? -0.116 28.172 15.469 1 93.06 118 GLY B CA 1
ATOM 5518 C C . GLY B 1 118 ? -1.026 28.953 16.391 1 93.06 118 GLY B C 1
ATOM 5519 O O . GLY B 1 118 ? -0.69 29.172 17.562 1 93.06 118 GLY B O 1
ATOM 5520 N N . LEU B 1 119 ? -2.16 29.359 15.867 1 92.56 119 LEU B N 1
ATOM 5521 C CA . LEU B 1 119 ? -3.129 30.078 16.688 1 92.56 119 LEU B CA 1
ATOM 5522 C C . LEU B 1 119 ? -3.598 29.234 17.859 1 92.56 119 LEU B C 1
ATOM 5524 O O . LEU B 1 119 ? -3.678 29.719 18.984 1 92.56 119 LEU B O 1
ATOM 5528 N N . ALA B 1 120 ? -3.889 28.016 17.578 1 94.81 120 ALA B N 1
ATOM 5529 C CA . ALA B 1 120 ? -4.332 27.094 18.625 1 94.81 120 ALA B CA 1
ATOM 5530 C C . ALA B 1 120 ? -3.258 26.922 19.703 1 94.81 120 ALA B C 1
ATOM 5532 O O . ALA B 1 120 ? -3.559 26.891 20.891 1 94.81 120 ALA B O 1
ATOM 5533 N N . VAL B 1 121 ? -2.055 26.844 19.281 1 94.5 121 VAL B N 1
ATOM 5534 C CA . VAL B 1 121 ? -0.947 26.641 20.203 1 94.5 121 VAL B CA 1
ATOM 5535 C C . VAL B 1 121 ? -0.769 27.875 21.078 1 94.5 121 VAL B C 1
ATOM 5537 O O . VAL B 1 121 ? -0.556 27.781 22.281 1 94.5 121 VAL B O 1
ATOM 5540 N N . GLU B 1 122 ? -0.833 29.094 20.469 1 90.81 122 GLU B N 1
ATOM 5541 C CA . GLU B 1 122 ? -0.732 30.344 21.219 1 90.81 122 GLU B CA 1
ATOM 5542 C C . GLU B 1 122 ? -1.812 30.422 22.297 1 90.81 122 GLU B C 1
ATOM 5544 O O . GLU B 1 122 ? -1.541 30.828 23.422 1 90.81 122 GLU B O 1
ATOM 5549 N N . ARG B 1 123 ? -2.949 30.031 21.922 1 91.06 123 ARG B N 1
ATOM 5550 C CA . ARG B 1 123 ? -4.059 30.047 22.875 1 91.06 123 ARG B CA 1
ATOM 5551 C C . ARG B 1 123 ? -3.854 29.016 23.969 1 91.06 123 ARG B C 1
ATOM 5553 O O . ARG B 1 123 ? -4.16 29.266 25.141 1 91.06 123 ARG B O 1
ATOM 5560 N N . ALA B 1 124 ? -3.371 27.891 23.594 1 93.31 124 ALA B N 1
ATOM 5561 C CA . ALA B 1 124 ? -3.1 26.844 24.578 1 93.31 124 ALA B CA 1
ATOM 5562 C C . ALA B 1 124 ? -2.055 27.297 25.594 1 93.31 124 ALA B C 1
ATOM 5564 O O . ALA B 1 124 ? -2.189 27.031 26.797 1 93.31 124 ALA B O 1
ATOM 5565 N N . VAL B 1 125 ? -1.033 27.938 25.094 1 89.88 125 VAL B N 1
ATOM 5566 C CA . VAL B 1 125 ? 0.015 28.453 25.969 1 89.88 125 VAL B CA 1
ATOM 5567 C C . VAL B 1 125 ? -0.568 29.484 26.922 1 89.88 125 VAL B C 1
ATOM 5569 O O . VAL B 1 125 ? -0.239 29.5 28.125 1 89.88 125 VAL B O 1
ATOM 5572 N N . ASN B 1 126 ? -1.433 30.328 26.391 1 87.44 126 ASN B N 1
ATOM 5573 C CA . ASN B 1 126 ? -2.096 31.328 27.219 1 87.44 126 ASN B CA 1
ATOM 5574 C C . ASN B 1 126 ? -2.98 30.688 28.281 1 87.44 126 ASN B C 1
ATOM 5576 O O . ASN B 1 126 ? -3.211 31.281 29.344 1 87.44 126 ASN B O 1
ATOM 5580 N N . ASP B 1 127 ? -3.414 29.484 27.984 1 87.62 127 ASP B N 1
ATOM 5581 C CA . ASP B 1 127 ? -4.188 28.703 28.938 1 87.62 127 ASP B CA 1
ATOM 5582 C C . ASP B 1 127 ? -3.271 27.953 29.906 1 87.62 127 ASP B C 1
ATOM 5584 O O . ASP B 1 127 ? -3.729 27.109 30.672 1 87.62 127 ASP B O 1
ATOM 5588 N N . ASN B 1 128 ? -1.968 28.188 29.844 1 89.06 128 ASN B N 1
ATOM 5589 C CA . ASN B 1 128 ? -0.931 27.578 30.672 1 89.06 128 ASN B CA 1
ATOM 5590 C C . ASN B 1 128 ? -0.78 26.094 30.391 1 89.06 128 ASN B C 1
ATOM 5592 O O . ASN B 1 128 ? -0.559 25.297 31.312 1 89.06 128 ASN B O 1
ATOM 5596 N N . LEU B 1 129 ? -1.107 25.703 29.219 1 94.31 129 LEU B N 1
ATOM 5597 C CA . LEU B 1 129 ? -0.855 24.328 28.797 1 94.31 129 LEU B CA 1
ATOM 5598 C C . LEU B 1 129 ? 0.565 24.172 28.266 1 94.31 129 LEU B C 1
ATOM 5600 O O . LEU B 1 129 ? 1.126 25.125 27.703 1 94.31 129 LEU B O 1
ATOM 5604 N N . ARG B 1 130 ? 1.127 23.031 28.469 1 96.44 130 ARG B N 1
ATOM 5605 C CA . ARG B 1 130 ? 2.471 22.75 27.984 1 96.44 130 ARG B CA 1
ATOM 5606 C C . ARG B 1 130 ? 2.428 22.219 26.562 1 96.44 130 ARG B C 1
ATOM 5608 O O . ARG B 1 130 ? 2.201 21.016 26.344 1 96.44 130 ARG B O 1
ATOM 5615 N N . VAL B 1 131 ? 2.648 23.109 25.609 1 97.19 131 VAL B N 1
ATOM 5616 C CA . VAL B 1 131 ? 2.553 22.734 24.203 1 97.19 131 VAL B CA 1
ATOM 5617 C C . VAL B 1 131 ? 3.697 23.375 23.422 1 97.19 131 VAL B C 1
ATOM 5619 O O . VAL B 1 131 ? 4.07 24.531 23.688 1 97.19 131 VAL B O 1
ATOM 5622 N N . LYS B 1 132 ? 4.328 22.656 22.516 1 96.56 132 LYS B N 1
ATOM 5623 C CA . LYS B 1 132 ? 5.301 23.156 21.547 1 96.56 132 LYS B CA 1
ATOM 5624 C C . LYS B 1 132 ? 4.902 22.781 20.125 1 96.56 132 LYS B C 1
ATOM 5626 O O . LYS B 1 132 ? 4.254 21.75 19.906 1 96.56 132 LYS B O 1
ATOM 5631 N N . LEU B 1 133 ? 5.234 23.641 19.188 1 96.31 133 LEU B N 1
ATOM 5632 C CA . LEU B 1 133 ? 4.941 23.391 17.781 1 96.31 133 LEU B CA 1
ATOM 5633 C C . LEU B 1 133 ? 6.223 23.312 16.969 1 96.31 133 LEU B C 1
ATOM 5635 O O . LEU B 1 133 ? 7.113 24.156 17.125 1 96.31 133 LEU B O 1
ATOM 5639 N N . LEU B 1 134 ? 6.387 22.297 16.172 1 95.94 134 LEU B N 1
ATOM 5640 C CA . LEU B 1 134 ? 7.535 22.109 15.281 1 95.94 134 LEU B CA 1
ATOM 5641 C C . LEU B 1 134 ? 7.09 22.016 13.828 1 95.94 134 LEU B C 1
ATOM 5643 O O . LEU B 1 134 ? 6.496 21.016 13.414 1 95.94 134 LEU B O 1
ATOM 5647 N N . PRO B 1 135 ? 7.312 23.016 13.008 1 93.62 135 PRO B N 1
ATOM 5648 C CA . PRO B 1 135 ? 7.055 22.938 11.57 1 93.62 135 PRO B CA 1
ATOM 5649 C C . PRO B 1 135 ? 8.148 22.188 10.82 1 93.62 135 PRO B C 1
ATOM 5651 O O . PRO B 1 135 ? 9.336 22.312 11.148 1 93.62 135 PRO B O 1
ATOM 5654 N N . ILE B 1 136 ? 7.785 21.391 9.906 1 94.56 136 ILE B N 1
ATOM 5655 C CA . ILE B 1 136 ? 8.75 20.672 9.078 1 94.56 136 ILE B CA 1
ATOM 5656 C C . ILE B 1 136 ? 8.75 21.234 7.664 1 94.56 136 ILE B C 1
ATOM 5658 O O . ILE B 1 136 ? 7.73 21.188 6.973 1 94.56 136 ILE B O 1
ATOM 5662 N N . SER B 1 137 ? 9.852 21.812 7.203 1 92.31 137 SER B N 1
ATOM 5663 C CA . SER B 1 137 ? 10.047 22.391 5.883 1 92.31 137 SER B CA 1
ATOM 5664 C C . SER B 1 137 ? 11.188 21.719 5.137 1 92.31 137 SER B C 1
ATOM 5666 O O . SER B 1 137 ? 12.219 22.344 4.871 1 92.31 137 SER B O 1
ATOM 5668 N N . ASP B 1 138 ? 10.953 20.547 4.609 1 93.69 138 ASP B N 1
ATOM 5669 C CA . ASP B 1 138 ? 12.047 19.719 4.109 1 93.69 138 ASP B CA 1
ATOM 5670 C C . ASP B 1 138 ? 12.164 19.828 2.592 1 93.69 138 ASP B C 1
ATOM 5672 O O . ASP B 1 138 ? 13 19.156 1.98 1 93.69 138 ASP B O 1
ATOM 5676 N N . ASP B 1 139 ? 11.391 20.672 1.959 1 93.19 139 ASP B N 1
ATOM 5677 C CA . ASP B 1 139 ? 11.461 20.812 0.507 1 93.19 139 ASP B CA 1
ATOM 5678 C C . ASP B 1 139 ? 12.75 21.516 0.084 1 93.19 139 ASP B C 1
ATOM 5680 O O . ASP B 1 139 ? 13.016 22.641 0.517 1 93.19 139 ASP B O 1
ATOM 5684 N N . VAL B 1 140 ? 13.469 20.953 -0.764 1 92.56 140 VAL B N 1
ATOM 5685 C CA . VAL B 1 140 ? 14.734 21.5 -1.215 1 92.56 140 VAL B CA 1
ATOM 5686 C C . VAL B 1 140 ? 14.484 22.812 -1.959 1 92.56 140 VAL B C 1
ATOM 5688 O O . VAL B 1 140 ? 15.344 23.703 -1.974 1 92.56 140 VAL B O 1
ATOM 5691 N N . ASP B 1 141 ? 13.359 22.953 -2.561 1 89.38 141 ASP B N 1
ATOM 5692 C CA . ASP B 1 141 ? 13.039 24.109 -3.391 1 89.38 141 ASP B CA 1
ATOM 5693 C C . ASP B 1 141 ? 12.594 25.297 -2.535 1 89.38 141 ASP B C 1
ATOM 5695 O O . ASP B 1 141 ? 12.156 26.328 -3.062 1 89.38 141 ASP B O 1
ATOM 5699 N N . ASN B 1 142 ? 12.695 25.094 -1.241 1 88.19 142 ASN B N 1
ATOM 5700 C CA . ASN B 1 142 ? 12.359 26.188 -0.332 1 88.19 142 ASN B CA 1
ATOM 5701 C C . ASN B 1 142 ? 13.422 27.266 -0.348 1 88.19 142 ASN B C 1
ATOM 5703 O O . ASN B 1 142 ? 13.188 28.375 0.142 1 88.19 142 ASN B O 1
ATOM 5707 N N . VAL B 1 143 ? 14.531 27.016 -0.954 1 81.06 143 VAL B N 1
ATOM 5708 C CA . VAL B 1 143 ? 15.633 27.969 -0.964 1 81.06 143 VAL B CA 1
ATOM 5709 C C . VAL B 1 143 ? 15.266 29.172 -1.837 1 81.06 143 VAL B C 1
ATOM 5711 O O . VAL B 1 143 ? 14.859 29 -2.986 1 81.06 143 VAL B O 1
ATOM 5714 N N . GLY B 1 144 ? 15.422 30.297 -1.383 1 75.31 144 GLY B N 1
ATOM 5715 C CA . GLY B 1 144 ? 15.227 31.531 -2.129 1 75.31 144 GLY B CA 1
ATOM 5716 C C . GLY B 1 144 ? 13.766 31.953 -2.217 1 75.31 144 GLY B C 1
ATOM 5717 O O . GLY B 1 144 ? 13.438 32.938 -2.895 1 75.31 144 GLY B O 1
ATOM 5718 N N . VAL B 1 145 ? 12.938 31.141 -1.686 1 78.31 145 VAL B N 1
ATOM 5719 C CA . VAL B 1 145 ? 11.531 31.516 -1.724 1 78.31 145 VAL B CA 1
ATOM 5720 C C . VAL B 1 145 ? 11.125 32.156 -0.394 1 78.31 145 VAL B C 1
ATOM 5722 O O . VAL B 1 145 ? 11.703 31.844 0.65 1 78.31 145 VAL B O 1
ATOM 5725 N N . PRO B 1 146 ? 10.141 33.062 -0.524 1 75.44 146 PRO B N 1
ATOM 5726 C CA . PRO B 1 146 ? 9.648 33.625 0.729 1 75.44 146 PRO B CA 1
ATOM 5727 C C . PRO B 1 146 ? 9.18 32.562 1.719 1 75.44 146 PRO B C 1
ATOM 5729 O O . PRO B 1 146 ? 8.672 31.516 1.311 1 75.44 146 PRO B O 1
ATOM 5732 N N . LYS B 1 147 ? 9.43 32.781 2.951 1 74.12 147 LYS B N 1
ATOM 5733 C CA . LYS B 1 147 ? 9.117 31.828 4.008 1 74.12 147 LYS B CA 1
ATOM 5734 C C . LYS B 1 147 ? 7.656 31.406 3.953 1 74.12 147 LYS B C 1
ATOM 5736 O O . LYS B 1 147 ? 7.32 30.266 4.285 1 74.12 147 LYS B O 1
ATOM 5741 N N . THR B 1 148 ? 6.816 32.344 3.521 1 72.25 148 THR B N 1
ATOM 5742 C CA . THR B 1 148 ? 5.391 32.062 3.445 1 72.25 148 THR B CA 1
ATOM 5743 C C . THR B 1 148 ? 5.109 30.969 2.418 1 72.25 148 THR B C 1
ATOM 5745 O O . THR B 1 148 ? 4.043 30.359 2.438 1 72.25 148 THR B O 1
ATOM 5748 N N . CYS B 1 149 ? 6.102 30.781 1.648 1 71.81 149 CYS B N 1
ATOM 5749 C CA . CYS B 1 149 ? 5.898 29.844 0.548 1 71.81 149 CYS B CA 1
ATOM 5750 C C . CYS B 1 149 ? 6.625 28.531 0.813 1 71.81 149 CYS B C 1
ATOM 5752 O O . CYS B 1 149 ? 6.586 27.609 -0.015 1 71.81 149 CYS B O 1
ATOM 5754 N N . LYS B 1 150 ? 7.246 28.5 1.912 1 80.25 150 LYS B N 1
ATOM 5755 C CA . LYS B 1 150 ? 7.973 27.266 2.205 1 80.25 150 LYS B CA 1
ATOM 5756 C C . LYS B 1 150 ? 7.012 26.109 2.459 1 80.25 150 LYS B C 1
ATOM 5758 O O . LYS B 1 150 ? 5.965 26.297 3.078 1 80.25 150 LYS B O 1
ATOM 5763 N N . ARG B 1 151 ? 7.41 24.984 1.902 1 87.62 151 ARG B N 1
ATOM 5764 C CA . ARG B 1 151 ? 6.539 23.828 1.984 1 87.62 151 ARG B CA 1
ATOM 5765 C C . ARG B 1 151 ? 7.273 22.625 2.586 1 87.62 151 ARG B C 1
ATOM 5767 O O . ARG B 1 151 ? 8.5 22.562 2.527 1 87.62 151 ARG B O 1
ATOM 5774 N N . GLY B 1 152 ? 6.484 21.828 3.287 1 91.56 152 GLY B N 1
ATOM 5775 C CA . GLY B 1 152 ? 6.973 20.547 3.742 1 91.56 152 GLY B CA 1
ATOM 5776 C C . GLY B 1 152 ? 6.512 19.391 2.871 1 91.56 152 GLY B C 1
ATOM 5777 O O . GLY B 1 152 ? 5.398 19.406 2.346 1 91.56 152 GLY B O 1
ATOM 5778 N N . LEU B 1 153 ? 7.406 18.438 2.711 1 93.19 153 LEU B N 1
ATOM 5779 C CA . LEU B 1 153 ? 7.082 17.234 1.944 1 93.19 153 LEU B CA 1
ATOM 5780 C C . LEU B 1 153 ? 7.066 16.016 2.844 1 93.19 153 LEU B C 1
ATOM 5782 O O . LEU B 1 153 ? 6.465 16.031 3.92 1 93.19 153 LEU B O 1
ATOM 5786 N N . SER B 1 154 ? 7.613 14.898 2.436 1 95.31 154 SER B N 1
ATOM 5787 C CA . SER B 1 154 ? 7.406 13.633 3.129 1 95.31 154 SER B CA 1
ATOM 5788 C C . SER B 1 154 ? 8.375 13.477 4.293 1 95.31 154 SER B C 1
ATOM 5790 O O . SER B 1 154 ? 8.273 12.523 5.07 1 95.31 154 SER B O 1
ATOM 5792 N N . GLY B 1 155 ? 9.312 14.352 4.551 1 96.62 155 GLY B N 1
ATOM 5793 C CA . GLY B 1 155 ? 10.273 14.25 5.637 1 96.62 155 GLY B CA 1
ATOM 5794 C C . GLY B 1 155 ? 9.617 14.188 7.004 1 96.62 155 GLY B C 1
ATOM 5795 O O . GLY B 1 155 ? 10.18 13.617 7.941 1 96.62 155 GLY B O 1
ATOM 5796 N N . ILE B 1 156 ? 8.422 14.719 7.102 1 97.19 156 ILE B N 1
ATOM 5797 C CA . ILE B 1 156 ? 7.703 14.789 8.367 1 97.19 156 ILE B CA 1
ATOM 5798 C C . ILE B 1 156 ? 7.445 13.383 8.898 1 97.19 156 ILE B C 1
ATOM 5800 O O . ILE B 1 156 ? 7.418 13.164 10.109 1 97.19 156 ILE B O 1
ATOM 5804 N N . ILE B 1 157 ? 7.336 12.398 8.016 1 97 157 ILE B N 1
ATOM 5805 C CA . ILE B 1 157 ? 7.027 11.031 8.414 1 97 157 ILE B CA 1
ATOM 5806 C C . ILE B 1 157 ? 8.156 10.477 9.273 1 97 157 ILE B C 1
ATOM 5808 O O . ILE B 1 157 ? 7.914 9.852 10.312 1 97 157 ILE B O 1
ATOM 5812 N N . LEU B 1 158 ? 9.398 10.727 8.867 1 97.06 158 LEU B N 1
ATOM 5813 C CA . LEU B 1 158 ? 10.555 10.258 9.625 1 97.06 158 LEU B CA 1
ATOM 5814 C C . LEU B 1 158 ? 10.633 10.953 10.984 1 97.06 158 LEU B C 1
ATOM 5816 O O . LEU B 1 158 ? 10.938 10.32 11.992 1 97.06 158 LEU B O 1
ATOM 5820 N N . ILE B 1 159 ? 10.305 12.219 11 1 98.19 159 ILE B N 1
ATOM 5821 C CA . ILE B 1 159 ? 10.367 12.992 12.234 1 98.19 159 ILE B CA 1
ATOM 5822 C C . ILE B 1 159 ? 9.281 12.516 13.203 1 98.19 159 ILE B C 1
ATOM 5824 O O . ILE B 1 159 ? 9.531 12.367 14.398 1 98.19 159 ILE B O 1
ATOM 5828 N N . LEU B 1 160 ? 8.094 12.234 12.711 1 98.38 160 LEU B N 1
ATOM 5829 C CA . LEU B 1 160 ? 7.004 11.727 13.539 1 98.38 160 LEU B CA 1
ATOM 5830 C C . LEU B 1 160 ? 7.379 10.391 14.172 1 98.38 160 LEU B C 1
ATOM 5832 O O . LEU B 1 160 ? 7.078 10.156 15.344 1 98.38 160 LEU B O 1
ATOM 5836 N N . LYS B 1 161 ? 7.988 9.523 13.352 1 97.38 161 LYS B N 1
ATOM 5837 C CA . LYS B 1 161 ? 8.383 8.219 13.875 1 97.38 161 LYS B CA 1
ATOM 5838 C C . LYS B 1 161 ? 9.406 8.367 15 1 97.38 161 LYS B C 1
ATOM 5840 O O . LYS B 1 161 ? 9.297 7.707 16.031 1 97.38 161 LYS B O 1
ATOM 5845 N N . MET B 1 162 ? 10.391 9.227 14.852 1 97.75 162 MET B N 1
ATOM 5846 C CA . MET B 1 162 ? 11.414 9.445 15.867 1 97.75 162 MET B CA 1
ATOM 5847 C C . MET B 1 162 ? 10.797 10.055 17.125 1 97.75 162 MET B C 1
ATOM 5849 O O . MET B 1 162 ? 11.094 9.617 18.234 1 97.75 162 MET B O 1
ATOM 5853 N N . ALA B 1 163 ? 9.898 11.031 16.922 1 98.75 163 ALA B N 1
ATOM 5854 C CA . ALA B 1 163 ? 9.234 11.672 18.062 1 98.75 163 ALA B CA 1
ATOM 5855 C C . ALA B 1 163 ? 8.422 10.664 18.859 1 98.75 163 ALA B C 1
ATOM 5857 O O . ALA B 1 163 ? 8.492 10.641 20.094 1 98.75 163 ALA B O 1
ATOM 5858 N N . GLY B 1 164 ? 7.676 9.836 18.141 1 98.5 164 GLY B N 1
ATOM 5859 C CA . GLY B 1 164 ? 6.898 8.805 18.812 1 98.5 164 GLY B CA 1
ATOM 5860 C C . GLY B 1 164 ? 7.75 7.824 19.594 1 98.5 164 GLY B C 1
ATOM 5861 O O . GLY B 1 164 ? 7.406 7.449 20.719 1 98.5 164 GLY B O 1
ATOM 5862 N N . ALA B 1 165 ? 8.852 7.402 19 1 97.94 165 ALA B N 1
ATOM 5863 C CA . ALA B 1 165 ? 9.773 6.48 19.656 1 97.94 165 ALA B CA 1
ATOM 5864 C C . ALA B 1 165 ? 10.352 7.105 20.922 1 97.94 165 ALA B C 1
ATOM 5866 O O . ALA B 1 165 ? 10.438 6.445 21.969 1 97.94 165 ALA B O 1
ATOM 5867 N N . MET B 1 166 ? 10.766 8.359 20.875 1 98.44 166 MET B N 1
ATOM 5868 C CA . MET B 1 166 ? 11.32 9.062 22.016 1 98.44 166 MET B CA 1
ATOM 5869 C C . MET B 1 166 ? 10.281 9.219 23.125 1 98.44 166 MET B C 1
ATOM 5871 O O . MET B 1 166 ? 10.594 9.094 24.312 1 98.44 166 MET B O 1
ATOM 5875 N N . SER B 1 167 ? 9.055 9.5 22.672 1 98.38 167 SER B N 1
ATOM 5876 C CA . SER B 1 167 ? 7.961 9.594 23.641 1 98.38 167 SER B CA 1
ATOM 5877 C C . SER B 1 167 ? 7.773 8.273 24.391 1 98.38 167 SER B C 1
ATOM 5879 O O . SER B 1 167 ? 7.648 8.258 25.609 1 98.38 167 SER B O 1
ATOM 5881 N N . GLU B 1 168 ? 7.777 7.141 23.672 1 97.38 168 GLU B N 1
ATOM 5882 C CA . GLU B 1 168 ? 7.629 5.82 24.281 1 97.38 168 GLU B CA 1
ATOM 5883 C C . GLU B 1 168 ? 8.758 5.531 25.266 1 97.38 168 GLU B C 1
ATOM 5885 O O . GLU B 1 168 ? 8.57 4.812 26.25 1 97.38 168 GLU B O 1
ATOM 5890 N N . ARG B 1 169 ? 9.891 6.145 24.984 1 97.25 169 ARG B N 1
ATOM 5891 C CA . ARG B 1 169 ? 11.047 5.965 25.859 1 97.25 169 ARG B CA 1
ATOM 5892 C C . ARG B 1 169 ? 11.055 6.996 26.969 1 97.25 169 ARG B C 1
ATOM 5894 O O . ARG B 1 169 ? 12.07 7.168 27.656 1 97.25 169 ARG B O 1
ATOM 5901 N N . GLN B 1 170 ? 10.047 7.836 27.109 1 97.31 170 GLN B N 1
ATOM 5902 C CA . GLN B 1 170 ? 9.758 8.727 28.234 1 97.31 170 GLN B CA 1
ATOM 5903 C C . GLN B 1 170 ? 10.664 9.953 28.219 1 97.31 170 GLN B C 1
ATOM 5905 O O . GLN B 1 170 ? 10.992 10.5 29.266 1 97.31 170 GLN B O 1
ATOM 5910 N N . HIS B 1 171 ? 11.172 10.336 27.047 1 98.12 171 HIS B N 1
ATOM 5911 C CA . HIS B 1 171 ? 11.867 11.609 26.953 1 98.12 171 HIS B CA 1
ATOM 5912 C C . HIS B 1 171 ? 10.938 12.781 27.25 1 98.12 171 HIS B C 1
ATOM 5914 O O . HIS B 1 171 ? 9.719 12.672 27.062 1 98.12 171 HIS B O 1
ATOM 5920 N N . SER B 1 172 ? 11.469 13.852 27.703 1 98.38 172 SER B N 1
ATOM 5921 C CA . SER B 1 172 ? 10.672 15.031 28.016 1 98.38 172 SER B CA 1
ATOM 5922 C C . SER B 1 172 ? 10.266 15.781 26.75 1 98.38 172 SER B C 1
ATOM 5924 O O . SER B 1 172 ? 10.867 15.586 25.688 1 98.38 172 SER B O 1
ATOM 5926 N N . LEU B 1 173 ? 9.273 16.594 26.859 1 98.5 173 LEU B N 1
ATOM 5927 C CA . LEU B 1 173 ? 8.805 17.422 25.75 1 98.5 173 LEU B CA 1
ATOM 5928 C C . LEU B 1 173 ? 9.945 18.25 25.172 1 98.5 173 LEU B C 1
ATOM 5930 O O . LEU B 1 173 ? 10.102 18.312 23.953 1 98.5 173 LEU B O 1
ATOM 5934 N N . THR B 1 174 ? 10.75 18.859 26.031 1 98.19 174 THR B N 1
ATOM 5935 C CA . THR B 1 174 ? 11.852 19.719 25.609 1 98.19 174 THR B CA 1
ATOM 5936 C C . THR B 1 174 ? 12.914 18.906 24.859 1 98.19 174 THR B C 1
ATOM 5938 O O . THR B 1 174 ? 13.43 19.344 23.844 1 98.19 174 THR B O 1
ATOM 5941 N N . ASP B 1 175 ? 13.172 17.703 25.359 1 98.25 175 ASP B N 1
ATOM 5942 C CA . ASP B 1 175 ? 14.188 16.859 24.734 1 98.25 175 ASP B CA 1
ATOM 5943 C C . ASP B 1 175 ? 13.742 16.406 23.359 1 98.25 175 ASP B C 1
ATOM 5945 O O . ASP B 1 175 ? 14.523 16.422 22.406 1 98.25 175 ASP B O 1
ATOM 5949 N N . ILE B 1 176 ? 12.484 15.953 23.25 1 98.69 176 ILE B N 1
ATOM 5950 C CA . ILE B 1 176 ? 11.953 15.5 21.969 1 98.69 176 ILE B CA 1
ATOM 5951 C C . ILE B 1 176 ? 11.969 16.656 20.969 1 98.69 176 ILE B C 1
ATOM 5953 O O . ILE B 1 176 ? 12.422 16.5 19.828 1 98.69 176 ILE B O 1
ATOM 5957 N N . PHE B 1 177 ? 11.539 17.828 21.453 1 98.31 177 PHE B N 1
ATOM 5958 C CA . PHE B 1 177 ? 11.477 19 20.594 1 98.31 177 PHE B CA 1
ATOM 5959 C C . PHE B 1 177 ? 12.859 19.359 20.062 1 98.31 177 PHE B C 1
ATOM 5961 O O . PHE B 1 177 ? 13.031 19.578 18.859 1 98.31 177 PHE B O 1
ATOM 5968 N N . LYS B 1 178 ? 13.844 19.438 20.922 1 97.5 178 LYS B N 1
ATOM 5969 C CA . LYS B 1 178 ? 15.195 19.844 20.547 1 97.5 178 LYS B CA 1
ATOM 5970 C C . LYS B 1 178 ? 15.797 18.844 19.562 1 97.5 178 LYS B C 1
ATOM 5972 O O . LYS B 1 178 ? 16.422 19.234 18.578 1 97.5 178 LYS B O 1
ATOM 5977 N N . PHE B 1 179 ? 15.586 17.656 19.828 1 96.62 179 PHE B N 1
ATOM 5978 C CA . PHE B 1 179 ? 16.141 16.609 18.984 1 96.62 179 PHE B CA 1
ATOM 5979 C C . PHE B 1 179 ? 15.516 16.656 17.594 1 96.62 179 PHE B C 1
ATOM 5981 O O . PHE B 1 179 ? 16.219 16.641 16.578 1 96.62 179 PHE B O 1
ATOM 5988 N N . CYS B 1 180 ? 14.172 16.656 17.516 1 97.44 180 CYS B N 1
ATOM 5989 C CA . CYS B 1 180 ? 13.453 16.656 16.25 1 97.44 180 CYS B CA 1
ATOM 5990 C C . CYS B 1 180 ? 13.758 17.922 15.453 1 97.44 180 CYS B C 1
ATOM 5992 O O . CYS B 1 180 ? 13.859 17.891 14.227 1 97.44 180 CYS B O 1
ATOM 5994 N N . LYS B 1 181 ? 13.875 19.031 16.141 1 95.12 181 LYS B N 1
ATOM 5995 C CA . LYS B 1 181 ? 14.234 20.281 15.477 1 95.12 181 LYS B CA 1
ATOM 5996 C C . LYS B 1 181 ? 15.617 20.188 14.844 1 95.12 181 LYS B C 1
ATOM 5998 O O . LYS B 1 181 ? 15.812 20.578 13.695 1 95.12 181 LYS B O 1
ATOM 6003 N N . LYS B 1 182 ? 16.531 19.703 15.586 1 92.19 182 LYS B N 1
ATOM 6004 C CA . LYS B 1 182 ? 17.891 19.531 15.078 1 92.19 182 LYS B CA 1
ATOM 6005 C C . LYS B 1 182 ? 17.906 18.625 13.852 1 92.19 182 LYS B C 1
ATOM 6007 O O . LYS B 1 182 ? 18.531 18.953 12.836 1 92.19 182 LYS B O 1
ATOM 6012 N N . TYR B 1 183 ? 17.219 17.578 13.891 1 92.38 183 TYR B N 1
ATOM 6013 C CA . TYR B 1 183 ? 17.297 16.594 12.828 1 92.38 183 TYR B CA 1
ATOM 6014 C C . TYR B 1 183 ? 16.484 17.016 11.617 1 92.38 183 TYR B C 1
ATOM 6016 O O . TYR B 1 183 ? 16.703 16.516 10.508 1 92.38 183 TYR B O 1
ATOM 6024 N N . SER B 1 184 ? 15.445 17.797 11.891 1 93.12 184 SER B N 1
ATOM 6025 C CA . SER B 1 184 ? 14.688 18.312 10.758 1 93.12 184 SER B CA 1
ATOM 6026 C C . SER B 1 184 ? 15.594 19.016 9.758 1 93.12 184 SER B C 1
ATOM 6028 O O . SER B 1 184 ? 15.297 19.047 8.562 1 93.12 184 SER B O 1
ATOM 6030 N N . ASN B 1 185 ? 16.734 19.5 10.203 1 89.69 185 ASN B N 1
ATOM 6031 C CA . ASN B 1 185 ? 17.703 20.172 9.336 1 89.69 185 ASN B CA 1
ATOM 6032 C C . ASN B 1 185 ? 18.516 19.172 8.531 1 89.69 185 ASN B C 1
ATOM 6034 O O . ASN B 1 185 ? 19.172 19.547 7.559 1 89.69 185 ASN B O 1
ATOM 6038 N N . ASN B 1 186 ? 18.469 17.922 8.898 1 92.88 186 ASN B N 1
ATOM 6039 C CA . ASN B 1 186 ? 19.203 16.859 8.203 1 92.88 186 ASN B CA 1
ATOM 6040 C C . ASN B 1 186 ? 18.297 16.109 7.23 1 92.88 186 ASN B C 1
ATOM 6042 O O . ASN B 1 186 ? 18.672 15.062 6.707 1 92.88 186 ASN B O 1
ATOM 6046 N N . VAL B 1 187 ? 17.094 16.578 7.051 1 96.06 187 VAL B N 1
ATOM 6047 C CA . VAL B 1 187 ? 16.125 15.93 6.16 1 96.06 187 VAL B CA 1
ATOM 6048 C C . VAL B 1 187 ? 15.836 16.844 4.965 1 96.06 187 VAL B C 1
ATOM 6050 O O . VAL B 1 187 ? 15.508 18.016 5.137 1 96.06 187 VAL B O 1
ATOM 6053 N N . VAL B 1 188 ? 16 16.328 3.803 1 96 188 VAL B N 1
ATOM 6054 C CA . VAL B 1 188 ? 15.688 17.078 2.588 1 96 188 VAL B CA 1
ATOM 6055 C C . VAL B 1 188 ? 14.828 16.219 1.662 1 96 188 VAL B C 1
ATOM 6057 O O . VAL B 1 188 ? 15.062 15.008 1.538 1 96 188 VAL B O 1
ATOM 6060 N N . SER B 1 189 ? 13.82 16.812 1.092 1 96.19 189 SER B N 1
ATOM 6061 C CA . SER B 1 189 ? 12.906 16.109 0.192 1 96.19 189 SER B CA 1
ATOM 6062 C C . SER B 1 189 ? 12.758 16.859 -1.13 1 96.19 189 SER B C 1
ATOM 6064 O O . SER B 1 189 ? 13.039 18.047 -1.21 1 96.19 189 SER B O 1
ATOM 6066 N N . THR B 1 190 ? 12.398 16.156 -2.176 1 94.94 190 THR B N 1
ATOM 6067 C CA . THR B 1 190 ? 12.078 16.75 -3.467 1 94.94 190 THR B CA 1
ATOM 6068 C C . THR B 1 190 ? 10.945 15.992 -4.148 1 94.94 190 THR B C 1
ATOM 6070 O O . THR B 1 190 ? 10.719 14.812 -3.875 1 94.94 190 THR B O 1
ATOM 6073 N N . ASP B 1 191 ? 10.203 16.719 -4.961 1 91.12 191 ASP B N 1
ATOM 6074 C CA . ASP B 1 191 ? 9.25 16.094 -5.867 1 91.12 191 ASP B CA 1
ATOM 6075 C C . ASP B 1 191 ? 9.953 15.508 -7.086 1 91.12 191 ASP B C 1
ATOM 6077 O O . ASP B 1 191 ? 10.852 16.141 -7.656 1 91.12 191 ASP B O 1
ATOM 6081 N N . ILE B 1 192 ? 9.688 14.289 -7.32 1 90.56 192 ILE B N 1
ATOM 6082 C CA . ILE B 1 192 ? 10.203 13.695 -8.547 1 90.56 192 ILE B CA 1
ATOM 6083 C C . ILE B 1 192 ? 9.273 14.039 -9.711 1 90.56 192 ILE B C 1
ATOM 6085 O O . ILE B 1 192 ? 8.062 13.805 -9.641 1 90.56 192 ILE B O 1
ATOM 6089 N N . ASP B 1 193 ? 9.844 14.688 -10.719 1 79.62 193 ASP B N 1
ATOM 6090 C CA . ASP B 1 193 ? 9.086 15.016 -11.922 1 79.62 193 ASP B CA 1
ATOM 6091 C C . ASP B 1 193 ? 8.789 13.766 -12.742 1 79.62 193 ASP B C 1
ATOM 6093 O O . ASP B 1 193 ? 9.695 13.18 -13.336 1 79.62 193 ASP B O 1
ATOM 6097 N N . TYR B 1 194 ? 7.574 13.344 -12.789 1 71.81 194 TYR B N 1
ATOM 6098 C CA . TYR B 1 194 ? 7.207 12.109 -13.469 1 71.81 194 TYR B CA 1
ATOM 6099 C C . TYR B 1 194 ? 6.504 12.398 -14.789 1 71.81 194 TYR B C 1
ATOM 6101 O O . TYR B 1 194 ? 5.859 11.523 -15.367 1 71.81 194 TYR B O 1
ATOM 6109 N N . SER B 1 195 ? 6.539 13.586 -15.227 1 66 195 SER B N 1
ATOM 6110 C CA . SER B 1 195 ? 5.863 13.969 -16.469 1 66 195 SER B CA 1
ATOM 6111 C C . SER B 1 195 ? 6.266 13.062 -17.625 1 66 195 SER B C 1
ATOM 6113 O O . SER B 1 195 ? 5.457 12.789 -18.516 1 66 195 SER B O 1
ATOM 6115 N N . LEU B 1 196 ? 7.488 12.641 -17.562 1 58.81 196 LEU B N 1
ATOM 6116 C CA . LEU B 1 196 ? 8.008 11.805 -18.641 1 58.81 196 LEU B CA 1
ATOM 6117 C C . LEU B 1 196 ? 7.43 10.391 -18.562 1 58.81 196 LEU B C 1
ATOM 6119 O O . LEU B 1 196 ? 7.453 9.648 -19.547 1 58.81 196 LEU B O 1
ATOM 6123 N N . LEU B 1 197 ? 6.984 9.977 -17.453 1 61.19 197 LEU B N 1
ATOM 6124 C CA . LEU B 1 197 ? 6.379 8.664 -17.297 1 61.19 197 LEU B CA 1
ATOM 6125 C C . LEU B 1 197 ? 5.02 8.602 -17.984 1 61.19 197 LEU B C 1
ATOM 6127 O O . LEU B 1 197 ? 4.605 7.547 -18.469 1 61.19 197 LEU B O 1
ATOM 6131 N N . SER B 1 198 ? 4.184 9.75 -18.062 1 52.03 198 SER B N 1
ATOM 6132 C CA . SER B 1 198 ? 2.848 9.836 -18.641 1 52.03 198 SER B CA 1
ATOM 6133 C C . SER B 1 198 ? 2.91 9.898 -20.172 1 52.03 198 SER B C 1
ATOM 6135 O O . SER B 1 198 ? 2.01 9.406 -20.859 1 52.03 198 SER B O 1
ATOM 6137 N N . ASP B 1 199 ? 3.832 10.688 -20.859 1 46.28 199 ASP B N 1
ATOM 6138 C CA . ASP B 1 199 ? 3.891 10.875 -22.297 1 46.28 199 ASP B CA 1
ATOM 6139 C C . ASP B 1 199 ? 4.156 9.555 -23.016 1 46.28 199 ASP B C 1
ATOM 6141 O O . ASP B 1 199 ? 3.734 9.367 -24.156 1 46.28 199 ASP B O 1
ATOM 6145 N N . ASN B 1 200 ? 4.855 8.828 -22.641 1 40.94 200 ASN B N 1
ATOM 6146 C CA . ASN B 1 200 ? 5.188 7.652 -23.438 1 40.94 200 ASN B CA 1
ATOM 6147 C C . ASN B 1 200 ? 3.998 6.703 -23.562 1 40.94 200 ASN B C 1
ATOM 6149 O O . ASN B 1 200 ? 4.168 5.523 -23.859 1 40.94 200 ASN B O 1
ATOM 6153 N N . ASP B 1 201 ? 2.898 7.094 -22.984 1 37.12 201 ASP B N 1
ATOM 6154 C CA . ASP B 1 201 ? 1.752 6.355 -23.5 1 37.12 201 ASP B CA 1
ATOM 6155 C C . ASP B 1 201 ? 1.496 6.707 -24.969 1 37.12 201 ASP B C 1
ATOM 6157 O O . ASP B 1 201 ? 1.283 7.871 -25.312 1 37.12 201 ASP B O 1
ATOM 6161 N N . GLY B 1 202 ? 2.096 6.336 -26 1 32.66 202 GLY B N 1
ATOM 6162 C CA . GLY B 1 202 ? 1.701 6.477 -27.391 1 32.66 202 GLY B CA 1
ATOM 6163 C C . GLY B 1 202 ? 0.23 6.801 -27.562 1 32.66 202 GLY B C 1
ATOM 6164 O O . GLY B 1 202 ? -0.312 6.68 -28.656 1 32.66 202 GLY B O 1
ATOM 6165 N N . GLY B 1 203 ? -0.671 6.543 -26.75 1 31.48 203 GLY B N 1
ATOM 6166 C CA . GLY B 1 203 ? -2.004 6.871 -27.234 1 31.48 203 GLY B CA 1
ATOM 6167 C C . GLY B 1 203 ? -2.148 8.32 -27.641 1 31.48 203 GLY B C 1
ATOM 6168 O O . GLY B 1 203 ? -1.853 9.227 -26.859 1 31.48 203 GLY B O 1
ATOM 6169 N N . ASN B 1 204 ? -1.936 8.664 -29.047 1 29.09 204 ASN B N 1
ATOM 6170 C CA . ASN B 1 204 ? -2.535 9.727 -29.844 1 29.09 204 ASN B CA 1
ATOM 6171 C C . ASN B 1 204 ? -3.807 10.266 -29.203 1 29.09 204 ASN B C 1
ATOM 6173 O O . ASN B 1 204 ? -4.32 9.68 -28.25 1 29.09 204 ASN B O 1
ATOM 6177 N N . GLU B 1 205 ? -4.855 10.664 -30.344 1 27.58 205 GLU B N 1
ATOM 6178 C CA . GLU B 1 205 ? -6.117 11.25 -30.781 1 27.58 205 GLU B CA 1
ATOM 6179 C C . GLU B 1 205 ? -7.305 10.602 -30.078 1 27.58 205 GLU B C 1
ATOM 6181 O O . GLU B 1 205 ? -7.434 9.375 -30.078 1 27.58 205 GLU B O 1
ATOM 6186 N N . CYS B 1 206 ? -7.906 11.336 -29.234 1 27.33 206 CYS B N 1
ATOM 6187 C CA . CYS B 1 206 ? -9.297 11.148 -28.844 1 27.33 206 CYS B CA 1
ATOM 6188 C C . CYS B 1 206 ? -10.18 10.844 -30.047 1 27.33 206 CYS B C 1
ATOM 6190 O O . CYS B 1 206 ? -10.609 11.766 -30.75 1 27.33 206 CYS B O 1
ATOM 6192 N N . THR B 1 207 ? -9.82 10.141 -31.125 1 26.36 207 THR B N 1
ATOM 6193 C CA . THR B 1 207 ? -11.008 9.859 -31.938 1 26.36 207 THR B CA 1
ATOM 6194 C C . THR B 1 207 ? -12.109 9.25 -31.078 1 26.36 207 THR B C 1
ATOM 6196 O O . THR B 1 207 ? -11.891 8.242 -30.391 1 26.36 207 THR B O 1
ATOM 6199 N N . CYS B 1 208 ? -13.086 10.141 -30.578 1 26.48 208 CYS B N 1
ATOM 6200 C CA . CYS B 1 208 ? -14.422 9.953 -30.016 1 26.48 208 CYS B CA 1
ATOM 6201 C C . CYS B 1 208 ? -15.172 8.852 -30.75 1 26.48 208 CYS B C 1
ATOM 6203 O O . CYS B 1 208 ? -16.406 8.797 -30.703 1 26.48 208 CYS B O 1
ATOM 6205 N N . ASN B 1 209 ? -14.727 8.125 -31.75 1 24.66 209 ASN B N 1
ATOM 6206 C CA . ASN B 1 209 ? -15.82 7.316 -32.281 1 24.66 209 ASN B CA 1
ATOM 6207 C C . ASN B 1 209 ? -16.531 6.535 -31.188 1 24.66 209 ASN B C 1
ATOM 6209 O O . ASN B 1 209 ? -15.969 6.32 -30.109 1 24.66 209 ASN B O 1
ATOM 6213 N N . SER B 1 210 ? -17.797 5.844 -31.594 1 25.08 210 SER B N 1
ATOM 6214 C CA . SER B 1 210 ? -18.906 5.18 -30.906 1 25.08 210 SER B CA 1
ATOM 6215 C C . SER B 1 210 ? -18.391 4.312 -29.766 1 25.08 210 SER B C 1
ATOM 6217 O O . SER B 1 210 ? -18.828 4.461 -28.625 1 25.08 210 SER B O 1
ATOM 6219 N N . LYS B 1 211 ? -19.078 3.043 -29.797 1 24.78 211 LYS B N 1
ATOM 6220 C CA . LYS B 1 211 ? -19.594 1.925 -29.016 1 24.78 211 LYS B CA 1
ATOM 6221 C C . LYS B 1 211 ? -18.453 1.11 -28.406 1 24.78 211 LYS B C 1
ATOM 6223 O O . LYS B 1 211 ? -18.672 0.023 -27.875 1 24.78 211 LYS B O 1
ATOM 6228 N N . SER B 1 212 ? -17.312 1.045 -29.031 1 24.06 212 SER B N 1
ATOM 6229 C CA . SER B 1 212 ? -16.609 -0.205 -28.781 1 24.06 212 SER B CA 1
ATOM 6230 C C . SER B 1 212 ? -16.078 -0.268 -27.344 1 24.06 212 SER B C 1
ATOM 6232 O O . SER B 1 212 ? -15.812 0.766 -26.734 1 24.06 212 SER B O 1
ATOM 6234 N N . ALA B 1 213 ? -15.953 -1.527 -26.688 1 26.73 213 ALA B N 1
ATOM 6235 C CA . ALA B 1 213 ? -15.719 -2.307 -25.484 1 26.73 213 ALA B CA 1
ATOM 6236 C C . ALA B 1 213 ? -14.469 -1.824 -24.75 1 26.73 213 ALA B C 1
ATOM 6238 O O . ALA B 1 213 ? -13.609 -1.172 -25.344 1 26.73 213 ALA B O 1
ATOM 6239 N N . VAL B 1 214 ? -14.375 -2.275 -23.422 1 27.97 214 VAL B N 1
ATOM 6240 C CA . VAL B 1 214 ? -13.773 -2.389 -22.109 1 27.97 214 VAL B CA 1
ATOM 6241 C C . VAL B 1 214 ? -12.273 -2.648 -22.25 1 27.97 214 VAL B C 1
ATOM 6243 O O . VAL B 1 214 ? -11.688 -3.367 -21.438 1 27.97 214 VAL B O 1
ATOM 6246 N N . HIS B 1 215 ? -11.758 -2.721 -23.422 1 26.23 215 HIS B N 1
ATOM 6247 C CA . HIS B 1 215 ? -10.391 -3.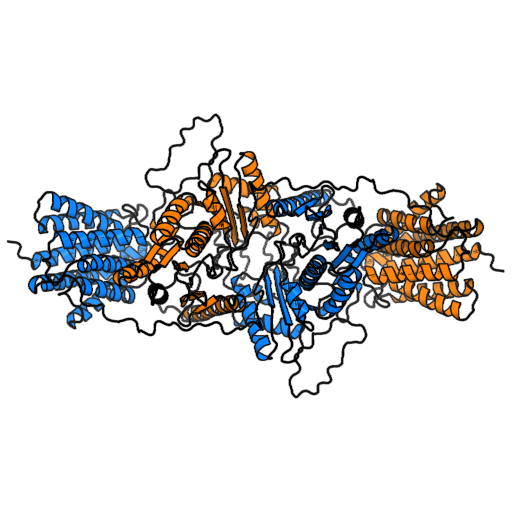201 -23.219 1 26.23 215 HIS B CA 1
ATOM 6248 C C . HIS B 1 215 ? -9.555 -2.174 -22.453 1 26.23 215 HIS B C 1
ATOM 6250 O O . HIS B 1 215 ? -9.016 -1.241 -23.062 1 26.23 215 HIS B O 1
ATOM 6256 N N . TYR B 1 216 ? -10.062 -1.574 -21.406 1 30.17 216 TYR B N 1
ATOM 6257 C CA . TYR B 1 216 ? -9.164 -0.855 -20.516 1 30.17 216 TYR B CA 1
ATOM 6258 C C . TYR B 1 216 ? -7.812 -1.549 -20.422 1 30.17 216 TYR B C 1
ATOM 6260 O O . TYR B 1 216 ? -7.691 -2.609 -19.812 1 30.17 216 TYR B O 1
ATOM 6268 N N . GLY B 1 217 ? -7.172 -1.701 -21.531 1 28.91 217 GLY B N 1
ATOM 6269 C CA . GLY B 1 217 ? -5.887 -2.318 -21.828 1 28.91 217 GLY B CA 1
ATOM 6270 C C . GLY B 1 217 ? -4.828 -2.027 -20.781 1 28.91 217 GLY B C 1
ATOM 6271 O O . GLY B 1 217 ? -5.023 -1.169 -19.906 1 28.91 217 GLY B O 1
ATOM 6272 N N . VAL B 1 218 ? -3.66 -2.729 -20.922 1 29.8 218 VAL B N 1
ATOM 6273 C CA . VAL B 1 218 ? -2.359 -2.906 -20.297 1 29.8 218 VAL B CA 1
ATOM 6274 C C . VAL B 1 218 ? -1.715 -1.544 -20.047 1 29.8 218 VAL B C 1
ATOM 6276 O O . VAL B 1 218 ? -1.373 -0.829 -20.984 1 29.8 218 VAL B O 1
ATOM 6279 N N . LYS B 1 219 ? -2.113 -0.787 -19.219 1 35.81 219 LYS B N 1
ATOM 6280 C CA . LYS B 1 219 ? -1.091 0.213 -18.922 1 35.81 219 LYS B CA 1
ATOM 6281 C C . LYS B 1 219 ? 0.297 -0.42 -18.859 1 35.81 219 LYS B C 1
ATOM 6283 O O . LYS B 1 219 ? 0.58 -1.228 -17.969 1 35.81 219 LYS B O 1
ATOM 6288 N N . ARG B 1 220 ? 1.046 -0.751 -19.906 1 37.34 220 ARG B N 1
ATOM 6289 C CA . ARG B 1 220 ? 2.43 -1.186 -20.078 1 37.34 220 ARG B CA 1
ATOM 6290 C C . ARG B 1 220 ? 3.33 -0.544 -19.016 1 37.34 220 ARG B C 1
ATOM 6292 O O . ARG B 1 220 ? 3.053 0.561 -18.547 1 37.34 220 ARG B O 1
ATOM 6299 N N . MET B 1 221 ? 4.035 -1.417 -18.359 1 46.09 221 MET B N 1
ATOM 6300 C CA . MET B 1 221 ? 5.18 -0.873 -17.641 1 46.09 221 MET B CA 1
ATOM 6301 C C . MET B 1 221 ? 5.734 0.36 -18.344 1 46.09 221 MET B C 1
ATOM 6303 O O . MET B 1 221 ? 6.238 0.265 -19.469 1 46.09 221 MET B O 1
ATOM 6307 N N . ARG B 1 222 ? 5.156 1.568 -18.016 1 49.12 222 ARG B N 1
ATOM 6308 C CA . ARG B 1 222 ? 5.418 2.885 -18.594 1 49.12 222 ARG B CA 1
ATOM 6309 C C . ARG B 1 222 ? 6.914 3.186 -18.609 1 49.12 222 ARG B C 1
ATOM 6311 O O . ARG B 1 222 ? 7.391 3.941 -19.453 1 49.12 222 ARG B O 1
ATOM 6318 N N . SER B 1 223 ? 7.617 2.545 -17.469 1 53.78 223 SER B N 1
ATOM 6319 C CA . SER B 1 223 ? 8.969 3.08 -17.328 1 53.78 223 SER B CA 1
ATOM 6320 C C . SER B 1 223 ? 10 2.141 -17.953 1 53.78 223 SER B C 1
ATOM 6322 O O . SER B 1 223 ? 9.93 0.924 -17.766 1 53.78 223 SER B O 1
ATOM 6324 N N . SER B 1 224 ? 10.594 2.486 -18.953 1 64.44 224 SER B N 1
ATOM 6325 C CA . SER B 1 224 ? 11.852 1.828 -19.312 1 64.44 224 SER B CA 1
ATOM 6326 C C . SER B 1 224 ? 12.875 1.96 -18.188 1 64.44 224 SER B C 1
ATOM 6328 O O . SER B 1 224 ? 12.773 2.852 -17.344 1 64.44 224 SER B O 1
ATOM 6330 N N . LEU B 1 225 ? 13.602 0.91 -18.031 1 68.88 225 LEU B N 1
ATOM 6331 C CA . LEU B 1 225 ? 14.695 0.944 -17.062 1 68.88 225 LEU B CA 1
ATOM 6332 C C . LEU B 1 225 ? 15.453 2.264 -17.141 1 68.88 225 LEU B C 1
ATOM 6334 O O . LEU B 1 225 ? 15.789 2.859 -16.125 1 68.88 225 LEU B O 1
ATOM 6338 N N . ASN B 1 226 ? 15.602 2.688 -18.281 1 71.56 226 ASN B N 1
ATOM 6339 C CA . ASN B 1 226 ? 16.375 3.906 -18.484 1 71.56 226 ASN B CA 1
ATOM 6340 C C . ASN B 1 226 ? 15.633 5.137 -17.969 1 71.56 226 ASN B C 1
ATOM 6342 O O . ASN B 1 226 ? 16.25 6.043 -17.406 1 71.56 226 ASN B O 1
ATOM 6346 N N . LEU B 1 227 ? 14.422 5.094 -18.109 1 78 227 LEU B N 1
ATOM 6347 C CA . LEU B 1 227 ? 13.625 6.223 -17.625 1 78 227 LEU B CA 1
ATOM 6348 C C . LEU B 1 227 ? 13.617 6.27 -16.094 1 78 227 LEU B C 1
ATOM 6350 O O . LEU B 1 227 ? 13.797 7.336 -15.508 1 78 227 LEU B O 1
ATOM 6354 N N . ALA B 1 228 ? 13.414 5.148 -15.539 1 81.44 228 ALA B N 1
ATOM 6355 C CA . ALA B 1 228 ? 13.438 5.082 -14.078 1 81.44 228 ALA B CA 1
ATOM 6356 C C . ALA B 1 228 ? 14.781 5.543 -13.523 1 81.44 228 ALA B C 1
ATOM 6358 O O . ALA B 1 228 ? 14.836 6.32 -12.57 1 81.44 228 ALA B O 1
ATOM 6359 N N . GLN B 1 229 ? 15.82 5.105 -14.18 1 83.62 229 GLN B N 1
ATOM 6360 C CA . GLN B 1 229 ? 17.172 5.496 -13.758 1 83.62 229 GLN B CA 1
ATOM 6361 C C . GLN B 1 229 ? 17.375 7 -13.891 1 83.62 229 GLN B C 1
ATOM 6363 O O . GLN B 1 229 ? 17.891 7.645 -12.977 1 83.62 229 GLN B O 1
ATOM 6368 N N . GLY B 1 230 ? 16.969 7.48 -14.953 1 85.5 230 GLY B N 1
ATOM 6369 C CA . GLY B 1 230 ? 17.125 8.906 -15.18 1 85.5 230 GLY B CA 1
ATOM 6370 C C . GLY B 1 230 ? 16.375 9.758 -14.172 1 85.5 230 GLY B C 1
ATOM 6371 O O . GLY B 1 230 ? 16.922 10.742 -13.656 1 85.5 230 GLY B O 1
ATOM 6372 N N . LEU B 1 231 ? 15.219 9.398 -13.891 1 87.12 231 LEU B N 1
ATOM 6373 C CA . LEU B 1 231 ? 14.391 10.148 -12.945 1 87.12 231 LEU B CA 1
ATOM 6374 C C . LEU B 1 231 ? 14.984 10.102 -11.547 1 87.12 231 LEU B C 1
ATOM 6376 O O . LEU B 1 231 ? 15.008 11.117 -10.844 1 87.12 231 LEU B O 1
ATOM 6380 N N . CYS B 1 232 ? 15.438 8.938 -11.18 1 90.12 232 CYS B N 1
ATOM 6381 C CA . CYS B 1 232 ? 16.016 8.773 -9.859 1 90.12 232 CYS B CA 1
ATOM 6382 C C . CYS B 1 232 ? 17.297 9.594 -9.719 1 90.12 232 CYS B C 1
ATOM 6384 O O . CYS B 1 232 ? 17.5 10.266 -8.711 1 90.12 232 CYS B O 1
ATOM 6386 N N . VAL B 1 233 ? 18.094 9.547 -10.727 1 89.75 233 VAL B N 1
ATOM 6387 C CA . VAL B 1 233 ? 19.359 10.273 -10.703 1 89.75 233 VAL B CA 1
ATOM 6388 C C . VAL B 1 233 ? 19.094 11.773 -10.648 1 89.75 233 VAL B C 1
ATOM 6390 O O . VAL B 1 233 ? 19.75 12.5 -9.898 1 89.75 233 VAL B O 1
ATOM 6393 N N . GLU B 1 234 ? 18.203 12.219 -11.383 1 90.5 234 GLU B N 1
ATOM 6394 C CA . GLU B 1 234 ? 17.844 13.633 -11.391 1 90.5 234 GLU B CA 1
ATOM 6395 C C . GLU B 1 234 ? 17.328 14.086 -10.023 1 90.5 234 GLU B C 1
ATOM 6397 O O . GLU B 1 234 ? 17.719 15.148 -9.539 1 90.5 234 GLU B O 1
ATOM 6402 N N . ALA B 1 235 ? 16.484 13.32 -9.484 1 92.25 235 ALA B N 1
ATOM 6403 C CA . ALA B 1 235 ? 15.945 13.648 -8.164 1 92.25 235 ALA B CA 1
ATOM 6404 C C . ALA B 1 235 ? 17.047 13.688 -7.113 1 92.25 235 ALA B C 1
ATOM 6406 O O . ALA B 1 235 ? 17.094 14.602 -6.289 1 92.25 235 ALA B O 1
ATOM 6407 N N . LEU B 1 236 ? 17.906 12.688 -7.148 1 93.12 236 LEU B N 1
ATOM 6408 C CA . LEU B 1 236 ? 19 12.617 -6.18 1 93.12 236 LEU B CA 1
ATOM 6409 C C . LEU B 1 236 ? 19.953 13.789 -6.363 1 93.12 236 LEU B C 1
ATOM 6411 O O . LEU B 1 236 ? 20.375 14.406 -5.383 1 93.12 236 LEU B O 1
ATOM 6415 N N . ASN B 1 237 ? 20.25 14.117 -7.594 1 90.44 237 ASN B N 1
ATOM 6416 C CA . ASN B 1 237 ? 21.156 15.234 -7.859 1 90.44 237 ASN B CA 1
ATOM 6417 C C . ASN B 1 237 ? 20.547 16.562 -7.41 1 90.44 237 ASN B C 1
ATOM 6419 O O . ASN B 1 237 ? 21.266 17.5 -7.09 1 90.44 237 ASN B O 1
ATOM 6423 N N . HIS B 1 238 ? 19.266 16.531 -7.406 1 90.62 238 HIS B N 1
ATOM 6424 C CA . HIS B 1 238 ? 18.562 17.75 -7.008 1 90.62 238 HIS B CA 1
ATOM 6425 C C . HIS B 1 238 ? 18.641 17.969 -5.5 1 90.62 238 HIS B C 1
ATOM 6427 O O . HIS B 1 238 ? 18.562 19.109 -5.027 1 90.62 238 HIS B O 1
ATOM 6433 N N . ILE B 1 239 ? 18.859 16.875 -4.723 1 92.12 239 ILE B N 1
ATOM 6434 C CA . ILE B 1 239 ? 18.719 17.078 -3.283 1 92.12 239 ILE B CA 1
ATOM 6435 C C . ILE B 1 239 ? 20.062 16.781 -2.6 1 92.12 239 ILE B C 1
ATOM 6437 O O . ILE B 1 239 ? 20.266 17.141 -1.439 1 92.12 239 ILE B O 1
ATOM 6441 N N . VAL B 1 240 ? 20.984 16.094 -3.305 1 90.31 240 VAL B N 1
ATOM 6442 C CA . VAL B 1 240 ? 22.25 15.781 -2.65 1 90.31 240 VAL B CA 1
ATOM 6443 C C . VAL B 1 240 ? 23.422 16.266 -3.508 1 90.31 240 VAL B C 1
ATOM 6445 O O . VAL B 1 240 ? 23.297 16.375 -4.73 1 90.31 240 VAL B O 1
ATOM 6448 N N . THR B 1 241 ? 24.438 16.688 -2.877 1 87.88 241 THR B N 1
ATOM 6449 C CA . THR B 1 241 ? 25.719 16.984 -3.504 1 87.88 241 THR B CA 1
ATOM 6450 C C . THR B 1 241 ? 26.797 16.047 -2.975 1 87.88 241 THR B C 1
ATOM 6452 O O . THR B 1 241 ? 26.984 15.938 -1.763 1 87.88 241 THR B O 1
ATOM 6455 N N . ILE B 1 242 ? 27.406 15.367 -3.814 1 85.19 242 ILE B N 1
ATOM 6456 C CA . ILE B 1 242 ? 28.5 14.477 -3.463 1 85.19 242 ILE B CA 1
ATOM 6457 C C . ILE B 1 242 ? 29.797 14.992 -4.074 1 85.19 242 ILE B C 1
ATOM 6459 O O . ILE B 1 242 ? 30.016 14.883 -5.285 1 85.19 242 ILE B O 1
ATOM 6463 N N . PRO B 1 243 ? 30.594 15.688 -3.203 1 76.5 243 PRO B N 1
ATOM 6464 C CA . PRO B 1 243 ? 31.828 16.25 -3.752 1 76.5 243 PRO B CA 1
ATOM 6465 C C . PRO B 1 243 ? 32.75 15.195 -4.379 1 76.5 243 PRO B C 1
ATOM 6467 O O . PRO B 1 243 ? 32.781 14.055 -3.896 1 76.5 243 PRO B O 1
ATOM 6470 N N . GLN B 1 244 ? 33.125 15.391 -5.594 1 63.41 244 GLN B N 1
ATOM 6471 C CA . GLN B 1 244 ? 34.125 14.516 -6.203 1 63.41 244 GLN B CA 1
ATOM 6472 C C . GLN B 1 244 ? 35.5 14.695 -5.547 1 63.41 244 GLN B C 1
ATOM 6474 O O . GLN B 1 244 ? 35.781 15.766 -5.016 1 63.41 244 GLN B O 1
ATOM 6479 N N . GLU B 1 245 ? 36.281 13.664 -5.117 1 56.06 245 GLU B N 1
ATOM 6480 C CA . GLU B 1 245 ? 37.594 13.711 -4.473 1 56.06 245 GLU B CA 1
ATOM 6481 C C . GLU B 1 245 ? 38.312 15.031 -4.766 1 56.06 245 GLU B C 1
ATOM 6483 O O . GLU B 1 245 ? 38.906 15.633 -3.867 1 56.06 245 GLU B O 1
ATOM 6488 N N . ASP B 1 246 ? 38.656 15.258 -6 1 48 246 ASP B N 1
ATOM 6489 C CA . ASP B 1 246 ? 39.688 16.266 -6.289 1 48 246 ASP B CA 1
ATOM 6490 C C . ASP B 1 246 ? 39.094 17.672 -6.285 1 48 246 ASP B C 1
ATOM 6492 O O . ASP B 1 246 ? 39.781 18.641 -6.621 1 48 246 ASP B O 1
ATOM 6496 N N . SER B 1 247 ? 37.875 17.766 -6.297 1 45.25 247 SER B N 1
ATOM 6497 C CA . SER B 1 247 ? 37.469 19.141 -6.559 1 45.25 247 SER B CA 1
ATOM 6498 C C . SER B 1 247 ? 37.375 19.938 -5.266 1 45.25 247 SER B C 1
ATOM 6500 O O . SER B 1 247 ? 36.688 19.547 -4.328 1 45.25 247 SER B O 1
ATOM 6502 N N . ASN B 1 248 ? 38.406 20.641 -4.891 1 41.91 248 ASN B N 1
ATOM 6503 C CA . ASN B 1 248 ? 38.531 21.703 -3.895 1 41.91 248 ASN B CA 1
ATOM 6504 C C . ASN B 1 248 ? 37.312 22.656 -3.943 1 41.91 248 ASN B C 1
ATOM 6506 O O . ASN B 1 248 ? 37.469 23.859 -4.148 1 41.91 248 ASN B O 1
ATOM 6510 N N . ILE B 1 249 ? 36.344 22.234 -4.633 1 42.34 249 ILE B N 1
ATOM 6511 C CA . ILE B 1 249 ? 35.312 23.266 -4.699 1 42.34 249 ILE B CA 1
ATOM 6512 C C . ILE B 1 249 ? 34.844 23.625 -3.291 1 42.34 249 ILE B C 1
ATOM 6514 O O . ILE B 1 249 ? 34.438 22.75 -2.533 1 42.34 249 ILE B O 1
ATOM 6518 N N . GLU B 1 250 ? 35.469 24.609 -2.801 1 38 250 GLU B N 1
ATOM 6519 C CA . GLU B 1 250 ? 34.938 25.312 -1.633 1 38 250 GLU B CA 1
ATOM 6520 C C . GLU B 1 250 ? 33.406 25.438 -1.696 1 38 250 GLU B C 1
ATOM 6522 O O . GLU B 1 250 ? 32.875 26.172 -2.521 1 38 250 GLU B O 1
ATOM 6527 N N . PHE B 1 251 ? 32.812 24.359 -1.619 1 40.44 251 PHE B N 1
ATOM 6528 C CA . PHE B 1 251 ? 31.344 24.5 -1.6 1 40.44 251 PHE B CA 1
ATOM 6529 C C . PHE B 1 251 ? 30.922 25.516 -0.558 1 40.44 251 PHE B C 1
ATOM 6531 O O . PHE B 1 251 ? 31.438 25.531 0.56 1 40.44 251 PHE B O 1
ATOM 6538 N N . ASP B 1 252 ? 30.719 26.656 -1.049 1 36.88 252 ASP B N 1
ATOM 6539 C CA . ASP B 1 252 ? 30.125 27.703 -0.219 1 36.88 252 ASP B CA 1
ATOM 6540 C C . ASP B 1 252 ? 29.094 27.109 0.749 1 36.88 252 ASP B C 1
ATOM 6542 O O . ASP B 1 252 ? 28.172 26.422 0.332 1 36.88 252 ASP B O 1
ATOM 6546 N N . ASP B 1 253 ? 29.562 26.875 1.938 1 38.19 253 ASP B N 1
ATOM 6547 C CA . ASP B 1 253 ? 28.797 26.5 3.123 1 38.19 253 ASP B CA 1
ATOM 6548 C C . ASP B 1 253 ? 27.328 26.891 2.969 1 38.19 253 ASP B C 1
ATOM 6550 O O . ASP B 1 253 ? 26.969 27.656 2.072 1 38.19 253 ASP B O 1
ATOM 6554 N N . TYR B 1 254 ? 26.625 26.594 4.18 1 38.25 254 TYR B N 1
ATOM 6555 C CA . TYR B 1 254 ? 25.297 26.859 4.715 1 38.25 254 TYR B CA 1
ATOM 6556 C C . TYR B 1 254 ? 24.875 28.297 4.465 1 38.25 254 TYR B C 1
ATOM 6558 O O . TYR B 1 254 ? 25.641 29.234 4.715 1 38.25 254 TYR B O 1
ATOM 6566 N N . GLY B 1 255 ? 24.328 28.547 3.455 1 38.09 255 GLY B N 1
ATOM 6567 C CA . GLY B 1 255 ? 23.797 29.891 3.598 1 38.09 255 GLY B CA 1
ATOM 6568 C C . GLY B 1 255 ? 23.438 30.234 5.027 1 38.09 255 GLY B C 1
ATOM 6569 O O . GLY B 1 255 ? 23.234 29.344 5.859 1 38.09 255 GLY B O 1
ATOM 6570 N N . GLU B 1 256 ? 24 31.266 5.547 1 39 256 GLU B N 1
ATOM 6571 C CA . GLU B 1 256 ? 23.828 31.781 6.902 1 39 256 GLU B CA 1
ATOM 6572 C C . GLU B 1 256 ? 22.484 31.375 7.496 1 39 256 GLU B C 1
ATOM 6574 O O . GLU B 1 256 ? 22.359 31.234 8.711 1 39 256 GLU B O 1
ATOM 6579 N N . ASP B 1 257 ? 21.297 31.547 6.801 1 42.38 257 ASP B N 1
ATOM 6580 C CA . ASP B 1 257 ? 20.016 31.531 7.484 1 42.38 257 ASP B CA 1
ATOM 6581 C C . ASP B 1 257 ? 19.469 30.094 7.578 1 42.38 257 ASP B C 1
ATOM 6583 O O . ASP B 1 257 ? 18.266 29.906 7.785 1 42.38 257 ASP B O 1
ATOM 6587 N N . GLY B 1 258 ? 20.297 28.969 7.57 1 43.56 258 GLY B N 1
ATOM 6588 C CA . GLY B 1 258 ? 19.781 27.625 7.832 1 43.56 258 GLY B CA 1
ATOM 6589 C C . GLY B 1 258 ? 19 27.047 6.66 1 43.56 258 GLY B C 1
ATOM 6590 O O . GLY B 1 258 ? 18.234 26.109 6.828 1 43.56 258 GLY B O 1
ATOM 6591 N N . GLN B 1 259 ? 18.641 27.766 5.676 1 47.28 259 GLN B N 1
ATOM 6592 C CA . GLN B 1 259 ? 17.75 27.344 4.602 1 47.28 259 GLN B CA 1
ATOM 6593 C C . GLN B 1 259 ? 18.297 26.094 3.902 1 47.28 259 GLN B C 1
ATOM 6595 O O . GLN B 1 259 ? 19.5 25.984 3.682 1 47.28 259 GLN B O 1
ATOM 6600 N N . HIS B 1 260 ? 17.469 25.016 3.971 1 54.19 260 HIS B N 1
ATOM 6601 C CA . HIS B 1 260 ? 17.766 23.672 3.492 1 54.19 260 HIS B CA 1
ATOM 6602 C C . HIS B 1 260 ? 18.203 23.688 2.033 1 54.19 260 HIS B C 1
ATOM 6604 O O . HIS B 1 260 ? 17.406 23.984 1.143 1 54.19 260 HIS B O 1
ATOM 6610 N N . SER B 1 261 ? 19.562 23.922 1.801 1 70.75 261 SER B N 1
ATOM 6611 C CA . SER B 1 261 ? 20.422 23.609 0.656 1 70.75 261 SER B CA 1
ATOM 6612 C C . SER B 1 261 ? 20.562 22.109 0.467 1 70.75 261 SER B C 1
ATOM 6614 O O . SER B 1 261 ? 20.156 21.328 1.324 1 70.75 261 SER B O 1
ATOM 6616 N N . LYS B 1 262 ? 20.906 21.672 -0.677 1 82.62 262 LYS B N 1
ATOM 6617 C CA . LYS B 1 262 ? 21.281 20.281 -0.951 1 82.62 262 LYS B CA 1
ATOM 6618 C C . LYS B 1 262 ? 22.047 19.688 0.216 1 82.62 262 LYS B C 1
ATOM 6620 O O . LYS B 1 262 ? 22.766 20.391 0.932 1 82.62 262 LYS B O 1
ATOM 6625 N N . LEU B 1 263 ? 21.719 18.484 0.588 1 90.12 263 LEU B N 1
ATOM 6626 C CA . LEU B 1 263 ? 22.484 17.766 1.599 1 90.12 263 LEU B CA 1
ATOM 6627 C C . LEU B 1 263 ? 23.859 17.406 1.078 1 90.12 263 LEU B C 1
ATOM 6629 O O . LEU B 1 263 ? 24 16.844 -0.016 1 90.12 263 LEU B O 1
ATOM 6633 N N . LEU B 1 264 ? 24.828 17.797 1.785 1 89.38 264 LEU B N 1
ATOM 6634 C CA . LEU B 1 264 ? 26.188 17.391 1.438 1 89.38 264 LEU B CA 1
ATOM 6635 C C . LEU B 1 264 ? 26.469 15.984 1.94 1 89.38 264 LEU B C 1
ATOM 6637 O O . LEU B 1 264 ? 26.406 15.719 3.143 1 89.38 264 LEU B O 1
ATOM 6641 N N . LEU B 1 265 ? 26.719 15.125 1.002 1 91.62 265 LEU B N 1
ATOM 6642 C CA . LEU B 1 265 ? 27.047 13.75 1.36 1 91.62 265 LEU B CA 1
ATOM 6643 C C . LEU B 1 265 ? 28.484 13.406 0.971 1 91.62 265 LEU B C 1
ATOM 6645 O O . LEU B 1 265 ? 28.953 13.812 -0.094 1 91.62 265 LEU B O 1
ATOM 6649 N N . LYS B 1 266 ? 29.172 12.789 1.853 1 91 266 LYS B N 1
ATOM 6650 C CA . LYS B 1 266 ? 30.516 12.266 1.628 1 91 266 LYS B CA 1
ATOM 6651 C C . LYS B 1 266 ? 30.531 10.742 1.621 1 91 266 LYS B C 1
ATOM 6653 O O . LYS B 1 266 ? 29.578 10.109 2.105 1 91 266 LYS B O 1
ATOM 6658 N N . PRO B 1 267 ? 31.594 10.234 1.036 1 90.38 267 PRO B N 1
ATOM 6659 C CA . PRO B 1 267 ? 31.719 8.781 1.115 1 90.38 267 PRO B CA 1
ATOM 6660 C C . PRO B 1 267 ? 31.656 8.258 2.549 1 90.38 267 PRO B C 1
ATOM 6662 O O . PRO B 1 267 ? 32.188 8.883 3.461 1 90.38 267 PRO B O 1
ATOM 6665 N N . GLU B 1 268 ? 30.875 7.293 2.83 1 89.25 268 GLU B N 1
ATOM 6666 C CA . GLU B 1 268 ? 30.734 6.574 4.094 1 89.25 268 GLU B CA 1
ATOM 6667 C C . GLU B 1 268 ? 29.703 7.238 5 1 89.25 268 GLU B C 1
ATOM 6669 O O . GLU B 1 268 ? 29.469 6.789 6.125 1 89.25 268 GLU B O 1
ATOM 6674 N N . ASP B 1 269 ? 29.141 8.344 4.473 1 93.06 269 ASP B N 1
ATOM 6675 C CA . ASP B 1 269 ? 28.016 8.898 5.23 1 93.06 269 ASP B CA 1
ATOM 6676 C C . ASP B 1 269 ? 26.875 7.902 5.328 1 93.06 269 ASP B C 1
ATOM 6678 O O . ASP B 1 269 ? 26.672 7.09 4.426 1 93.06 269 ASP B O 1
ATOM 6682 N N . ASN B 1 270 ? 26.234 7.957 6.43 1 94.5 270 ASN B N 1
ATOM 6683 C CA . ASN B 1 270 ? 25.078 7.113 6.676 1 94.5 270 ASN B CA 1
ATOM 6684 C C . ASN B 1 270 ? 23.766 7.871 6.441 1 94.5 270 ASN B C 1
ATOM 6686 O O . ASN B 1 270 ? 23.594 8.984 6.934 1 94.5 270 ASN B O 1
ATOM 6690 N N . ILE B 1 271 ? 22.875 7.281 5.617 1 95.88 271 ILE B N 1
ATOM 6691 C CA . ILE B 1 271 ? 21.641 8.008 5.336 1 95.88 271 ILE B CA 1
ATOM 6692 C C . ILE B 1 271 ? 20.453 7.059 5.41 1 95.88 271 ILE B C 1
ATOM 6694 O O . ILE B 1 271 ? 20.625 5.836 5.453 1 95.88 271 ILE B O 1
ATOM 6698 N N . VAL B 1 272 ? 19.281 7.621 5.523 1 95.75 272 VAL B N 1
ATOM 6699 C CA . VAL B 1 272 ? 17.984 6.965 5.434 1 95.75 272 VAL B CA 1
ATOM 6700 C C . VAL B 1 272 ? 17.188 7.566 4.277 1 95.75 272 VAL B C 1
ATOM 6702 O O . VAL B 1 272 ? 17.234 8.773 4.043 1 95.75 272 VAL B O 1
ATOM 6705 N N . ILE B 1 273 ? 16.531 6.699 3.506 1 96.62 273 ILE B N 1
ATOM 6706 C CA . ILE B 1 273 ? 15.773 7.156 2.35 1 96.62 273 ILE B CA 1
ATOM 6707 C C . ILE B 1 273 ? 14.297 6.82 2.537 1 96.62 273 ILE B C 1
ATOM 6709 O O . ILE B 1 273 ? 13.961 5.75 3.051 1 96.62 273 ILE B O 1
ATOM 6713 N N . LEU B 1 274 ? 13.422 7.719 2.172 1 96.56 274 LEU B N 1
ATOM 6714 C CA . LEU B 1 274 ? 11.984 7.5 2.111 1 96.56 274 LEU B CA 1
ATOM 6715 C C . LEU B 1 274 ? 11.422 7.91 0.753 1 96.56 274 LEU B C 1
ATOM 6717 O O . LEU B 1 274 ? 11.555 9.07 0.35 1 96.56 274 LEU B O 1
ATOM 6721 N N . LEU B 1 275 ? 10.961 6.969 0.011 1 95.88 275 LEU B N 1
ATOM 6722 C CA . LEU B 1 275 ? 10.273 7.211 -1.255 1 95.88 275 LEU B CA 1
ATOM 6723 C C . LEU B 1 275 ? 8.766 7.168 -1.071 1 95.88 275 LEU B C 1
ATOM 6725 O O . LEU B 1 275 ? 8.18 6.09 -0.915 1 95.88 275 LEU B O 1
ATOM 6729 N N . ASN B 1 276 ? 8.117 8.305 -1.121 1 94.44 276 ASN B N 1
ATOM 6730 C CA . ASN B 1 276 ? 6.672 8.414 -0.989 1 94.44 276 ASN B CA 1
ATOM 6731 C C . ASN B 1 276 ? 5.977 8.344 -2.346 1 94.44 276 ASN B C 1
ATOM 6733 O O . ASN B 1 276 ? 6.211 9.188 -3.211 1 94.44 276 ASN B O 1
ATOM 6737 N N . ASN B 1 277 ? 5.156 7.352 -2.492 1 91.69 277 ASN B N 1
ATOM 6738 C CA . ASN B 1 277 ? 4.418 7.152 -3.736 1 91.69 277 ASN B CA 1
ATOM 6739 C C . ASN B 1 277 ? 2.916 7.309 -3.527 1 91.69 277 ASN B C 1
ATOM 6741 O O . ASN B 1 277 ? 2.252 6.387 -3.047 1 91.69 277 ASN B O 1
ATOM 6745 N N . ASN B 1 278 ? 2.457 8.438 -3.936 1 87.31 278 ASN B N 1
ATOM 6746 C CA . ASN B 1 278 ? 1.019 8.656 -3.852 1 87.31 278 ASN B CA 1
ATOM 6747 C C . ASN B 1 278 ? 0.323 8.352 -5.176 1 87.31 278 ASN B C 1
ATOM 6749 O O . ASN B 1 278 ? -0.304 9.234 -5.77 1 87.31 278 ASN B O 1
ATOM 6753 N N . GLY B 1 279 ? 0.434 7.113 -5.578 1 79.38 279 GLY B N 1
ATOM 6754 C CA . GLY B 1 279 ? -0.375 6.621 -6.68 1 79.38 279 GLY B CA 1
ATOM 6755 C C . GLY B 1 279 ? 0.296 6.781 -8.031 1 79.38 279 GLY B C 1
ATOM 6756 O O . GLY B 1 279 ? -0.338 6.598 -9.07 1 79.38 279 GLY B O 1
ATOM 6757 N N . ILE B 1 280 ? 1.563 7.152 -8.07 1 82.81 280 ILE B N 1
ATOM 6758 C CA . ILE B 1 280 ? 2.234 7.367 -9.352 1 82.81 280 ILE B CA 1
ATOM 6759 C C . ILE B 1 280 ? 2.846 6.055 -9.836 1 82.81 280 ILE B C 1
ATOM 6761 O O . ILE B 1 280 ? 2.627 5.648 -10.984 1 82.81 280 ILE B O 1
ATOM 6765 N N . LEU B 1 281 ? 3.572 5.422 -9.008 1 85 281 LEU B N 1
ATOM 6766 C CA . LEU B 1 281 ? 4.25 4.176 -9.344 1 85 281 LEU B CA 1
ATOM 6767 C C . LEU B 1 281 ? 3.416 2.973 -8.914 1 85 281 LEU B C 1
ATOM 6769 O O . LEU B 1 281 ? 2.783 2.994 -7.855 1 85 281 LEU B O 1
ATOM 6773 N N . ASN B 1 282 ? 3.391 1.987 -9.758 1 82.38 282 ASN B N 1
ATOM 6774 C CA . ASN B 1 282 ? 2.889 0.712 -9.258 1 82.38 282 ASN B CA 1
ATOM 6775 C C . ASN B 1 282 ? 3.916 0.019 -8.367 1 82.38 282 ASN B C 1
ATOM 6777 O O . ASN B 1 282 ? 5.047 0.49 -8.234 1 82.38 282 ASN B O 1
ATOM 6781 N N . ARG B 1 283 ? 3.576 -1.019 -7.766 1 84.44 283 ARG B N 1
ATOM 6782 C CA . ARG B 1 283 ? 4.41 -1.659 -6.758 1 84.44 283 ARG B CA 1
ATOM 6783 C C . ARG B 1 283 ? 5.723 -2.148 -7.359 1 84.44 283 ARG B C 1
ATOM 6785 O O . ARG B 1 283 ? 6.781 -2.035 -6.734 1 84.44 283 ARG B O 1
ATOM 6792 N N . ASN B 1 284 ? 5.746 -2.779 -8.539 1 83.75 284 ASN B N 1
ATOM 6793 C CA . ASN B 1 284 ? 6.969 -3.232 -9.195 1 83.75 284 ASN B CA 1
ATOM 6794 C C . ASN B 1 284 ? 7.902 -2.066 -9.516 1 83.75 284 ASN B C 1
ATOM 6796 O O . ASN B 1 284 ? 9.125 -2.197 -9.414 1 83.75 284 ASN B O 1
ATOM 6800 N N . GLU B 1 285 ? 7.301 -1.037 -9.883 1 85.88 285 GLU B N 1
ATOM 6801 C CA . GLU B 1 285 ? 8.078 0.163 -10.164 1 85.88 285 GLU B CA 1
ATOM 6802 C C . GLU B 1 285 ? 8.711 0.721 -8.891 1 85.88 285 GLU B C 1
ATOM 6804 O O . GLU B 1 285 ? 9.82 1.265 -8.93 1 85.88 285 GLU B O 1
ATOM 6809 N N . GLU B 1 286 ? 7.945 0.643 -7.84 1 90.19 286 GLU B N 1
ATOM 6810 C CA . GLU B 1 286 ? 8.516 1.067 -6.566 1 90.19 286 GLU B CA 1
ATOM 6811 C C . GLU B 1 286 ? 9.836 0.362 -6.293 1 90.19 286 GLU B C 1
ATOM 6813 O O . GLU B 1 286 ? 10.82 0.998 -5.895 1 90.19 286 GLU B O 1
ATOM 6818 N N . TRP B 1 287 ? 9.828 -0.936 -6.523 1 90.12 287 TRP B N 1
ATOM 6819 C CA . TRP B 1 287 ? 11.031 -1.724 -6.293 1 90.12 287 TRP B CA 1
ATOM 6820 C C . TRP B 1 287 ? 12.141 -1.325 -7.266 1 90.12 287 TRP B C 1
ATOM 6822 O O . TRP B 1 287 ? 13.312 -1.239 -6.887 1 90.12 287 TRP B O 1
ATOM 6832 N N . LEU B 1 288 ? 11.773 -1.142 -8.477 1 89.56 288 LEU B N 1
ATOM 6833 C CA . LEU B 1 288 ? 12.742 -0.729 -9.492 1 89.56 288 LEU B CA 1
ATOM 6834 C C . LEU B 1 288 ? 13.406 0.591 -9.102 1 89.56 288 LEU B C 1
ATOM 6836 O O . LEU B 1 288 ? 14.625 0.73 -9.195 1 89.56 288 LEU B O 1
ATOM 6840 N N . PHE B 1 289 ? 12.602 1.581 -8.703 1 92.06 289 PHE B N 1
ATOM 6841 C CA . PHE B 1 289 ? 13.117 2.879 -8.289 1 92.06 289 PHE B CA 1
ATOM 6842 C C . PHE B 1 289 ? 14.055 2.732 -7.094 1 92.06 289 PHE B C 1
ATOM 6844 O O . PHE B 1 289 ? 15.102 3.381 -7.035 1 92.06 289 PHE B O 1
ATOM 6851 N N . ALA B 1 290 ? 13.609 1.915 -6.176 1 93.19 290 ALA B N 1
ATOM 6852 C CA . ALA B 1 290 ? 14.453 1.687 -5.004 1 93.19 290 ALA B CA 1
ATOM 6853 C C . ALA B 1 290 ? 15.828 1.149 -5.414 1 93.19 290 ALA B C 1
ATOM 6855 O O . ALA B 1 290 ? 16.859 1.605 -4.91 1 93.19 290 ALA B O 1
ATOM 6856 N N . LYS B 1 291 ? 15.844 0.221 -6.289 1 92.19 291 LYS B N 1
ATOM 6857 C CA . LYS B 1 291 ? 17.094 -0.356 -6.758 1 92.19 291 LYS B CA 1
ATOM 6858 C C . LYS B 1 291 ? 17.984 0.704 -7.414 1 92.19 291 LYS B C 1
ATOM 6860 O O . LYS B 1 291 ? 19.172 0.774 -7.145 1 92.19 291 LYS B O 1
ATOM 6865 N N . GLU B 1 292 ? 17.359 1.479 -8.266 1 91 292 GLU B N 1
ATOM 6866 C CA . GLU B 1 292 ? 18.109 2.498 -8.992 1 91 292 GLU B CA 1
ATOM 6867 C C . GLU B 1 292 ? 18.719 3.527 -8.039 1 91 292 GLU B C 1
ATOM 6869 O O . GLU B 1 292 ? 19.844 3.973 -8.234 1 91 292 GLU B O 1
ATOM 6874 N N . ILE B 1 293 ? 17.938 3.934 -7.086 1 94.5 293 ILE B N 1
ATOM 6875 C CA . ILE B 1 293 ? 18.406 4.895 -6.094 1 94.5 293 ILE B CA 1
ATOM 6876 C C . ILE B 1 293 ? 19.578 4.305 -5.32 1 94.5 293 ILE B C 1
ATOM 6878 O O . ILE B 1 293 ? 20.609 4.957 -5.148 1 94.5 293 ILE B O 1
ATOM 6882 N N . LEU B 1 294 ? 19.438 3.055 -4.902 1 94.38 294 LEU B N 1
ATOM 6883 C CA . LEU B 1 294 ? 20.484 2.385 -4.141 1 94.38 294 LEU B CA 1
ATOM 6884 C C . LEU B 1 294 ? 21.75 2.223 -4.98 1 94.38 294 LEU B C 1
ATOM 6886 O O . LEU B 1 294 ? 22.859 2.432 -4.488 1 94.38 294 LEU B O 1
ATOM 6890 N N . ASP B 1 295 ? 21.562 1.837 -6.242 1 91.5 295 ASP B N 1
ATOM 6891 C CA . ASP B 1 295 ? 22.703 1.66 -7.133 1 91.5 295 ASP B CA 1
ATOM 6892 C C . ASP B 1 295 ? 23.469 2.965 -7.305 1 91.5 295 ASP B C 1
ATOM 6894 O O . ASP B 1 295 ? 24.703 2.971 -7.281 1 91.5 295 ASP B O 1
ATOM 6898 N N . PHE B 1 296 ? 22.75 4.039 -7.492 1 91.5 296 PHE B N 1
ATOM 6899 C CA . PHE B 1 296 ? 23.375 5.348 -7.656 1 91.5 296 PHE B CA 1
ATOM 6900 C C . PHE B 1 296 ? 24.203 5.711 -6.43 1 91.5 296 PHE B C 1
ATOM 6902 O O . PHE B 1 296 ? 25.344 6.145 -6.555 1 91.5 296 PHE B O 1
ATOM 6909 N N . LEU B 1 297 ? 23.625 5.559 -5.273 1 93.12 297 LEU B N 1
ATOM 6910 C CA . LEU B 1 297 ? 24.266 5.945 -4.027 1 93.12 297 LEU B CA 1
ATOM 6911 C C . LEU B 1 297 ? 25.438 5.016 -3.713 1 93.12 297 LEU B C 1
ATOM 6913 O O . LEU B 1 297 ? 26.453 5.441 -3.146 1 93.12 297 LEU B O 1
ATOM 6917 N N . ALA B 1 298 ? 25.281 3.725 -4.027 1 90.69 298 ALA B N 1
ATOM 6918 C CA . ALA B 1 298 ? 26.375 2.773 -3.844 1 90.69 298 ALA B CA 1
ATOM 6919 C C . ALA B 1 298 ? 27.594 3.178 -4.664 1 90.69 298 ALA B C 1
ATOM 6921 O O . ALA B 1 298 ? 28.734 2.988 -4.23 1 90.69 298 ALA B O 1
ATOM 6922 N N . GLY B 1 299 ? 27.344 3.695 -5.809 1 88.56 299 GLY B N 1
ATOM 6923 C CA . GLY B 1 299 ? 28.422 4.172 -6.656 1 88.56 299 GLY B CA 1
ATOM 6924 C C . GLY B 1 299 ? 29.25 5.27 -6.016 1 88.56 299 GLY B C 1
ATOM 6925 O O . GLY B 1 299 ? 30.438 5.43 -6.328 1 88.56 299 GLY B O 1
ATOM 6926 N N . SER B 1 300 ? 28.656 5.988 -5.113 1 89.44 300 SER B N 1
ATOM 6927 C CA . SER B 1 300 ? 29.344 7.082 -4.434 1 89.44 300 SER B CA 1
ATOM 6928 C C . SER B 1 300 ? 29.781 6.668 -3.029 1 89.44 300 SER B C 1
ATOM 6930 O O . SER B 1 300 ? 30.156 7.516 -2.215 1 89.44 300 SER B O 1
ATOM 6932 N N . SER B 1 301 ? 29.625 5.395 -2.648 1 91.5 301 SER B N 1
ATOM 6933 C CA . SER B 1 301 ? 30.031 4.793 -1.382 1 91.5 301 SER B CA 1
ATOM 6934 C C . SER B 1 301 ? 29.266 5.395 -0.212 1 91.5 301 SER B C 1
ATOM 6936 O O . SER B 1 301 ? 29.812 5.562 0.879 1 91.5 301 SER B O 1
ATOM 6938 N N . VAL B 1 302 ? 28.125 5.93 -0.536 1 93.62 302 VAL B N 1
ATOM 6939 C CA . VAL B 1 302 ? 27.219 6.355 0.524 1 93.62 302 VAL B CA 1
ATOM 6940 C C . VAL B 1 302 ? 26.469 5.145 1.074 1 93.62 302 VAL B C 1
ATOM 6942 O O . VAL B 1 302 ? 26.047 4.266 0.316 1 93.62 302 VAL B O 1
ATOM 6945 N N . GLN B 1 303 ? 26.312 5.125 2.363 1 93.19 303 GLN B N 1
ATOM 6946 C CA . GLN B 1 303 ? 25.719 3.955 3.002 1 93.19 303 GLN B CA 1
ATOM 6947 C C . GLN B 1 303 ? 24.266 4.203 3.357 1 93.19 303 GLN B C 1
ATOM 6949 O O . GLN B 1 303 ? 23.953 5.055 4.195 1 93.19 303 GLN B O 1
ATOM 6954 N N . VAL B 1 304 ? 23.391 3.455 2.701 1 95 304 VAL B N 1
ATOM 6955 C CA . VAL B 1 304 ? 21.969 3.539 3.016 1 95 304 VAL B CA 1
ATOM 6956 C C . VAL B 1 304 ? 21.609 2.482 4.059 1 95 304 VAL B C 1
ATOM 6958 O O . VAL B 1 304 ? 21.781 1.284 3.822 1 95 304 VAL B O 1
ATOM 6961 N N . HIS B 1 305 ? 21.094 2.885 5.191 1 93.62 305 HIS B N 1
ATOM 6962 C CA . HIS B 1 305 ? 20.828 1.958 6.285 1 93.62 305 HIS B CA 1
ATOM 6963 C C . HIS B 1 305 ? 19.359 1.55 6.316 1 93.62 305 HIS B C 1
ATOM 6965 O O . HIS B 1 305 ? 19.031 0.443 6.746 1 93.62 305 HIS B O 1
ATOM 6971 N N . ARG B 1 306 ? 18.5 2.428 5.977 1 94.75 306 ARG B N 1
ATOM 6972 C CA . ARG B 1 306 ? 17.062 2.154 5.875 1 94.75 306 ARG B CA 1
ATOM 6973 C C . ARG B 1 306 ? 16.484 2.773 4.609 1 94.75 306 ARG B C 1
ATOM 6975 O O . ARG B 1 306 ? 16.859 3.879 4.219 1 94.75 306 ARG B O 1
ATOM 6982 N N . PHE B 1 307 ? 15.633 2.078 3.975 1 95.06 307 PHE B N 1
ATOM 6983 C CA . PHE B 1 307 ? 14.898 2.537 2.797 1 95.06 307 PHE B CA 1
ATOM 6984 C C . PHE B 1 307 ? 13.422 2.213 2.916 1 95.06 307 PHE B C 1
ATOM 6986 O O . PHE B 1 307 ? 13.031 1.042 2.934 1 95.06 307 PHE B O 1
ATOM 6993 N N . TYR B 1 308 ? 12.609 3.256 3.072 1 94.62 308 TYR B N 1
ATOM 6994 C CA . TYR B 1 308 ? 11.164 3.102 3.176 1 94.62 308 TYR B CA 1
ATOM 6995 C C . TYR B 1 308 ? 10.477 3.475 1.868 1 94.62 308 TYR B C 1
ATOM 6997 O O . TYR B 1 308 ? 10.758 4.527 1.291 1 94.62 308 TYR B O 1
ATOM 7005 N N . VAL B 1 309 ? 9.641 2.623 1.377 1 92.94 309 VAL B N 1
ATOM 7006 C CA . VAL B 1 309 ? 8.867 2.902 0.171 1 92.94 309 VAL B CA 1
ATOM 7007 C C . VAL B 1 309 ? 7.391 2.623 0.431 1 92.94 309 VAL B C 1
ATOM 7009 O O . VAL B 1 309 ? 7.043 1.635 1.083 1 92.94 309 VAL B O 1
ATOM 7012 N N . GLY B 1 310 ? 6.512 3.49 -0.009 1 90.56 310 GLY B N 1
ATOM 7013 C CA . GLY B 1 310 ? 5.078 3.295 0.148 1 90.56 310 GLY B CA 1
ATOM 7014 C C . GLY B 1 310 ? 4.281 4.578 0.021 1 90.56 310 GLY B C 1
ATOM 7015 O O . GLY B 1 310 ? 4.797 5.59 -0.464 1 90.56 310 GLY B O 1
ATOM 7016 N N . ASN B 1 311 ? 3.029 4.469 0.349 1 90.12 311 ASN B N 1
ATOM 7017 C CA . ASN B 1 311 ? 2.129 5.617 0.359 1 90.12 311 ASN B CA 1
ATOM 7018 C C . ASN B 1 311 ? 1.99 6.211 1.759 1 90.12 311 ASN B C 1
ATOM 7020 O O . ASN B 1 311 ? 1.009 5.941 2.455 1 90.12 311 ASN B O 1
ATOM 7024 N N . PHE B 1 312 ? 2.908 7.07 2.127 1 91.31 312 PHE B N 1
ATOM 7025 C CA . PHE B 1 312 ? 2.971 7.594 3.486 1 91.31 312 PHE B CA 1
ATOM 7026 C C . PHE B 1 312 ? 2.162 8.883 3.607 1 91.31 312 PHE B C 1
ATOM 7028 O O . PHE B 1 312 ? 1.356 9.031 4.527 1 91.31 312 PHE B O 1
ATOM 7035 N N . MET B 1 313 ? 2.496 9.773 2.785 1 85.94 313 MET B N 1
ATOM 7036 C CA . MET B 1 313 ? 1.813 11.062 2.812 1 85.94 313 MET B CA 1
ATOM 7037 C C . MET B 1 313 ? 0.919 11.234 1.588 1 85.94 313 MET B C 1
ATOM 7039 O O . MET B 1 313 ? 1.387 11.125 0.453 1 85.94 313 MET B O 1
ATOM 7043 N N . ARG B 1 314 ? -0.338 11.492 1.929 1 80.12 314 ARG B N 1
ATOM 7044 C CA . ARG B 1 314 ? -1.314 11.5 0.845 1 80.12 314 ARG B CA 1
ATOM 7045 C C . ARG B 1 314 ? -2.047 12.836 0.774 1 80.12 314 ARG B C 1
ATOM 7047 O O . ARG B 1 314 ? -2.316 13.453 1.804 1 80.12 314 ARG B O 1
ATOM 7054 N N . CYS B 1 315 ? -2.064 13.32 -0.381 1 68.81 315 CYS B N 1
ATOM 7055 C CA . CYS B 1 315 ? -2.992 14.406 -0.683 1 68.81 315 CYS B CA 1
ATOM 7056 C C . CYS B 1 315 ? -4.031 13.969 -1.705 1 68.81 315 CYS B C 1
ATOM 7058 O O . CYS B 1 315 ? -3.713 13.242 -2.65 1 68.81 315 CYS B O 1
ATOM 7060 N N . LEU B 1 316 ? -5.215 14.039 -1.385 1 59.62 316 LEU B N 1
ATOM 7061 C CA . LEU B 1 316 ? -6.293 13.531 -2.229 1 59.62 316 LEU B CA 1
ATOM 7062 C C . LEU B 1 316 ? -6.312 14.25 -3.572 1 59.62 316 LEU B C 1
ATOM 7064 O O . LEU B 1 316 ? -6.801 13.703 -4.566 1 59.62 316 LEU B O 1
ATOM 7068 N N . GLU B 1 317 ? -5.805 15.414 -3.482 1 57.69 317 GLU B N 1
ATOM 7069 C CA . GLU B 1 317 ? -6.027 16.234 -4.672 1 57.69 317 GLU B CA 1
ATOM 7070 C C . GLU B 1 317 ? -5.027 15.891 -5.77 1 57.69 317 GLU B C 1
ATOM 7072 O O . GLU B 1 317 ? -5.324 16.031 -6.957 1 57.69 317 GLU B O 1
ATOM 7077 N N . ARG B 1 318 ? -3.877 15.461 -5.34 1 67.69 318 ARG B N 1
ATOM 7078 C CA . ARG B 1 318 ? -2.867 15.258 -6.375 1 67.69 318 ARG B CA 1
ATOM 7079 C C . ARG B 1 318 ? -1.974 14.07 -6.039 1 67.69 318 ARG B C 1
ATOM 7081 O O . ARG B 1 318 ? -1.521 13.93 -4.902 1 67.69 318 ARG B O 1
ATOM 7088 N N . ASN B 1 319 ? -1.861 13.211 -7.102 1 76.75 319 ASN B N 1
ATOM 7089 C CA . ASN B 1 319 ? -0.835 12.18 -6.977 1 76.75 319 ASN B CA 1
ATOM 7090 C C . ASN B 1 319 ? 0.568 12.773 -7.043 1 76.75 319 ASN B C 1
ATOM 7092 O O . ASN B 1 319 ? 0.788 13.781 -7.715 1 76.75 319 ASN B O 1
ATOM 7096 N N . ASN B 1 320 ? 1.419 12.289 -6.254 1 84.56 320 ASN B N 1
ATOM 7097 C CA . ASN B 1 320 ? 2.789 12.797 -6.273 1 84.56 320 ASN B CA 1
ATOM 7098 C C . ASN B 1 320 ? 3.789 11.711 -5.879 1 84.56 320 ASN B C 1
ATOM 7100 O O . ASN B 1 320 ? 3.402 10.656 -5.383 1 84.56 320 ASN B O 1
ATOM 7104 N N . LEU B 1 321 ? 4.965 11.969 -6.309 1 90.31 321 LEU B N 1
ATOM 7105 C CA . LEU B 1 321 ? 6.129 11.148 -5.996 1 90.31 321 LEU B CA 1
ATOM 7106 C C . LEU B 1 321 ? 7.238 11.992 -5.375 1 90.31 321 LEU B C 1
ATOM 7108 O O . LEU B 1 321 ? 7.691 12.969 -5.977 1 90.31 321 LEU B O 1
ATOM 7112 N N . ASN B 1 322 ? 7.586 11.648 -4.07 1 94.25 322 ASN B N 1
ATOM 7113 C CA . ASN B 1 322 ? 8.594 12.422 -3.352 1 94.25 322 ASN B CA 1
ATOM 7114 C C . ASN B 1 322 ? 9.75 11.539 -2.887 1 94.25 322 ASN B C 1
ATOM 7116 O O . ASN B 1 322 ? 9.539 10.406 -2.457 1 94.25 322 ASN B O 1
ATOM 7120 N N . LEU B 1 323 ? 10.906 12.039 -3.043 1 96.69 323 LEU B N 1
ATOM 7121 C CA . LEU B 1 323 ? 12.102 11.398 -2.504 1 96.69 323 LEU B CA 1
ATOM 7122 C C . LEU B 1 323 ? 12.641 12.18 -1.31 1 96.69 323 LEU B C 1
ATOM 7124 O O . LEU B 1 323 ? 12.859 13.391 -1.398 1 96.69 323 LEU B O 1
ATOM 7128 N N . THR B 1 324 ? 12.781 11.586 -0.184 1 97.44 324 THR B N 1
ATOM 7129 C CA . THR B 1 324 ? 13.312 12.18 1.036 1 97.44 324 THR B CA 1
ATOM 7130 C C . THR B 1 324 ? 14.617 11.492 1.448 1 97.44 324 THR B C 1
ATOM 7132 O O . THR B 1 324 ? 14.695 10.258 1.454 1 97.44 324 THR B O 1
ATOM 7135 N N . VAL B 1 325 ? 15.664 12.25 1.755 1 97.38 325 VAL B N 1
ATOM 7136 C CA . VAL B 1 325 ? 16.938 11.75 2.264 1 97.38 325 VAL B CA 1
ATOM 7137 C C . VAL B 1 325 ? 17.219 12.367 3.631 1 97.38 325 VAL B C 1
ATOM 7139 O O . VAL B 1 325 ? 17.047 13.578 3.822 1 97.38 325 VAL B O 1
ATOM 7142 N N . MET B 1 326 ? 17.562 11.562 4.547 1 96.62 326 MET B N 1
ATOM 7143 C CA . MET B 1 326 ? 17.953 12.023 5.875 1 96.62 326 MET B CA 1
ATOM 7144 C C . MET B 1 326 ? 19.375 11.562 6.223 1 96.62 326 MET B C 1
ATOM 7146 O O . MET B 1 326 ? 19.656 10.367 6.176 1 96.62 326 MET B O 1
ATOM 7150 N N . LYS B 1 327 ? 20.25 12.453 6.523 1 95.38 327 LYS B N 1
ATOM 7151 C CA . LYS B 1 327 ? 21.594 12.109 6.977 1 95.38 327 LYS B CA 1
ATOM 7152 C C . LYS B 1 327 ? 21.578 11.633 8.43 1 95.38 327 LYS B C 1
ATOM 7154 O O . LYS B 1 327 ? 20.938 12.25 9.281 1 95.38 327 LYS B O 1
ATOM 7159 N N . VAL B 1 328 ? 22.219 10.523 8.664 1 94.31 328 VAL B N 1
ATOM 7160 C CA . VAL B 1 328 ? 22.266 9.938 10 1 94.31 328 VAL B CA 1
ATOM 7161 C C . VAL B 1 328 ? 23.594 10.281 10.672 1 94.31 328 VAL B C 1
ATOM 7163 O O . VAL B 1 328 ? 24.625 9.695 10.352 1 94.31 328 VAL B O 1
ATOM 7166 N N . GLU B 1 329 ? 23.594 11.141 11.602 1 88.5 329 GLU B N 1
ATOM 7167 C CA . GLU B 1 329 ? 24.781 11.531 12.344 1 88.5 329 GLU B CA 1
ATOM 7168 C C . GLU B 1 329 ? 24.953 10.695 13.617 1 88.5 329 GLU B C 1
ATOM 7170 O O . GLU B 1 329 ? 26.062 10.469 14.07 1 88.5 329 GLU B O 1
ATOM 7175 N N . ASP B 1 330 ? 23.75 10.359 14.156 1 84 330 ASP B N 1
ATOM 7176 C CA . ASP B 1 330 ? 23.688 9.586 15.391 1 84 330 ASP B CA 1
ATOM 7177 C C . ASP B 1 330 ? 23.016 8.242 15.156 1 84 330 ASP B C 1
ATOM 7179 O O . ASP B 1 330 ? 21.875 8.188 14.656 1 84 330 ASP B O 1
ATOM 7183 N N . LYS B 1 331 ? 23.719 7.211 15.633 1 84.31 331 LYS B N 1
ATOM 7184 C CA . LYS B 1 331 ? 23.172 5.871 15.445 1 84.31 331 LYS B CA 1
ATOM 7185 C C . LYS B 1 331 ? 21.875 5.703 16.219 1 84.31 331 LYS B C 1
ATOM 7187 O O . LYS B 1 331 ? 21.078 4.805 15.914 1 84.31 331 LYS B O 1
ATOM 7192 N N . GLU B 1 332 ? 21.656 6.551 17.141 1 90 332 GLU B N 1
ATOM 7193 C CA . GLU B 1 332 ? 20.422 6.492 17.922 1 90 332 GLU B CA 1
ATOM 7194 C C . GLU B 1 332 ? 19.203 6.723 17.047 1 90 332 GLU B C 1
ATOM 7196 O O . GLU B 1 332 ? 18.109 6.207 17.328 1 90 332 GLU B O 1
ATOM 7201 N N . VAL B 1 333 ? 19.391 7.391 15.977 1 93.75 333 VAL B N 1
ATOM 7202 C CA . VAL B 1 333 ? 18.312 7.691 15.039 1 93.75 333 VAL B CA 1
ATOM 7203 C C . VAL B 1 333 ? 17.766 6.395 14.453 1 93.75 333 VAL B C 1
ATOM 7205 O O . VAL B 1 333 ? 16.547 6.23 14.336 1 93.75 333 VAL B O 1
ATOM 7208 N N . LEU B 1 334 ? 18.688 5.488 14.117 1 93.25 334 LEU B N 1
ATOM 7209 C CA . LEU B 1 334 ? 18.266 4.215 13.547 1 93.25 334 LEU B CA 1
ATOM 7210 C C . LEU B 1 334 ? 17.469 3.396 14.562 1 93.25 334 LEU B C 1
ATOM 7212 O O . LEU B 1 334 ? 16.516 2.701 14.195 1 93.25 334 LEU B O 1
ATOM 7216 N N . SER B 1 335 ? 17.859 3.502 15.805 1 94 335 SER B N 1
ATOM 7217 C CA . SER B 1 335 ? 17.125 2.801 16.859 1 94 335 SER B CA 1
ATOM 7218 C C . SER B 1 335 ? 15.711 3.359 17.016 1 94 335 SER B C 1
ATOM 7220 O O . SER B 1 335 ? 14.773 2.613 17.312 1 94 335 SER B O 1
ATOM 7222 N N . TYR B 1 336 ? 15.523 4.695 16.891 1 95.88 336 TYR B N 1
ATOM 7223 C CA . TYR B 1 336 ? 14.195 5.301 16.969 1 95.88 336 TYR B CA 1
ATOM 7224 C C . TYR B 1 336 ? 13.336 4.855 15.789 1 95.88 336 TYR B C 1
ATOM 7226 O O . TYR B 1 336 ? 12.148 4.555 15.961 1 95.88 336 TYR B O 1
ATOM 7234 N N . LEU B 1 337 ? 13.953 4.746 14.633 1 94.88 337 LEU B N 1
ATOM 7235 C CA . LEU B 1 337 ? 13.219 4.359 13.43 1 94.88 337 LEU B CA 1
ATOM 7236 C C . LEU B 1 337 ? 12.797 2.895 13.5 1 94.88 337 LEU B C 1
ATOM 7238 O O . LEU B 1 337 ? 11.773 2.512 12.938 1 94.88 337 LEU B O 1
ATOM 7242 N N . ASP B 1 338 ? 13.57 2.115 14.219 1 93.44 338 ASP B N 1
ATOM 7243 C CA . ASP B 1 338 ? 13.32 0.681 14.312 1 93.44 338 ASP B CA 1
ATOM 7244 C C . ASP B 1 338 ? 12.438 0.356 15.516 1 93.44 338 ASP B C 1
ATOM 7246 O O . ASP B 1 338 ? 12.047 -0.796 15.711 1 93.44 338 ASP B O 1
ATOM 7250 N N . ASP B 1 339 ? 12.125 1.325 16.328 1 95 339 ASP B N 1
ATOM 7251 C CA . ASP B 1 339 ? 11.352 1.081 17.531 1 95 339 ASP B CA 1
ATOM 7252 C C . ASP B 1 339 ? 9.969 0.515 17.203 1 95 339 ASP B C 1
ATOM 7254 O O . ASP B 1 339 ? 9.383 0.856 16.172 1 95 339 ASP B O 1
ATOM 7258 N N . PRO B 1 340 ? 9.453 -0.418 18.062 1 91.94 340 PRO B N 1
ATOM 7259 C CA . PRO B 1 340 ? 8.125 -0.991 17.797 1 91.94 340 PRO B CA 1
ATOM 7260 C C . PRO B 1 340 ? 7.059 0.075 17.578 1 91.94 340 PRO B C 1
ATOM 7262 O O . PRO B 1 340 ? 7.074 1.12 18.234 1 91.94 340 PRO B O 1
ATOM 7265 N N . CYS B 1 341 ? 6.191 -0.174 16.609 1 91.69 341 CYS B N 1
ATOM 7266 C CA . CYS B 1 341 ? 5.141 0.769 16.234 1 91.69 341 CYS B CA 1
ATOM 7267 C C . CYS B 1 341 ? 3.867 0.036 15.836 1 91.69 341 CYS B C 1
ATOM 7269 O O . CYS B 1 341 ? 3.926 -0.988 15.156 1 91.69 341 CYS B O 1
ATOM 7271 N N . SER B 1 342 ? 2.73 0.527 16.297 1 90.12 342 SER B N 1
ATOM 7272 C CA . SER B 1 342 ? 1.47 -0.133 15.969 1 90.12 342 SER B CA 1
ATOM 7273 C C . SER B 1 342 ? 0.684 0.655 14.93 1 90.12 342 SER B C 1
ATOM 7275 O O . SER B 1 342 ? -0.405 0.243 14.523 1 90.12 342 SER B O 1
ATOM 7277 N N . ALA B 1 343 ? 1.189 1.836 14.484 1 92.44 343 ALA B N 1
ATOM 7278 C CA . ALA B 1 343 ? 0.504 2.617 13.461 1 92.44 343 ALA B CA 1
ATOM 7279 C C . ALA B 1 343 ? 0.49 1.877 12.125 1 92.44 343 ALA B C 1
ATOM 7281 O O . ALA B 1 343 ? 1.542 1.48 11.617 1 92.44 343 ALA B O 1
ATOM 7282 N N . PRO B 1 344 ? -0.645 1.745 11.516 1 88.75 344 PRO B N 1
ATOM 7283 C CA . PRO B 1 344 ? -0.744 0.962 10.281 1 88.75 344 PRO B CA 1
ATOM 7284 C C . PRO B 1 344 ? -0.011 1.611 9.109 1 88.75 344 PRO B C 1
ATOM 7286 O O . PRO B 1 344 ? 0.405 0.918 8.18 1 88.75 344 PRO B O 1
ATOM 7289 N N . GLY B 1 345 ? 0.121 2.867 9.133 1 90.31 345 GLY B N 1
ATOM 7290 C CA . GLY B 1 345 ? 0.781 3.562 8.039 1 90.31 345 GLY B CA 1
ATOM 7291 C C . GLY B 1 345 ? 2.285 3.373 8.031 1 90.31 345 GLY B C 1
ATOM 7292 O O . GLY B 1 345 ? 2.949 3.656 7.035 1 90.31 345 GLY B O 1
ATOM 7293 N N . TRP B 1 346 ? 2.828 2.951 9.164 1 91.19 346 TRP B N 1
ATOM 7294 C CA . TRP B 1 346 ? 4.266 2.711 9.258 1 91.19 346 TRP B CA 1
ATOM 7295 C C . TRP B 1 346 ? 4.598 1.257 8.945 1 91.19 346 TRP B C 1
ATOM 7297 O O . TRP B 1 346 ? 4.164 0.347 9.656 1 91.19 346 TRP B O 1
ATOM 7307 N N . HIS B 1 347 ? 5.156 1.044 7.797 1 77.25 347 HIS B N 1
ATOM 7308 C CA . HIS B 1 347 ? 5.527 -0.31 7.402 1 77.25 347 HIS B CA 1
ATOM 7309 C C . HIS B 1 347 ? 7.008 -0.574 7.672 1 77.25 347 HIS B C 1
ATOM 7311 O O . HIS B 1 347 ? 7.871 0.159 7.188 1 77.25 347 HIS B O 1
ATOM 7317 N N . LYS B 1 348 ? 7.152 -1.59 8.43 1 71.5 348 LYS B N 1
ATOM 7318 C CA . LYS B 1 348 ? 8.516 -1.986 8.758 1 71.5 348 LYS B CA 1
ATOM 7319 C C . LYS B 1 348 ? 9.227 -2.578 7.547 1 71.5 348 LYS B C 1
ATOM 7321 O O . LYS B 1 348 ? 8.648 -3.389 6.82 1 71.5 348 LYS B O 1
ATOM 7326 N N . MET B 1 349 ? 10.18 -1.799 7.125 1 71.62 349 MET B N 1
ATOM 7327 C CA . MET B 1 349 ? 11.008 -2.383 6.07 1 71.62 349 MET B CA 1
ATOM 7328 C C . MET B 1 349 ? 12.469 -2.445 6.492 1 71.62 349 MET B C 1
ATOM 7330 O O . MET B 1 349 ? 13 -1.486 7.059 1 71.62 349 MET B O 1
ATOM 7334 N N . ASN B 1 350 ? 13.141 -3.486 6.336 1 72.5 350 ASN B N 1
ATOM 7335 C CA . ASN B 1 350 ? 14.57 -3.721 6.52 1 72.5 350 ASN B CA 1
ATOM 7336 C C . ASN B 1 350 ? 15.031 -3.293 7.91 1 72.5 350 ASN B C 1
ATOM 7338 O O . ASN B 1 350 ? 16.031 -2.578 8.047 1 72.5 350 ASN B O 1
ATOM 7342 N N . GLN B 1 351 ? 14.164 -3.682 8.914 1 69.56 351 GLN B N 1
ATOM 7343 C CA . GLN B 1 351 ? 14.453 -3.303 10.289 1 69.56 351 GLN B CA 1
ATOM 7344 C C . GLN B 1 351 ? 15.539 -4.195 10.891 1 69.56 351 GLN B C 1
ATOM 7346 O O . GLN B 1 351 ? 15.719 -5.34 10.461 1 69.56 351 GLN B O 1
ATOM 7351 N N . GLY B 1 352 ? 16.219 -3.645 11.805 1 64.56 352 GLY B N 1
ATOM 7352 C CA . GLY B 1 352 ? 17.125 -4.398 12.648 1 64.56 352 GLY B CA 1
ATOM 7353 C C . GLY B 1 352 ? 18.375 -4.863 11.914 1 64.56 352 GLY B C 1
ATOM 7354 O O . GLY B 1 352 ? 19.109 -5.719 12.414 1 64.56 352 GLY B O 1
ATOM 7355 N N . LEU B 1 353 ? 18.531 -4.379 10.734 1 73.12 353 LEU B N 1
ATOM 7356 C CA . LEU B 1 353 ? 19.703 -4.797 9.977 1 73.12 353 LEU B CA 1
ATOM 7357 C C . LEU B 1 353 ? 20.969 -4.16 10.539 1 73.12 353 LEU B C 1
ATOM 7359 O O . LEU B 1 353 ? 20.953 -2.996 10.945 1 73.12 353 LEU B O 1
ATOM 7363 N N . ILE B 1 354 ? 21.875 -5.121 10.648 1 73.69 354 ILE B N 1
ATOM 7364 C CA . ILE B 1 354 ? 23.188 -4.633 11.039 1 73.69 354 ILE B CA 1
ATOM 7365 C C . ILE B 1 354 ? 23.953 -4.184 9.797 1 73.69 354 ILE B C 1
ATOM 7367 O O . ILE B 1 354 ? 24.234 -4.988 8.906 1 73.69 354 ILE B O 1
ATOM 7371 N N . GLY B 1 355 ? 24.125 -2.914 9.539 1 79.69 355 GLY B N 1
ATOM 7372 C CA . GLY B 1 355 ? 24.875 -2.383 8.414 1 79.69 355 GLY B CA 1
ATOM 7373 C C . GLY B 1 355 ? 23.984 -1.803 7.324 1 79.69 355 GLY B C 1
ATOM 7374 O O . GLY B 1 355 ? 22.766 -1.754 7.469 1 79.69 355 GLY B O 1
ATOM 7375 N N . PRO B 1 356 ? 24.641 -1.397 6.199 1 87.75 356 PRO B N 1
ATOM 7376 C CA . PRO B 1 356 ? 23.891 -0.781 5.102 1 87.75 356 PRO B CA 1
ATOM 7377 C C . PRO B 1 356 ? 23.219 -1.81 4.199 1 87.75 356 PRO B C 1
ATOM 7379 O O . PRO B 1 356 ? 23.547 -2.996 4.25 1 87.75 356 PRO B O 1
ATOM 7382 N N . LEU B 1 357 ? 22.281 -1.397 3.426 1 90.94 357 LEU B N 1
ATOM 7383 C CA . LEU B 1 357 ? 21.562 -2.24 2.473 1 90.94 357 LEU B CA 1
ATOM 7384 C C . LEU B 1 357 ? 22.469 -2.635 1.312 1 90.94 357 LEU B C 1
ATOM 7386 O O . LEU B 1 357 ? 23.266 -1.821 0.838 1 90.94 357 LEU B O 1
ATOM 7390 N N . SER B 1 358 ? 22.359 -3.873 0.966 1 85 358 SER B N 1
ATOM 7391 C CA . SER B 1 358 ? 23.141 -4.371 -0.169 1 85 358 SER B CA 1
ATOM 7392 C C . SER B 1 358 ? 22.266 -4.527 -1.407 1 85 358 SER B C 1
ATOM 7394 O O . SER B 1 358 ? 21.094 -4.891 -1.302 1 85 358 SER B O 1
ATOM 7396 N N . THR B 1 359 ? 22.859 -4.266 -2.551 1 83 359 THR B N 1
ATOM 7397 C CA . THR B 1 359 ? 22.141 -4.457 -3.801 1 83 359 THR B CA 1
ATOM 7398 C C . THR B 1 359 ? 22.531 -5.777 -4.457 1 83 359 THR B C 1
ATOM 7400 O O . THR B 1 359 ? 21.938 -6.188 -5.453 1 83 359 THR B O 1
ATOM 7403 N N . ASP B 1 360 ? 23.5 -6.438 -3.896 1 83.06 360 ASP B N 1
ATOM 7404 C CA . ASP B 1 360 ? 23.906 -7.742 -4.406 1 83.06 360 ASP B CA 1
ATOM 7405 C C . ASP B 1 360 ? 23.156 -8.867 -3.693 1 83.06 360 ASP B C 1
ATOM 7407 O O . ASP B 1 360 ? 23.641 -9.391 -2.684 1 83.06 360 ASP B O 1
ATOM 7411 N N . ASN B 1 361 ? 22.094 -9.266 -4.215 1 91.19 361 ASN B N 1
ATOM 7412 C CA . ASN B 1 361 ? 21.25 -10.25 -3.529 1 91.19 361 ASN B CA 1
ATOM 7413 C C . ASN B 1 361 ? 20.938 -11.438 -4.43 1 91.19 361 ASN B C 1
ATOM 7415 O O . ASN B 1 361 ? 19.891 -12.078 -4.273 1 91.19 361 ASN B O 1
ATOM 7419 N N . VAL B 1 362 ? 21.891 -11.75 -5.371 1 93.75 362 VAL B N 1
ATOM 7420 C CA . VAL B 1 362 ? 21.766 -12.938 -6.211 1 93.75 362 VAL B CA 1
ATOM 7421 C C . VAL B 1 362 ? 22.375 -14.141 -5.496 1 93.75 362 VAL B C 1
ATOM 7423 O O . VAL B 1 362 ? 23.484 -14.055 -4.953 1 93.75 362 VAL B O 1
ATOM 7426 N N . LEU B 1 363 ? 21.703 -15.195 -5.414 1 94 363 LEU B N 1
ATOM 7427 C CA . LEU B 1 363 ? 22.125 -16.422 -4.75 1 94 363 LEU B CA 1
ATOM 7428 C C . LEU B 1 363 ? 22.438 -17.516 -5.77 1 94 363 LEU B C 1
ATOM 7430 O O . LEU B 1 363 ? 21.641 -17.766 -6.676 1 94 363 LEU B O 1
ATOM 7434 N N . ASN B 1 364 ? 23.547 -18.141 -5.641 1 92.12 364 ASN B N 1
ATOM 7435 C CA . ASN B 1 364 ? 23.906 -19.266 -6.5 1 92.12 364 ASN B CA 1
ATOM 7436 C C . ASN B 1 364 ? 23.234 -20.562 -6.043 1 92.12 364 ASN B C 1
ATOM 7438 O O . ASN B 1 364 ? 23.188 -20.859 -4.848 1 92.12 364 ASN B O 1
ATOM 7442 N N . SER B 1 365 ? 22.688 -21.266 -7.082 1 89.75 365 SER B N 1
ATOM 7443 C CA . SER B 1 365 ? 22.062 -22.547 -6.777 1 89.75 365 SER B CA 1
ATOM 7444 C C . SER B 1 365 ? 23.078 -23.562 -6.246 1 89.75 365 SER B C 1
ATOM 7446 O O . SER B 1 365 ? 24.266 -23.469 -6.551 1 89.75 365 SER B O 1
ATOM 7448 N N . LYS B 1 366 ? 22.641 -24.406 -5.43 1 86.81 366 LYS B N 1
ATOM 7449 C CA . LYS B 1 366 ? 23.516 -25.453 -4.875 1 86.81 366 LYS B CA 1
ATOM 7450 C C . LYS B 1 366 ? 23.547 -26.672 -5.781 1 86.81 366 LYS B C 1
ATOM 7452 O O . LYS B 1 366 ? 24.516 -27.438 -5.762 1 86.81 366 LYS B O 1
ATOM 7457 N N . LEU B 1 367 ? 22.391 -26.859 -6.508 1 83.12 367 LEU B N 1
ATOM 7458 C CA . LEU B 1 367 ? 22.328 -27.984 -7.434 1 83.12 367 LEU B CA 1
ATOM 7459 C C . LEU B 1 367 ? 23.266 -27.781 -8.609 1 83.12 367 LEU B C 1
ATOM 7461 O O . LEU B 1 367 ? 23.188 -26.766 -9.312 1 83.12 367 LEU B O 1
ATOM 7465 N N . LYS B 1 368 ? 24.469 -28.344 -8.508 1 66.56 368 LYS B N 1
ATOM 7466 C CA . LYS B 1 368 ? 25.484 -28.219 -9.555 1 66.56 368 LYS B CA 1
ATOM 7467 C C . LYS B 1 368 ? 25.109 -29.062 -10.773 1 66.56 368 LYS B C 1
ATOM 7469 O O . LYS B 1 368 ? 25.516 -28.75 -11.898 1 66.56 368 LYS B O 1
ATOM 7474 N N . ARG B 1 369 ? 24.25 -30.031 -10.602 1 61.38 369 ARG B N 1
ATOM 7475 C CA . ARG B 1 369 ? 24.156 -31.031 -11.672 1 61.38 369 ARG B CA 1
ATOM 7476 C C . ARG B 1 369 ? 23.234 -30.547 -12.789 1 61.38 369 ARG B C 1
ATOM 7478 O O . ARG B 1 369 ? 22.156 -30 -12.523 1 61.38 369 ARG B O 1
ATOM 7485 N N . LYS B 1 370 ? 23.922 -30.578 -13.922 1 57.38 370 LYS B N 1
ATOM 7486 C CA . LYS B 1 370 ? 23.297 -30.266 -15.203 1 57.38 370 LYS B CA 1
ATOM 7487 C C . LYS B 1 370 ? 22.141 -31.219 -15.508 1 57.38 370 LYS B C 1
ATOM 7489 O O . LYS B 1 370 ? 22.156 -32.375 -15.07 1 57.38 370 LYS B O 1
ATOM 7494 N N . GLU B 1 371 ? 20.938 -30.703 -15.812 1 59.22 371 GLU B N 1
ATOM 7495 C CA . GLU B 1 371 ? 19.781 -31.469 -16.266 1 59.22 371 GLU B CA 1
ATOM 7496 C C . GLU B 1 371 ? 20.203 -32.656 -17.125 1 59.22 371 GLU B C 1
ATOM 7498 O O . GLU B 1 371 ? 21.078 -32.531 -17.984 1 59.22 371 GLU B O 1
ATOM 7503 N N . ARG B 1 372 ? 20.078 -33.938 -16.516 1 58.25 372 ARG B N 1
ATOM 7504 C CA . ARG B 1 372 ? 20.328 -35.062 -17.391 1 58.25 372 ARG B CA 1
ATOM 7505 C C . ARG B 1 372 ? 19.469 -35 -18.641 1 58.25 372 ARG B C 1
ATOM 7507 O O . ARG B 1 372 ? 18.25 -34.812 -18.562 1 58.25 372 ARG B O 1
ATOM 7514 N N . LEU B 1 373 ? 20.078 -34.938 -19.781 1 58.34 373 LEU B N 1
ATOM 7515 C CA . LEU B 1 373 ? 19.406 -34.875 -21.078 1 58.34 373 LEU B CA 1
ATOM 7516 C C . LEU B 1 373 ? 18.625 -36.156 -21.359 1 58.34 373 LEU B C 1
ATOM 7518 O O . LEU B 1 373 ? 17.531 -36.094 -21.906 1 58.34 373 LEU B O 1
ATOM 7522 N N . SER B 1 374 ? 19.203 -37.312 -20.859 1 70.25 374 SER B N 1
ATOM 7523 C CA . SER B 1 374 ? 18.531 -38.562 -21.203 1 70.25 374 SER B CA 1
ATOM 7524 C C . SER B 1 374 ? 17.812 -39.156 -20 1 70.25 374 SER B C 1
ATOM 7526 O O . SER B 1 374 ? 18.375 -39.219 -18.891 1 70.25 374 SER B O 1
ATOM 7528 N N . PRO B 1 375 ? 16.547 -39.594 -20.25 1 82.44 375 PRO B N 1
ATOM 7529 C CA . PRO B 1 375 ? 15.82 -40.219 -19.156 1 82.44 375 PRO B CA 1
ATOM 7530 C C . PRO B 1 375 ? 16.484 -41.5 -18.656 1 82.44 375 PRO B C 1
ATOM 7532 O O . PRO B 1 375 ? 17.172 -42.188 -19.422 1 82.44 375 PRO B O 1
ATOM 7535 N N . PRO B 1 376 ? 16.391 -41.781 -17.453 1 84.5 376 PRO B N 1
ATOM 7536 C CA . PRO B 1 376 ? 16.969 -43.031 -16.906 1 84.5 376 PRO B CA 1
ATOM 7537 C C . PRO B 1 376 ? 16.25 -44.281 -17.422 1 84.5 376 PRO B C 1
ATOM 7539 O O . PRO B 1 376 ? 15.07 -44.219 -17.75 1 84.5 376 PRO B O 1
ATOM 7542 N N . ILE B 1 377 ? 17.016 -45.344 -17.547 1 89.88 377 ILE B N 1
ATOM 7543 C CA . ILE B 1 377 ? 16.453 -46.625 -17.938 1 89.88 377 ILE B CA 1
ATOM 7544 C C . ILE B 1 377 ? 15.906 -47.344 -16.703 1 89.88 377 ILE B C 1
ATOM 7546 O O . ILE B 1 377 ? 16.672 -47.781 -15.836 1 89.88 377 ILE B O 1
ATOM 7550 N N . ARG B 1 378 ? 14.617 -47.344 -16.656 1 90.31 378 ARG B N 1
ATOM 7551 C CA . ARG B 1 378 ? 13.953 -47.938 -15.5 1 90.31 378 ARG B CA 1
ATOM 7552 C C . ARG B 1 378 ? 12.602 -48.531 -15.883 1 90.31 378 ARG B C 1
ATOM 7554 O O . ARG B 1 378 ? 12.055 -48.188 -16.938 1 90.31 378 ARG B O 1
ATOM 7561 N N . GLY B 1 379 ? 12.094 -49.469 -15.07 1 91.62 379 GLY B N 1
ATOM 7562 C CA . GLY B 1 379 ? 10.75 -50 -15.227 1 91.62 379 GLY B CA 1
ATOM 7563 C C . GLY B 1 379 ? 10.719 -51.312 -15.969 1 91.62 379 GLY B C 1
ATOM 7564 O O . GLY B 1 379 ? 11.75 -52 -16.109 1 91.62 379 GLY B O 1
ATOM 7565 N N . ILE B 1 380 ? 9.586 -51.625 -16.438 1 94.38 380 ILE B N 1
ATOM 7566 C CA . ILE B 1 380 ? 9.336 -52.906 -17.125 1 94.38 380 ILE B CA 1
ATOM 7567 C C . ILE B 1 380 ? 10.141 -52.938 -18.422 1 94.38 380 ILE B C 1
ATOM 7569 O O . ILE B 1 380 ? 10.203 -51.969 -19.156 1 94.38 380 ILE B O 1
ATOM 7573 N N . LYS B 1 381 ? 10.742 -54.062 -18.672 1 95.44 381 LYS B N 1
ATOM 7574 C CA . LYS B 1 381 ? 11.406 -54.281 -19.953 1 95.44 381 LYS B CA 1
ATOM 7575 C C . LYS B 1 381 ? 10.508 -55.062 -20.906 1 95.44 381 LYS B C 1
ATOM 7577 O O . LYS B 1 381 ? 10.008 -56.125 -20.547 1 95.44 381 LYS B O 1
ATOM 7582 N N . LEU B 1 382 ? 10.32 -54.594 -22.078 1 95.06 382 LEU B N 1
ATOM 7583 C CA . LEU B 1 382 ? 9.555 -55.281 -23.109 1 95.06 382 LEU B CA 1
ATOM 7584 C C . LEU B 1 382 ? 10.438 -56.25 -23.875 1 95.06 382 LEU B C 1
ATOM 7586 O O . LEU B 1 382 ? 11.633 -56 -24.062 1 95.06 382 LEU B O 1
ATOM 7590 N N . ASP B 1 383 ? 9.797 -57.344 -24.25 1 92.75 383 ASP B N 1
ATOM 7591 C CA . ASP B 1 383 ? 10.523 -58.219 -25.172 1 92.75 383 ASP B CA 1
ATOM 7592 C C . ASP B 1 383 ? 10.664 -57.562 -26.547 1 92.75 383 ASP B C 1
ATOM 7594 O O . ASP B 1 383 ? 10.078 -56.5 -26.797 1 92.75 383 ASP B O 1
ATOM 7598 N N . ASP B 1 384 ? 11.406 -58.125 -27.359 1 92.44 384 ASP B N 1
ATOM 7599 C CA . ASP B 1 384 ? 11.742 -57.531 -28.656 1 92.44 384 ASP B CA 1
ATOM 7600 C C . ASP B 1 384 ? 10.5 -57.375 -29.531 1 92.44 384 ASP B C 1
ATOM 7602 O O . ASP B 1 384 ? 10.391 -56.375 -30.266 1 92.44 384 ASP B O 1
ATOM 7606 N N . ASN B 1 385 ? 9.648 -58.281 -29.5 1 91.94 385 ASN B N 1
ATOM 7607 C CA . ASN B 1 385 ? 8.43 -58.188 -30.312 1 91.94 385 ASN B CA 1
ATOM 7608 C C . ASN B 1 385 ? 7.555 -57.031 -29.906 1 91.94 385 ASN B C 1
ATOM 7610 O O . ASN B 1 385 ? 7.102 -56.25 -30.75 1 91.94 385 ASN B O 1
ATOM 7614 N N . LEU B 1 386 ? 7.371 -56.969 -28.688 1 93 386 LEU B N 1
ATOM 7615 C CA . LEU B 1 386 ? 6.527 -55.875 -28.188 1 93 386 LEU B CA 1
ATOM 7616 C C . LEU B 1 386 ? 7.207 -54.531 -28.375 1 93 386 LEU B C 1
ATOM 7618 O O . LEU B 1 386 ? 6.539 -53.531 -28.625 1 93 386 LEU B O 1
ATOM 7622 N N . ALA B 1 387 ? 8.484 -54.469 -28.188 1 94.19 387 ALA B N 1
ATOM 7623 C CA . ALA B 1 387 ? 9.242 -53.25 -28.438 1 94.19 387 ALA B CA 1
ATOM 7624 C C . ALA B 1 387 ? 9.07 -52.781 -29.891 1 94.19 387 ALA B C 1
ATOM 7626 O O . ALA B 1 387 ? 8.969 -51.594 -30.172 1 94.19 387 ALA B O 1
ATOM 7627 N N . ASN B 1 388 ? 9.055 -53.719 -30.734 1 93.12 388 ASN B N 1
ATOM 7628 C CA . ASN B 1 388 ? 8.867 -53.438 -32.156 1 93.12 388 ASN B CA 1
ATOM 7629 C C . ASN B 1 388 ? 7.449 -52.938 -32.438 1 93.12 388 ASN B C 1
ATOM 7631 O O . ASN B 1 388 ? 7.242 -52.125 -33.312 1 93.12 388 ASN B O 1
ATOM 7635 N N . VAL B 1 389 ? 6.512 -53.5 -31.781 1 94.06 389 VAL B N 1
ATOM 7636 C CA . VAL B 1 389 ? 5.133 -53.031 -31.922 1 94.06 389 VAL B CA 1
ATOM 7637 C C . VAL B 1 389 ? 5.027 -51.562 -31.516 1 94.06 389 VAL B C 1
ATOM 7639 O O . VAL B 1 389 ? 4.363 -50.781 -32.188 1 94.06 389 VAL B O 1
ATOM 7642 N N . LEU B 1 390 ? 5.645 -51.281 -30.406 1 94.94 390 LEU B N 1
ATOM 7643 C CA . LEU B 1 390 ? 5.641 -49.906 -29.922 1 94.94 390 LEU B CA 1
ATOM 7644 C C . LEU B 1 390 ? 6.293 -48.969 -30.938 1 94.94 390 LEU B C 1
ATOM 7646 O O . LEU B 1 390 ? 5.789 -47.875 -31.188 1 94.94 390 LEU B O 1
ATOM 7650 N N . LEU B 1 391 ? 7.344 -49.344 -31.484 1 93.81 391 LEU B N 1
ATOM 7651 C CA . LEU B 1 391 ? 8.055 -48.562 -32.5 1 93.81 391 LEU B CA 1
ATOM 7652 C C . LEU B 1 391 ? 7.172 -48.344 -33.719 1 93.81 391 LEU B C 1
ATOM 7654 O O . LEU B 1 391 ? 7.043 -47.219 -34.188 1 93.81 391 LEU B O 1
ATOM 7658 N N . PHE B 1 392 ? 6.559 -49.375 -34.219 1 93.38 392 PHE B N 1
ATOM 7659 C CA . PHE B 1 392 ? 5.742 -49.312 -35.438 1 93.38 392 PHE B CA 1
ATOM 7660 C C . PHE B 1 392 ? 4.5 -48.469 -35.188 1 93.38 392 PHE B C 1
ATOM 7662 O O . PHE B 1 392 ? 4.117 -47.656 -36.031 1 93.38 392 PHE B O 1
ATOM 7669 N N . SER B 1 393 ? 3.873 -48.719 -34.125 1 95.62 393 SER B N 1
ATOM 7670 C CA . SER B 1 393 ? 2.67 -47.938 -33.812 1 95.62 393 SER B CA 1
ATOM 7671 C C . SER B 1 393 ? 2.973 -46.469 -33.719 1 95.62 393 SER B C 1
ATOM 7673 O O . SER B 1 393 ? 2.168 -45.625 -34.125 1 95.62 393 SER B O 1
ATOM 7675 N N . THR B 1 394 ? 4.117 -46.062 -33.125 1 96.75 394 THR B N 1
ATOM 7676 C CA . THR B 1 394 ? 4.527 -44.688 -33.031 1 96.75 394 THR B CA 1
ATOM 7677 C C . THR B 1 394 ? 4.781 -44.094 -34.438 1 96.75 394 THR B C 1
ATOM 7679 O O . THR B 1 394 ? 4.398 -42.969 -34.719 1 96.75 394 THR B O 1
ATOM 7682 N N . GLN B 1 395 ? 5.414 -44.875 -35.219 1 96.31 395 GLN B N 1
ATOM 7683 C CA . GLN B 1 395 ? 5.652 -44.438 -36.594 1 96.31 395 GLN B CA 1
ATOM 7684 C C . GLN B 1 395 ? 4.34 -44.188 -37.312 1 96.31 395 GLN B C 1
ATOM 7686 O O . GLN B 1 395 ? 4.207 -43.188 -38.031 1 96.31 395 GLN B O 1
ATOM 7691 N N . PHE B 1 396 ? 3.381 -45.062 -37.156 1 97.06 396 PHE B N 1
ATOM 7692 C CA . PHE B 1 396 ? 2.072 -44.906 -37.781 1 97.06 396 PHE B CA 1
ATOM 7693 C C . PHE B 1 396 ? 1.405 -43.594 -37.312 1 97.06 396 PHE B C 1
ATOM 7695 O O . PHE B 1 396 ? 0.832 -42.875 -38.125 1 97.06 396 PHE B O 1
ATOM 7702 N N . ALA B 1 397 ? 1.477 -43.406 -36.062 1 97.88 397 ALA B N 1
ATOM 7703 C CA . ALA B 1 397 ? 0.877 -42.188 -35.531 1 97.88 397 ALA B CA 1
ATOM 7704 C C . ALA B 1 397 ? 1.54 -40.938 -36.094 1 97.88 397 ALA B C 1
ATOM 7706 O O . ALA B 1 397 ? 0.856 -40 -36.469 1 97.88 397 ALA B O 1
ATOM 7707 N N . CYS B 1 398 ? 2.865 -40.906 -36.125 1 98 398 CYS B N 1
ATOM 7708 C CA . CYS B 1 398 ? 3.609 -39.781 -36.688 1 98 398 CYS B CA 1
ATOM 7709 C C . CYS B 1 398 ? 3.264 -39.531 -38.125 1 98 398 CYS B C 1
ATOM 7711 O O . CYS B 1 398 ? 3.004 -38.406 -38.531 1 98 398 CYS B O 1
ATOM 7713 N N . ASP B 1 399 ? 3.18 -40.562 -38.875 1 97.94 399 ASP B N 1
ATOM 7714 C CA . ASP B 1 399 ? 2.857 -40.469 -40.312 1 97.94 399 ASP B CA 1
ATOM 7715 C C . ASP B 1 399 ? 1.441 -39.906 -40.5 1 97.94 399 ASP B C 1
ATOM 7717 O O . ASP B 1 399 ? 1.194 -39.125 -41.406 1 97.94 399 ASP B O 1
ATOM 7721 N N . ALA B 1 400 ? 0.57 -40.406 -39.75 1 98.19 400 ALA B N 1
ATOM 7722 C CA . ALA B 1 400 ? -0.812 -39.938 -39.844 1 98.19 400 ALA B CA 1
ATOM 7723 C C . ALA B 1 400 ? -0.907 -38.469 -39.562 1 98.19 400 ALA B C 1
ATOM 7725 O O . ALA B 1 400 ? -1.628 -37.719 -40.25 1 98.19 400 ALA B O 1
ATOM 7726 N N . LEU B 1 401 ? -0.235 -37.969 -38.5 1 98 401 LEU B N 1
ATOM 7727 C CA . LEU B 1 401 ? -0.265 -36.562 -38.156 1 98 401 LEU B CA 1
ATOM 7728 C C . LEU B 1 401 ? 0.359 -35.719 -39.219 1 98 401 LEU B C 1
ATOM 7730 O O . LEU B 1 401 ? -0.115 -34.594 -39.5 1 98 401 LEU B O 1
ATOM 7734 N N . ILE B 1 402 ? 1.445 -36.188 -39.812 1 98.06 402 ILE B N 1
ATOM 7735 C CA . ILE B 1 402 ? 2.094 -35.5 -40.906 1 98.06 402 ILE B CA 1
ATOM 7736 C C . ILE B 1 402 ? 1.128 -35.344 -42.094 1 98.06 402 ILE B C 1
ATOM 7738 O O . ILE B 1 402 ? 1.005 -34.281 -42.688 1 98.06 402 ILE B O 1
ATOM 7742 N N . SER B 1 403 ? 0.419 -36.406 -42.375 1 98.06 403 SER B N 1
ATOM 7743 C CA . SER B 1 403 ? -0.5 -36.438 -43.5 1 98.06 403 SER B CA 1
ATOM 7744 C C . SER B 1 403 ? -1.706 -35.531 -43.25 1 98.06 403 SER B C 1
ATOM 7746 O O . SER B 1 403 ? -2.336 -35.062 -44.219 1 98.06 403 SER B O 1
ATOM 7748 N N . CYS B 1 404 ? -2.016 -35.281 -42.062 1 97.62 404 CYS B N 1
ATOM 7749 C CA . CYS B 1 404 ? -3.223 -34.531 -41.719 1 97.62 404 CYS B CA 1
ATOM 7750 C C . CYS B 1 404 ? -2.893 -33.062 -41.406 1 97.62 404 CYS B C 1
ATOM 7752 O O . CYS B 1 404 ? -3.717 -32.344 -40.844 1 97.62 404 CYS B O 1
ATOM 7754 N N . GLU B 1 405 ? -1.733 -32.562 -41.719 1 97.94 405 GLU B N 1
ATOM 7755 C CA . GLU B 1 405 ? -1.277 -31.219 -41.375 1 97.94 405 GLU B CA 1
ATOM 7756 C C . GLU B 1 405 ? -2.266 -30.156 -41.875 1 97.94 405 GLU B C 1
ATOM 7758 O O . GLU B 1 405 ? -2.717 -29.328 -41.094 1 97.94 405 GLU B O 1
ATOM 7763 N N . LYS B 1 406 ? -2.615 -30.203 -43.125 1 97.25 406 LYS B N 1
ATOM 7764 C CA . LYS B 1 406 ? -3.461 -29.188 -43.719 1 97.25 406 LYS B CA 1
ATOM 7765 C C . LYS B 1 406 ? -4.855 -29.188 -43.094 1 97.25 406 LYS B C 1
ATOM 7767 O O . LYS B 1 406 ? -5.43 -28.125 -42.844 1 97.25 406 LYS B O 1
ATOM 7772 N N . GLN B 1 407 ? -5.328 -30.328 -42.938 1 96.88 407 GLN B N 1
ATOM 7773 C CA . GLN B 1 407 ? -6.652 -30.469 -42.344 1 96.88 407 GLN B CA 1
ATOM 7774 C C . GLN B 1 407 ? -6.688 -29.875 -40.938 1 96.88 407 GLN B C 1
ATOM 7776 O O . GLN B 1 407 ? -7.598 -29.125 -40.594 1 96.88 407 GLN B O 1
ATOM 7781 N N . LEU B 1 408 ? -5.742 -30.188 -40.156 1 97.25 408 LEU B N 1
ATOM 7782 C CA . LEU B 1 408 ? -5.684 -29.703 -38.75 1 97.25 408 LEU B CA 1
ATOM 7783 C C . LEU B 1 408 ? -5.488 -28.203 -38.719 1 97.25 408 LEU B C 1
ATOM 7785 O O . LEU B 1 408 ? -6.008 -27.531 -37.812 1 97.25 408 LEU B O 1
ATOM 7789 N N . ASN B 1 409 ? -4.715 -27.656 -39.625 1 97.12 409 ASN B N 1
ATOM 7790 C CA . ASN B 1 409 ? -4.52 -26.219 -39.688 1 97.12 409 ASN B CA 1
ATOM 7791 C C . ASN B 1 409 ? -5.816 -25.484 -40.031 1 97.12 409 ASN B C 1
ATOM 7793 O O . ASN B 1 409 ? -6.098 -24.422 -39.469 1 97.12 409 ASN B O 1
ATOM 7797 N N . ILE B 1 410 ? -6.543 -26.094 -40.906 1 96.25 410 ILE B N 1
ATOM 7798 C CA . ILE B 1 410 ? -7.824 -25.5 -41.281 1 96.25 410 ILE B CA 1
ATOM 7799 C C . ILE B 1 410 ? -8.766 -25.484 -40.094 1 96.25 410 ILE B C 1
ATOM 7801 O O . ILE B 1 410 ? -9.414 -24.469 -39.812 1 96.25 410 ILE B O 1
ATOM 7805 N N . ILE B 1 411 ? -8.797 -26.516 -39.406 1 95.62 411 ILE B N 1
ATOM 7806 C CA . ILE B 1 411 ? -9.648 -26.625 -38.25 1 95.62 411 ILE B CA 1
ATOM 7807 C C . ILE B 1 411 ? -9.219 -25.609 -37.188 1 95.62 411 ILE B C 1
ATOM 7809 O O . ILE B 1 411 ? -10.062 -24.906 -36.625 1 95.62 411 ILE B O 1
ATOM 7813 N N . ASP B 1 412 ? -7.965 -25.516 -36.969 1 94.25 412 ASP B N 1
ATOM 7814 C CA . ASP B 1 412 ? -7.426 -24.641 -35.906 1 94.25 412 ASP B CA 1
ATOM 7815 C C . ASP B 1 412 ? -7.617 -23.172 -36.281 1 94.25 412 ASP B C 1
ATOM 7817 O O . ASP B 1 412 ? -7.719 -22.312 -35.406 1 94.25 412 ASP B O 1
ATOM 7821 N N . ALA B 1 413 ? -7.613 -22.828 -37.5 1 92.88 413 ALA B N 1
ATOM 7822 C CA . ALA B 1 413 ? -7.695 -21.453 -37.969 1 92.88 413 ALA B CA 1
ATOM 7823 C C . ALA B 1 413 ? -9.039 -20.828 -37.594 1 92.88 413 ALA B C 1
ATOM 7825 O O . ALA B 1 413 ? -9.148 -19.609 -37.5 1 92.88 413 ALA B O 1
ATOM 7826 N N . GLU B 1 414 ? -9.945 -21.656 -37.406 1 91.75 414 GLU B N 1
ATOM 7827 C CA . GLU B 1 414 ? -11.266 -21.125 -37.062 1 91.75 414 GLU B CA 1
ATOM 7828 C C . GLU B 1 414 ? -11.234 -20.422 -35.719 1 91.75 414 GLU B C 1
ATOM 7830 O O . GLU B 1 414 ? -11.891 -19.391 -35.531 1 91.75 414 GLU B O 1
ATOM 7835 N N . LYS B 1 415 ? -10.57 -20.969 -34.781 1 84.75 415 LYS B N 1
ATOM 7836 C CA . LYS B 1 415 ? -10.578 -20.422 -33.438 1 84.75 415 LYS B CA 1
ATOM 7837 C C . LYS B 1 415 ? -9.18 -19.984 -33 1 84.75 415 LYS B C 1
ATOM 7839 O O . LYS B 1 415 ? -9.031 -19.266 -32.031 1 84.75 415 LYS B O 1
ATOM 7844 N N . GLY B 1 416 ? -8.234 -20.375 -33.719 1 85.44 416 GLY B N 1
ATOM 7845 C CA . GLY B 1 416 ? -6.871 -20.125 -33.281 1 85.44 416 GLY B CA 1
ATOM 7846 C C . GLY B 1 416 ? -6 -19.547 -34.375 1 85.44 416 GLY B C 1
ATOM 7847 O O . GLY B 1 416 ? -6.48 -18.812 -35.25 1 85.44 416 GLY B O 1
ATOM 7848 N N . ASP B 1 417 ? -4.703 -19.844 -34.281 1 87.25 417 ASP B N 1
ATOM 7849 C CA . ASP B 1 417 ? -3.75 -19.25 -35.188 1 87.25 417 ASP B CA 1
ATOM 7850 C C . ASP B 1 417 ? -3.477 -20.188 -36.375 1 87.25 417 ASP B C 1
ATOM 7852 O O . ASP B 1 417 ? -2.629 -19.891 -37.219 1 87.25 417 ASP B O 1
ATOM 7856 N N . GLY B 1 418 ? -4.145 -21.359 -36.375 1 91.31 418 GLY B N 1
ATOM 7857 C CA . GLY B 1 418 ? -4.121 -22.234 -37.531 1 91.31 418 GLY B CA 1
ATOM 7858 C C . GLY B 1 418 ? -2.791 -22.938 -37.719 1 91.31 418 GLY B C 1
ATOM 7859 O O . GLY B 1 418 ? -2.348 -23.156 -38.844 1 91.31 418 GLY B O 1
ATOM 7860 N N . ASP B 1 419 ? -2.133 -23.219 -36.656 1 92.94 419 ASP B N 1
ATOM 7861 C CA . ASP B 1 419 ? -0.812 -23.828 -36.812 1 92.94 419 ASP B CA 1
ATOM 7862 C C . ASP B 1 419 ? -0.71 -25.156 -36.062 1 92.94 419 ASP B C 1
ATOM 7864 O O . ASP B 1 419 ? 0.381 -25.703 -35.906 1 92.94 419 ASP B O 1
ATOM 7868 N N . THR B 1 420 ? -1.813 -25.641 -35.594 1 94 420 THR B N 1
ATOM 7869 C CA . THR B 1 420 ? -1.8 -26.891 -34.844 1 94 420 THR B CA 1
ATOM 7870 C C . THR B 1 420 ? -1.229 -28.031 -35.688 1 94 420 THR B C 1
ATOM 7872 O O . THR B 1 420 ? -0.387 -28.797 -35.219 1 94 420 THR B O 1
ATOM 7875 N N . GLY B 1 421 ? -1.669 -28.141 -36.906 1 96.19 421 GLY B N 1
ATOM 7876 C CA . GLY B 1 421 ? -1.175 -29.172 -37.781 1 96.19 421 GLY B CA 1
ATOM 7877 C C . GLY B 1 421 ? 0.314 -29.078 -38.062 1 96.19 421 GLY B C 1
ATOM 7878 O O . GLY B 1 421 ? 1.025 -30.078 -38.031 1 96.19 421 GLY B O 1
ATOM 7879 N N . THR B 1 422 ? 0.718 -27.891 -38.312 1 96.25 422 THR B N 1
ATOM 7880 C CA . THR B 1 422 ? 2.127 -27.641 -38.594 1 96.25 422 THR B CA 1
ATOM 7881 C C . THR B 1 422 ? 2.994 -27.984 -37.375 1 96.25 422 THR B C 1
ATOM 7883 O O . THR B 1 422 ? 4.062 -28.578 -37.531 1 96.25 422 THR B O 1
ATOM 7886 N N . ARG B 1 423 ? 2.559 -27.656 -36.219 1 94.81 423 ARG B N 1
ATOM 7887 C CA . ARG B 1 423 ? 3.305 -27.953 -35 1 94.81 423 ARG B CA 1
ATOM 7888 C C . ARG B 1 423 ? 3.389 -29.453 -34.75 1 94.81 423 ARG B C 1
ATOM 7890 O O . ARG B 1 423 ? 4.453 -29.969 -34.406 1 94.81 423 ARG B O 1
ATOM 7897 N N . LEU B 1 424 ? 2.316 -30.078 -34.969 1 96.69 424 LEU B N 1
ATOM 7898 C CA . LEU B 1 424 ? 2.285 -31.516 -34.781 1 96.69 424 LEU B CA 1
ATOM 7899 C C . LEU B 1 424 ? 3.141 -32.25 -35.812 1 96.69 424 LEU B C 1
ATOM 7901 O O . LEU B 1 424 ? 3.82 -33.219 -35.5 1 96.69 424 LEU B O 1
ATOM 7905 N N . LYS B 1 425 ? 3.068 -31.766 -37 1 97.31 425 LYS B N 1
ATOM 7906 C CA . LYS B 1 425 ? 3.904 -32.312 -38.062 1 97.31 425 LYS B CA 1
ATOM 7907 C C . LYS B 1 425 ? 5.387 -32.188 -37.719 1 97.31 425 LYS B C 1
ATOM 7909 O O . LYS B 1 425 ? 6.145 -33.156 -37.844 1 97.31 425 LYS B O 1
ATOM 7914 N N . ASN B 1 426 ? 5.742 -31.031 -37.375 1 96.06 426 ASN B N 1
ATOM 7915 C CA . ASN B 1 426 ? 7.137 -30.797 -37 1 96.06 426 ASN B CA 1
ATOM 7916 C C . ASN B 1 426 ? 7.602 -31.719 -35.875 1 96.06 426 ASN B C 1
ATOM 7918 O O . ASN B 1 426 ? 8.703 -32.281 -35.938 1 96.06 426 ASN B O 1
ATOM 7922 N N . ALA B 1 427 ? 6.793 -31.859 -34.875 1 96.06 427 ALA B N 1
ATOM 7923 C CA . ALA B 1 427 ? 7.117 -32.75 -33.781 1 96.06 427 ALA B CA 1
ATOM 7924 C C . ALA B 1 427 ? 7.227 -34.188 -34.25 1 96.06 427 ALA B C 1
ATOM 7926 O O . ALA B 1 427 ? 8.133 -34.938 -33.844 1 96.06 427 ALA B O 1
ATOM 7927 N N . ALA B 1 428 ? 6.328 -34.594 -35.062 1 97.25 428 ALA B N 1
ATOM 7928 C CA . ALA B 1 4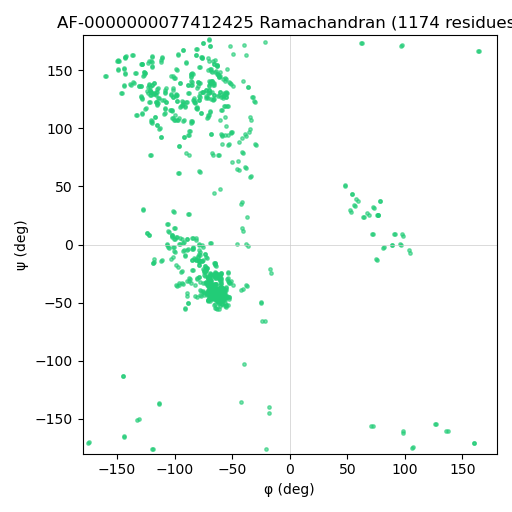28 ? 6.32 -35.969 -35.594 1 97.25 428 ALA B CA 1
ATOM 7929 C C . ALA B 1 428 ? 7.582 -36.219 -36.406 1 97.25 428 ALA B C 1
ATOM 7931 O O . ALA B 1 428 ? 8.164 -37.312 -36.312 1 97.25 428 ALA B O 1
ATOM 7932 N N . GLU B 1 429 ? 7.98 -35.281 -37.156 1 97.25 429 GLU B N 1
ATOM 7933 C CA . GLU B 1 429 ? 9.188 -35.438 -37.969 1 97.25 429 GLU B CA 1
ATOM 7934 C C . GLU B 1 429 ? 10.43 -35.594 -37.094 1 97.25 429 GLU B C 1
ATOM 7936 O O . GLU B 1 429 ? 11.32 -36.375 -37.406 1 97.25 429 GLU B O 1
ATOM 7941 N N . ILE B 1 430 ? 10.461 -34.844 -36.094 1 95.75 430 ILE B N 1
ATOM 7942 C CA . ILE B 1 430 ? 11.578 -34.938 -35.156 1 95.75 430 ILE B CA 1
ATOM 7943 C C . ILE B 1 430 ? 11.594 -36.312 -34.469 1 95.75 430 ILE B C 1
ATOM 7945 O O . ILE B 1 430 ? 12.656 -36.906 -34.312 1 95.75 430 ILE B O 1
ATOM 7949 N N . LEU B 1 431 ? 10.453 -36.781 -34.094 1 95.25 431 LEU B N 1
ATOM 7950 C CA . LEU B 1 431 ? 10.352 -38.094 -33.469 1 95.25 431 LEU B CA 1
ATOM 7951 C C . LEU B 1 431 ? 10.805 -39.188 -34.438 1 95.25 431 LEU B C 1
ATOM 7953 O O . LEU B 1 431 ? 11.539 -40.094 -34.062 1 95.25 431 LEU B O 1
ATOM 7957 N N . LEU B 1 432 ? 10.359 -39.094 -35.688 1 96.31 432 LEU B N 1
ATOM 7958 C CA . LEU B 1 432 ? 10.734 -40.062 -36.688 1 96.31 432 LEU B CA 1
ATOM 7959 C C . LEU B 1 432 ? 12.242 -40.062 -36.906 1 96.31 432 LEU B C 1
ATOM 7961 O O . LEU B 1 432 ? 12.859 -41.094 -37.094 1 96.31 432 LEU B O 1
ATOM 7965 N N . LYS B 1 433 ? 12.773 -38.906 -36.938 1 95.69 433 LYS B N 1
ATOM 7966 C CA . LYS B 1 433 ? 14.219 -38.781 -37.094 1 95.69 433 LYS B CA 1
ATOM 7967 C C . LYS B 1 433 ? 14.969 -39.406 -35.938 1 95.69 433 LYS B C 1
ATOM 7969 O O . LYS B 1 433 ? 15.953 -40.125 -36.156 1 95.69 433 LYS B O 1
ATOM 7974 N N . ARG B 1 434 ? 14.5 -39.188 -34.781 1 93.62 434 ARG B N 1
ATOM 7975 C CA . ARG B 1 434 ? 15.133 -39.781 -33.625 1 93.62 434 ARG B CA 1
ATOM 7976 C C . ARG B 1 434 ? 14.992 -41.312 -33.625 1 93.62 434 ARG B C 1
ATOM 7978 O O . ARG B 1 434 ? 15.891 -42.031 -33.156 1 93.62 434 ARG B O 1
ATOM 7985 N N . MET B 1 435 ? 13.891 -41.75 -34.062 1 92.12 435 MET B N 1
ATOM 7986 C CA . MET B 1 435 ? 13.656 -43.188 -34.188 1 92.12 435 MET B CA 1
ATOM 7987 C C . MET B 1 435 ? 14.617 -43.812 -35.188 1 92.12 435 MET B C 1
ATOM 7989 O O . MET B 1 435 ? 15.195 -44.875 -34.906 1 92.12 435 MET B O 1
ATOM 7993 N N . LYS B 1 436 ? 14.805 -43.156 -36.219 1 92.19 436 LYS B N 1
ATOM 7994 C CA . LYS B 1 436 ? 15.703 -43.656 -37.25 1 92.19 436 LYS B CA 1
ATOM 7995 C C . LYS B 1 436 ? 17.141 -43.719 -36.781 1 92.19 436 LYS B C 1
ATOM 7997 O O . LYS B 1 436 ? 17.922 -44.562 -37.188 1 92.19 436 LYS B O 1
ATOM 8002 N N . GLN B 1 437 ? 17.453 -42.875 -35.812 1 93.12 437 GLN B N 1
ATOM 8003 C CA . GLN B 1 437 ? 18.797 -42.781 -35.281 1 93.12 437 GLN B CA 1
ATOM 8004 C C . GLN B 1 437 ? 18.953 -43.656 -34.031 1 93.12 437 GLN B C 1
ATOM 8006 O O . GLN B 1 437 ? 19.969 -43.625 -33.344 1 93.12 437 GLN B O 1
ATOM 8011 N N . ASP B 1 438 ? 17.984 -44.375 -33.719 1 88.88 438 ASP B N 1
ATOM 8012 C CA . ASP B 1 438 ? 17.953 -45.281 -32.562 1 88.88 438 ASP B CA 1
ATOM 8013 C C . ASP B 1 438 ? 18.172 -44.531 -31.266 1 88.88 438 ASP B C 1
ATOM 8015 O O . ASP B 1 438 ? 18.891 -45.031 -30.391 1 88.88 438 ASP B O 1
ATOM 8019 N N . LYS B 1 439 ? 17.625 -43.406 -31.234 1 88.69 439 LYS B N 1
ATOM 8020 C CA . LYS B 1 439 ? 17.781 -42.562 -30.047 1 88.69 439 LYS B CA 1
ATOM 8021 C C . LYS B 1 439 ? 16.531 -42.625 -29.156 1 88.69 439 LYS B C 1
ATOM 8023 O O . LYS B 1 439 ? 16.484 -41.969 -28.109 1 88.69 439 LYS B O 1
ATOM 8028 N N . LEU B 1 440 ? 15.586 -43.344 -29.625 1 91.06 440 LEU B N 1
ATOM 8029 C CA . LEU B 1 440 ? 14.391 -43.594 -28.828 1 91.06 440 LEU B CA 1
ATOM 8030 C C . LEU B 1 440 ? 14.336 -45.062 -28.344 1 91.06 440 LEU B C 1
ATOM 8032 O O . LEU B 1 440 ? 14.18 -45.969 -29.156 1 91.06 440 LEU B O 1
ATOM 8036 N N . ILE B 1 441 ? 14.469 -45.219 -27.062 1 91.88 441 ILE B N 1
ATOM 8037 C CA . ILE B 1 441 ? 14.484 -46.562 -26.484 1 91.88 441 ILE B CA 1
ATOM 8038 C C . ILE B 1 441 ? 13.055 -47.062 -26.344 1 91.88 441 ILE B C 1
ATOM 8040 O O . ILE B 1 441 ? 12.266 -46.531 -25.562 1 91.88 441 ILE B O 1
ATOM 8044 N N . THR B 1 442 ? 12.719 -48.125 -27.047 1 93.75 442 THR B N 1
ATOM 8045 C CA . THR B 1 442 ? 11.352 -48.656 -27.016 1 93.75 442 THR B CA 1
ATOM 8046 C C . THR B 1 442 ? 11.242 -49.875 -26.125 1 93.75 442 THR B C 1
ATOM 8048 O O . THR B 1 442 ? 10.141 -50.312 -25.781 1 93.75 442 THR B O 1
ATOM 8051 N N . SER B 1 443 ? 12.375 -50.438 -25.672 1 94.88 443 SER B N 1
ATOM 8052 C CA . SER B 1 443 ? 12.375 -51.625 -24.828 1 94.88 443 SER B CA 1
ATOM 8053 C C . SER B 1 443 ? 11.906 -51.312 -23.422 1 94.88 443 SER B C 1
ATOM 8055 O O . SER B 1 443 ? 11.516 -52.219 -22.672 1 94.88 443 SER B O 1
ATOM 8057 N N . TYR B 1 444 ? 12.031 -50.062 -23.062 1 95.5 444 TYR B N 1
ATOM 8058 C CA . TYR B 1 444 ? 11.594 -49.594 -21.75 1 95.5 444 TYR B CA 1
ATOM 8059 C C . TYR B 1 444 ? 10.531 -48.531 -21.875 1 95.5 444 TYR B C 1
ATOM 8061 O O . TYR B 1 444 ? 10.852 -47.344 -22.047 1 95.5 444 TYR B O 1
ATOM 8069 N N . PRO B 1 445 ? 9.281 -48.906 -21.609 1 96.5 445 PRO B N 1
ATOM 8070 C CA . PRO B 1 445 ? 8.188 -47.969 -21.781 1 96.5 445 PRO B CA 1
ATOM 8071 C C . PRO B 1 445 ? 8.367 -46.688 -20.922 1 96.5 445 PRO B C 1
ATOM 8073 O O . PRO B 1 445 ? 8.008 -45.594 -21.359 1 96.5 445 PRO B O 1
ATOM 8076 N N . PHE B 1 446 ? 8.875 -46.812 -19.703 1 95.25 446 PHE B N 1
ATOM 8077 C CA . PHE B 1 446 ? 9.141 -45.656 -18.875 1 95.25 446 PHE B CA 1
ATOM 8078 C C . PHE B 1 446 ? 10.055 -44.656 -19.594 1 95.25 446 PHE B C 1
ATOM 8080 O O . PHE B 1 446 ? 9.719 -43.5 -19.719 1 95.25 446 PHE B O 1
ATOM 8087 N N . THR B 1 447 ? 11.188 -45.156 -20.047 1 94.38 447 THR B N 1
ATOM 8088 C CA . THR B 1 447 ? 12.18 -44.344 -20.75 1 94.38 447 THR B CA 1
ATOM 8089 C C . THR B 1 447 ? 11.602 -43.781 -22.047 1 94.38 447 THR B C 1
ATOM 8091 O O . THR B 1 447 ? 11.867 -42.625 -22.391 1 94.38 447 THR B O 1
ATOM 8094 N N . PHE B 1 448 ? 10.867 -44.656 -22.672 1 95.44 448 PHE B N 1
ATOM 8095 C CA . PHE B 1 448 ? 10.266 -44.25 -23.938 1 95.44 448 PHE B CA 1
ATOM 8096 C C . PHE B 1 448 ? 9.32 -43.094 -23.75 1 95.44 448 PHE B C 1
ATOM 8098 O O . PHE B 1 448 ? 9.461 -42.062 -24.422 1 95.44 448 PHE B O 1
ATOM 8105 N N . PHE B 1 449 ? 8.391 -43.156 -22.844 1 96.38 449 PHE B N 1
ATOM 8106 C CA . PHE B 1 449 ? 7.391 -42.125 -22.625 1 96.38 449 PHE B CA 1
ATOM 8107 C C . PHE B 1 449 ? 8.031 -40.875 -22.062 1 96.38 449 PHE B C 1
ATOM 8109 O O . PHE B 1 449 ? 7.613 -39.75 -22.375 1 96.38 449 PHE B O 1
ATOM 8116 N N . GLU B 1 450 ? 9.016 -41 -21.25 1 94 450 GLU B N 1
ATOM 8117 C CA . GLU B 1 450 ? 9.758 -39.844 -20.734 1 94 450 GLU B CA 1
ATOM 8118 C C . GLU B 1 450 ? 10.438 -39.094 -21.875 1 94 450 GLU B C 1
ATOM 8120 O O . GLU B 1 450 ? 10.477 -37.875 -21.875 1 94 450 GLU B O 1
ATOM 8125 N N . SER B 1 451 ? 11.031 -39.812 -22.75 1 93.5 451 SER B N 1
ATOM 8126 C CA . SER B 1 451 ? 11.68 -39.219 -23.906 1 93.5 451 SER B CA 1
ATOM 8127 C C . SER B 1 451 ? 10.672 -38.469 -24.766 1 93.5 451 SER B C 1
ATOM 8129 O O . SER B 1 451 ? 10.953 -37.344 -25.234 1 93.5 451 SER B O 1
ATOM 8131 N N . LEU B 1 452 ? 9.531 -39.094 -24.953 1 94.88 452 LEU B N 1
ATOM 8132 C CA . LEU B 1 452 ? 8.484 -38.438 -25.719 1 94.88 452 LEU B CA 1
ATOM 8133 C C . LEU B 1 452 ? 8.078 -37.125 -25.062 1 94.88 452 LEU B C 1
ATOM 8135 O O . LEU B 1 452 ? 7.891 -36.094 -25.734 1 94.88 452 LEU B O 1
ATOM 8139 N N . SER B 1 453 ? 7.891 -37.188 -23.781 1 94.25 453 SER B N 1
ATOM 8140 C CA . SER B 1 453 ? 7.496 -36 -23.016 1 94.25 453 SER B CA 1
ATOM 8141 C C . SER B 1 453 ? 8.477 -34.875 -23.219 1 94.25 453 SER B C 1
ATOM 8143 O O . SER B 1 453 ? 8.07 -33.719 -23.516 1 94.25 453 SER B O 1
ATOM 8145 N N . LYS B 1 454 ? 9.727 -35.125 -23.141 1 90.81 454 LYS B N 1
ATOM 8146 C CA . LYS B 1 454 ? 10.766 -34.094 -23.266 1 90.81 454 LYS B CA 1
ATOM 8147 C C . LYS B 1 454 ? 10.836 -33.562 -24.688 1 90.81 454 LYS B C 1
ATOM 8149 O O . LYS B 1 454 ? 10.961 -32.344 -24.891 1 90.81 454 LYS B O 1
ATOM 8154 N N . ILE B 1 455 ? 10.773 -34.406 -25.609 1 91 455 ILE B N 1
ATOM 8155 C CA . ILE B 1 455 ? 10.875 -34 -27.016 1 91 455 ILE B CA 1
ATOM 8156 C C . ILE B 1 455 ? 9.68 -33.125 -27.406 1 91 455 ILE B C 1
ATOM 8158 O O . ILE B 1 455 ? 9.844 -32.125 -28.094 1 91 455 ILE B O 1
ATOM 8162 N N . LEU B 1 456 ? 8.531 -33.5 -27 1 91.5 456 LEU B N 1
ATOM 8163 C CA . LEU B 1 456 ? 7.332 -32.781 -27.391 1 91.5 456 LEU B CA 1
ATOM 8164 C C . LEU B 1 456 ? 7.266 -31.406 -26.703 1 91.5 456 LEU B C 1
ATOM 8166 O O . LEU B 1 456 ? 6.734 -30.453 -27.266 1 91.5 456 LEU B O 1
ATOM 8170 N N . GLU B 1 457 ? 7.742 -31.344 -25.5 1 88.44 457 GLU B N 1
ATOM 8171 C CA . GLU B 1 457 ? 7.793 -30.047 -24.828 1 88.44 457 GLU B CA 1
ATOM 8172 C C . GLU B 1 457 ? 8.578 -29.031 -25.656 1 88.44 457 GLU B C 1
ATOM 8174 O O . GLU B 1 457 ? 8.148 -27.891 -25.812 1 88.44 457 GLU B O 1
ATOM 8179 N N . SER B 1 458 ? 9.641 -29.438 -26.203 1 86.06 458 SER B N 1
ATOM 8180 C CA . SER B 1 458 ? 10.531 -28.531 -26.906 1 86.06 458 SER B CA 1
ATOM 8181 C C . SER B 1 458 ? 10.086 -28.344 -28.359 1 86.06 458 SER B C 1
ATOM 8183 O O . SER B 1 458 ? 10.242 -27.266 -28.922 1 86.06 458 SER B O 1
ATOM 8185 N N . SER B 1 459 ?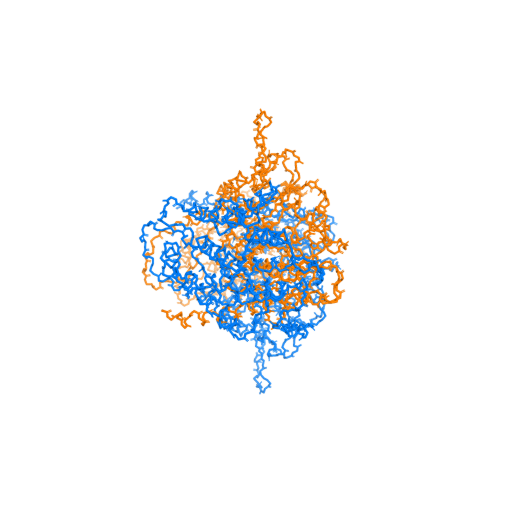 9.539 -29.359 -28.953 1 87.94 459 SER B N 1
ATOM 8186 C CA . SER B 1 459 ? 9.273 -29.344 -30.391 1 87.94 459 SER B CA 1
ATOM 8187 C C . SER B 1 459 ? 7.887 -28.766 -30.672 1 87.94 459 SER B C 1
ATOM 8189 O O . SER B 1 459 ? 7.695 -28.078 -31.688 1 87.94 459 SER B O 1
ATOM 8191 N N . LEU B 1 460 ? 6.941 -29.172 -29.922 1 88.31 460 LEU B N 1
ATOM 8192 C CA . LEU B 1 460 ? 5.578 -28.688 -30.125 1 88.31 460 LEU B CA 1
ATOM 8193 C C . LEU B 1 460 ? 5.383 -27.312 -29.5 1 88.31 460 LEU B C 1
ATOM 8195 O O . LEU B 1 460 ? 4.84 -26.406 -30.141 1 88.31 460 LEU B O 1
ATOM 8199 N N . GLY B 1 461 ? 5.848 -27.172 -28.344 1 78.56 461 GLY B N 1
ATOM 8200 C CA . GLY B 1 461 ? 5.727 -25.922 -27.625 1 78.56 461 GLY B CA 1
ATOM 8201 C C . GLY B 1 461 ? 4.285 -25.531 -27.344 1 78.56 461 GLY B C 1
ATOM 8202 O O . GLY B 1 461 ? 3.359 -26.266 -27.703 1 78.56 461 GLY B O 1
ATOM 8203 N N . GLY B 1 462 ? 4.137 -24.469 -26.562 1 78.5 462 GLY B N 1
ATOM 8204 C CA . GLY B 1 462 ? 2.816 -23.906 -26.281 1 78.5 462 GLY B CA 1
ATOM 8205 C C . GLY B 1 462 ? 1.978 -24.797 -25.375 1 78.5 462 GLY B C 1
ATOM 8206 O O . GLY B 1 462 ? 2.512 -25.641 -24.656 1 78.5 462 GLY B O 1
ATOM 8207 N N . THR B 1 463 ? 0.7 -24.625 -25.469 1 84.75 463 THR B N 1
ATOM 8208 C CA . THR B 1 463 ? -0.254 -25.328 -24.625 1 84.75 463 THR B CA 1
ATOM 8209 C C . THR B 1 463 ? -0.359 -26.797 -25 1 84.75 463 THR B C 1
ATOM 8211 O O . THR B 1 463 ? -0.363 -27.672 -24.141 1 84.75 463 THR B O 1
ATOM 8214 N N . ILE B 1 464 ? -0.384 -27.062 -26.281 1 89.56 464 ILE B N 1
ATOM 8215 C CA . ILE B 1 464 ? -0.538 -28.422 -26.766 1 89.56 464 ILE B CA 1
ATOM 8216 C C . ILE B 1 464 ? 0.703 -29.234 -26.406 1 89.56 464 ILE B C 1
ATOM 8218 O O . ILE B 1 464 ? 0.598 -30.422 -26.031 1 89.56 464 ILE B O 1
ATOM 8222 N N . GLY B 1 465 ? 1.86 -28.609 -26.531 1 90.88 465 GLY B N 1
ATOM 8223 C CA . GLY B 1 465 ? 3.088 -29.281 -26.125 1 90.88 465 GLY B CA 1
ATOM 8224 C C . GLY B 1 465 ? 3.121 -29.625 -24.656 1 90.88 465 GLY B C 1
ATOM 8225 O O . GLY B 1 465 ? 3.541 -30.734 -24.281 1 90.88 465 GLY B O 1
ATOM 8226 N N . CYS B 1 466 ? 2.68 -28.766 -23.953 1 91.31 466 CYS B N 1
ATOM 8227 C CA . CYS B 1 466 ? 2.639 -29 -22.5 1 91.31 466 CYS B CA 1
ATOM 8228 C C . CYS B 1 466 ? 1.662 -30.125 -22.156 1 91.31 466 CYS B C 1
ATOM 8230 O O . CYS B 1 466 ? 1.948 -30.953 -21.297 1 91.31 466 CYS B O 1
ATOM 8232 N N . ILE B 1 467 ? 0.576 -30.141 -22.781 1 93.44 467 ILE B N 1
ATOM 8233 C CA . ILE B 1 467 ? -0.46 -31.125 -22.531 1 93.44 467 ILE B CA 1
ATOM 8234 C C . ILE B 1 467 ? 0.08 -32.531 -22.844 1 93.44 467 ILE B C 1
ATOM 8236 O O . ILE B 1 467 ? -0.016 -33.438 -22.016 1 93.44 467 ILE B O 1
ATOM 8240 N N . TYR B 1 468 ? 0.656 -32.656 -23.969 1 96.19 468 TYR B N 1
ATOM 8241 C CA . TYR B 1 468 ? 1.197 -33.969 -24.344 1 96.19 468 TYR B CA 1
ATOM 8242 C C . TYR B 1 468 ? 2.346 -34.375 -23.422 1 96.19 468 TYR B C 1
ATOM 8244 O O . TYR B 1 468 ? 2.516 -35.562 -23.109 1 96.19 468 TYR B O 1
ATOM 8252 N N . SER B 1 469 ? 3.105 -33.406 -23.047 1 95.06 469 SER B N 1
ATOM 8253 C CA . SER B 1 469 ? 4.195 -33.719 -22.125 1 95.06 469 SER B CA 1
ATOM 8254 C C . SER B 1 469 ? 3.666 -34.25 -20.797 1 95.06 469 SER B C 1
ATOM 8256 O O . SER B 1 469 ? 4.227 -35.188 -20.234 1 95.06 469 SER B O 1
ATOM 8258 N N . ILE B 1 470 ? 2.613 -33.656 -20.359 1 94.75 470 ILE B N 1
ATOM 8259 C CA . ILE B 1 470 ? 1.989 -34.125 -19.125 1 94.75 470 ILE B CA 1
ATOM 8260 C C . ILE B 1 470 ? 1.468 -35.531 -19.297 1 94.75 470 ILE B C 1
ATOM 8262 O O . ILE B 1 470 ? 1.675 -36.375 -18.438 1 94.75 470 ILE B O 1
ATOM 8266 N N . LEU B 1 471 ? 0.836 -35.781 -20.391 1 96.44 471 LEU B N 1
ATOM 8267 C CA . LEU B 1 471 ? 0.267 -37.094 -20.656 1 96.44 471 LEU B CA 1
ATOM 8268 C C . LEU B 1 471 ? 1.349 -38.156 -20.641 1 96.44 471 LEU B C 1
ATOM 8270 O O . LEU B 1 471 ? 1.198 -39.188 -19.969 1 96.44 471 LEU B O 1
ATOM 8274 N N . PHE B 1 472 ? 2.426 -37.906 -21.297 1 96.69 472 PHE B N 1
ATOM 8275 C CA . PHE B 1 472 ? 3.461 -38.906 -21.453 1 96.69 472 PHE B CA 1
ATOM 8276 C C . PHE B 1 472 ? 4.258 -39.062 -20.156 1 96.69 472 PHE B C 1
ATOM 8278 O O . PHE B 1 472 ? 4.707 -40.156 -19.828 1 96.69 472 PHE B O 1
ATOM 8285 N N . GLU B 1 473 ? 4.414 -38 -19.453 1 94.44 473 GLU B N 1
ATOM 8286 C CA . GLU B 1 473 ? 5.062 -38.125 -18.141 1 94.44 473 GLU B CA 1
ATOM 8287 C C . GLU B 1 473 ? 4.254 -39 -17.203 1 94.44 473 GLU B C 1
ATOM 8289 O O . GLU B 1 473 ? 4.816 -39.844 -16.484 1 94.44 473 GLU B O 1
ATOM 8294 N N . ALA B 1 474 ? 2.984 -38.75 -17.172 1 95.81 474 ALA B N 1
ATOM 8295 C CA . ALA B 1 474 ? 2.104 -39.5 -16.297 1 95.81 474 ALA B CA 1
ATOM 8296 C C . ALA B 1 474 ? 2.039 -40.969 -16.734 1 95.81 474 ALA B C 1
ATOM 8298 O O . ALA B 1 474 ? 1.979 -41.875 -15.891 1 95.81 474 ALA B O 1
ATOM 8299 N N . ALA B 1 475 ? 2.035 -41.188 -18.016 1 96.81 475 ALA B N 1
ATOM 8300 C CA . ALA B 1 475 ? 2.047 -42.562 -18.531 1 96.81 475 ALA B CA 1
ATOM 8301 C C . ALA B 1 475 ? 3.318 -43.281 -18.109 1 96.81 475 ALA B C 1
ATOM 8303 O O . ALA B 1 475 ? 3.273 -44.469 -17.734 1 96.81 475 ALA B O 1
ATOM 8304 N N . ALA B 1 476 ? 4.418 -42.656 -18.188 1 95.81 476 ALA B N 1
ATOM 8305 C CA . ALA B 1 476 ? 5.715 -43.219 -17.844 1 95.81 476 ALA B CA 1
ATOM 8306 C C . ALA B 1 476 ? 5.75 -43.688 -16.391 1 95.81 476 ALA B C 1
ATOM 8308 O O . ALA B 1 476 ? 6.281 -44.75 -16.094 1 95.81 476 ALA B O 1
ATOM 8309 N N . LYS B 1 477 ? 5.172 -42.969 -15.594 1 93.75 477 LYS B N 1
ATOM 8310 C CA . LYS B 1 477 ? 5.219 -43.188 -14.156 1 93.75 477 LYS B CA 1
ATOM 8311 C C . LYS B 1 477 ? 4.688 -44.594 -13.812 1 93.75 477 LYS B C 1
ATOM 8313 O O . LYS B 1 477 ? 5.227 -45.281 -12.938 1 93.75 477 LYS B O 1
ATOM 8318 N N . VAL B 1 478 ? 3.658 -45.031 -14.484 1 95.56 478 VAL B N 1
ATOM 8319 C CA . VAL B 1 478 ? 3.002 -46.281 -14.203 1 95.56 478 VAL B CA 1
ATOM 8320 C C . VAL B 1 478 ? 3.98 -47.438 -14.445 1 95.56 478 VAL B C 1
ATOM 8322 O O . VAL B 1 478 ? 4.043 -48.375 -13.648 1 95.56 478 VAL B O 1
ATOM 8325 N N . PHE B 1 479 ? 4.793 -47.375 -15.461 1 95.38 479 PHE B N 1
ATOM 8326 C CA . PHE B 1 479 ? 5.711 -48.469 -15.812 1 95.38 479 PHE B CA 1
ATOM 8327 C C . PHE B 1 479 ? 6.891 -48.5 -14.852 1 95.38 479 PHE B C 1
ATOM 8329 O O . PHE B 1 479 ? 7.551 -49.531 -14.711 1 95.38 479 PHE B O 1
ATOM 8336 N N . ASN B 1 480 ? 7.125 -47.406 -14.234 1 92.31 480 ASN B N 1
ATOM 8337 C CA . ASN B 1 480 ? 8.227 -47.312 -13.281 1 92.31 480 ASN B CA 1
ATOM 8338 C C . ASN B 1 480 ? 7.863 -47.969 -11.945 1 92.31 480 ASN B C 1
ATOM 8340 O O . ASN B 1 480 ? 8.742 -48.188 -11.109 1 92.31 480 ASN B O 1
ATOM 8344 N N . GLU B 1 481 ? 6.617 -48.25 -11.734 1 91.88 481 GLU B N 1
ATOM 8345 C CA . GLU B 1 481 ? 6.152 -48.844 -10.484 1 91.88 481 GLU B CA 1
ATOM 8346 C C . GLU B 1 481 ? 6.414 -50.344 -10.461 1 91.88 481 GLU B C 1
ATOM 8348 O O . GLU B 1 481 ? 6.336 -50.969 -9.406 1 91.88 481 GLU B O 1
ATOM 8353 N N . TYR B 1 482 ? 6.801 -50.906 -11.602 1 92.75 482 TYR B N 1
ATOM 8354 C CA . TYR B 1 482 ? 6.988 -52.375 -11.719 1 92.75 482 TYR B CA 1
ATOM 8355 C C . TYR B 1 482 ? 8.461 -52.719 -11.898 1 92.75 482 TYR B C 1
ATOM 8357 O O . TYR B 1 482 ? 9.258 -51.875 -12.305 1 92.75 482 TYR B O 1
ATOM 8365 N N . SER B 1 483 ? 8.727 -54 -11.547 1 92.12 483 SER B N 1
ATOM 8366 C CA . SER B 1 483 ? 10.094 -54.469 -11.727 1 92.12 483 SER B CA 1
ATOM 8367 C C . SER B 1 483 ? 10.367 -54.781 -13.195 1 92.12 483 SER B C 1
ATOM 8369 O O . SER B 1 483 ? 9.438 -54.969 -13.984 1 92.12 483 SER B O 1
ATOM 8371 N N . GLU B 1 484 ? 11.578 -54.844 -13.516 1 92.31 484 GLU B N 1
ATOM 8372 C CA . GLU B 1 484 ? 12.023 -55.094 -14.883 1 92.31 484 GLU B CA 1
ATOM 8373 C C . GLU B 1 484 ? 11.508 -56.438 -15.398 1 92.31 484 GLU B C 1
ATOM 8375 O O . GLU B 1 484 ? 11.242 -56.594 -16.594 1 92.31 484 GLU B O 1
ATOM 8380 N N . SER B 1 485 ? 11.297 -57.406 -14.508 1 92.25 485 SER B N 1
ATOM 8381 C CA . SER B 1 485 ? 10.953 -58.75 -14.898 1 92.25 485 SER B CA 1
ATOM 8382 C C . SER B 1 485 ? 9.438 -58.938 -14.945 1 92.25 485 SER B C 1
ATOM 8384 O O . SER B 1 485 ? 8.953 -60 -15.359 1 92.25 485 SER B O 1
ATOM 8386 N N . THR B 1 486 ? 8.719 -57.875 -14.664 1 92.88 486 THR B N 1
ATOM 8387 C CA . THR B 1 486 ? 7.266 -58 -14.68 1 92.88 486 THR B CA 1
ATOM 8388 C C . THR B 1 486 ? 6.746 -58.188 -16.094 1 92.88 486 THR B C 1
ATOM 8390 O O . THR B 1 486 ? 7.223 -57.531 -17.031 1 92.88 486 THR B O 1
ATOM 8393 N N . GLU B 1 487 ? 5.859 -59.156 -16.281 1 91.19 487 GLU B N 1
ATOM 8394 C CA . GLU B 1 487 ? 5.242 -59.344 -17.594 1 91.19 487 GLU B CA 1
ATOM 8395 C C . GLU B 1 487 ? 4.227 -58.25 -17.906 1 91.19 487 GLU B C 1
ATOM 8397 O O . GLU B 1 487 ? 3.326 -58 -17.094 1 91.19 487 GLU B O 1
ATOM 8402 N N . ILE B 1 488 ? 4.371 -57.656 -19 1 92.31 488 ILE B N 1
ATOM 8403 C CA . ILE B 1 488 ? 3.486 -56.562 -19.391 1 92.31 488 ILE B CA 1
ATOM 8404 C C . ILE B 1 488 ? 2.16 -57.125 -19.891 1 92.31 488 ILE B C 1
ATOM 8406 O O . ILE B 1 488 ? 2.143 -58.094 -20.672 1 92.31 488 ILE B O 1
ATOM 8410 N N . THR B 1 489 ? 1.068 -56.625 -19.391 1 90.25 489 THR B N 1
ATOM 8411 C CA . THR B 1 489 ? -0.279 -57.031 -19.781 1 90.25 489 THR B CA 1
ATOM 8412 C C . THR B 1 489 ? -1.061 -55.875 -20.344 1 90.25 489 THR B C 1
ATOM 8414 O O . THR B 1 489 ? -0.698 -54.719 -20.125 1 90.25 489 THR B O 1
ATOM 8417 N N . PRO B 1 490 ? -2.076 -56.156 -21.141 1 90.56 490 PRO B N 1
ATOM 8418 C CA . PRO B 1 490 ? -2.938 -55.094 -21.625 1 90.56 490 PRO B CA 1
ATOM 8419 C C . PRO B 1 490 ? -3.512 -54.219 -20.516 1 90.56 490 PRO B C 1
ATOM 8421 O O . PRO B 1 490 ? -3.736 -53.031 -20.703 1 90.56 490 PRO B O 1
ATOM 8424 N N . SER B 1 491 ? -3.658 -54.812 -19.391 1 92 491 SER B N 1
ATOM 8425 C CA . SER B 1 491 ? -4.191 -54.094 -18.25 1 92 491 SER B CA 1
ATOM 8426 C C . SER B 1 491 ? -3.223 -53 -17.797 1 92 491 SER B C 1
ATOM 8428 O O . SER B 1 491 ? -3.646 -51.906 -17.375 1 92 491 SER B O 1
ATOM 8430 N N . ILE B 1 492 ? -1.94 -53.281 -17.891 1 95 492 ILE B N 1
ATOM 8431 C CA . ILE B 1 492 ? -0.931 -52.312 -17.484 1 95 492 ILE B CA 1
ATOM 8432 C C . ILE B 1 492 ? -0.925 -51.156 -18.469 1 95 492 ILE B C 1
ATOM 8434 O O . ILE B 1 492 ? -0.829 -50 -18.078 1 95 492 ILE B O 1
ATOM 8438 N N . TRP B 1 493 ? -1.071 -51.469 -19.734 1 94.75 493 TRP B N 1
ATOM 8439 C CA . TRP B 1 493 ? -1.138 -50.438 -20.75 1 94.75 493 TRP B CA 1
ATOM 8440 C C . TRP B 1 493 ? -2.367 -49.562 -20.562 1 94.75 493 TRP B C 1
ATOM 8442 O O . TRP B 1 493 ? -2.285 -48.312 -20.672 1 94.75 493 TRP B O 1
ATOM 8452 N N . LEU B 1 494 ? -3.479 -50.188 -20.312 1 95.25 494 LEU B N 1
ATOM 8453 C CA . LEU B 1 494 ? -4.715 -49.438 -20.078 1 95.25 494 LEU B CA 1
ATOM 8454 C C . LEU B 1 494 ? -4.609 -48.562 -18.844 1 95.25 494 LEU B C 1
ATOM 8456 O O . LEU B 1 494 ? -5.082 -47.438 -18.828 1 95.25 494 LEU B O 1
ATOM 8460 N N . ASN B 1 495 ? -4.016 -49.125 -17.812 1 95.88 495 ASN B N 1
ATOM 8461 C CA . ASN B 1 495 ? -3.791 -48.344 -16.594 1 95.88 495 ASN B CA 1
ATOM 8462 C C . ASN B 1 495 ? -2.906 -47.125 -16.844 1 95.88 495 ASN B C 1
ATOM 8464 O O . ASN B 1 495 ? -3.139 -46.062 -16.297 1 95.88 495 ASN B O 1
ATOM 8468 N N . SER B 1 496 ? -1.831 -47.312 -17.609 1 96.88 496 SER B N 1
ATOM 8469 C CA . SER B 1 496 ? -0.946 -46.219 -17.984 1 96.88 496 SER B CA 1
ATOM 8470 C C . SER B 1 496 ? -1.712 -45.094 -18.703 1 96.88 496 SER B C 1
ATOM 8472 O O . SER B 1 496 ? -1.544 -43.906 -18.375 1 96.88 496 SER B O 1
ATOM 8474 N N . PHE B 1 497 ? -2.545 -45.438 -19.609 1 96.5 497 PHE B N 1
ATOM 8475 C CA . PHE B 1 497 ? -3.322 -44.469 -20.375 1 96.5 497 PHE B CA 1
ATOM 8476 C C . PHE B 1 497 ? -4.324 -43.75 -19.469 1 96.5 497 PHE B C 1
ATOM 8478 O O . PHE B 1 497 ? -4.562 -42.562 -19.625 1 96.5 497 PHE B O 1
ATOM 8485 N N . GLU B 1 498 ? -4.93 -44.469 -18.594 1 96 498 GLU B N 1
ATOM 8486 C CA . GLU B 1 498 ? -5.867 -43.906 -17.625 1 96 498 GLU B CA 1
ATOM 8487 C C . GLU B 1 498 ? -5.176 -42.875 -16.734 1 96 498 GLU B C 1
ATOM 8489 O O . GLU B 1 498 ? -5.723 -41.781 -16.484 1 96 498 GLU B O 1
ATOM 8494 N N . CYS B 1 499 ? -4.016 -43.188 -16.266 1 96 499 CYS B N 1
ATOM 8495 C CA . CYS B 1 499 ? -3.25 -42.281 -15.422 1 96 499 CYS B CA 1
ATOM 8496 C C . CYS B 1 499 ? -2.857 -41.031 -16.188 1 96 499 CYS B C 1
ATOM 8498 O O . CYS B 1 499 ? -2.84 -39.938 -15.617 1 96 499 CYS B O 1
ATOM 8500 N N . ALA B 1 500 ? -2.525 -41.219 -17.406 1 96.44 500 ALA B N 1
ATOM 8501 C CA . ALA B 1 500 ? -2.219 -40.062 -18.25 1 96.44 500 ALA B CA 1
ATOM 8502 C C . ALA B 1 500 ? -3.418 -39.125 -18.359 1 96.44 500 ALA B C 1
ATOM 8504 O O . ALA B 1 500 ? -3.273 -37.906 -18.234 1 96.44 500 ALA B O 1
ATOM 8505 N N . GLY B 1 501 ? -4.582 -39.688 -18.594 1 95.69 501 GLY B N 1
ATOM 8506 C CA . GLY B 1 501 ? -5.797 -38.875 -18.641 1 95.69 501 GLY B CA 1
ATOM 8507 C C . GLY B 1 501 ? -6.105 -38.188 -17.344 1 95.69 501 GLY B C 1
ATOM 8508 O O . GLY B 1 501 ? -6.523 -37.031 -17.344 1 95.69 501 GLY B O 1
ATOM 8509 N N . GLU B 1 502 ? -5.887 -38.844 -16.281 1 94.25 502 GLU B N 1
ATOM 8510 C CA . GLU B 1 502 ? -6.141 -38.281 -14.977 1 94.25 502 GLU B CA 1
ATOM 8511 C C . GLU B 1 502 ? -5.195 -37.094 -14.703 1 94.25 502 GLU B C 1
ATOM 8513 O O . GLU B 1 502 ? -5.59 -36.094 -14.078 1 94.25 502 GLU B O 1
ATOM 8518 N N . ALA B 1 503 ? -3.949 -37.281 -15.078 1 93.38 503 ALA B N 1
ATOM 8519 C CA . ALA B 1 503 ? -2.984 -36.188 -14.914 1 93.38 503 ALA B CA 1
ATOM 8520 C C . ALA B 1 503 ? -3.406 -34.938 -15.711 1 93.38 503 ALA B C 1
ATOM 8522 O O . ALA B 1 503 ? -3.279 -33.812 -15.234 1 93.38 503 ALA B O 1
ATOM 8523 N N . LEU B 1 504 ? -3.846 -35.188 -16.891 1 93.38 504 LEU B N 1
ATOM 8524 C CA . LEU B 1 504 ? -4.312 -34.094 -17.719 1 93.38 504 LEU B CA 1
ATOM 8525 C C . LEU B 1 504 ? -5.52 -33.406 -17.078 1 93.38 504 LEU B C 1
ATOM 8527 O O . LEU B 1 504 ? -5.641 -32.188 -17.125 1 93.38 504 LEU B O 1
ATOM 8531 N N . LYS B 1 505 ? -6.414 -34.156 -16.562 1 91.31 505 LYS B N 1
ATOM 8532 C CA . LYS B 1 505 ? -7.57 -33.625 -15.867 1 91.31 505 LYS B CA 1
ATOM 8533 C C . LYS B 1 505 ? -7.137 -32.719 -14.695 1 91.31 505 LYS B C 1
ATOM 8535 O O . LYS B 1 505 ? -7.668 -31.641 -14.508 1 91.31 505 LYS B O 1
ATOM 8540 N N . ARG B 1 506 ? -6.211 -33.188 -14.047 1 87.06 506 ARG B N 1
ATOM 8541 C CA . ARG B 1 506 ? -5.75 -32.531 -12.836 1 87.06 506 ARG B CA 1
ATOM 8542 C C . ARG B 1 506 ? -5.023 -31.219 -13.164 1 87.06 506 ARG B C 1
ATOM 8544 O O . ARG B 1 506 ? -5.309 -30.188 -12.562 1 87.06 506 ARG B O 1
ATOM 8551 N N . TYR B 1 507 ? -4.098 -31.281 -14.102 1 89 507 TYR B N 1
ATOM 8552 C CA . TYR B 1 507 ? -3.215 -30.141 -14.344 1 89 507 TYR B CA 1
ATOM 8553 C C . TYR B 1 507 ? -3.768 -29.25 -15.438 1 89 507 TYR B C 1
ATOM 8555 O O . TYR B 1 507 ? -3.391 -28.078 -15.539 1 89 507 TYR B O 1
ATOM 8563 N N . GLY B 1 508 ? -4.562 -29.797 -16.234 1 85.69 508 GLY B N 1
ATOM 8564 C CA . GLY B 1 508 ? -5.176 -29.016 -17.297 1 85.69 508 GLY B CA 1
ATOM 8565 C C . GLY B 1 508 ? -6.484 -28.359 -16.875 1 85.69 508 GLY B C 1
ATOM 8566 O O . GLY B 1 508 ? -7.039 -27.531 -17.594 1 85.69 508 GLY B O 1
ATOM 8567 N N . ASN B 1 509 ? -6.867 -28.688 -15.688 1 80.56 509 ASN B N 1
ATOM 8568 C CA . ASN B 1 509 ? -8.148 -28.203 -15.188 1 80.56 509 ASN B CA 1
ATOM 8569 C C . ASN B 1 509 ? -9.258 -28.406 -16.203 1 80.56 509 ASN B C 1
ATOM 8571 O O . ASN B 1 509 ? -9.953 -27.469 -16.578 1 80.56 509 ASN B O 1
ATOM 8575 N N . VAL B 1 510 ? -9.367 -29.609 -16.703 1 86.88 510 VAL B N 1
ATOM 8576 C CA . VAL B 1 510 ? -10.328 -29.984 -17.734 1 86.88 510 VAL B CA 1
ATOM 8577 C C . VAL B 1 510 ? -11.203 -31.125 -17.234 1 86.88 510 VAL B C 1
ATOM 8579 O O . VAL B 1 510 ? -10.852 -31.812 -16.281 1 86.88 510 VAL B O 1
ATOM 8582 N N . GLU B 1 511 ? -12.359 -31.219 -17.828 1 88.5 511 GLU B N 1
ATOM 8583 C CA . GLU B 1 511 ? -13.273 -32.344 -17.547 1 88.5 511 GLU B CA 1
ATOM 8584 C C . GLU B 1 511 ? -13.992 -32.781 -18.828 1 88.5 511 GLU B C 1
ATOM 8586 O O . GLU B 1 511 ? -13.953 -32.094 -19.844 1 88.5 511 GLU B O 1
ATOM 8591 N N . ASP B 1 512 ? -14.5 -34 -18.656 1 92.38 512 ASP B N 1
ATOM 8592 C CA . ASP B 1 512 ? -15.25 -34.531 -19.781 1 92.38 512 ASP B CA 1
ATOM 8593 C C . ASP B 1 512 ? -16.391 -33.594 -20.156 1 92.38 512 ASP B C 1
ATOM 8595 O O . ASP B 1 512 ? -17.125 -33.094 -19.297 1 92.38 512 ASP B O 1
ATOM 8599 N N . GLY B 1 513 ? -16.5 -33.25 -21.391 1 89.44 513 GLY B N 1
ATOM 8600 C CA . GLY B 1 513 ? -17.562 -32.375 -21.859 1 89.44 513 GLY B CA 1
ATOM 8601 C C . GLY B 1 513 ? -17.078 -30.969 -22.141 1 89.44 513 GLY B C 1
ATOM 8602 O O . GLY B 1 513 ? -17.797 -30.172 -22.75 1 89.44 513 GLY B O 1
ATOM 8603 N N . ASP B 1 514 ? -15.914 -30.641 -21.844 1 88.56 514 ASP B N 1
ATOM 8604 C CA . ASP B 1 514 ? -15.375 -29.297 -22.047 1 88.56 514 ASP B CA 1
ATOM 8605 C C . ASP B 1 514 ? -15.062 -29.031 -23.516 1 88.56 514 ASP B C 1
ATOM 8607 O O . ASP B 1 514 ? -14.852 -27.891 -23.922 1 88.56 514 ASP B O 1
ATOM 8611 N N . GLY B 1 515 ? -15.047 -30.047 -24.281 1 89.94 515 GLY B N 1
ATOM 8612 C CA . GLY B 1 515 ? -14.758 -29.891 -25.703 1 89.94 515 GLY B CA 1
ATOM 8613 C C . GLY B 1 515 ? -13.281 -29.719 -25.984 1 89.94 515 GLY B C 1
ATOM 8614 O O . GLY B 1 515 ? -12.898 -28.906 -26.844 1 89.94 515 GLY B O 1
ATOM 8615 N N . THR B 1 516 ? -12.461 -30.469 -25.203 1 92 516 THR B N 1
ATOM 8616 C CA . THR B 1 516 ? -11.016 -30.391 -25.359 1 92 516 THR B CA 1
ATOM 8617 C C . THR B 1 516 ? -10.445 -31.766 -25.734 1 92 516 THR B C 1
ATOM 8619 O O . THR B 1 516 ? -11.195 -32.719 -25.906 1 92 516 THR B O 1
ATOM 8622 N N . MET B 1 517 ? -9.156 -31.812 -25.812 1 93.94 517 MET B N 1
ATOM 8623 C CA . MET B 1 517 ? -8.477 -33.062 -26.141 1 93.94 517 MET B CA 1
ATOM 8624 C C . MET B 1 517 ? -8.695 -34.094 -25.062 1 93.94 517 MET B C 1
ATOM 8626 O O . MET B 1 517 ? -8.508 -35.281 -25.297 1 93.94 517 MET B O 1
ATOM 8630 N N . TYR B 1 518 ? -9.117 -33.625 -23.938 1 95.19 518 TYR B N 1
ATOM 8631 C CA . TYR B 1 518 ? -9.359 -34.562 -22.828 1 95.19 518 TYR B CA 1
ATOM 8632 C C . TYR B 1 518 ? -10.555 -35.469 -23.125 1 95.19 518 TYR B C 1
ATOM 8634 O O . TYR B 1 518 ? -10.57 -36.625 -22.719 1 95.19 518 TYR B O 1
ATOM 8642 N N . ASP B 1 519 ? -11.523 -35 -23.859 1 96.44 519 ASP B N 1
ATOM 8643 C CA . ASP B 1 519 ? -12.781 -35.688 -24.078 1 96.44 519 ASP B CA 1
ATOM 8644 C C . ASP B 1 519 ? -12.555 -37.031 -24.781 1 96.44 519 ASP B C 1
ATOM 8646 O O . ASP B 1 519 ? -12.969 -38.062 -24.281 1 96.44 519 ASP B O 1
ATOM 8650 N N . PRO B 1 520 ? -11.914 -37 -25.906 1 97.94 520 PRO B N 1
ATOM 8651 C CA . PRO B 1 520 ? -11.68 -38.281 -26.547 1 97.94 520 PRO B CA 1
ATOM 8652 C C . PRO B 1 520 ? -10.781 -39.219 -25.734 1 97.94 520 PRO B C 1
ATOM 8654 O O . PRO B 1 520 ? -10.938 -40.438 -25.781 1 97.94 520 PRO B O 1
ATOM 8657 N N . ILE B 1 521 ? -9.82 -38.719 -25.016 1 97.44 521 ILE B N 1
ATOM 8658 C CA . ILE B 1 521 ? -8.938 -39.531 -24.188 1 97.44 521 ILE B CA 1
ATOM 8659 C C . ILE B 1 521 ? -9.75 -40.188 -23.078 1 97.44 521 ILE B C 1
ATOM 8661 O O . ILE B 1 521 ? -9.586 -41.406 -22.828 1 97.44 521 ILE B O 1
ATOM 8665 N N . TYR B 1 522 ? -10.602 -39.438 -22.516 1 96.75 522 TYR B N 1
ATOM 8666 C CA . TYR B 1 522 ? -11.461 -39.969 -21.453 1 96.75 522 TYR B CA 1
ATOM 8667 C C . TYR B 1 522 ? -12.414 -41 -21.984 1 96.75 522 TYR B C 1
ATOM 8669 O O . TYR B 1 522 ? -12.586 -42.062 -21.375 1 96.75 522 TYR B O 1
ATOM 8677 N N . ALA B 1 523 ? -13.031 -40.75 -23.078 1 97.62 523 ALA B N 1
ATOM 8678 C CA . ALA B 1 523 ? -13.969 -41.656 -23.703 1 97.62 523 ALA B CA 1
ATOM 8679 C C . ALA B 1 523 ? -13.289 -43 -24.031 1 97.62 523 ALA B C 1
ATOM 8681 O O . ALA B 1 523 ? -13.867 -44.062 -23.844 1 97.62 523 ALA B O 1
ATOM 8682 N N . PHE B 1 524 ? -12.141 -43 -24.594 1 97.38 524 PHE B N 1
ATOM 8683 C CA . PHE B 1 524 ? -11.375 -44.219 -24.906 1 97.38 524 PHE B CA 1
ATOM 8684 C C . PHE B 1 524 ? -11.148 -45.062 -23.656 1 97.38 524 PHE B C 1
ATOM 8686 O O . PHE B 1 524 ? -11.375 -46.25 -23.672 1 97.38 524 PHE B O 1
ATOM 8693 N N . THR B 1 525 ? -10.625 -44.312 -22.594 1 96.19 525 THR B N 1
ATOM 8694 C CA . THR B 1 525 ? -10.273 -45.031 -21.359 1 96.19 525 THR B CA 1
ATOM 8695 C C . THR B 1 525 ? -11.5 -45.688 -20.75 1 96.19 525 THR B C 1
ATOM 8697 O O . THR B 1 525 ? -11.438 -46.844 -20.344 1 96.19 525 THR B O 1
ATOM 8700 N N . GLN B 1 526 ? -12.594 -45 -20.734 1 95.88 526 GLN B N 1
ATOM 8701 C CA . GLN B 1 526 ? -13.82 -45.531 -20.141 1 95.88 526 GLN B CA 1
ATOM 8702 C C . GLN B 1 526 ? -14.336 -46.719 -20.938 1 95.88 526 GLN B C 1
ATOM 8704 O O . GLN B 1 526 ? -14.68 -47.75 -20.359 1 95.88 526 GLN B O 1
ATOM 8709 N N . THR B 1 527 ? -14.367 -46.594 -22.172 1 96.62 527 THR B N 1
ATOM 8710 C CA . THR B 1 527 ? -14.914 -47.625 -23.031 1 96.62 527 THR B CA 1
ATOM 8711 C C . THR B 1 527 ? -14 -48.844 -23.047 1 96.62 527 THR B C 1
ATOM 8713 O O . THR B 1 527 ? -14.477 -49.969 -22.922 1 96.62 527 THR B O 1
ATOM 8716 N N . SER B 1 528 ? -12.703 -48.656 -23.219 1 95.75 528 SER B N 1
ATOM 8717 C CA . SER B 1 528 ? -11.758 -49.781 -23.266 1 95.75 528 SER B CA 1
ATOM 8718 C C . SER B 1 528 ? -11.766 -50.562 -21.938 1 95.75 528 SER B C 1
ATOM 8720 O O . SER B 1 528 ? -11.711 -51.781 -21.938 1 95.75 528 SER B O 1
ATOM 8722 N N . ARG B 1 529 ? -11.812 -49.812 -20.875 1 93.81 529 ARG B N 1
ATOM 8723 C CA . ARG B 1 529 ? -11.852 -50.469 -19.562 1 93.81 529 ARG B CA 1
ATOM 8724 C C . ARG B 1 529 ? -13.117 -51.281 -19.391 1 93.81 529 ARG B C 1
ATOM 8726 O O . ARG B 1 529 ? -13.062 -52.438 -18.938 1 93.81 529 ARG B O 1
ATOM 8733 N N . HIS B 1 530 ? -14.219 -50.688 -19.734 1 94.75 530 HIS B N 1
ATOM 8734 C CA . HIS B 1 530 ? -15.5 -51.406 -19.641 1 94.75 530 HIS B CA 1
ATOM 8735 C C . HIS B 1 530 ? -15.492 -52.656 -20.484 1 94.75 530 HIS B C 1
ATOM 8737 O O . HIS B 1 530 ? -15.914 -53.719 -20.016 1 94.75 530 HIS B O 1
ATOM 8743 N N . GLU B 1 531 ? -15.016 -52.562 -21.688 1 93.75 531 GLU B N 1
ATOM 8744 C CA . GLU B 1 531 ? -14.977 -53.688 -22.594 1 93.75 531 GLU B CA 1
ATOM 8745 C C . GLU B 1 531 ? -14.008 -54.781 -22.109 1 93.75 531 GLU B C 1
ATOM 8747 O O . GLU B 1 531 ? -14.273 -55.969 -22.234 1 93.75 531 GLU B O 1
ATOM 8752 N N . PHE B 1 532 ? -12.914 -54.312 -21.594 1 90.62 532 PHE B N 1
ATOM 8753 C CA . PHE B 1 532 ? -11.914 -55.25 -21.062 1 90.62 532 PHE B CA 1
ATOM 8754 C C . PHE B 1 532 ? -12.445 -56 -19.859 1 90.62 532 PHE B C 1
ATOM 8756 O O . PHE B 1 532 ? -12.234 -57.188 -19.734 1 90.62 532 PHE B O 1
ATOM 8763 N N . GLU B 1 533 ? -13.109 -55.375 -19 1 90.88 533 GLU B N 1
ATOM 8764 C CA . GLU B 1 533 ? -13.656 -56 -17.797 1 90.88 533 GLU B CA 1
ATOM 8765 C C . GLU B 1 533 ? -14.781 -56.969 -18.125 1 90.88 533 GLU B C 1
ATOM 8767 O O . GLU B 1 533 ? -15.047 -57.906 -17.359 1 90.88 533 GLU B O 1
ATOM 8772 N N . GLN B 1 534 ? -15.43 -56.781 -19.203 1 91.31 534 GLN B N 1
ATOM 8773 C CA . GLN B 1 534 ? -16.5 -57.656 -19.625 1 91.31 534 GLN B CA 1
ATOM 8774 C C . GLN B 1 534 ? -15.93 -58.938 -20.25 1 91.31 534 GLN B C 1
ATOM 8776 O O . GLN B 1 534 ? -16.672 -59.875 -20.531 1 91.31 534 GLN B O 1
ATOM 8781 N N . GLY B 1 535 ? -14.641 -59.031 -20.406 1 86.44 535 GLY B N 1
ATOM 8782 C CA . GLY B 1 535 ? -13.992 -60.281 -20.844 1 86.44 535 GLY B CA 1
ATOM 8783 C C . GLY B 1 535 ? -13.695 -60.281 -22.328 1 86.44 535 GLY B C 1
ATOM 8784 O O . GLY B 1 535 ? -13.289 -61.312 -22.875 1 86.44 535 GLY B O 1
ATOM 8785 N N . ASN B 1 536 ? -13.891 -59.219 -22.969 1 85.19 536 ASN B N 1
ATOM 8786 C CA . ASN B 1 536 ? -13.586 -59.156 -24.391 1 85.19 536 ASN B CA 1
ATOM 8787 C C . ASN B 1 536 ? -12.086 -59.188 -24.656 1 85.19 536 ASN B C 1
ATOM 8789 O O . ASN B 1 536 ? -11.289 -58.906 -23.766 1 85.19 536 ASN B O 1
ATOM 8793 N N . ASN B 1 537 ? -11.781 -59.594 -25.906 1 89.75 537 ASN B N 1
ATOM 8794 C CA . ASN B 1 537 ? -10.391 -59.594 -26.344 1 89.75 537 ASN B CA 1
ATOM 8795 C C . ASN B 1 537 ? -9.781 -58.188 -26.297 1 89.75 537 ASN B C 1
ATOM 8797 O O . ASN B 1 537 ? -10.469 -57.219 -26.562 1 89.75 537 ASN B O 1
ATOM 8801 N N . CYS B 1 538 ? -8.531 -58.125 -25.969 1 89.69 538 CYS B N 1
ATOM 8802 C CA . CYS B 1 538 ? -7.832 -56.875 -25.781 1 89.69 538 CYS B CA 1
ATOM 8803 C C . CYS B 1 538 ? -7.863 -56.031 -27.047 1 89.69 538 CYS B C 1
ATOM 8805 O O . CYS B 1 538 ? -8.047 -54.812 -26.984 1 89.69 538 CYS B O 1
ATOM 8807 N N . MET B 1 539 ? -7.754 -56.656 -28.188 1 91.38 539 MET B N 1
ATOM 8808 C CA . MET B 1 539 ? -7.73 -55.938 -29.453 1 91.38 539 MET B CA 1
ATOM 8809 C C . MET B 1 539 ? -9.109 -55.344 -29.781 1 91.38 539 MET B C 1
ATOM 8811 O O . MET B 1 539 ? -9.219 -54.25 -30.297 1 91.38 539 MET B O 1
ATOM 8815 N N . ASP B 1 540 ? -10.102 -56.125 -29.5 1 92.94 540 ASP B N 1
ATOM 8816 C CA . ASP B 1 540 ? -11.469 -55.656 -29.719 1 92.94 540 ASP B CA 1
ATOM 8817 C C . ASP B 1 540 ? -11.797 -54.5 -28.781 1 92.94 540 ASP B C 1
ATOM 8819 O O . ASP B 1 540 ? -12.43 -53.531 -29.203 1 92.94 540 ASP B O 1
ATOM 8823 N N . SER B 1 541 ? -11.391 -54.656 -27.578 1 94.81 541 SER B N 1
ATOM 8824 C CA . SER B 1 541 ? -11.602 -53.594 -26.625 1 94.81 541 SER B CA 1
ATOM 8825 C C . SER B 1 541 ? -10.875 -52.312 -27.047 1 94.81 541 SER B C 1
ATOM 8827 O O . SER B 1 541 ? -11.422 -51.219 -26.922 1 94.81 541 SER B O 1
ATOM 8829 N N . PHE B 1 542 ? -9.664 -52.5 -27.484 1 95.44 542 PHE B N 1
ATOM 8830 C CA . PHE B 1 542 ? -8.875 -51.375 -28 1 95.44 542 PHE B CA 1
ATOM 8831 C C . PHE B 1 542 ? -9.562 -50.719 -29.188 1 95.44 542 PHE B C 1
ATOM 8833 O O . PHE B 1 542 ? -9.719 -49.5 -29.219 1 95.44 542 PHE B O 1
ATOM 8840 N N . GLY B 1 543 ? -10.008 -51.469 -30.094 1 95.69 543 GLY B N 1
ATOM 8841 C CA . GLY B 1 543 ? -10.688 -50.969 -31.281 1 95.69 543 GLY B CA 1
ATOM 8842 C C . GLY B 1 543 ? -11.961 -50.219 -30.969 1 95.69 543 GLY B C 1
ATOM 8843 O O . GLY B 1 543 ? -12.227 -49.156 -31.547 1 95.69 543 GLY B O 1
ATOM 8844 N N . LYS B 1 544 ? -12.75 -50.75 -30.109 1 96.88 544 LYS B N 1
ATOM 8845 C CA . LYS B 1 544 ? -13.984 -50.094 -29.703 1 96.88 544 LYS B CA 1
ATOM 8846 C C . LYS B 1 544 ? -13.688 -48.75 -29.016 1 96.88 544 LYS B C 1
ATOM 8848 O O . LYS B 1 544 ? -14.398 -47.75 -29.234 1 96.88 544 LYS B O 1
ATOM 8853 N N . GLY B 1 545 ? -12.656 -48.812 -28.172 1 97.44 545 GLY B N 1
ATOM 8854 C CA . GLY B 1 545 ? -12.242 -47.562 -27.531 1 97.44 545 GLY B CA 1
ATOM 8855 C C . GLY B 1 545 ? -11.82 -46.5 -28.516 1 97.44 545 GLY B C 1
ATOM 8856 O O . GLY B 1 545 ? -12.188 -45.344 -28.375 1 97.44 545 GLY B O 1
ATOM 8857 N N . VAL B 1 546 ? -11.07 -46.875 -29.531 1 97.94 546 VAL B N 1
ATOM 8858 C CA . VAL B 1 546 ? -10.586 -45.969 -30.547 1 97.94 546 VAL B CA 1
ATOM 8859 C C . VAL B 1 546 ? -11.773 -45.375 -31.312 1 97.94 546 VAL B C 1
ATOM 8861 O O . VAL B 1 546 ? -11.805 -44.188 -31.609 1 97.94 546 VAL B O 1
ATOM 8864 N N . LYS B 1 547 ? -12.711 -46.188 -31.609 1 97.81 547 LYS B N 1
ATOM 8865 C CA . LYS B 1 547 ? -13.898 -45.75 -32.344 1 97.81 547 LYS B CA 1
ATOM 8866 C C . LYS B 1 547 ? -14.656 -44.688 -31.547 1 97.81 547 LYS B C 1
ATOM 8868 O O . LYS B 1 547 ? -15.039 -43.656 -32.094 1 97.81 547 LYS B O 1
ATOM 8873 N N . VAL B 1 548 ? -14.82 -44.969 -30.344 1 98 548 VAL B N 1
ATOM 8874 C CA . VAL B 1 548 ? -15.555 -44.031 -29.484 1 98 548 VAL B CA 1
ATOM 8875 C C . VAL B 1 548 ? -14.766 -42.719 -29.344 1 98 548 VAL B C 1
ATOM 8877 O O . VAL B 1 548 ? -15.352 -41.625 -29.281 1 98 548 VAL B O 1
ATOM 8880 N N . ALA B 1 549 ? -13.461 -42.812 -29.203 1 98 549 ALA B N 1
ATOM 8881 C CA . ALA B 1 549 ? -12.625 -41.625 -29.109 1 98 549 ALA B CA 1
ATOM 8882 C C . ALA B 1 549 ? -12.766 -40.75 -30.344 1 98 549 ALA B C 1
ATOM 8884 O O . ALA B 1 549 ? -12.859 -39.531 -30.25 1 98 549 ALA B O 1
ATOM 8885 N N . GLU B 1 550 ? -12.773 -41.312 -31.5 1 97.56 550 GLU B N 1
ATOM 8886 C CA . GLU B 1 550 ? -12.938 -40.594 -32.75 1 97.56 550 GLU B CA 1
ATOM 8887 C C . GLU B 1 550 ? -14.305 -39.906 -32.812 1 97.56 550 GLU B C 1
ATOM 8889 O O . GLU B 1 550 ? -14.406 -38.75 -33.25 1 97.56 550 GLU B O 1
ATOM 8894 N N . GLU B 1 551 ? -15.289 -40.594 -32.406 1 97.62 551 GLU B N 1
ATOM 8895 C CA . GLU B 1 551 ? -16.641 -40.031 -32.375 1 97.62 551 GLU B CA 1
ATOM 8896 C C . GLU B 1 551 ? -16.719 -38.875 -31.391 1 97.62 551 GLU B C 1
ATOM 8898 O O . GLU B 1 551 ? -17.312 -37.844 -31.703 1 97.62 551 GLU B O 1
ATOM 8903 N N . THR B 1 552 ? -16.141 -39.125 -30.25 1 97.88 552 THR B N 1
ATOM 8904 C CA . THR B 1 552 ? -16.156 -38.094 -29.203 1 97.88 552 THR B CA 1
ATOM 8905 C C . THR B 1 552 ? -15.406 -36.844 -29.672 1 97.88 552 THR B C 1
ATOM 8907 O O . THR B 1 552 ? -15.781 -35.75 -29.328 1 97.88 552 THR B O 1
ATOM 8910 N N . ALA B 1 553 ? -14.281 -37.031 -30.375 1 97.5 553 ALA B N 1
ATOM 8911 C CA . ALA B 1 553 ? -13.531 -35.906 -30.922 1 97.5 553 ALA B CA 1
ATOM 8912 C C . ALA B 1 553 ? -14.422 -35.031 -31.812 1 97.5 553 ALA B C 1
ATOM 8914 O O . ALA B 1 553 ? -14.336 -33.812 -31.781 1 97.5 553 ALA B O 1
ATOM 8915 N N . GLN B 1 554 ? -15.297 -35.656 -32.531 1 95.56 554 GLN B N 1
ATOM 8916 C CA . GLN B 1 554 ? -16.203 -34.938 -33.406 1 95.56 554 GLN B CA 1
ATOM 8917 C C . GLN B 1 554 ? -17.266 -34.188 -32.625 1 95.56 554 GLN B C 1
ATOM 8919 O O . GLN B 1 554 ? -17.734 -33.125 -33.031 1 95.56 554 GLN B O 1
ATOM 8924 N N . LEU B 1 555 ? -17.562 -34.656 -31.531 1 95.19 555 LEU B N 1
ATOM 8925 C CA . LEU B 1 555 ? -18.609 -34.094 -30.688 1 95.19 555 LEU B CA 1
ATOM 8926 C C . LEU B 1 555 ? -18.094 -32.844 -29.969 1 95.19 555 LEU B C 1
ATOM 8928 O O . LEU B 1 555 ? -18.875 -32.094 -29.375 1 95.19 555 LEU B O 1
ATOM 8932 N N . THR B 1 556 ? -16.828 -32.594 -30.062 1 94.19 556 THR B N 1
ATOM 8933 C CA . THR B 1 556 ? -16.281 -31.391 -29.422 1 94.19 556 THR B CA 1
ATOM 8934 C C . THR B 1 556 ? -16.625 -30.141 -30.234 1 94.19 556 THR B C 1
ATOM 8936 O O . THR B 1 556 ? -16.312 -29.016 -29.812 1 94.19 556 THR B O 1
ATOM 8939 N N . LYS B 1 557 ? -17.297 -30.266 -31.312 1 93.12 557 LYS B N 1
ATOM 8940 C CA . LYS B 1 557 ? -17.75 -29.141 -32.125 1 93.12 557 LYS B CA 1
ATOM 8941 C C . LYS B 1 557 ? -18.797 -28.312 -31.375 1 93.12 557 LYS B C 1
ATOM 8943 O O . LYS B 1 557 ? -19.797 -28.844 -30.922 1 93.12 557 LYS B O 1
ATOM 8948 N N . LYS B 1 558 ? -18.5 -27.062 -31.281 1 87.5 558 LYS B N 1
ATOM 8949 C CA . LYS B 1 558 ? -19.469 -26.141 -30.688 1 87.5 558 LYS B CA 1
ATOM 8950 C C . LYS B 1 558 ? -20.391 -25.562 -31.75 1 87.5 558 LYS B C 1
ATOM 8952 O O . LYS B 1 558 ? -20.031 -25.5 -32.906 1 87.5 558 LYS B O 1
ATOM 8957 N N . PRO B 1 559 ? -21.578 -25.125 -31.375 1 86.44 559 PRO B N 1
ATOM 8958 C CA . PRO B 1 559 ? -22.578 -24.672 -32.344 1 86.44 559 PRO B CA 1
ATOM 8959 C C . PRO B 1 559 ? -22.109 -23.516 -33.188 1 86.44 559 PRO B C 1
ATOM 8961 O O . PRO B 1 559 ? -22.422 -23.438 -34.375 1 86.44 559 PRO B O 1
ATOM 8964 N N . LYS B 1 560 ? -21.328 -22.641 -32.719 1 87.56 560 LYS B N 1
ATOM 8965 C CA . LYS B 1 560 ? -20.938 -21.438 -33.469 1 87.56 560 LYS B CA 1
ATOM 8966 C C . LYS B 1 560 ? -19.766 -21.734 -34.406 1 87.56 560 LYS B C 1
ATOM 8968 O O . LYS B 1 560 ? -19.453 -20.922 -35.281 1 87.56 560 LYS B O 1
ATOM 8973 N N . TYR B 1 561 ? -19.297 -23 -34.312 1 90.62 561 TYR B N 1
ATOM 8974 C CA . TYR B 1 561 ? -18.109 -23.297 -35.125 1 90.62 561 TYR B CA 1
ATOM 8975 C C . TYR B 1 561 ? -18.391 -24.406 -36.125 1 90.62 561 TYR B C 1
ATOM 8977 O O . TYR B 1 561 ? -19.328 -25.203 -35.938 1 90.62 561 TYR B O 1
ATOM 8985 N N . ARG B 1 562 ? -17.656 -24.406 -37.219 1 89 562 ARG B N 1
ATOM 8986 C CA . ARG B 1 562 ? -17.828 -25.375 -38.312 1 89 562 ARG B CA 1
ATOM 8987 C C . ARG B 1 562 ? -17.078 -26.672 -38.031 1 89 562 ARG B C 1
ATOM 8989 O O . ARG B 1 562 ? -17.422 -27.734 -38.531 1 89 562 ARG B O 1
ATOM 8996 N N . TYR B 1 563 ? -16.094 -26.625 -37.188 1 94.56 563 TYR B N 1
ATOM 8997 C CA . TYR B 1 563 ? -15.203 -27.766 -36.938 1 94.56 563 TYR B CA 1
ATOM 8998 C C . TYR B 1 563 ? -15.07 -28.078 -35.469 1 94.56 563 TYR B C 1
ATOM 9000 O O . TYR B 1 563 ? -15.328 -27.203 -34.625 1 94.56 563 TYR B O 1
ATOM 9008 N N . PRO B 1 564 ? -14.711 -29.391 -35.156 1 95.5 564 PRO B N 1
ATOM 9009 C CA . PRO B 1 564 ? -14.398 -29.719 -33.781 1 95.5 564 PRO B CA 1
ATOM 9010 C C . PRO B 1 564 ? -13.086 -29.094 -33.312 1 95.5 564 PRO B C 1
ATOM 9012 O O . PRO B 1 564 ? -12.422 -28.406 -34.062 1 95.5 564 PRO B O 1
ATOM 9015 N N . ASP B 1 565 ? -12.812 -29.328 -32.062 1 93.69 565 ASP B N 1
ATOM 9016 C CA . ASP B 1 565 ? -11.539 -28.859 -31.516 1 93.69 565 ASP B CA 1
ATOM 9017 C C . ASP B 1 565 ? -10.359 -29.516 -32.219 1 93.69 565 ASP B C 1
ATOM 9019 O O . ASP B 1 565 ? -10.344 -30.734 -32.406 1 93.69 565 ASP B O 1
ATOM 9023 N N . SER B 1 566 ? -9.438 -28.75 -32.688 1 95.12 566 SER B N 1
ATOM 9024 C CA . SER B 1 566 ? -8.312 -29.281 -33.469 1 95.12 566 SER B CA 1
ATOM 9025 C C . SER B 1 566 ? -7.492 -30.266 -32.625 1 95.12 566 SER B C 1
ATOM 9027 O O . SER B 1 566 ? -7.016 -31.266 -33.156 1 95.12 566 SER B O 1
ATOM 9029 N N . GLY B 1 567 ? -7.305 -29.953 -31.344 1 95 567 GLY B N 1
ATOM 9030 C CA . GLY B 1 567 ? -6.578 -30.875 -30.484 1 95 567 GLY B CA 1
ATOM 9031 C C . GLY B 1 567 ? -7.285 -32.188 -30.281 1 95 567 GLY B C 1
ATOM 9032 O O . GLY B 1 567 ? -6.652 -33.25 -30.312 1 95 567 GLY B O 1
ATOM 9033 N N . ALA B 1 568 ? -8.57 -32.125 -30.078 1 96.31 568 ALA B N 1
ATOM 9034 C CA . ALA B 1 568 ? -9.367 -33.312 -29.938 1 96.31 568 ALA B CA 1
ATOM 9035 C C . ALA B 1 568 ? -9.336 -34.188 -31.203 1 96.31 568 ALA B C 1
ATOM 9037 O O . ALA B 1 568 ? -9.227 -35.406 -31.125 1 96.31 568 ALA B O 1
ATOM 9038 N N . HIS B 1 569 ? -9.453 -33.531 -32.281 1 97.12 569 HIS B N 1
ATOM 9039 C CA . HIS B 1 569 ? -9.398 -34.219 -33.531 1 97.12 569 HIS B CA 1
ATOM 9040 C C . HIS B 1 569 ? -8.055 -34.906 -33.75 1 97.12 569 HIS B C 1
ATOM 9042 O O . HIS B 1 569 ? -8 -36.031 -34.25 1 97.12 569 HIS B O 1
ATOM 9048 N N . ALA B 1 570 ? -7.047 -34.25 -33.406 1 97.69 570 ALA B N 1
ATOM 9049 C CA . ALA B 1 570 ? -5.715 -34.844 -33.5 1 97.69 570 ALA B CA 1
ATOM 9050 C C . ALA B 1 570 ? -5.609 -36.125 -32.688 1 97.69 570 ALA B C 1
ATOM 9052 O O . ALA B 1 570 ? -4.961 -37.062 -33.094 1 97.69 570 ALA B O 1
ATOM 9053 N N . VAL B 1 571 ? -6.23 -36.125 -31.547 1 98 571 VAL B N 1
ATOM 9054 C CA . VAL B 1 571 ? -6.23 -37.281 -30.672 1 98 571 VAL B CA 1
ATOM 9055 C C . VAL B 1 571 ? -6.895 -38.469 -31.375 1 98 571 VAL B C 1
ATOM 9057 O O . VAL B 1 571 ? -6.387 -39.594 -31.344 1 98 571 VAL B O 1
ATOM 9060 N N . GLY B 1 572 ? -7.984 -38.156 -32.031 1 97.44 572 GLY B N 1
ATOM 9061 C CA . GLY B 1 572 ? -8.641 -39.188 -32.781 1 97.44 572 GLY B CA 1
ATOM 9062 C C . GLY B 1 572 ? -7.754 -39.781 -33.875 1 97.44 572 GLY B C 1
ATOM 9063 O O . GLY B 1 572 ? -7.738 -40.969 -34.125 1 97.44 572 GLY B O 1
ATOM 9064 N N . ILE B 1 573 ? -7.055 -38.906 -34.5 1 97.31 573 ILE B N 1
ATOM 9065 C CA . ILE B 1 573 ? -6.215 -39.281 -35.625 1 97.31 573 ILE B CA 1
ATOM 9066 C C . ILE B 1 573 ? -5.102 -40.219 -35.156 1 97.31 573 ILE B C 1
ATOM 9068 O O . ILE B 1 573 ? -4.926 -41.312 -35.719 1 97.31 573 ILE B O 1
ATOM 9072 N N . TRP B 1 574 ? -4.336 -39.781 -34.156 1 97.38 574 TRP B N 1
ATOM 9073 C CA . TRP B 1 574 ? -3.182 -40.594 -33.812 1 97.38 574 TRP B CA 1
ATOM 9074 C C . TRP B 1 574 ? -3.613 -41.875 -33.062 1 97.38 574 TRP B C 1
ATOM 9076 O O . TRP B 1 574 ? -2.945 -42.906 -33.125 1 97.38 574 TRP B O 1
ATOM 9086 N N . MET B 1 575 ? -4.727 -41.844 -32.375 1 97.75 575 MET B N 1
ATOM 9087 C CA . MET B 1 575 ? -5.215 -43.062 -31.719 1 97.75 575 MET B CA 1
ATOM 9088 C C . MET B 1 575 ? -5.578 -44.125 -32.75 1 97.75 575 MET B C 1
ATOM 9090 O O . MET B 1 575 ? -5.27 -45.312 -32.562 1 97.75 575 MET B O 1
ATOM 9094 N N . ARG B 1 576 ? -6.273 -43.688 -33.75 1 97.44 576 ARG B N 1
ATOM 9095 C CA . ARG B 1 576 ? -6.617 -44.594 -34.844 1 97.44 576 ARG B CA 1
ATOM 9096 C C . ARG B 1 576 ? -5.359 -45.156 -35.5 1 97.44 576 ARG B C 1
ATOM 9098 O O . ARG B 1 576 ? -5.273 -46.344 -35.781 1 97.44 576 ARG B O 1
ATOM 9105 N N . ALA B 1 577 ? -4.473 -44.312 -35.719 1 97.56 577 ALA B N 1
ATOM 9106 C CA . ALA B 1 577 ? -3.229 -44.75 -36.375 1 97.56 577 ALA B CA 1
ATOM 9107 C C . ALA B 1 577 ? -2.486 -45.75 -35.5 1 97.56 577 ALA B C 1
ATOM 9109 O O . ALA B 1 577 ? -1.946 -46.75 -36 1 97.56 577 ALA B O 1
ATOM 9110 N N . VAL B 1 578 ? -2.402 -45.531 -34.219 1 97.06 578 VAL B N 1
ATOM 9111 C CA . VAL B 1 578 ? -1.753 -46.438 -33.281 1 97.06 578 VAL B CA 1
ATOM 9112 C C . VAL B 1 578 ? -2.461 -47.812 -33.312 1 97.06 578 VAL B C 1
ATOM 9114 O O . VAL B 1 578 ? -1.812 -48.844 -33.344 1 97.06 578 VAL B O 1
ATOM 9117 N N . PHE B 1 579 ? -3.762 -47.781 -33.281 1 96.44 579 PHE B N 1
ATOM 9118 C CA . PHE B 1 579 ? -4.551 -49.031 -33.312 1 96.44 579 PHE B CA 1
ATOM 9119 C C . PHE B 1 579 ? -4.234 -49.812 -34.594 1 96.44 579 PHE B C 1
ATOM 9121 O O . PHE B 1 579 ? -4.031 -51.031 -34.5 1 96.44 579 PHE B O 1
ATOM 9128 N N . GLU B 1 580 ? -4.195 -49.125 -35.688 1 94.75 580 GLU B N 1
ATOM 9129 C CA . GLU B 1 580 ? -3.895 -49.781 -36.969 1 94.75 580 GLU B CA 1
ATOM 9130 C C . GLU B 1 580 ? -2.477 -50.344 -36.938 1 94.75 580 GLU B C 1
ATOM 9132 O O . GLU B 1 580 ? -2.232 -51.438 -37.5 1 94.75 580 GLU B O 1
ATOM 9137 N N . GLY B 1 581 ? -1.593 -49.625 -36.375 1 93.12 581 GLY B N 1
ATOM 9138 C CA . GLY B 1 581 ? -0.226 -50.094 -36.25 1 93.12 581 GLY B CA 1
ATOM 9139 C C . GLY B 1 581 ? -0.104 -51.344 -35.375 1 93.12 581 GLY B C 1
ATOM 9140 O O . GLY B 1 581 ? 0.61 -52.281 -35.719 1 93.12 581 GLY B O 1
ATOM 9141 N N . VAL B 1 582 ? -0.789 -51.375 -34.312 1 94.19 582 VAL B N 1
ATOM 9142 C CA . VAL B 1 582 ? -0.769 -52.5 -33.406 1 94.19 582 VAL B CA 1
ATOM 9143 C C . VAL B 1 582 ? -1.432 -53.719 -34.062 1 94.19 582 VAL B C 1
ATOM 9145 O O . VAL B 1 582 ? -0.929 -54.844 -33.969 1 94.19 582 VAL B O 1
ATOM 9148 N N . LYS B 1 583 ? -2.551 -53.469 -34.688 1 90.69 583 LYS B N 1
ATOM 9149 C CA . LYS B 1 583 ? -3.307 -54.531 -35.344 1 90.69 583 LYS B CA 1
ATOM 9150 C C . LYS B 1 583 ? -2.469 -55.188 -36.406 1 90.69 583 LYS B C 1
ATOM 9152 O O . LYS B 1 583 ? -2.549 -56.406 -36.594 1 90.69 583 LYS B O 1
ATOM 9157 N N . LEU B 1 584 ? -1.717 -54.5 -37.062 1 88.44 584 LEU B N 1
ATOM 9158 C CA . LEU B 1 584 ? -0.906 -55.031 -38.156 1 88.44 584 LEU B CA 1
ATOM 9159 C C . LEU B 1 584 ? 0.233 -55.906 -37.625 1 88.44 584 LEU B C 1
ATOM 9161 O O . LEU B 1 584 ? 0.643 -56.875 -38.281 1 88.44 584 LEU B O 1
ATOM 9165 N N . ARG B 1 585 ? 0.774 -55.594 -36.531 1 84.25 585 ARG B N 1
ATOM 9166 C CA . ARG B 1 585 ? 1.962 -56.281 -36.031 1 84.25 585 ARG B CA 1
ATOM 9167 C C . ARG B 1 585 ? 1.584 -57.406 -35.031 1 84.25 585 ARG B C 1
ATOM 9169 O O . ARG B 1 585 ? 2.33 -58.375 -34.875 1 84.25 585 ARG B O 1
ATOM 9176 N N . CYS B 1 586 ? 0.542 -57.156 -34.312 1 76 586 CYS B N 1
ATOM 9177 C CA . CYS B 1 586 ? 0.155 -58.188 -33.312 1 76 586 CYS B CA 1
ATOM 9178 C C . CYS B 1 586 ? -0.806 -59.188 -33.938 1 76 586 CYS B C 1
ATOM 9180 O O . CYS B 1 586 ? -1.812 -58.812 -34.531 1 76 586 CYS B O 1
ATOM 9182 N N . SER B 1 587 ? -0.353 -60.156 -34.719 1 57.5 587 SER B N 1
ATOM 9183 C CA . SER B 1 587 ? -1.201 -61.219 -35.25 1 57.5 587 SER B CA 1
ATOM 9184 C C . SER B 1 587 ? -2.096 -61.781 -34.156 1 57.5 587 SER B C 1
ATOM 9186 O O . SER B 1 587 ? -1.604 -62.375 -33.188 1 57.5 587 SER B O 1
ATOM 9188 N N . PHE B 1 588 ? -2.928 -61.094 -33.656 1 46.44 588 PHE B N 1
ATOM 9189 C CA . PHE B 1 588 ? -3.734 -61.781 -32.656 1 46.44 588 PHE B CA 1
ATOM 9190 C C . PHE B 1 588 ? -4.508 -62.938 -33.281 1 46.44 588 PHE B C 1
ATOM 9192 O O . PHE B 1 588 ? -5.359 -62.719 -34.156 1 46.44 588 PHE B O 1
ATOM 9199 N N . ASP B 1 589 ? -3.83 -64 -33.531 1 39 589 ASP B N 1
ATOM 9200 C CA . ASP B 1 589 ? -4.598 -65.25 -33.5 1 39 589 ASP B CA 1
ATOM 9201 C C . ASP B 1 589 ? -5.289 -65.438 -32.156 1 39 589 ASP B C 1
ATOM 9203 O O . ASP B 1 589 ? -4.707 -65.125 -31.094 1 39 589 ASP B O 1
#

InterPro domains:
  IPR004006 DhaK domain [PF02733] (24-344)
  IPR004006 DhaK domain [PS51481] (13-346)
  IPR004007 DhaL domain [PF02734] (416-577)
  IPR004007 DhaL domain [PS51480] (388-580)
  IPR004007 DhaL domain [SM01120] (414-580)
  IPR036117 DhaL domain superfamily [G3DSA:1.25.40.340] (391-583)
  IPR036117 DhaL domain superfamily [SSF101473] (396-580)
  IPR050861 Dihydroxyacetone Kinase (DAK) [PTHR28629] (16-582)